Protein AF-A0A3D4IKE8-F1 (afdb_monomer)

Solvent-accessible surface area (backbone atoms only — not comparable to full-atom values): 49361 Å² total; per-residue (Å²): 135,89,82,90,84,88,87,85,89,79,85,81,80,81,77,79,75,78,74,75,77,81,79,71,82,70,52,78,41,43,27,41,56,57,48,60,39,57,42,86,60,53,31,38,35,44,83,30,70,89,59,61,84,60,72,65,50,15,38,37,29,30,14,37,83,56,76,69,5,26,6,28,40,39,35,66,54,96,77,44,57,26,50,59,58,64,59,30,41,31,34,32,38,29,22,65,38,49,48,56,61,26,42,35,38,36,34,62,55,95,55,99,63,75,54,30,42,30,29,87,67,52,47,55,67,97,62,104,71,84,62,58,68,58,77,43,82,40,54,32,39,44,58,89,70,95,78,61,67,49,42,44,35,53,81,38,62,30,26,39,43,93,58,44,67,90,39,94,60,33,36,31,25,28,46,47,33,34,39,68,23,39,65,77,42,57,79,68,72,83,67,71,66,66,71,54,26,30,81,28,34,37,70,36,37,34,46,31,32,54,13,82,87,48,56,16,26,30,32,41,31,76,38,26,48,65,86,42,63,53,28,65,46,63,53,42,42,56,63,66,48,56,78,61,16,35,42,38,37,44,55,43,75,43,74,57,70,64,38,73,44,72,64,29,29,90,53,33,14,35,29,69,46,77,55,26,27,34,43,35,38,23,44,52,92,79,59,59,13,38,26,96,54,29,19,30,44,45,32,69,93,49,73,76,24,19,48,32,32,42,23,34,64,92,48,71,34,41,54,33,38,43,32,0,33,35,40,30,36,25,39,39,94,78,81,82,59,15,69,2,21,44,34,37,34,62,45,18,35,38,28,44,35,36,43,33,14,23,31,31,36,45,22,22,23,18,32,35,36,38,29,36,88,75,69,38,60,30,29,38,36,37,42,29,22,25,29,30,38,45,12,31,30,22,31,34,35,37,27,29,37,19,50,24,38,40,31,40,28,40,30,38,21,18,46,2,80,76,42,73,69,77,8,5,20,23,36,36,44,33,22,64,11,77,44,83,68,45,59,30,76,53,24,40,47,36,38,39,32,49,26,41,31,34,44,37,22,87,37,13,41,13,32,34,33,40,37,8,32,6,59,24,58,72,9,45,8,24,30,36,42,36,38,40,31,46,26,38,29,37,47,12,28,44,17,16,32,33,38,28,18,25,20,16,72,74,10,42,11,22,35,33,62,32,39,38,30,51,25,38,26,26,47,5,35,24,15,35,37,34,28,45,61,88,90,53,90,41,40,60,39,44,81,38,53,40,43,31,47,26,40,25,30,68,19,75,60,23,23,39,38,51,67,48,87,59,72,38,49,33,29,45,24,25,17,71,25,52,65,24,26,12,74,74,38,93,22,82,13,24,22,30,39,64,55,57,41,48,77,61,53,26,58,38,78,52,55,39,83,92,62,68,85,88,62,42,46,59,37,66,62,60,46,72,32,75,67,58,48,68,35,37,62,46,72,96,63,93,73,52,46,38,16,30,34,56,85,59,56,86,51,47,92,83,38,54,71,58,59,83,90,50,74,47,77,38,70,62,65,42,23,42,20,32,29,32,28,54,81,67,86,79,74,66,65,40,66,74,32,73,34,47,36,39,76,49,86,86,86,86,85,85,90,82,85,85,90,87,86,88,88,82,88,82,89,82,86,89,88,86,86,89,82,90,82,87,87,88,85,84,86,83,82,86,83,64,93,70,70,59,52,69,76,71,84,70,75,44,38,80,78,34,62,42,73,67,37,28,50,50,52,52,51,35,39,75,72,68,31,66,40,64,55,52,78,73,72,73,51,80,82,22,63,26,44,74,56,50,33,54,23,42,22,53,47,25,55,77,68,78,43,84,57,72,38,54,35,40,76,71,50,30,58,61,70,26,68,58,47,79,86,79,86,81,81,92,78,84,85,77,90,74,81,80,80,80,64,88,67,74,48,42,76,79,43,71,42,71,68,42,26,53,47,42,46,55,31,33,81,70,75,47,31,95,69,84,71,75,21,55,28,42,71,66,52,25,51,20,43,20,52,51,25,50,76,70,75,41,83,60,74,32,48,41,38,76,69,52,29,54,57,69,40,58,92,60,81,73,84,69,77,83,73,84,87,83,82,90,83,89,85,85,90,83,84,87,90,82,88,82,86,85,87,134

Nearest PDB structures (foldseek):
  4bq3-assembly2_B  TM=5.295E-01  e=2.429E-03  Saccharophagus degradans 2-40
  4bq5-assembly2_B  TM=5.084E-01  e=2.912E-03  Saccharophagus degradans 2-40
  4bq5-assembly1_A  TM=4.650E-01  e=3.336E-03  Saccharophagus degradans 2-40
  4bq2-assembly1_A  TM=4.400E-01  e=2.660E-03  Saccharophagus degradans 2-40
  4bq2-assembly4_D  TM=4.720E-01  e=4.795E-03  Saccharophagus degradans 2-40

Mean predicted aligned error: 19.21 Å

Radius of gyration: 39.45 Å; Cα contacts (8 Å, |Δi|>4): 2431; chains: 1; bounding box: 111×86×123 Å

Structure (mmCIF, N/CA/C/O backbone):
data_AF-A0A3D4IKE8-F1
#
_entry.id   AF-A0A3D4IKE8-F1
#
loop_
_atom_site.group_PDB
_atom_site.id
_atom_site.type_symbol
_atom_site.label_atom_id
_atom_site.label_alt_id
_atom_site.label_comp_id
_atom_site.label_asym_id
_atom_site.label_entity_id
_atom_site.label_seq_id
_atom_site.pdbx_PDB_ins_code
_atom_site.Cartn_x
_atom_site.Cartn_y
_atom_site.Cartn_z
_atom_site.occupancy
_atom_site.B_iso_or_equiv
_atom_site.auth_seq_id
_atom_site.auth_comp_id
_atom_site.auth_asym_id
_atom_site.auth_atom_id
_atom_site.pdbx_PDB_model_num
ATOM 1 N N . MET A 1 1 ? 60.022 -3.994 56.657 1.00 32.72 1 MET A N 1
ATOM 2 C CA . MET A 1 1 ? 61.152 -4.747 56.064 1.00 32.72 1 MET A CA 1
ATOM 3 C C . MET A 1 1 ? 60.816 -5.058 54.611 1.00 32.72 1 MET A C 1
ATOM 5 O O . MET A 1 1 ? 59.645 -5.198 54.296 1.00 32.72 1 MET A O 1
ATOM 9 N N . ASN A 1 2 ? 61.842 -5.049 53.762 1.00 32.88 2 ASN A N 1
ATOM 10 C CA . ASN A 1 2 ? 61.845 -5.015 52.293 1.00 32.88 2 ASN A CA 1
ATOM 11 C C . ASN A 1 2 ? 61.190 -6.191 51.536 1.00 32.88 2 ASN A C 1
ATOM 13 O O . ASN A 1 2 ? 61.174 -7.306 52.043 1.00 32.88 2 ASN A O 1
ATOM 17 N N . SER A 1 3 ? 60.896 -5.911 50.247 1.00 32.88 3 SER A N 1
ATOM 18 C CA . SER A 1 3 ? 61.118 -6.738 49.023 1.00 32.88 3 SER A CA 1
ATOM 19 C C . SER A 1 3 ? 59.834 -7.150 48.277 1.00 32.88 3 SER A C 1
ATOM 21 O O . SER A 1 3 ? 59.106 -8.009 48.746 1.00 32.88 3 SER A O 1
ATOM 23 N N . LYS A 1 4 ? 59.412 -6.466 47.196 1.00 38.62 4 LYS A N 1
ATOM 24 C CA . LYS A 1 4 ? 59.710 -6.713 45.753 1.00 38.62 4 LYS A CA 1
ATOM 25 C C . LYS A 1 4 ? 59.778 -8.198 45.313 1.00 38.62 4 LYS A C 1
ATOM 27 O O . LYS A 1 4 ? 60.737 -8.862 45.690 1.00 38.62 4 LYS A O 1
ATOM 32 N N . TYR A 1 5 ? 58.856 -8.674 44.452 1.00 35.44 5 TYR A N 1
ATOM 33 C CA . TYR A 1 5 ? 59.001 -8.816 42.975 1.00 35.44 5 TYR A CA 1
ATOM 34 C C . TYR A 1 5 ? 57.967 -9.775 42.310 1.00 35.44 5 TYR A C 1
ATOM 36 O O . TYR A 1 5 ? 57.726 -10.861 42.813 1.00 35.44 5 TYR A O 1
ATOM 44 N N . PHE A 1 6 ? 57.492 -9.355 41.120 1.00 30.02 6 PHE A N 1
ATOM 45 C CA . PHE A 1 6 ? 57.034 -10.101 39.919 1.00 30.02 6 PHE A CA 1
ATOM 46 C C . PHE A 1 6 ? 55.819 -11.062 39.922 1.00 30.02 6 PHE A C 1
ATOM 48 O O . PHE A 1 6 ? 55.871 -12.140 40.496 1.00 30.02 6 PHE A O 1
ATOM 55 N N . GLY A 1 7 ? 54.861 -10.775 39.018 1.00 28.22 7 GLY A N 1
ATOM 56 C CA . GLY A 1 7 ? 54.552 -11.713 37.924 1.00 28.22 7 GLY A CA 1
ATOM 57 C C . GLY A 1 7 ? 53.087 -12.109 37.671 1.00 28.22 7 GLY A C 1
ATOM 58 O O . GLY A 1 7 ? 52.539 -12.917 38.401 1.00 28.22 7 GLY A O 1
ATOM 59 N N . PHE A 1 8 ? 52.580 -11.657 36.517 1.00 27.00 8 PHE A N 1
ATOM 60 C CA . PHE A 1 8 ? 51.488 -12.192 35.682 1.00 27.00 8 PHE A CA 1
ATOM 61 C C . PHE A 1 8 ? 50.017 -11.866 35.995 1.00 27.00 8 PHE A C 1
ATOM 63 O O . PHE A 1 8 ? 49.421 -12.279 36.982 1.00 27.00 8 PHE A O 1
ATOM 70 N N . ALA A 1 9 ? 49.439 -11.149 35.026 1.00 34.50 9 ALA A N 1
ATOM 71 C CA . ALA A 1 9 ? 48.026 -10.900 34.824 1.00 34.50 9 ALA A CA 1
ATOM 72 C C . ALA A 1 9 ? 47.308 -12.151 34.297 1.00 34.50 9 ALA A C 1
ATOM 74 O O . ALA A 1 9 ? 47.803 -12.818 33.388 1.00 34.50 9 ALA A O 1
ATOM 75 N N . LEU A 1 10 ? 46.100 -12.392 34.805 1.00 29.42 10 LEU A N 1
ATOM 76 C CA . LEU A 1 10 ? 45.061 -13.141 34.110 1.00 29.42 10 LEU A CA 1
ATOM 77 C C . LEU A 1 10 ? 43.753 -12.368 34.309 1.00 29.42 10 LEU A C 1
ATOM 79 O O . LEU A 1 10 ? 43.221 -12.304 35.415 1.00 29.42 10 LEU A O 1
ATOM 83 N N . GLY A 1 11 ? 43.301 -11.693 33.251 1.00 29.33 11 GLY A N 1
ATOM 84 C CA . GLY A 1 11 ? 42.030 -10.979 33.238 1.00 29.33 11 GLY A CA 1
ATOM 85 C C . GLY A 1 11 ? 40.877 -11.975 33.253 1.00 29.33 11 GLY A C 1
ATOM 86 O O . GLY A 1 11 ? 40.738 -12.776 32.332 1.00 29.33 11 GLY A O 1
ATOM 87 N N . ALA A 1 12 ? 40.059 -11.926 34.301 1.00 30.00 12 ALA A N 1
ATOM 88 C CA . ALA A 1 12 ? 38.762 -12.579 34.315 1.00 30.00 12 ALA A CA 1
ATOM 89 C C . ALA A 1 12 ? 37.787 -11.723 33.495 1.00 30.00 12 ALA A C 1
ATOM 91 O O . ALA A 1 12 ? 37.431 -10.615 33.895 1.00 30.00 12 ALA A O 1
ATOM 92 N N . VAL A 1 13 ? 37.387 -12.233 32.332 1.00 30.52 13 VAL A N 1
ATOM 93 C CA . VAL A 1 13 ? 36.244 -11.726 31.571 1.00 30.52 13 VAL A CA 1
ATOM 94 C C . VAL A 1 13 ? 34.986 -12.077 32.367 1.00 30.52 13 VAL A C 1
ATOM 96 O O . VAL A 1 13 ? 34.623 -13.246 32.483 1.00 30.52 13 VAL A O 1
ATOM 99 N N . LEU A 1 14 ? 34.347 -11.067 32.955 1.00 31.47 14 LEU A N 1
ATOM 100 C CA . LEU A 1 14 ? 32.982 -11.162 33.466 1.00 31.47 14 LEU A CA 1
ATOM 101 C C . LEU A 1 14 ? 32.045 -11.247 32.258 1.00 31.47 14 LEU A C 1
ATOM 103 O O . LEU A 1 14 ? 31.769 -10.245 31.604 1.00 31.47 14 LEU A O 1
ATOM 107 N N . ALA A 1 15 ? 31.590 -12.458 31.944 1.00 28.98 15 ALA A N 1
ATOM 108 C CA . ALA A 1 15 ? 30.467 -12.659 31.045 1.00 28.98 15 ALA A CA 1
ATOM 109 C C . ALA A 1 15 ? 29.196 -12.161 31.750 1.00 28.98 15 ALA A C 1
ATOM 111 O O . ALA A 1 15 ? 28.700 -12.805 32.675 1.00 28.98 15 ALA A O 1
ATOM 112 N N . PHE A 1 16 ? 28.681 -11.006 31.330 1.00 32.62 16 PHE A N 1
ATOM 113 C CA . PHE A 1 16 ? 27.288 -10.657 31.580 1.00 32.62 16 PHE A CA 1
ATOM 114 C C . PHE A 1 16 ? 26.435 -11.631 30.768 1.00 32.62 16 PHE A C 1
ATOM 116 O O . PHE A 1 16 ? 26.393 -11.559 29.541 1.00 32.62 16 PHE A O 1
ATOM 123 N N . GLY A 1 17 ? 25.805 -12.589 31.447 1.00 30.23 17 GLY A N 1
ATOM 124 C CA . GLY A 1 17 ? 24.730 -13.363 30.847 1.00 30.23 17 GLY A CA 1
ATOM 125 C C . GLY A 1 17 ? 23.600 -12.401 30.510 1.00 30.23 17 GLY A C 1
ATOM 126 O O . GLY A 1 17 ? 23.026 -11.799 31.415 1.00 30.23 17 GLY A O 1
ATOM 127 N N . ALA A 1 18 ? 23.317 -12.229 29.220 1.00 33.28 18 ALA A N 1
ATOM 128 C CA . ALA A 1 18 ? 22.082 -11.611 28.777 1.00 33.28 18 ALA A CA 1
ATOM 129 C C . ALA A 1 18 ? 20.933 -12.430 29.377 1.00 33.28 18 ALA A C 1
ATOM 131 O O . ALA A 1 18 ? 20.766 -13.608 29.052 1.00 33.28 18 ALA A O 1
ATOM 132 N N . ALA A 1 19 ? 20.195 -11.835 30.312 1.00 34.66 19 ALA A N 1
ATOM 133 C CA . ALA A 1 19 ? 18.906 -12.368 30.700 1.00 34.66 19 ALA A CA 1
ATOM 134 C C . ALA A 1 19 ? 18.052 -12.381 29.429 1.00 34.66 19 ALA A C 1
ATOM 136 O O . ALA A 1 19 ? 17.872 -11.337 28.802 1.00 34.66 19 ALA A O 1
ATOM 137 N N . ALA A 1 20 ? 17.588 -13.561 29.019 1.00 34.50 20 ALA A N 1
ATOM 138 C CA . ALA A 1 20 ? 16.545 -13.641 28.012 1.00 34.50 20 ALA A CA 1
ATOM 139 C C . ALA A 1 20 ? 15.368 -12.786 28.513 1.00 34.50 20 ALA A C 1
ATOM 141 O O . ALA A 1 20 ? 14.980 -12.957 29.676 1.00 34.50 20 ALA A O 1
ATOM 142 N N . PRO A 1 21 ? 14.838 -11.846 27.711 1.00 37.75 21 PRO A N 1
ATOM 143 C CA . PRO A 1 21 ? 13.643 -11.125 28.109 1.00 37.75 21 PRO A CA 1
ATOM 144 C C . PRO A 1 21 ? 12.546 -12.159 28.364 1.00 37.75 21 PRO A C 1
ATOM 146 O O . PRO A 1 21 ? 12.351 -13.087 27.577 1.00 37.75 21 PRO A O 1
ATOM 149 N N . LEU A 1 22 ? 11.885 -12.039 29.514 1.00 36.88 22 LEU A N 1
ATOM 150 C CA . LEU A 1 22 ? 10.654 -12.764 29.788 1.00 36.88 22 LEU A CA 1
ATOM 151 C C . LEU A 1 22 ? 9.676 -12.373 28.676 1.00 36.88 22 LEU A C 1
ATOM 153 O O . LEU A 1 22 ? 9.248 -11.224 28.623 1.00 36.88 22 LEU A O 1
ATOM 157 N N . ALA A 1 23 ? 9.393 -13.293 27.754 1.00 40.31 23 ALA A N 1
ATOM 158 C CA . ALA A 1 23 ? 8.342 -13.103 26.769 1.00 40.31 23 ALA A CA 1
ATOM 159 C C . ALA A 1 23 ? 7.019 -13.044 27.538 1.00 40.31 23 ALA A C 1
ATOM 161 O O . ALA A 1 23 ? 6.549 -14.061 28.053 1.00 40.31 23 ALA A O 1
ATOM 162 N N . PHE A 1 24 ? 6.475 -11.839 27.693 1.00 47.66 24 PHE A N 1
ATOM 163 C CA . PHE A 1 24 ? 5.092 -11.674 28.111 1.00 47.66 24 PHE A CA 1
ATOM 164 C C . PHE A 1 24 ? 4.199 -12.290 27.028 1.00 47.66 24 PHE A C 1
ATOM 166 O O . PHE A 1 24 ? 4.538 -12.259 25.844 1.00 47.66 24 PHE A O 1
ATOM 173 N N . ALA A 1 25 ? 3.103 -12.925 27.438 1.00 54.50 25 ALA A N 1
ATOM 174 C CA . ALA A 1 25 ? 2.117 -13.416 26.488 1.00 54.50 25 ALA A CA 1
ATOM 175 C C . ALA A 1 25 ? 1.515 -12.204 25.762 1.00 54.50 25 ALA A C 1
ATOM 177 O O . ALA A 1 25 ? 1.027 -11.298 26.432 1.00 54.50 25 ALA A O 1
ATOM 178 N N . GLN A 1 26 ? 1.592 -12.188 24.429 1.00 71.56 26 GLN A N 1
ATOM 179 C CA . GLN A 1 26 ? 0.947 -11.167 23.602 1.00 71.56 26 GLN A CA 1
ATOM 180 C C . GLN A 1 26 ? -0.563 -11.229 23.839 1.00 71.56 26 GLN A C 1
ATOM 182 O O . GLN A 1 26 ? -1.156 -12.312 23.773 1.00 71.56 26 GLN A O 1
ATOM 187 N N . ALA A 1 27 ? -1.165 -10.088 24.151 1.00 76.88 27 ALA A N 1
ATOM 188 C CA . ALA A 1 27 ? -2.595 -9.961 24.357 1.00 76.88 27 ALA A CA 1
ATOM 189 C C . ALA A 1 27 ? -3.312 -9.655 23.036 1.00 76.88 27 ALA A C 1
ATOM 191 O O . ALA A 1 27 ? -2.759 -9.057 22.109 1.00 76.88 27 ALA A O 1
ATOM 192 N N . THR A 1 28 ? -4.575 -10.066 22.973 1.00 86.44 28 THR A N 1
ATOM 193 C CA . THR A 1 28 ? -5.511 -9.661 21.928 1.00 86.44 28 THR A CA 1
ATOM 194 C C . THR A 1 28 ? -6.500 -8.680 22.536 1.00 86.44 28 THR A C 1
ATOM 196 O O . THR A 1 28 ? -7.215 -9.035 23.474 1.00 86.44 28 THR A O 1
ATOM 199 N N . LEU A 1 29 ? -6.521 -7.456 22.018 1.00 92.81 29 LEU A N 1
ATOM 200 C CA . LEU A 1 29 ? -7.478 -6.422 22.397 1.00 92.81 29 LEU A CA 1
ATOM 201 C C . LEU A 1 29 ? -8.608 -6.411 21.367 1.00 92.81 29 LEU A C 1
ATOM 203 O O . LEU A 1 29 ? -8.337 -6.537 20.175 1.00 92.81 29 LEU A O 1
ATOM 207 N N . ASN A 1 30 ? -9.855 -6.289 21.824 1.00 93.12 30 ASN A N 1
ATOM 208 C CA . ASN A 1 30 ? -11.033 -6.407 20.964 1.00 93.12 30 ASN A CA 1
ATOM 209 C C . ASN A 1 30 ? -11.729 -5.055 20.839 1.00 93.12 30 ASN A C 1
ATOM 211 O O . ASN A 1 30 ? -12.187 -4.492 21.835 1.00 93.12 30 ASN A O 1
ATOM 215 N N . VAL A 1 31 ? -11.817 -4.558 19.613 1.00 95.50 31 VAL A N 1
ATOM 216 C CA . VAL A 1 31 ? -12.532 -3.333 19.270 1.00 95.50 31 VAL A CA 1
ATOM 217 C C . VAL A 1 31 ? -13.830 -3.718 18.569 1.00 95.50 31 VAL A C 1
ATOM 219 O O . VAL A 1 31 ? -13.811 -4.502 17.620 1.00 95.50 31 VAL A O 1
ATOM 222 N N . ILE A 1 32 ? -14.952 -3.172 19.029 1.00 94.44 32 ILE A N 1
ATOM 223 C CA . ILE A 1 32 ? -16.288 -3.369 18.446 1.00 94.44 32 ILE A CA 1
ATOM 224 C C . ILE A 1 32 ? -16.989 -2.009 18.363 1.00 94.44 32 ILE A C 1
ATOM 226 O O . ILE A 1 32 ? -16.692 -1.142 19.183 1.00 94.44 32 ILE A O 1
ATOM 230 N N . PRO A 1 33 ? -17.877 -1.774 17.388 1.00 91.31 33 PRO A N 1
ATOM 231 C CA . PRO A 1 33 ? -18.585 -0.505 17.317 1.00 91.31 33 PRO A CA 1
ATOM 232 C C . PRO A 1 33 ? -19.505 -0.343 18.535 1.00 91.31 33 PRO A C 1
ATOM 234 O O . PRO A 1 33 ? -20.235 -1.265 18.902 1.00 91.31 33 PRO A O 1
ATOM 237 N N . PHE A 1 34 ? -19.478 0.839 19.149 1.00 92.38 34 PHE A N 1
ATOM 238 C CA . PHE A 1 34 ? -20.462 1.246 20.151 1.00 92.38 34 PHE A CA 1
ATOM 239 C C . PHE A 1 34 ? -21.454 2.208 19.503 1.00 92.38 34 PHE A C 1
ATOM 241 O O . PHE A 1 34 ? -21.063 3.248 18.969 1.00 92.38 34 PHE A O 1
ATOM 248 N N . GLU A 1 35 ? -22.740 1.873 19.553 1.00 90.81 35 GLU A N 1
ATOM 249 C CA . GLU A 1 35 ? -23.806 2.765 19.113 1.00 90.81 35 GLU A CA 1
ATOM 250 C C . GLU A 1 35 ? -24.119 3.745 20.251 1.00 90.81 35 GLU A C 1
ATOM 252 O O . GLU A 1 35 ? -24.769 3.396 21.237 1.00 90.81 35 GLU A O 1
ATOM 257 N N . LEU A 1 36 ? -23.634 4.982 20.125 1.00 88.88 36 LEU A N 1
ATOM 258 C CA . LEU A 1 36 ? -23.987 6.072 21.034 1.00 88.88 36 LEU A CA 1
ATOM 259 C C . LEU A 1 36 ? -25.313 6.681 20.570 1.00 88.88 36 LEU A C 1
ATOM 261 O O . LEU A 1 36 ? -25.389 7.248 19.478 1.00 88.88 36 LEU A O 1
ATOM 265 N N . SER A 1 37 ? -26.369 6.538 21.369 1.00 82.62 37 SER A N 1
ATOM 266 C CA . SER A 1 37 ? -27.712 7.002 21.005 1.00 82.62 37 SER A CA 1
ATOM 267 C C . SER A 1 37 ? -28.466 7.598 22.195 1.00 82.62 37 SER A C 1
ATOM 269 O O . SER A 1 37 ? -27.965 7.630 23.319 1.00 82.62 37 SER A O 1
ATOM 271 N N . TYR A 1 38 ? -29.662 8.128 21.931 1.00 78.31 38 TYR A N 1
ATOM 272 C CA . TYR A 1 38 ? -30.538 8.720 22.940 1.00 78.31 38 TYR A CA 1
ATOM 273 C C . TYR A 1 38 ? -32.013 8.685 22.500 1.00 78.31 38 TYR A C 1
ATOM 275 O O . TYR A 1 38 ? -32.306 8.553 21.306 1.00 78.31 38 TYR A O 1
ATOM 283 N N . THR A 1 39 ? -32.953 8.789 23.444 1.00 66.88 39 THR A N 1
ATOM 284 C CA . THR A 1 39 ? -34.394 8.988 23.168 1.00 66.88 39 THR A CA 1
ATOM 285 C C . THR A 1 39 ? -34.746 10.480 23.033 1.00 66.88 39 THR A C 1
ATOM 287 O O . THR A 1 39 ? -34.016 11.342 23.518 1.00 66.88 39 THR A O 1
ATOM 290 N N . GLU A 1 40 ? -35.835 10.820 22.318 1.00 57.72 40 GLU A N 1
ATOM 291 C CA . GLU A 1 40 ? -36.258 12.218 22.082 1.00 57.72 40 GLU A CA 1
ATOM 292 C C . GLU A 1 40 ? -36.319 13.038 23.392 1.00 57.72 40 GLU A C 1
ATOM 294 O O . GLU A 1 40 ? -36.952 12.634 24.363 1.00 57.72 40 GLU A O 1
ATOM 299 N N . GLY A 1 41 ? -35.678 14.211 23.409 1.00 60.88 41 GLY A N 1
ATOM 300 C CA . GLY A 1 41 ? -35.474 15.035 24.607 1.00 60.88 41 GLY A CA 1
ATOM 301 C C . GLY A 1 41 ? -34.140 15.787 24.533 1.00 60.88 41 GLY A C 1
ATOM 302 O O . GLY A 1 41 ? -33.530 15.848 23.467 1.00 60.88 41 GLY A O 1
ATOM 303 N N . GLU A 1 42 ? -33.669 16.366 25.640 1.00 71.06 42 GLU A N 1
ATOM 304 C CA . GLU A 1 42 ? -32.318 16.946 25.726 1.00 71.06 42 GLU A CA 1
ATOM 305 C C . GLU A 1 42 ? -31.327 15.909 26.315 1.00 71.06 42 GLU A C 1
ATOM 307 O O . GLU A 1 42 ? -30.725 16.138 27.357 1.00 71.06 42 GLU A O 1
ATOM 312 N N . ALA A 1 43 ? -31.179 14.735 25.692 1.00 81.94 43 ALA A N 1
ATOM 313 C CA . ALA A 1 43 ? -30.188 13.722 26.088 1.00 81.94 43 ALA A CA 1
ATOM 314 C C . ALA A 1 43 ? -29.005 13.663 25.107 1.00 81.94 43 ALA A C 1
ATOM 316 O O . ALA A 1 43 ? -29.154 13.967 23.922 1.00 81.94 43 ALA A O 1
ATOM 317 N N . THR A 1 44 ? -27.823 13.291 25.602 1.00 85.81 44 THR A N 1
ATOM 318 C CA . THR A 1 44 ? -26.598 13.142 24.807 1.00 85.81 44 THR A CA 1
ATOM 319 C C . THR A 1 44 ? -25.834 11.875 25.191 1.00 85.81 44 THR A C 1
ATOM 321 O O . THR A 1 44 ? -25.800 11.467 26.353 1.00 85.81 44 THR A O 1
ATOM 324 N N . ALA A 1 45 ? -25.205 11.265 24.189 1.00 91.00 45 ALA A N 1
ATOM 325 C CA . ALA A 1 45 ? -24.222 10.202 24.338 1.00 91.00 45 ALA A CA 1
ATOM 326 C C . ALA A 1 45 ? -23.073 10.492 23.366 1.00 91.00 45 ALA A C 1
ATOM 328 O O . ALA A 1 45 ? -23.282 10.524 22.152 1.00 91.00 45 ALA A O 1
ATOM 329 N N . GLU A 1 46 ? -21.877 10.767 23.885 1.00 91.88 46 GLU A N 1
ATOM 330 C CA . GLU A 1 46 ? -20.733 11.188 23.069 1.00 91.88 46 GLU A CA 1
ATOM 331 C C . GLU A 1 46 ? -19.391 10.741 23.659 1.00 91.88 46 GLU A C 1
ATOM 333 O O . GLU A 1 46 ? -19.244 10.557 24.866 1.00 91.88 46 GLU A O 1
ATOM 338 N N . TRP A 1 47 ? -18.383 10.583 22.803 1.00 91.12 47 TRP A N 1
ATOM 339 C CA . TRP A 1 47 ? -17.006 10.373 23.247 1.00 91.12 47 TRP A CA 1
ATOM 340 C C . TRP A 1 47 ? -16.465 11.632 23.929 1.00 91.12 47 TRP A C 1
ATOM 342 O O . TRP A 1 47 ? -16.611 12.739 23.411 1.00 91.12 47 TRP A O 1
ATOM 352 N N . SER A 1 48 ? -15.795 11.471 25.070 1.00 89.94 48 SER A N 1
ATOM 353 C CA . SER A 1 48 ? -15.244 12.581 25.844 1.00 89.94 48 SER A CA 1
ATOM 354 C C . SER A 1 48 ? -13.818 12.315 26.305 1.00 89.94 48 SER A C 1
ATOM 356 O O . SER A 1 48 ? -13.481 11.231 26.771 1.00 89.94 48 SER A O 1
ATOM 358 N N . ASN A 1 49 ? -12.985 13.350 26.217 1.00 87.56 49 ASN A N 1
ATOM 359 C CA . ASN A 1 49 ? -11.628 13.379 26.765 1.00 87.56 49 ASN A CA 1
ATOM 360 C C . ASN A 1 49 ? -11.527 14.228 28.048 1.00 87.56 49 ASN A C 1
ATOM 362 O O . ASN A 1 49 ? -10.427 14.450 28.558 1.00 87.56 49 ASN A O 1
ATOM 366 N N . ALA A 1 50 ? -12.657 14.735 28.558 1.00 87.94 50 ALA A N 1
ATOM 367 C CA . ALA A 1 50 ? -12.687 15.602 29.735 1.00 87.94 50 ALA A CA 1
ATOM 368 C C . ALA A 1 50 ? -12.371 14.833 31.027 1.00 87.94 50 ALA A C 1
ATOM 370 O O . ALA A 1 50 ? -11.709 15.362 31.919 1.00 87.94 50 ALA A O 1
ATOM 371 N N . GLU A 1 51 ? -12.834 13.588 31.106 1.00 87.88 51 GLU A N 1
ATOM 372 C CA . GLU A 1 51 ? -12.669 12.682 32.237 1.00 87.88 51 GLU A CA 1
ATOM 373 C C . GLU A 1 51 ? -12.622 11.252 31.683 1.00 87.88 51 GLU A C 1
ATOM 375 O O . GLU A 1 51 ? -13.465 10.884 30.873 1.00 87.88 51 GLU A O 1
ATOM 380 N N . PHE A 1 52 ? -11.642 10.440 32.075 1.00 87.12 52 PHE A N 1
ATOM 381 C CA . PHE A 1 52 ? -11.508 9.052 31.611 1.00 87.12 52 PHE A CA 1
ATOM 382 C C . PHE A 1 52 ? -10.810 8.199 32.673 1.00 87.12 52 PHE A C 1
ATOM 384 O O . PHE A 1 52 ? -10.031 8.711 33.485 1.00 87.12 52 PHE A O 1
ATOM 391 N N . LYS A 1 53 ? -11.106 6.896 32.705 1.00 85.25 53 LYS A N 1
ATOM 392 C CA . LYS A 1 53 ? -10.567 5.978 33.713 1.00 85.25 53 LYS A CA 1
ATOM 393 C C . LYS A 1 53 ? -9.245 5.383 33.252 1.00 85.25 53 LYS A C 1
ATOM 395 O O . LYS A 1 53 ? -8.290 5.345 34.032 1.00 85.25 53 LYS A O 1
ATOM 400 N N . ASN A 1 54 ? -9.209 4.906 32.014 1.00 75.94 54 ASN A N 1
ATOM 401 C CA . ASN A 1 54 ? -8.051 4.327 31.347 1.00 75.94 54 ASN A CA 1
ATOM 402 C C . ASN A 1 54 ? -7.957 4.902 29.919 1.00 75.94 54 ASN A C 1
ATOM 404 O O . ASN A 1 54 ? -8.924 5.433 29.397 1.00 75.94 54 ASN A O 1
ATOM 408 N N . GLY A 1 55 ? -6.798 4.792 29.266 1.00 76.50 55 GLY A N 1
ATOM 409 C CA . GLY A 1 55 ? -6.669 5.228 27.868 1.00 76.50 55 GLY A CA 1
ATOM 410 C C . GLY A 1 55 ? -6.747 6.748 27.696 1.00 76.50 55 GLY A C 1
ATOM 411 O O . GLY A 1 55 ? -6.040 7.472 28.402 1.00 76.50 55 GLY A O 1
ATOM 412 N N . SER A 1 56 ? -7.537 7.208 26.718 1.00 77.44 56 SER A N 1
ATOM 413 C CA . SER A 1 56 ? -7.665 8.628 26.360 1.00 77.44 56 SER A CA 1
ATOM 414 C C . SER A 1 56 ? -9.098 9.163 26.270 1.00 77.44 56 SER A C 1
ATOM 416 O O . SER A 1 56 ? -9.264 10.3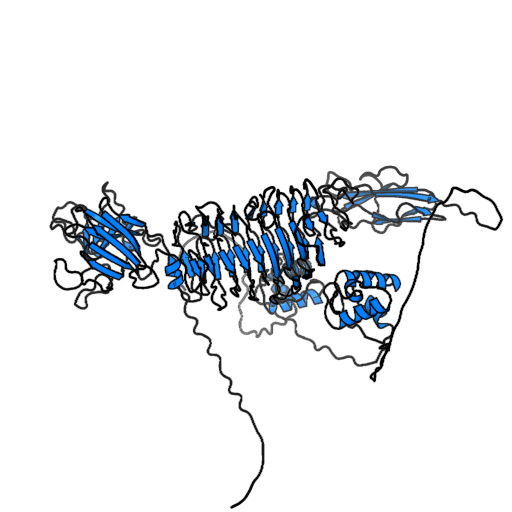83 26.338 1.00 77.44 56 SER A O 1
ATOM 418 N N . HIS A 1 57 ? -10.110 8.294 26.170 1.00 88.50 57 HIS A N 1
ATOM 419 C CA . HIS A 1 57 ? -11.516 8.694 26.157 1.00 88.50 57 HIS A CA 1
ATOM 420 C C . HIS A 1 57 ? -12.365 7.854 27.110 1.00 88.50 57 HIS A C 1
ATOM 422 O O . HIS A 1 57 ? -12.035 6.725 27.461 1.00 88.50 57 HIS A O 1
ATOM 428 N N . SER A 1 58 ? -13.494 8.429 27.502 1.00 91.44 58 SER A N 1
ATOM 429 C CA . SER A 1 58 ? -14.645 7.724 28.052 1.00 91.44 58 SER A CA 1
ATOM 430 C C . SER A 1 58 ? -15.891 8.119 27.260 1.00 91.44 58 SER A C 1
ATOM 432 O O . SER A 1 58 ? -15.829 8.957 26.355 1.00 91.44 58 SER A O 1
ATOM 434 N N . ILE A 1 59 ? -17.030 7.524 27.588 1.00 93.19 59 ILE A N 1
ATOM 435 C CA . ILE A 1 59 ? -18.312 7.902 27.003 1.00 93.19 59 ILE A CA 1
ATOM 436 C C . ILE A 1 59 ? -19.050 8.774 28.006 1.00 93.19 59 ILE A C 1
ATOM 438 O O . ILE A 1 59 ? -19.330 8.345 29.124 1.00 93.19 59 ILE A O 1
ATOM 442 N N . TYR A 1 60 ? -19.350 10.001 27.602 1.00 93.62 60 TYR A N 1
ATOM 443 C CA . TYR A 1 60 ? -20.167 10.928 28.360 1.00 93.62 60 TYR A CA 1
ATOM 444 C C . TYR A 1 60 ? -21.637 10.701 28.034 1.00 93.62 60 TYR A C 1
ATOM 446 O O . TYR A 1 60 ? -22.038 10.763 26.871 1.00 93.62 60 TYR A O 1
ATOM 454 N N . LEU A 1 61 ? -22.427 10.454 29.072 1.00 92.06 61 LEU A N 1
ATOM 455 C CA . LEU A 1 61 ? -23.872 10.336 28.990 1.00 92.06 61 LEU A CA 1
ATOM 456 C C . LEU A 1 61 ? -24.500 11.467 29.802 1.00 92.06 61 LEU A C 1
ATOM 458 O O . LEU A 1 61 ? -24.138 11.683 30.966 1.00 92.06 61 LEU A O 1
ATOM 462 N N . GLN A 1 62 ? -25.469 12.161 29.212 1.00 90.19 62 GLN A N 1
ATOM 463 C CA . GLN A 1 62 ? -26.259 13.180 29.897 1.00 90.19 62 GLN A CA 1
ATOM 464 C C . GLN A 1 62 ? -27.735 13.072 29.527 1.00 90.19 62 GLN A C 1
ATOM 466 O O . GLN A 1 62 ? -28.088 12.822 28.378 1.00 90.19 62 GLN A O 1
ATOM 471 N N . THR A 1 63 ? -28.606 13.337 30.496 1.00 87.44 63 THR A N 1
ATOM 472 C CA . THR A 1 63 ? -30.041 13.495 30.267 1.00 87.44 63 THR A CA 1
ATOM 473 C C . THR A 1 63 ? -30.537 14.799 30.886 1.00 87.44 63 THR A C 1
ATOM 475 O O . THR A 1 63 ? -30.499 14.989 32.101 1.00 87.44 63 THR A O 1
ATOM 478 N N . THR A 1 64 ? -31.003 15.737 30.062 1.00 73.69 64 THR A N 1
ATOM 479 C CA . THR A 1 64 ? -31.674 16.975 30.489 1.00 73.69 64 THR A CA 1
ATOM 480 C C . THR A 1 64 ? -33.104 17.031 29.933 1.00 73.69 64 THR A C 1
ATOM 482 O O . THR A 1 64 ? -33.493 16.257 29.056 1.00 73.69 64 THR A O 1
ATOM 485 N N . GLY A 1 65 ? -33.949 17.910 30.478 1.00 67.12 65 GLY A N 1
ATOM 486 C CA . GLY A 1 65 ? -35.300 18.130 29.945 1.00 67.12 65 GLY A CA 1
ATOM 487 C C . GLY A 1 65 ? -36.399 17.195 30.481 1.00 67.12 65 GLY A C 1
ATOM 488 O O . GLY A 1 65 ? -36.531 17.024 31.695 1.00 67.12 65 GLY A O 1
ATOM 489 N N . GLU A 1 66 ? -37.266 16.705 29.582 1.00 63.66 66 GLU A N 1
ATOM 490 C CA . GLU A 1 66 ? -38.509 15.976 29.902 1.00 63.66 66 GLU A CA 1
ATOM 491 C C . GLU A 1 66 ? -38.266 14.557 30.450 1.00 63.66 66 GLU A C 1
ATOM 493 O O . GLU A 1 66 ? -37.231 13.938 30.210 1.00 63.66 66 GLU A O 1
ATOM 498 N N . GLN A 1 67 ? -39.240 14.057 31.215 1.00 71.12 67 GLN A N 1
ATOM 499 C CA . GLN A 1 67 ? -39.204 12.725 31.816 1.00 71.12 67 GLN A CA 1
ATOM 500 C C . GLN A 1 67 ? -39.176 11.639 30.727 1.00 71.12 67 GLN A C 1
ATOM 502 O O . GLN A 1 67 ? -40.031 11.657 29.842 1.00 71.12 67 GLN A O 1
ATOM 507 N N . GLY A 1 68 ? -38.244 10.686 30.829 1.00 68.25 68 GLY A N 1
ATOM 508 C CA . GLY A 1 68 ? -38.087 9.573 29.878 1.00 68.25 68 GLY A CA 1
ATOM 509 C C . GLY A 1 68 ? -37.014 9.772 28.799 1.00 68.25 68 GLY A C 1
ATOM 510 O O . GLY A 1 68 ? -36.935 8.965 27.880 1.00 68.25 68 GLY A O 1
ATOM 511 N N . ALA A 1 69 ? -36.204 10.833 28.891 1.00 74.50 69 ALA A N 1
ATOM 512 C CA . ALA A 1 69 ? -35.000 10.971 28.074 1.00 74.50 69 ALA A CA 1
ATOM 513 C C . ALA A 1 69 ? -33.869 10.075 28.616 1.00 74.50 69 ALA A C 1
ATOM 515 O O . ALA A 1 69 ? -33.588 10.100 29.819 1.00 74.50 69 ALA A O 1
ATOM 516 N N . GLU A 1 70 ? -33.209 9.343 27.721 1.00 79.62 70 GLU A N 1
ATOM 517 C CA . GLU A 1 70 ? -32.162 8.349 27.996 1.00 79.62 70 GLU A CA 1
ATOM 518 C C . GLU A 1 70 ? -30.923 8.680 27.165 1.00 79.62 70 GLU A C 1
ATOM 520 O O . GLU A 1 70 ? -31.033 8.957 25.968 1.00 79.62 70 GLU A O 1
ATOM 525 N N . GLY A 1 71 ? -29.748 8.653 27.790 1.00 86.19 71 GLY A N 1
ATOM 526 C CA . GLY A 1 71 ? -28.459 8.671 27.097 1.00 86.19 71 GLY A CA 1
ATOM 527 C C . GLY A 1 71 ? -27.827 7.294 27.227 1.00 86.19 71 GLY A C 1
ATOM 528 O O . GLY A 1 71 ? -27.666 6.815 28.351 1.00 86.19 71 GLY A O 1
ATOM 529 N N . ARG A 1 72 ? -27.475 6.655 26.106 1.00 88.62 72 ARG A N 1
ATOM 530 C CA . ARG A 1 72 ? -27.159 5.222 26.102 1.00 88.62 72 ARG A CA 1
ATOM 531 C C . ARG A 1 72 ? -26.036 4.800 25.165 1.00 88.62 72 ARG A C 1
ATOM 533 O O . ARG A 1 72 ? -25.781 5.409 24.123 1.00 88.62 72 ARG A O 1
ATOM 540 N N . ILE A 1 73 ? -25.407 3.694 25.551 1.00 92.50 73 ILE A N 1
ATOM 541 C CA . ILE A 1 73 ? -24.381 2.965 24.811 1.00 92.50 73 ILE A CA 1
ATOM 542 C C . ILE A 1 73 ? -24.962 1.607 24.459 1.00 92.50 73 ILE A C 1
ATOM 544 O O . ILE A 1 73 ? -25.082 0.750 25.332 1.00 92.50 73 ILE A O 1
ATOM 548 N N . ARG A 1 74 ? -25.275 1.385 23.187 1.00 90.75 74 ARG A N 1
ATOM 549 C CA . ARG A 1 74 ? -25.733 0.088 22.699 1.00 90.75 74 ARG A CA 1
ATOM 550 C C . ARG A 1 74 ? -24.570 -0.695 22.091 1.00 90.75 74 ARG A C 1
ATOM 552 O O . ARG A 1 74 ? -23.798 -0.173 21.287 1.00 90.75 74 ARG A O 1
ATOM 559 N N . ILE A 1 75 ? -24.429 -1.951 22.512 1.00 91.12 75 ILE A N 1
ATOM 560 C CA . ILE A 1 75 ? -23.280 -2.804 22.203 1.00 91.12 75 ILE A CA 1
ATOM 561 C C . ILE A 1 75 ? -23.755 -4.193 21.776 1.00 91.12 75 ILE A C 1
ATOM 563 O O . ILE A 1 75 ? -24.433 -4.902 22.523 1.00 91.12 75 ILE A O 1
ATOM 567 N N . GLU A 1 76 ? -23.341 -4.605 20.581 1.00 90.62 76 GLU A N 1
ATOM 568 C CA . GLU A 1 76 ? -23.547 -5.955 20.056 1.00 90.62 76 GLU A CA 1
ATOM 569 C C . GLU A 1 76 ? -22.238 -6.739 20.190 1.00 90.62 76 GLU A C 1
ATOM 571 O O . GLU A 1 76 ? -21.282 -6.538 19.440 1.00 90.62 76 GLU A O 1
ATOM 576 N N . PHE A 1 77 ? -22.156 -7.612 21.196 1.00 84.81 77 PHE A N 1
ATOM 577 C CA . PHE A 1 77 ? -20.943 -8.388 21.442 1.00 84.81 77 PHE A CA 1
ATOM 578 C C . PHE A 1 77 ? -20.886 -9.607 20.512 1.00 84.81 77 PHE A C 1
ATOM 580 O O . PHE A 1 77 ? -21.754 -10.474 20.605 1.00 84.81 77 PHE A O 1
ATOM 587 N N . PRO A 1 78 ? -19.816 -9.788 19.714 1.00 81.31 78 PRO A N 1
ATOM 588 C CA . PRO A 1 78 ? -19.705 -10.921 18.788 1.00 81.31 78 PRO A CA 1
ATOM 589 C C . PRO A 1 78 ? -19.753 -12.298 19.467 1.00 81.31 78 PRO A C 1
ATOM 591 O O . PRO A 1 78 ? -20.043 -13.307 18.830 1.00 81.31 78 PRO A O 1
ATOM 594 N N . THR A 1 79 ? -19.417 -12.351 20.759 1.00 83.38 79 THR A N 1
ATOM 595 C CA . THR A 1 79 ? -19.361 -13.583 21.559 1.00 83.38 79 THR A CA 1
ATOM 596 C C . THR A 1 79 ? -20.619 -13.840 22.384 1.00 83.38 79 THR A C 1
ATOM 598 O O . THR A 1 79 ? -20.726 -14.910 22.978 1.00 83.38 79 THR A O 1
ATOM 601 N N . VAL A 1 80 ? -21.564 -12.896 22.429 1.00 87.50 80 VAL A N 1
ATOM 602 C CA . VAL A 1 80 ? -22.808 -13.019 23.196 1.00 87.50 80 VAL A CA 1
ATOM 603 C C . VAL A 1 80 ? -23.960 -13.170 22.218 1.00 87.50 80 VAL A C 1
ATOM 605 O O . VAL A 1 80 ? -24.448 -12.195 21.660 1.00 87.50 80 VAL A O 1
ATOM 608 N N . THR A 1 81 ? -24.390 -14.409 22.005 1.00 90.25 81 THR A N 1
ATOM 609 C CA . THR A 1 81 ? -25.505 -14.733 21.101 1.00 90.25 81 THR A CA 1
ATOM 610 C C . THR A 1 81 ? -26.778 -15.089 21.859 1.00 90.25 81 THR A C 1
ATOM 612 O O . THR A 1 81 ? -27.884 -14.927 21.348 1.00 90.25 81 THR A O 1
ATOM 615 N N . THR A 1 82 ? -26.633 -15.573 23.090 1.00 93.62 82 THR A N 1
ATOM 616 C CA . THR A 1 82 ? -27.722 -16.012 23.959 1.00 93.62 82 THR A CA 1
ATOM 617 C C . THR A 1 82 ? -27.482 -15.572 25.396 1.00 93.62 82 THR A C 1
ATOM 619 O O . THR A 1 82 ? -26.367 -15.209 25.774 1.00 93.62 82 THR A O 1
ATOM 622 N N . LEU A 1 83 ? -28.524 -15.637 26.227 1.00 91.00 83 LEU A N 1
ATOM 623 C CA . LEU A 1 83 ? -28.427 -15.263 27.637 1.00 91.00 83 LEU A CA 1
ATOM 624 C C . LEU A 1 83 ? -27.406 -16.122 28.406 1.00 91.00 83 LEU A C 1
ATOM 626 O O . LEU A 1 83 ? -26.793 -15.636 29.354 1.00 91.00 83 LEU A O 1
ATOM 630 N N . GLU A 1 84 ? -27.198 -17.381 27.999 1.00 94.75 84 GLU A N 1
ATOM 631 C CA . GLU A 1 84 ? -26.182 -18.271 28.581 1.00 94.75 84 GLU A CA 1
ATOM 632 C C . GLU A 1 84 ? -24.759 -17.729 28.430 1.00 94.75 84 GLU A C 1
ATOM 634 O O . GLU A 1 84 ? -23.939 -17.920 29.330 1.00 94.75 84 GLU A O 1
ATOM 639 N N . ASP A 1 85 ? -24.475 -17.031 27.327 1.00 94.44 85 ASP A N 1
ATOM 640 C CA . ASP A 1 85 ? -23.131 -16.553 27.001 1.00 94.44 85 ASP A CA 1
ATOM 641 C C . ASP A 1 85 ? -22.652 -15.461 27.975 1.00 94.44 85 ASP A C 1
ATOM 643 O O . ASP A 1 85 ? -21.455 -15.194 28.064 1.00 94.44 85 ASP A O 1
ATOM 647 N N . ILE A 1 86 ? -23.555 -14.841 28.743 1.00 92.19 86 ILE A N 1
ATOM 648 C CA . ILE A 1 86 ? -23.237 -13.770 29.694 1.00 92.19 86 ILE A CA 1
ATOM 649 C C . ILE A 1 86 ? -22.897 -14.366 31.064 1.00 92.19 86 ILE A C 1
ATOM 651 O O . ILE A 1 86 ? -23.785 -14.716 31.837 1.00 92.19 86 ILE A O 1
ATOM 655 N N . THR A 1 87 ? -21.615 -14.453 31.410 1.00 91.50 87 THR A N 1
ATOM 656 C CA . THR A 1 87 ? -21.150 -14.878 32.747 1.00 91.50 87 THR A CA 1
ATOM 657 C C . THR A 1 87 ? -20.862 -13.698 33.665 1.00 91.50 87 THR A C 1
ATOM 659 O O . THR A 1 87 ? -21.208 -13.754 34.847 1.00 91.50 87 THR A O 1
ATOM 662 N N . SER A 1 88 ? -20.283 -12.622 33.122 1.00 89.44 88 SER A N 1
ATOM 663 C CA . SER A 1 88 ? -20.184 -11.349 33.824 1.00 89.44 88 SER A CA 1
ATOM 664 C C . SER A 1 88 ? -20.144 -10.139 32.897 1.00 89.44 88 SER A C 1
ATOM 666 O O . SER A 1 88 ? -19.709 -10.249 31.751 1.00 89.44 88 SER A O 1
ATOM 668 N N . ILE A 1 89 ? -20.605 -8.988 33.390 1.00 89.69 89 ILE A N 1
ATOM 669 C CA . ILE A 1 89 ? -20.500 -7.683 32.717 1.00 89.69 89 ILE A CA 1
ATOM 670 C C . ILE A 1 89 ? -20.050 -6.647 33.747 1.00 89.69 89 ILE A C 1
ATOM 672 O O . ILE A 1 89 ? -20.621 -6.571 34.831 1.00 89.69 89 ILE A O 1
ATOM 676 N N . SER A 1 90 ? -19.050 -5.824 33.442 1.00 88.56 90 SER A N 1
ATOM 677 C CA . SER A 1 90 ? -18.680 -4.702 34.316 1.00 88.56 90 SER A CA 1
ATOM 678 C C . SER A 1 90 ? -18.157 -3.509 33.536 1.00 88.56 90 SER A C 1
ATOM 680 O O . SER A 1 90 ? -17.684 -3.659 32.413 1.00 88.56 90 SER A O 1
ATOM 682 N N . TRP A 1 91 ? -18.227 -2.331 34.141 1.00 89.75 91 TRP A N 1
ATOM 683 C CA . TRP A 1 91 ? -17.654 -1.094 33.628 1.00 89.75 91 TRP A CA 1
ATOM 684 C C . TRP A 1 91 ? -17.176 -0.215 34.789 1.00 89.75 91 TRP A C 1
ATOM 686 O O . TRP A 1 91 ? -17.355 -0.512 35.973 1.00 89.75 91 TRP A O 1
ATOM 696 N N . TRP A 1 92 ? -16.532 0.888 34.450 1.00 88.06 92 TRP A N 1
ATOM 697 C CA . TRP A 1 92 ? -16.241 1.976 35.364 1.00 88.06 92 TRP A CA 1
ATOM 698 C C . TRP A 1 92 ? -17.195 3.121 35.081 1.00 88.06 92 TRP A C 1
ATOM 700 O O . TRP A 1 92 ? -17.424 3.468 33.925 1.00 88.06 92 TRP A O 1
ATOM 710 N N . THR A 1 93 ? -17.730 3.720 36.138 1.00 87.94 93 THR A N 1
ATOM 711 C CA . THR A 1 93 ? -18.582 4.905 36.049 1.00 87.94 93 THR A CA 1
ATOM 712 C C . THR A 1 93 ? -18.034 6.024 36.927 1.00 87.94 93 THR A C 1
ATOM 714 O O . THR A 1 93 ? -17.598 5.782 38.056 1.00 87.94 93 THR A O 1
ATOM 717 N N . ASN A 1 94 ? -18.061 7.254 36.423 1.00 88.50 94 ASN A N 1
ATOM 718 C CA . ASN A 1 94 ? -17.883 8.471 37.210 1.00 88.50 94 ASN A CA 1
ATOM 719 C C . ASN A 1 94 ? -19.154 9.310 37.091 1.00 88.50 94 ASN A C 1
ATOM 721 O O . ASN A 1 94 ? -19.347 10.043 36.121 1.00 88.50 94 ASN A O 1
ATOM 725 N N . THR A 1 95 ? -20.043 9.166 38.071 1.00 87.38 95 THR A N 1
ATOM 726 C CA . THR A 1 95 ? -21.298 9.918 38.117 1.00 87.38 95 THR A CA 1
ATOM 727 C C . THR A 1 95 ? -21.014 11.364 38.504 1.00 87.38 95 THR A C 1
ATOM 729 O O . THR A 1 95 ? -20.448 11.637 39.563 1.00 87.38 95 THR A O 1
ATOM 732 N N . VAL A 1 96 ? -21.428 12.309 37.669 1.00 87.94 96 VAL A N 1
ATOM 733 C CA . VAL A 1 96 ? -21.334 13.747 37.947 1.00 87.94 96 VAL A CA 1
ATOM 734 C C . VAL A 1 96 ? -22.548 14.201 38.757 1.00 87.94 96 VAL A C 1
ATOM 736 O O . VAL A 1 96 ? -22.399 14.921 39.747 1.00 87.94 96 VAL A O 1
ATOM 739 N N . GLY A 1 97 ? -23.740 13.727 38.388 1.00 82.94 97 GLY A N 1
ATOM 740 C CA . GLY A 1 97 ? -25.000 14.036 39.060 1.00 82.94 97 GLY A CA 1
ATOM 741 C C . GLY A 1 97 ? -26.128 13.088 38.651 1.00 82.94 97 GLY A C 1
ATOM 742 O O . GLY A 1 97 ? -26.034 12.406 37.639 1.00 82.94 97 GLY A O 1
ATOM 743 N N . GLY A 1 98 ? -27.192 13.034 39.455 1.00 81.12 98 GLY A N 1
ATOM 744 C CA . GLY A 1 98 ? -28.344 12.162 39.201 1.00 81.12 98 GLY A CA 1
ATOM 745 C C . GLY A 1 98 ? -28.052 10.678 39.440 1.00 81.12 98 GLY A C 1
ATOM 746 O O . GLY A 1 98 ? -27.442 10.320 40.454 1.00 81.12 98 GLY A O 1
ATOM 747 N N . TYR A 1 99 ? -28.548 9.824 38.546 1.00 76.44 99 TYR A N 1
ATOM 748 C CA . TYR A 1 99 ? -28.423 8.370 38.640 1.00 76.44 99 TYR A CA 1
ATOM 749 C C . TYR A 1 99 ? -27.115 7.866 38.006 1.00 76.44 99 TYR A C 1
ATOM 751 O O . TYR A 1 99 ? -26.646 8.437 37.020 1.00 76.44 99 TYR A O 1
ATOM 759 N N . PRO A 1 100 ? -26.487 6.817 38.572 1.00 77.69 100 PRO A N 1
ATOM 760 C CA . PRO A 1 100 ? -25.365 6.155 37.921 1.00 77.69 100 PRO A CA 1
ATOM 761 C C . PRO A 1 100 ? -25.839 5.386 36.684 1.00 77.69 100 PRO A C 1
ATOM 763 O O . PRO A 1 100 ? -27.006 5.005 36.601 1.00 77.69 100 PRO A O 1
ATOM 766 N N . ALA A 1 101 ? -24.916 5.121 35.758 1.00 84.19 101 ALA A N 1
ATOM 767 C CA . ALA A 1 101 ? -25.209 4.258 34.622 1.00 84.19 101 ALA A CA 1
ATOM 768 C C . ALA A 1 101 ? -25.640 2.856 35.091 1.00 84.19 101 ALA A C 1
ATOM 770 O O . ALA A 1 101 ? -25.095 2.347 36.080 1.00 84.19 101 ALA A O 1
ATOM 771 N N . HIS A 1 102 ? -26.594 2.249 34.390 1.00 81.81 102 HIS A N 1
ATOM 772 C CA . HIS A 1 102 ? -27.144 0.913 34.644 1.00 81.81 102 HIS A CA 1
ATOM 773 C C . HIS A 1 102 ? -27.172 0.075 33.352 1.00 81.81 102 HIS A C 1
ATOM 775 O O . HIS A 1 102 ? -26.712 0.555 32.318 1.00 81.81 102 HIS A O 1
ATOM 781 N N . LEU A 1 103 ? -27.564 -1.206 33.444 1.00 86.75 103 LEU A N 1
ATOM 782 C CA . LEU A 1 103 ? -27.450 -2.170 32.340 1.00 86.75 103 LEU A CA 1
ATOM 783 C C . LEU A 1 103 ? -28.802 -2.716 31.901 1.00 86.75 103 LEU A C 1
ATOM 785 O O . LEU A 1 103 ? -29.475 -3.359 32.707 1.00 86.75 103 LEU A O 1
ATOM 789 N N . ASP A 1 104 ? -29.034 -2.684 30.598 1.00 86.19 104 ASP A N 1
ATOM 790 C CA . ASP A 1 104 ? -30.177 -3.294 29.941 1.00 86.19 104 ASP A CA 1
ATOM 791 C C . ASP A 1 104 ? -29.734 -4.388 28.962 1.00 86.19 104 ASP A C 1
ATOM 793 O O . ASP A 1 104 ? -28.775 -4.249 28.205 1.00 86.19 104 ASP A O 1
ATOM 797 N N . ILE A 1 105 ? -30.394 -5.547 29.010 1.00 88.19 105 ILE A N 1
ATOM 798 C CA . ILE A 1 105 ? -30.131 -6.686 28.122 1.00 88.19 105 ILE A CA 1
ATOM 799 C C . ILE A 1 105 ? -31.372 -6.911 27.267 1.00 88.19 105 ILE A C 1
ATOM 801 O O . ILE A 1 105 ? -32.396 -7.413 27.744 1.00 88.19 105 ILE A O 1
ATOM 805 N N . THR A 1 106 ? -31.266 -6.588 25.983 1.00 86.38 106 THR A N 1
ATOM 806 C CA . THR A 1 106 ? -32.365 -6.748 25.031 1.00 86.38 106 THR A CA 1
ATOM 807 C C . THR A 1 106 ? -32.384 -8.163 24.473 1.00 86.38 106 THR A C 1
ATOM 809 O O . THR A 1 106 ? -31.381 -8.658 23.954 1.00 86.38 106 THR A O 1
ATOM 812 N N . LEU A 1 107 ? -33.543 -8.817 24.565 1.00 85.81 107 LEU A N 1
ATOM 813 C CA . LEU A 1 107 ? -33.733 -10.209 24.168 1.00 85.81 107 LEU A CA 1
ATOM 814 C C . LEU A 1 107 ? -34.665 -10.345 22.961 1.00 85.81 107 LEU A C 1
ATOM 816 O O . LEU A 1 107 ? -35.685 -9.656 22.863 1.00 85.81 107 LEU A O 1
ATOM 820 N N . GLU A 1 108 ? -34.380 -11.322 22.099 1.00 82.38 108 GLU A N 1
ATOM 821 C CA . GLU A 1 108 ? -35.314 -11.746 21.055 1.00 82.38 108 GLU A CA 1
ATOM 822 C C . GLU A 1 108 ? -36.311 -12.755 21.627 1.00 82.38 108 GLU A C 1
ATOM 824 O O . GLU A 1 108 ? -35.992 -13.923 21.870 1.00 82.38 108 GLU A O 1
ATOM 829 N N . THR A 1 109 ? -37.548 -12.313 21.835 1.00 75.75 109 THR A N 1
ATOM 830 C CA . THR A 1 109 ? -38.648 -13.174 22.281 1.00 75.75 109 THR A CA 1
ATOM 831 C C . THR A 1 109 ? -39.752 -13.240 21.227 1.00 75.75 109 THR A C 1
ATOM 833 O O . THR A 1 109 ? -39.784 -12.475 20.265 1.00 75.75 109 THR A O 1
ATOM 836 N N . ASN A 1 110 ? -40.663 -14.207 21.371 1.00 64.31 110 ASN A N 1
ATOM 837 C CA . ASN A 1 110 ? -41.800 -14.357 20.455 1.00 64.31 110 ASN A CA 1
ATOM 838 C C . ASN A 1 110 ? -42.950 -13.373 20.765 1.00 64.31 110 ASN A C 1
ATOM 840 O O . ASN A 1 110 ? -43.957 -13.388 20.051 1.00 64.31 110 ASN A O 1
ATOM 844 N N . ASP A 1 111 ? -42.835 -12.555 21.818 1.00 61.00 111 ASP A N 1
ATOM 845 C CA . ASP A 1 111 ? -43.779 -11.476 22.118 1.00 61.00 111 ASP A CA 1
ATOM 846 C C . ASP A 1 111 ? -43.477 -10.263 21.219 1.00 61.00 111 ASP A C 1
ATOM 848 O O . ASP A 1 111 ? -42.331 -9.892 20.985 1.00 61.00 111 ASP A O 1
ATOM 852 N N . VAL A 1 112 ? -44.522 -9.625 20.689 1.00 44.41 112 VAL A N 1
ATOM 853 C CA . VAL A 1 112 ? -44.425 -8.512 19.718 1.00 44.41 112 VAL A CA 1
ATOM 854 C C . VAL A 1 112 ? -43.904 -7.203 20.333 1.00 44.41 112 VAL A C 1
ATOM 856 O O . VAL A 1 112 ? -43.829 -6.191 19.639 1.00 44.41 112 VAL A O 1
ATOM 859 N N . ASN A 1 113 ? -43.540 -7.229 21.616 1.00 47.88 113 ASN A N 1
ATOM 860 C CA . ASN A 1 113 ? -42.942 -6.136 22.370 1.00 47.88 113 ASN A CA 1
ATOM 861 C C . ASN A 1 113 ? -41.673 -6.685 23.046 1.00 47.88 113 ASN A C 1
ATOM 863 O O . ASN A 1 113 ? -41.782 -7.480 23.979 1.00 47.88 113 ASN A O 1
ATOM 867 N N . GLN A 1 114 ? -40.496 -6.311 22.537 1.00 53.25 114 GLN A N 1
ATOM 868 C CA . GLN A 1 114 ? -39.178 -6.788 22.984 1.00 53.25 114 GLN A CA 1
ATOM 869 C C . GLN A 1 114 ? -39.083 -6.818 24.521 1.00 53.25 114 GLN A C 1
ATOM 871 O O . GLN A 1 114 ? -39.365 -5.823 25.186 1.00 53.25 114 GLN A O 1
ATOM 876 N N . SER A 1 115 ? -38.747 -7.973 25.102 1.00 62.94 115 SER A N 1
ATOM 877 C CA . SER A 1 115 ? -38.605 -8.111 26.557 1.00 62.94 115 SER A CA 1
ATOM 878 C C . SER A 1 115 ? -37.172 -7.766 26.957 1.00 62.94 115 SER A C 1
ATOM 880 O O . SER A 1 115 ? -36.277 -8.587 26.783 1.00 62.94 115 SER A O 1
ATOM 882 N N . MET A 1 116 ? -36.950 -6.555 27.464 1.00 72.19 116 MET A N 1
ATOM 883 C CA . MET A 1 116 ? -35.658 -6.145 28.025 1.00 72.19 116 MET A CA 1
ATOM 884 C C . MET A 1 116 ? -35.538 -6.648 29.468 1.00 72.19 116 MET A C 1
ATOM 886 O O . MET A 1 116 ? -36.484 -6.519 30.256 1.00 72.19 116 MET A O 1
ATOM 890 N N . LEU A 1 117 ? -34.399 -7.270 29.790 1.00 77.31 117 LEU A N 1
ATOM 891 C CA . LEU A 1 117 ? -33.976 -7.533 31.162 1.00 77.31 117 LEU A CA 1
ATOM 892 C C . LEU A 1 117 ? -33.116 -6.364 31.630 1.00 77.31 117 LEU A C 1
ATOM 894 O O . LEU A 1 117 ? -31.968 -6.233 31.219 1.00 77.31 117 LEU A O 1
ATOM 898 N N . THR A 1 118 ? -33.658 -5.571 32.535 1.00 72.62 118 THR A N 1
ATOM 899 C CA . THR A 1 118 ? -33.048 -4.341 33.037 1.00 72.62 118 THR A CA 1
ATOM 900 C C . THR A 1 118 ? -32.460 -4.605 34.416 1.00 72.62 118 THR A C 1
ATOM 902 O O . THR A 1 118 ? -33.111 -5.198 35.281 1.00 72.62 118 THR A O 1
ATOM 905 N N . ALA A 1 119 ? -31.221 -4.190 34.640 1.00 69.75 119 ALA A N 1
ATOM 906 C CA . ALA A 1 119 ? -30.555 -4.166 35.935 1.00 69.75 119 ALA A CA 1
ATOM 907 C C . ALA A 1 119 ? -30.349 -2.711 36.375 1.00 69.75 119 ALA A C 1
ATOM 909 O O . ALA A 1 119 ? -29.232 -2.202 36.374 1.00 69.75 119 ALA A O 1
ATOM 910 N N . GLU A 1 120 ? -31.432 -2.093 36.848 1.00 62.22 120 GLU A N 1
ATOM 911 C CA . GLU A 1 120 ? -31.555 -0.708 37.351 1.00 62.22 120 GLU A CA 1
ATOM 912 C C . GLU A 1 120 ? -30.542 -0.252 38.422 1.00 62.22 120 GLU A C 1
ATOM 914 O O . GLU A 1 120 ? -30.531 0.909 38.824 1.00 62.22 120 GLU A O 1
ATOM 919 N N . MET A 1 121 ? -29.729 -1.144 39.004 1.00 58.19 121 MET A N 1
ATOM 920 C CA . MET A 1 121 ? -29.077 -0.862 40.291 1.00 58.19 121 MET A CA 1
ATOM 921 C C . MET A 1 121 ? -27.573 -1.137 40.363 1.00 58.19 121 MET A C 1
ATOM 923 O O . MET A 1 121 ? -27.156 -2.042 41.078 1.00 58.19 121 MET A O 1
ATOM 927 N N . ALA A 1 122 ? -26.733 -0.264 39.802 1.00 49.47 122 ALA A N 1
ATOM 928 C CA . ALA A 1 122 ? -25.315 -0.168 40.181 1.00 49.47 122 ALA A CA 1
ATOM 929 C C . ALA A 1 122 ? -25.155 0.509 41.568 1.00 49.47 122 ALA A C 1
ATOM 931 O O . ALA A 1 122 ? -24.832 1.690 41.677 1.00 49.47 122 ALA A O 1
ATOM 932 N N . TYR A 1 123 ? -25.452 -0.196 42.664 1.00 52.97 123 TYR A N 1
ATOM 933 C CA . TYR A 1 123 ? -25.493 0.413 44.003 1.00 52.97 123 TYR A CA 1
ATOM 934 C C . TYR A 1 123 ? -24.101 0.735 44.571 1.00 52.97 123 TYR A C 1
ATOM 936 O O . TYR A 1 123 ? -23.248 -0.145 44.637 1.00 52.97 123 TYR A O 1
ATOM 944 N N . ASN A 1 124 ? -23.917 1.960 45.086 1.00 41.78 124 ASN A N 1
ATOM 945 C CA . ASN A 1 124 ? -22.822 2.307 45.995 1.00 41.78 124 ASN A CA 1
ATOM 946 C C . ASN A 1 124 ? -23.358 3.076 47.223 1.00 41.78 124 ASN A C 1
ATOM 948 O O . ASN A 1 124 ? -23.645 4.270 47.165 1.00 41.78 124 ASN A O 1
ATOM 952 N N . ASN A 1 125 ? -23.433 2.344 48.340 1.00 37.44 125 ASN A N 1
ATOM 953 C CA . ASN A 1 125 ? -23.612 2.788 49.727 1.00 37.44 125 ASN A CA 1
ATOM 954 C C . ASN A 1 125 ? -25.032 3.170 50.228 1.00 37.44 125 ASN A C 1
ATOM 956 O O . ASN A 1 125 ? -25.408 4.330 50.352 1.00 37.44 125 ASN A O 1
ATOM 960 N N . GLY A 1 126 ? -25.747 2.161 50.730 1.00 37.44 126 GLY A N 1
ATOM 961 C CA . GLY A 1 126 ? -26.532 2.265 51.968 1.00 37.44 126 GLY A CA 1
ATOM 962 C C . GLY A 1 126 ? -27.992 2.734 51.924 1.00 37.44 126 GLY A C 1
ATOM 963 O O . GLY A 1 126 ? -28.775 2.136 52.658 1.00 37.44 126 GLY A O 1
ATOM 964 N N . ASP A 1 127 ? -28.400 3.673 51.065 1.00 41.56 127 ASP A N 1
ATOM 965 C CA . ASP A 1 127 ? -29.817 4.071 50.947 1.00 41.56 127 ASP A CA 1
ATOM 966 C C . ASP A 1 127 ? -30.430 3.799 49.560 1.00 41.56 127 ASP A C 1
ATOM 968 O O . ASP A 1 127 ? -29.922 4.247 48.536 1.00 41.56 127 ASP A O 1
ATOM 972 N N . TRP A 1 128 ? -31.590 3.125 49.543 1.00 42.91 128 TRP A N 1
ATOM 973 C CA . TRP A 1 128 ? -32.433 2.784 48.375 1.00 42.91 128 TRP A CA 1
ATOM 974 C C . TRP A 1 128 ? -32.919 4.001 47.551 1.00 42.91 128 TRP A C 1
ATOM 976 O O . TRP A 1 128 ? -33.753 3.864 46.662 1.00 42.91 128 TRP A O 1
ATOM 986 N N . ALA A 1 129 ? -32.439 5.207 47.861 1.00 41.47 129 ALA A N 1
ATOM 987 C CA . ALA A 1 129 ? -32.910 6.466 47.313 1.00 41.47 129 ALA A CA 1
ATOM 988 C C . ALA A 1 129 ? -31.743 7.438 47.051 1.00 41.47 129 ALA A C 1
ATOM 990 O O . ALA A 1 129 ? -31.469 8.336 47.842 1.00 41.47 129 ALA A O 1
ATOM 991 N N . GLY A 1 130 ? -31.104 7.296 45.889 1.00 47.00 130 GLY A N 1
ATOM 992 C CA . GLY A 1 130 ? -30.760 8.462 45.068 1.00 47.00 130 GLY A CA 1
ATOM 993 C C . GLY A 1 130 ? -29.584 9.358 45.475 1.00 47.00 130 GLY A C 1
ATOM 994 O O . GLY A 1 130 ? -29.610 10.534 45.121 1.00 47.00 130 GLY A O 1
ATOM 995 N N . SER A 1 131 ? -28.537 8.867 46.146 1.00 52.34 131 SER A N 1
ATOM 996 C CA . SER A 1 131 ? -27.257 9.599 46.147 1.00 52.34 131 SER A CA 1
ATOM 997 C C . SER A 1 131 ? -26.100 8.707 45.715 1.00 52.34 131 SER A C 1
ATOM 999 O O . SER A 1 131 ? -25.476 8.045 46.544 1.00 52.34 131 SER A O 1
ATOM 1001 N N . ALA A 1 132 ? -25.802 8.702 44.414 1.00 60.50 132 ALA A N 1
ATOM 1002 C CA . ALA A 1 132 ? -24.537 8.169 43.928 1.00 60.50 132 ALA A CA 1
ATOM 1003 C C . ALA A 1 132 ? -23.370 8.952 44.553 1.00 60.50 132 ALA A C 1
ATOM 1005 O O . ALA A 1 132 ? -23.470 10.156 44.810 1.00 60.50 132 ALA A O 1
ATOM 1006 N N . THR A 1 133 ? -22.246 8.278 44.793 1.00 65.38 133 THR A N 1
ATOM 1007 C CA . THR A 1 133 ? -21.003 8.984 45.122 1.00 65.38 133 THR A CA 1
ATOM 1008 C C . THR A 1 133 ? -20.538 9.705 43.861 1.00 65.38 133 THR A C 1
ATOM 1010 O O . THR A 1 133 ? -20.132 9.061 42.899 1.00 65.38 133 THR A O 1
ATOM 1013 N N . THR A 1 134 ? -20.642 11.033 43.849 1.00 77.19 134 THR A N 1
ATOM 1014 C CA . THR A 1 134 ? -20.342 11.842 42.663 1.00 77.19 134 THR A CA 1
ATOM 1015 C C . THR A 1 134 ? -18.863 12.215 42.562 1.00 77.19 134 THR A C 1
ATOM 1017 O O . THR A 1 134 ? -18.226 12.496 43.582 1.00 77.19 134 THR A O 1
ATOM 1020 N N . GLY A 1 135 ? -18.340 12.326 41.339 1.00 79.31 135 GLY A N 1
ATOM 1021 C CA . GLY A 1 135 ? -17.001 12.856 41.054 1.00 79.31 135 GLY A CA 1
ATOM 1022 C C . GLY A 1 135 ? -15.852 11.901 41.388 1.00 79.31 135 GLY A C 1
ATOM 1023 O O . GLY A 1 135 ? -14.736 12.353 41.649 1.00 79.31 135 GLY A O 1
ATOM 1024 N N . GLN A 1 136 ? -16.120 10.594 41.440 1.00 83.00 136 GLN A N 1
ATOM 1025 C CA . GLN A 1 136 ? -15.117 9.547 41.624 1.00 83.00 136 GLN A CA 1
ATOM 1026 C C . GLN A 1 136 ? -15.401 8.374 40.688 1.00 83.00 136 GLN A C 1
ATOM 1028 O O . GLN A 1 136 ? -16.551 7.982 40.512 1.00 83.00 136 GLN A O 1
ATOM 1033 N N . TRP A 1 137 ? -14.339 7.781 40.142 1.00 85.06 137 TRP A N 1
ATOM 1034 C CA . TRP A 1 137 ? -14.430 6.542 39.378 1.00 85.06 137 TRP A CA 1
ATOM 1035 C C . TRP A 1 137 ? -14.693 5.349 40.287 1.00 85.06 137 TRP A C 1
ATOM 1037 O O . TRP A 1 137 ? -13.887 5.045 41.172 1.00 85.06 137 TRP A O 1
ATOM 1047 N N . LEU A 1 138 ? -15.780 4.642 40.008 1.00 79.75 138 LEU A N 1
ATOM 1048 C CA . LEU A 1 138 ? -16.212 3.455 40.729 1.00 79.75 138 LEU A CA 1
ATOM 1049 C C . LEU A 1 138 ? -16.458 2.322 39.740 1.00 79.75 138 LEU A C 1
ATOM 1051 O O . LEU A 1 138 ? -16.973 2.550 38.646 1.00 79.75 138 LEU A O 1
ATOM 1055 N N . GLN A 1 139 ? -16.066 1.111 40.122 1.00 78.06 139 GLN A N 1
ATOM 1056 C CA . GLN A 1 139 ? -16.412 -0.085 39.365 1.00 78.06 139 GLN A CA 1
ATOM 1057 C C . GLN A 1 139 ? -17.866 -0.456 39.678 1.00 78.06 139 GLN A C 1
ATOM 1059 O O . GLN A 1 139 ? -18.333 -0.233 40.800 1.00 78.06 139 GLN A O 1
ATOM 1064 N N . THR A 1 140 ? -18.601 -0.975 38.699 1.00 71.12 140 THR A N 1
ATOM 1065 C CA . THR A 1 140 ? -20.037 -1.241 38.841 1.00 71.12 140 THR A CA 1
ATOM 1066 C C . THR A 1 140 ? -20.372 -2.184 40.015 1.00 71.12 140 THR A C 1
ATOM 1068 O O . THR A 1 140 ? -19.645 -3.136 40.260 1.00 71.12 140 THR A O 1
ATOM 1071 N N . PHE A 1 141 ? -21.500 -1.965 40.710 1.00 62.06 141 PHE A N 1
ATOM 1072 C CA . PHE A 1 141 ? -22.067 -2.851 41.758 1.00 62.06 141 PHE A CA 1
ATOM 1073 C C . PHE A 1 141 ? -21.202 -3.120 43.017 1.00 62.06 141 PHE A C 1
ATOM 1075 O O . PHE A 1 141 ? -21.297 -4.195 43.609 1.00 62.06 141 PHE A O 1
ATOM 1082 N N . GLU A 1 142 ? -20.388 -2.171 43.497 1.00 52.56 142 GLU A N 1
ATOM 1083 C CA . GLU A 1 142 ? -19.652 -2.363 44.761 1.00 52.56 142 GLU A CA 1
ATOM 1084 C C . GLU A 1 142 ? -20.574 -2.223 46.000 1.00 52.56 142 GLU A C 1
ATOM 1086 O O . GLU A 1 142 ? -20.846 -1.132 46.510 1.00 52.56 142 GLU A O 1
ATOM 1091 N N . LEU A 1 143 ? -21.068 -3.357 46.512 1.00 48.53 143 LEU A N 1
ATOM 1092 C CA . LEU A 1 143 ? -21.840 -3.421 47.753 1.00 48.53 143 LEU A CA 1
ATOM 1093 C C . LEU A 1 143 ? -20.919 -3.236 48.965 1.00 48.53 143 LEU A C 1
ATOM 1095 O O . LEU A 1 143 ? -19.887 -3.889 49.130 1.00 48.53 143 LEU A O 1
ATOM 1099 N N . ALA A 1 144 ? -21.327 -2.354 49.874 1.00 43.50 144 ALA A N 1
ATOM 1100 C CA . ALA A 1 144 ? -20.644 -2.106 51.135 1.00 43.50 144 ALA A CA 1
ATOM 1101 C C . ALA A 1 144 ? -20.806 -3.283 52.130 1.00 43.50 144 ALA A C 1
ATOM 1103 O O . ALA A 1 144 ? -21.371 -3.079 53.199 1.00 43.50 144 ALA A O 1
ATOM 1104 N N . ALA A 1 145 ? -20.351 -4.503 51.791 1.00 41.78 145 ALA A N 1
ATOM 1105 C CA . ALA A 1 145 ? -19.828 -5.543 52.699 1.00 41.78 145 ALA A CA 1
ATOM 1106 C C . ALA A 1 145 ? -19.607 -6.918 52.008 1.00 41.78 145 ALA A C 1
ATOM 1108 O O . ALA A 1 145 ? -20.388 -7.841 52.215 1.00 41.78 145 ALA A O 1
ATOM 1109 N N . ASN A 1 146 ? -18.449 -7.128 51.364 1.00 45.66 146 ASN A N 1
ATOM 1110 C CA . ASN A 1 146 ? -17.864 -8.465 51.099 1.00 45.66 146 ASN A CA 1
ATOM 1111 C C . ASN A 1 146 ? -18.767 -9.516 50.390 1.00 45.66 146 ASN A C 1
ATOM 1113 O O . ASN A 1 146 ? -18.556 -10.715 50.590 1.00 45.66 146 ASN A O 1
ATOM 1117 N N . ASP A 1 147 ? -19.733 -9.119 49.562 1.00 46.22 147 ASP A N 1
ATOM 1118 C CA . ASP A 1 147 ? -20.714 -10.021 48.936 1.00 46.22 147 ASP A CA 1
ATOM 1119 C C . ASP A 1 147 ? -20.645 -10.162 47.404 1.00 46.22 147 ASP A C 1
ATOM 1121 O O . ASP A 1 147 ? -21.363 -11.002 46.866 1.00 46.22 147 ASP A O 1
ATOM 1125 N N . GLY A 1 148 ? -19.725 -9.514 46.688 1.00 45.94 148 GLY A N 1
ATOM 1126 C CA . GLY A 1 148 ? -19.464 -9.909 45.297 1.00 45.94 148 GLY A CA 1
ATOM 1127 C C . GLY A 1 148 ? -18.678 -8.890 44.498 1.00 45.94 148 GLY A C 1
ATOM 1128 O O . GLY A 1 148 ? -18.761 -7.703 44.772 1.00 45.94 148 GLY A O 1
ATOM 1129 N N . ALA A 1 149 ? -17.863 -9.385 43.567 1.00 49.53 149 ALA A N 1
ATOM 1130 C CA . ALA A 1 149 ? -16.977 -8.618 42.697 1.00 49.53 149 ALA A CA 1
ATOM 1131 C C . ALA A 1 149 ? -17.728 -7.482 41.988 1.00 49.53 149 ALA A C 1
ATOM 1133 O O . ALA A 1 149 ? -18.905 -7.649 41.701 1.00 49.53 149 ALA A O 1
ATOM 1134 N N . GLY A 1 150 ? -17.063 -6.357 41.712 1.00 67.69 150 GLY A N 1
ATOM 1135 C CA . GLY A 1 150 ? -17.640 -5.213 40.998 1.00 67.69 150 GLY A CA 1
ATOM 1136 C C . GLY A 1 150 ? -18.019 -5.524 39.541 1.00 67.69 150 GLY A C 1
ATOM 1137 O O . GLY A 1 150 ? -17.401 -5.005 38.617 1.00 67.69 150 GLY A O 1
ATOM 1138 N N . GLU A 1 151 ? -18.979 -6.429 39.344 1.00 79.75 151 GLU A N 1
ATOM 1139 C CA . GLU A 1 151 ? -19.484 -6.959 38.081 1.00 79.75 151 GLU A CA 1
ATOM 1140 C C . GLU A 1 151 ? -20.910 -7.519 38.253 1.00 79.75 151 GLU A C 1
ATOM 1142 O O . GLU A 1 151 ? -21.271 -8.093 39.283 1.00 79.75 151 GLU A O 1
ATOM 1147 N N . ILE A 1 152 ? -21.718 -7.397 37.204 1.00 83.19 152 ILE A N 1
ATOM 1148 C CA . ILE A 1 152 ? -22.970 -8.131 37.012 1.00 83.19 152 ILE A CA 1
ATOM 1149 C C . ILE A 1 152 ? -22.636 -9.603 36.805 1.00 83.19 152 ILE A C 1
ATOM 1151 O O . ILE A 1 152 ? -21.751 -9.911 36.014 1.00 83.19 152 ILE A O 1
ATOM 1155 N N . ASN A 1 153 ? -23.345 -10.510 37.476 1.00 85.75 153 ASN A N 1
ATOM 1156 C CA . ASN A 1 153 ? -23.184 -11.958 37.331 1.00 85.75 153 ASN A CA 1
ATOM 1157 C C . ASN A 1 153 ? -24.502 -12.704 37.615 1.00 85.75 153 ASN A C 1
ATOM 1159 O O . ASN A 1 153 ? -25.562 -12.103 37.778 1.00 85.75 153 ASN A O 1
ATOM 1163 N N . ASP A 1 154 ? -24.437 -14.032 37.710 1.00 88.56 154 ASP A N 1
ATOM 1164 C CA . ASP A 1 154 ? -25.577 -14.923 37.968 1.00 88.56 154 ASP A CA 1
ATOM 1165 C C . ASP A 1 154 ? -26.399 -14.596 39.236 1.00 88.56 154 ASP A C 1
ATOM 1167 O O . ASP A 1 154 ? -27.560 -15.007 39.340 1.00 88.56 154 ASP A O 1
ATOM 1171 N N . ASN A 1 155 ? -25.833 -13.845 40.188 1.00 84.06 155 ASN A N 1
ATOM 1172 C CA . ASN A 1 155 ? -26.521 -13.402 41.404 1.00 84.06 155 ASN A CA 1
ATOM 1173 C C . ASN A 1 155 ? -27.174 -12.018 41.269 1.00 84.06 155 ASN A C 1
ATOM 1175 O O . ASN A 1 155 ? -27.953 -11.634 42.143 1.00 84.06 155 ASN A O 1
ATOM 1179 N N . THR A 1 156 ? -26.877 -11.270 40.204 1.00 81.50 156 THR A N 1
ATOM 1180 C CA . THR A 1 156 ? -27.445 -9.941 39.962 1.00 81.50 156 THR A CA 1
ATOM 1181 C C . THR A 1 156 ? -28.929 -10.053 39.645 1.00 81.50 156 THR A C 1
ATOM 1183 O O . THR A 1 156 ? -29.339 -10.927 38.882 1.00 81.50 156 THR A O 1
ATOM 1186 N N . VAL A 1 157 ? -29.734 -9.184 40.258 1.00 80.38 157 VAL A N 1
ATOM 1187 C CA . VAL A 1 157 ? -31.188 -9.120 40.071 1.00 80.38 157 VAL A CA 1
ATOM 1188 C C . VAL A 1 157 ? -31.519 -8.251 38.860 1.00 80.38 157 VAL A C 1
ATOM 1190 O O . VAL A 1 157 ? -30.982 -7.158 38.726 1.00 80.38 157 VAL A O 1
ATOM 1193 N N . PHE A 1 158 ? -32.424 -8.752 38.024 1.00 80.56 158 PHE A N 1
ATOM 1194 C CA . PHE A 1 158 ? -32.964 -8.092 36.841 1.00 80.56 158 PHE A CA 1
ATOM 1195 C C . PHE A 1 158 ? -34.492 -8.021 36.917 1.00 80.56 158 PHE A C 1
ATOM 1197 O O . PHE A 1 158 ? -35.138 -8.949 37.430 1.00 80.56 158 PHE A O 1
ATOM 1204 N N . TRP A 1 159 ? -35.050 -6.958 36.346 1.00 78.19 159 TRP A N 1
ATOM 1205 C CA . TRP A 1 159 ? -36.477 -6.723 36.126 1.00 78.19 159 TRP A CA 1
ATOM 1206 C C . TRP A 1 159 ? -36.814 -6.845 34.642 1.00 78.19 159 TRP A C 1
ATOM 1208 O O . TRP A 1 159 ? -35.954 -6.655 33.789 1.00 78.19 159 TRP A O 1
ATOM 1218 N N . VAL A 1 160 ? -38.075 -7.131 34.323 1.00 74.56 160 VAL A N 1
ATOM 1219 C CA . VAL A 1 160 ? -38.572 -7.014 32.944 1.00 74.56 160 VAL A CA 1
ATOM 1220 C C . VAL A 1 160 ? -39.157 -5.615 32.733 1.00 74.56 160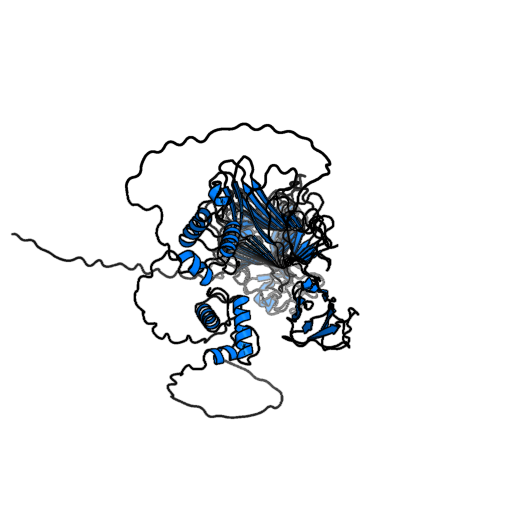 VAL A C 1
ATOM 1222 O O . VAL A 1 160 ? -40.145 -5.261 33.380 1.00 74.56 160 VAL A O 1
ATOM 1225 N N . ALA A 1 161 ? -38.589 -4.845 31.797 1.00 62.59 161 ALA A N 1
ATOM 1226 C CA . ALA A 1 161 ? -38.907 -3.424 31.570 1.00 62.59 161 ALA A CA 1
ATOM 1227 C C . ALA A 1 161 ? -40.366 -3.133 31.164 1.00 62.59 161 ALA A C 1
ATOM 1229 O O . ALA A 1 161 ? -40.848 -2.014 31.330 1.00 62.59 161 ALA A O 1
ATOM 1230 N N . LYS A 1 162 ? -41.113 -4.145 30.685 1.00 56.88 162 LYS A N 1
ATOM 1231 C CA . LYS A 1 162 ? -42.516 -4.055 30.212 1.00 56.88 162 LYS A CA 1
ATOM 1232 C C . LYS A 1 162 ? -43.480 -3.356 31.193 1.00 56.88 162 LYS A C 1
ATOM 1234 O O . LYS A 1 162 ? -44.557 -2.939 30.771 1.00 56.88 162 LYS A O 1
ATOM 1239 N N . LEU A 1 163 ? -43.122 -3.236 32.475 1.00 45.41 163 LEU A N 1
ATOM 1240 C CA . LEU A 1 163 ? -43.947 -2.636 33.531 1.00 45.41 163 LEU A CA 1
ATOM 1241 C C . LEU A 1 163 ? -43.324 -1.404 34.213 1.00 45.41 163 LEU A C 1
ATOM 1243 O O . LEU A 1 163 ? -43.860 -0.950 35.216 1.00 45.41 163 LEU A O 1
ATOM 1247 N N . GLY A 1 164 ? -42.246 -0.838 33.666 1.00 51.38 164 GLY A N 1
ATOM 1248 C CA . GLY A 1 164 ? -41.455 0.181 34.354 1.00 51.38 164 GLY A CA 1
ATOM 1249 C C . GLY A 1 164 ? -40.529 -0.499 35.353 1.00 51.38 164 GLY A C 1
ATOM 1250 O O . GLY A 1 164 ? -40.962 -1.069 36.358 1.00 51.38 164 GLY A O 1
ATOM 1251 N N . ALA A 1 165 ? -39.243 -0.517 35.043 1.00 51.41 165 ALA A N 1
ATOM 1252 C CA . ALA A 1 165 ? -38.282 -1.145 35.919 1.00 51.41 165 ALA A CA 1
ATOM 1253 C C . ALA A 1 165 ? -38.213 -0.383 37.263 1.00 51.41 165 ALA A C 1
ATOM 1255 O O . ALA A 1 165 ? -38.382 0.834 37.347 1.00 51.41 165 ALA A O 1
ATOM 1256 N N . GLY A 1 166 ? -38.165 -1.145 38.361 1.00 51.22 166 GLY A N 1
ATOM 1257 C CA . GLY A 1 166 ? -38.379 -0.619 39.714 1.00 51.22 166 GLY A CA 1
ATOM 1258 C C . GLY A 1 166 ? -39.845 -0.437 40.161 1.00 51.22 166 GLY A C 1
ATOM 1259 O O . GLY A 1 166 ? -40.057 -0.103 41.331 1.00 51.22 166 GLY A O 1
ATOM 1260 N N . ASP A 1 167 ? -40.859 -0.696 39.319 1.00 58.84 167 ASP A N 1
ATOM 1261 C CA . ASP A 1 167 ? -42.262 -0.768 39.766 1.00 58.84 167 ASP A CA 1
ATOM 1262 C C . ASP A 1 167 ? -42.481 -2.016 40.650 1.00 58.84 167 ASP A C 1
ATOM 1264 O O . ASP A 1 167 ? -41.953 -3.102 40.399 1.00 58.84 167 ASP A O 1
ATOM 1268 N N . GLN A 1 168 ? -43.281 -1.877 41.709 1.00 62.12 168 GLN A N 1
ATOM 1269 C CA . GLN A 1 168 ? -43.593 -2.944 42.670 1.00 62.12 168 GLN A CA 1
ATOM 1270 C C . GLN A 1 168 ? -44.290 -4.155 42.023 1.00 62.12 168 GLN A C 1
ATOM 1272 O O . GLN A 1 168 ? -44.279 -5.247 42.599 1.00 62.12 168 GLN A O 1
ATOM 1277 N N . ASP A 1 169 ? -44.888 -3.949 40.848 1.00 64.50 169 ASP A N 1
ATOM 1278 C CA . ASP A 1 169 ? -45.627 -4.955 40.091 1.00 64.50 169 ASP A CA 1
ATOM 1279 C C . ASP A 1 169 ? -44.788 -5.600 38.961 1.00 64.50 169 ASP A C 1
ATOM 1281 O O . ASP A 1 169 ? -45.259 -6.540 38.317 1.00 64.50 169 ASP A O 1
ATOM 1285 N N . ALA A 1 170 ? -43.535 -5.167 38.745 1.00 69.75 170 ALA A N 1
ATOM 1286 C CA . ALA A 1 170 ? -42.651 -5.714 37.713 1.00 69.75 170 ALA A CA 1
ATOM 1287 C C . ALA A 1 170 ? -42.051 -7.086 38.113 1.00 69.75 170 ALA A C 1
ATOM 1289 O O . ALA A 1 170 ? -41.464 -7.211 39.196 1.00 69.75 170 ALA A O 1
ATOM 1290 N N . PRO A 1 171 ? -42.141 -8.127 37.255 1.00 76.06 171 PRO A N 1
ATOM 1291 C CA . PRO A 1 171 ? -41.462 -9.395 37.470 1.00 76.06 171 PRO A CA 1
ATOM 1292 C C . PRO A 1 171 ? -39.951 -9.231 37.605 1.00 76.06 171 PRO A C 1
ATOM 1294 O O . PRO A 1 171 ? -39.322 -8.523 36.817 1.00 76.06 171 PRO A O 1
ATOM 1297 N N . TRP A 1 172 ? -39.367 -9.936 38.572 1.00 78.75 172 TRP A N 1
ATOM 1298 C CA . TRP A 1 172 ? -37.927 -9.900 38.818 1.00 78.75 172 TRP A CA 1
ATOM 1299 C C . TRP A 1 172 ? -37.348 -11.270 39.177 1.00 78.75 172 TRP A C 1
ATOM 1301 O O . TRP A 1 172 ? -38.032 -12.178 39.667 1.00 78.75 172 TRP A O 1
ATOM 1311 N N . GLY A 1 173 ? -36.048 -11.419 38.937 1.00 79.50 173 GLY A N 1
ATOM 1312 C CA . GLY A 1 173 ? -35.274 -12.630 39.201 1.00 79.50 173 GLY A CA 1
ATOM 1313 C C . GLY A 1 173 ? -33.777 -12.372 39.062 1.00 79.50 173 GLY A C 1
ATOM 1314 O O . GLY A 1 173 ? -33.378 -11.369 38.481 1.00 79.50 173 GLY A O 1
ATOM 1315 N N . THR A 1 174 ? -32.933 -13.251 39.609 1.00 85.56 174 THR A N 1
ATOM 1316 C CA . THR A 1 174 ? -31.495 -13.172 39.322 1.00 85.56 174 THR A CA 1
ATOM 1317 C C . THR A 1 174 ? -31.208 -13.624 37.892 1.00 85.56 174 THR A C 1
ATOM 1319 O O . THR A 1 174 ? -32.009 -14.363 37.316 1.00 85.56 174 THR A O 1
ATOM 1322 N N . LEU A 1 175 ? -30.056 -13.258 37.327 1.00 86.81 175 LEU A N 1
ATOM 1323 C CA . LEU A 1 175 ? -29.637 -13.752 36.010 1.00 86.81 175 LEU A CA 1
ATOM 1324 C C . LEU A 1 175 ? -29.651 -15.292 35.943 1.00 86.81 175 LEU A C 1
ATOM 1326 O O . LEU A 1 175 ? -30.139 -15.855 34.965 1.00 86.81 175 LEU A O 1
ATOM 1330 N N . ALA A 1 176 ? -29.242 -15.985 37.015 1.00 89.38 176 ALA A N 1
ATOM 1331 C CA . ALA A 1 176 ? -29.368 -17.442 37.108 1.00 89.38 176 ALA A CA 1
ATOM 1332 C C . ALA A 1 176 ? -30.823 -17.936 37.026 1.00 89.38 176 ALA A C 1
ATOM 1334 O O . ALA A 1 176 ? -31.089 -18.957 36.390 1.00 89.38 176 ALA A O 1
ATOM 1335 N N . ASN A 1 177 ? -31.773 -17.228 37.648 1.00 87.31 177 ASN A N 1
ATOM 1336 C CA . ASN A 1 177 ? -33.190 -17.580 37.556 1.00 87.31 177 ASN A CA 1
ATOM 1337 C C . ASN A 1 177 ? -33.690 -17.404 36.119 1.00 87.31 177 ASN A C 1
ATOM 1339 O O . ASN A 1 177 ? -34.313 -18.320 35.585 1.00 87.31 177 ASN A O 1
ATOM 1343 N N . TRP A 1 178 ? -33.350 -16.287 35.469 1.00 87.50 178 TRP A N 1
ATOM 1344 C CA . TRP A 1 178 ? -33.729 -16.027 34.080 1.00 87.50 178 TRP A CA 1
ATOM 1345 C C . TRP A 1 178 ? -33.156 -17.074 33.126 1.00 87.50 178 TRP A C 1
ATOM 1347 O O . TRP A 1 178 ? -33.916 -17.665 32.366 1.00 87.50 178 TRP A O 1
ATOM 1357 N N . LYS A 1 179 ? -31.866 -17.419 33.233 1.00 90.19 179 LYS A N 1
ATOM 1358 C CA . LYS A 1 179 ? -31.252 -18.519 32.462 1.00 90.19 179 LYS A CA 1
ATOM 1359 C C . LYS A 1 179 ? -31.941 -19.865 32.701 1.00 90.19 179 LYS A C 1
ATOM 1361 O O . LYS A 1 179 ? -32.118 -20.652 31.773 1.00 90.19 179 LYS A O 1
ATOM 1366 N N . ALA A 1 180 ? -32.384 -20.128 33.929 1.00 90.38 180 ALA A N 1
ATOM 1367 C CA . ALA A 1 180 ? -33.105 -21.350 34.277 1.00 90.38 180 ALA A CA 1
ATOM 1368 C C . ALA A 1 180 ? -34.575 -21.371 33.811 1.00 90.38 180 ALA A C 1
ATOM 1370 O O . ALA A 1 180 ? -35.259 -22.373 34.043 1.00 90.38 180 ALA A O 1
ATOM 1371 N N . GLY A 1 181 ? -35.079 -20.297 33.191 1.00 85.69 181 GLY A N 1
ATOM 1372 C CA . GLY A 1 181 ? -36.497 -20.153 32.875 1.00 85.69 181 GLY A CA 1
ATOM 1373 C C . GLY A 1 181 ? -37.355 -20.040 34.128 1.00 85.69 181 GLY A C 1
ATOM 1374 O O . GLY A 1 181 ? -38.371 -20.711 34.258 1.00 85.69 181 GLY A O 1
ATOM 1375 N N . GLN A 1 182 ? -36.911 -19.266 35.112 1.00 82.94 182 GLN A N 1
ATOM 1376 C CA . GLN A 1 182 ? -37.593 -19.087 36.389 1.00 82.94 182 GLN A CA 1
ATOM 1377 C C . GLN A 1 182 ? -37.769 -17.600 36.684 1.00 82.94 182 GLN A C 1
ATOM 1379 O O . GLN A 1 182 ? -36.877 -16.796 36.440 1.00 82.94 182 GLN A O 1
ATOM 1384 N N . VAL A 1 183 ? -38.907 -17.249 37.282 1.00 72.06 183 VAL A N 1
ATOM 1385 C CA . VAL A 1 183 ? -39.169 -15.903 37.802 1.00 72.06 183 VAL A CA 1
ATOM 1386 C C . VAL A 1 183 ? -39.213 -15.999 39.326 1.00 72.06 183 VAL A C 1
ATOM 1388 O O . VAL A 1 183 ? -39.934 -16.841 39.866 1.00 72.06 183 VAL A O 1
ATOM 1391 N N . ALA A 1 184 ? -38.418 -15.187 40.033 1.00 68.25 184 ALA A N 1
ATOM 1392 C CA . ALA A 1 184 ? -38.381 -15.223 41.499 1.00 68.25 184 ALA A CA 1
ATOM 1393 C C . ALA A 1 184 ? -39.655 -14.623 42.109 1.00 68.25 184 ALA A C 1
ATOM 1395 O O . ALA A 1 184 ? -40.125 -15.091 43.148 1.00 68.25 184 ALA A O 1
ATOM 1396 N N . ASN A 1 185 ? -40.212 -13.606 41.449 1.00 70.25 185 ASN A N 1
ATOM 1397 C CA . ASN A 1 185 ? -41.474 -12.978 41.805 1.00 70.25 185 ASN A CA 1
ATOM 1398 C C . ASN A 1 185 ? -42.194 -12.477 40.542 1.00 70.25 185 ASN A C 1
ATOM 1400 O O . ASN A 1 185 ? -41.605 -11.730 39.768 1.00 70.25 185 ASN A O 1
ATOM 1404 N N . ASP A 1 186 ? -43.453 -12.879 40.359 1.00 70.50 186 ASP A N 1
ATOM 1405 C CA . ASP A 1 186 ? -44.346 -12.433 39.279 1.00 70.50 186 ASP A CA 1
ATOM 1406 C C . ASP A 1 186 ? -45.669 -11.945 39.903 1.00 70.50 186 ASP A C 1
ATOM 1408 O O . ASP A 1 186 ? -46.630 -12.715 40.007 1.00 70.50 186 ASP A O 1
ATOM 1412 N N . PRO A 1 187 ? -45.715 -10.699 40.412 1.00 62.59 187 PRO A N 1
ATOM 1413 C CA . PRO A 1 187 ? -46.886 -10.173 41.116 1.00 62.59 187 PRO A CA 1
ATOM 1414 C C . PRO A 1 187 ? -48.137 -10.084 40.225 1.00 62.59 187 PRO A C 1
ATOM 1416 O O . PRO A 1 187 ? -49.257 -10.152 40.739 1.00 62.59 187 PRO A O 1
ATOM 1419 N N . GLY A 1 188 ? -47.948 -9.961 38.904 1.00 61.50 188 GLY A N 1
ATOM 1420 C CA . GLY A 1 188 ? -49.007 -9.814 37.902 1.00 61.50 188 GLY A CA 1
ATOM 1421 C C . GLY A 1 188 ? -49.473 -11.120 37.247 1.00 61.50 188 GLY A C 1
ATOM 1422 O O . GLY A 1 188 ? -50.589 -11.168 36.732 1.00 61.50 188 GLY A O 1
ATOM 1423 N N . GLY A 1 189 ? -48.673 -12.192 37.283 1.00 63.00 189 GLY A N 1
ATOM 1424 C CA . GLY A 1 189 ? -48.960 -13.432 36.545 1.00 63.00 189 GLY A CA 1
ATOM 1425 C C . GLY A 1 189 ? -48.859 -13.260 35.023 1.00 63.00 189 GLY A C 1
ATOM 1426 O O . GLY A 1 189 ? -49.501 -14.002 34.276 1.00 63.00 189 GLY A O 1
ATOM 1427 N N . GLU A 1 190 ? -48.135 -12.231 34.581 1.00 58.22 190 GLU A N 1
ATOM 1428 C CA . GLU A 1 190 ? -48.118 -11.722 33.203 1.00 58.22 190 GLU A CA 1
ATOM 1429 C C . GLU A 1 190 ? -47.075 -12.440 32.328 1.00 58.22 190 GLU A C 1
ATOM 1431 O O . GLU A 1 190 ? -47.166 -12.378 31.102 1.00 58.22 190 GLU A O 1
ATOM 1436 N N . LEU A 1 191 ? -46.112 -13.160 32.927 1.00 61.50 191 LEU A N 1
ATOM 1437 C CA . LEU A 1 191 ? -45.081 -13.905 32.198 1.00 61.50 191 LEU A CA 1
ATOM 1438 C C . LEU A 1 191 ? -45.313 -15.414 32.295 1.00 61.50 191 LEU A C 1
ATOM 1440 O O . LEU A 1 191 ? -45.401 -15.996 33.378 1.00 61.50 191 LEU A O 1
ATOM 1444 N N . SER A 1 192 ? -45.342 -16.099 31.146 1.00 57.50 192 SER A N 1
ATOM 1445 C CA . SER A 1 192 ? -45.192 -17.555 31.167 1.00 57.50 192 SER A CA 1
ATOM 1446 C C . SER A 1 192 ? -43.759 -17.862 31.606 1.00 57.50 192 SER A C 1
ATOM 1448 O O . SER A 1 192 ? -42.807 -17.365 31.007 1.00 57.50 192 SER A O 1
ATOM 1450 N N . SER A 1 193 ? -43.583 -18.666 32.654 1.00 56.09 193 SER A N 1
ATOM 1451 C CA . SER A 1 193 ? -42.286 -18.991 33.268 1.00 56.09 193 SER A CA 1
ATOM 1452 C C . SER A 1 193 ? -41.356 -19.833 32.368 1.00 56.09 193 SER A C 1
ATOM 1454 O O . SER A 1 193 ? -40.682 -20.728 32.852 1.00 56.09 193 SER A O 1
ATOM 1456 N N . THR A 1 194 ? -41.394 -19.665 31.049 1.00 62.72 194 THR A N 1
ATOM 1457 C CA . THR A 1 194 ? -40.612 -20.429 30.064 1.00 62.72 194 THR A CA 1
ATOM 1458 C C . THR A 1 194 ? -40.139 -19.585 28.880 1.00 62.72 194 THR A C 1
ATOM 1460 O O . THR A 1 194 ? -39.441 -20.107 28.015 1.00 62.72 194 THR A O 1
ATOM 1463 N N . GLU A 1 195 ? -40.535 -18.314 28.803 1.00 74.88 195 GLU A N 1
ATOM 1464 C CA . GLU A 1 195 ? -40.280 -17.472 27.631 1.00 74.88 195 GLU A CA 1
ATOM 1465 C C . GLU A 1 195 ? -38.829 -16.983 27.539 1.00 74.88 195 GLU A C 1
ATOM 1467 O O . GLU A 1 195 ? -38.232 -17.031 26.465 1.00 74.88 195 GLU A O 1
ATOM 1472 N N . ILE A 1 196 ? -38.246 -16.600 28.675 1.00 82.44 196 ILE A N 1
ATOM 1473 C CA . ILE A 1 196 ? -36.831 -16.243 28.800 1.00 82.44 196 ILE A CA 1
ATOM 1474 C C . ILE A 1 196 ? -36.104 -17.414 29.459 1.00 82.44 196 ILE A C 1
ATOM 1476 O O . ILE A 1 196 ? -36.553 -17.906 30.490 1.00 82.44 196 ILE A O 1
ATOM 1480 N N . ASN A 1 197 ? -35.024 -17.894 28.849 1.00 87.56 197 ASN A N 1
ATOM 1481 C CA . ASN A 1 197 ? -34.161 -18.960 29.352 1.00 87.56 197 ASN A CA 1
ATOM 1482 C C . ASN A 1 197 ? -32.741 -18.814 28.775 1.00 87.56 197 ASN A C 1
ATOM 1484 O O . ASN A 1 197 ? -32.461 -17.900 28.006 1.00 87.56 197 ASN A O 1
ATOM 1488 N N . SER A 1 198 ? -31.835 -19.722 29.131 1.00 92.25 198 SER A N 1
ATOM 1489 C CA . SER A 1 198 ? -30.434 -19.704 28.695 1.00 92.25 198 SER A CA 1
ATOM 1490 C C . SER A 1 198 ? -30.257 -19.664 27.173 1.00 92.25 198 SER A C 1
ATOM 1492 O O . SER A 1 198 ? -29.311 -19.061 26.683 1.00 92.25 198 SER A O 1
ATOM 1494 N N . SER A 1 199 ? -31.184 -20.257 26.414 1.00 91.81 199 SER A N 1
ATOM 1495 C CA . SER A 1 199 ? -31.152 -20.263 24.946 1.00 91.81 199 SER A CA 1
ATOM 1496 C C . SER A 1 199 ? -31.839 -19.065 24.289 1.00 91.81 199 SER A C 1
ATOM 1498 O O . SER A 1 199 ? -31.867 -18.992 23.062 1.00 91.81 199 SER A O 1
ATOM 1500 N N . THR A 1 200 ? -32.413 -18.146 25.070 1.00 89.00 200 THR A N 1
ATOM 1501 C CA . THR A 1 200 ? -33.032 -16.933 24.530 1.00 89.00 200 THR A CA 1
ATOM 1502 C C . THR A 1 200 ? -31.955 -16.066 23.871 1.00 89.00 200 THR A C 1
ATOM 1504 O O . THR A 1 200 ? -30.963 -15.754 24.541 1.00 89.00 200 THR A O 1
ATOM 1507 N N . PRO A 1 201 ? -32.111 -15.693 22.586 1.00 90.75 201 PRO A N 1
ATOM 1508 C CA . PRO A 1 201 ? -31.133 -14.860 21.903 1.00 90.75 201 PRO A CA 1
ATOM 1509 C C . PRO A 1 201 ? -31.034 -13.470 22.531 1.00 90.75 201 PRO A C 1
ATOM 1511 O O . PRO A 1 201 ? -32.045 -12.887 22.931 1.00 90.75 201 PRO A O 1
ATOM 1514 N N . VAL A 1 202 ? -29.812 -12.952 22.603 1.00 90.25 202 VAL A N 1
ATOM 1515 C CA . VAL A 1 202 ? -29.521 -11.579 23.031 1.00 90.25 202 VAL A CA 1
ATOM 1516 C C . VAL A 1 202 ? -29.312 -10.747 21.774 1.00 90.25 202 VAL A C 1
ATOM 1518 O O . VAL A 1 202 ? -28.466 -11.091 20.954 1.00 90.25 202 VAL A O 1
ATOM 1521 N N . SER A 1 203 ? -30.080 -9.669 21.620 1.00 86.81 203 SER A N 1
ATOM 1522 C CA . SER A 1 203 ? -29.905 -8.740 20.501 1.00 86.81 203 SER A CA 1
ATOM 1523 C C . SER A 1 203 ? -28.740 -7.794 20.759 1.00 86.81 203 SER A C 1
ATOM 1525 O O . SER A 1 203 ? -27.871 -7.640 19.913 1.00 86.81 203 SER A O 1
ATOM 1527 N N . PHE A 1 204 ? -28.727 -7.151 21.926 1.00 88.19 204 PHE A N 1
ATOM 1528 C CA . PHE A 1 204 ? -27.691 -6.207 22.330 1.00 88.19 204 PHE A CA 1
ATOM 1529 C C . PHE A 1 204 ? -27.733 -5.977 23.839 1.00 88.19 204 PHE A C 1
ATOM 1531 O O . PHE A 1 204 ? -28.699 -6.331 24.521 1.00 88.19 204 PHE A O 1
ATOM 1538 N N . VAL A 1 205 ? -26.673 -5.356 24.337 1.00 89.62 205 VAL A N 1
ATOM 1539 C CA . VAL A 1 205 ? -26.559 -4.857 25.702 1.00 89.62 205 VAL A CA 1
ATOM 1540 C C . VAL A 1 205 ? -26.493 -3.338 25.659 1.00 89.62 205 VAL A C 1
ATOM 1542 O O . VAL A 1 205 ? -25.857 -2.766 24.776 1.00 89.62 205 VAL A O 1
ATOM 1545 N N . GLU A 1 206 ? -27.134 -2.697 26.617 1.00 89.19 206 GLU A N 1
ATOM 1546 C CA . GLU A 1 206 ? -27.245 -1.256 26.738 1.00 89.19 206 GLU A CA 1
ATOM 1547 C C . GLU A 1 206 ? -26.692 -0.813 28.092 1.00 89.19 206 GLU A C 1
ATOM 1549 O O . GLU A 1 206 ? -27.011 -1.398 29.123 1.00 89.19 206 GLU A O 1
ATOM 1554 N N . ILE A 1 207 ? -25.800 0.177 28.086 1.00 89.75 207 ILE A N 1
ATOM 1555 C CA . ILE A 1 207 ? -25.382 0.884 29.298 1.00 89.75 207 ILE A CA 1
ATOM 1556 C C . ILE A 1 207 ? -25.940 2.293 29.201 1.00 89.75 207 ILE A C 1
ATOM 1558 O O . ILE A 1 207 ? -25.547 3.045 28.305 1.00 89.75 207 ILE A O 1
ATOM 1562 N N . GLU A 1 208 ? -26.829 2.655 30.114 1.00 86.94 208 GLU A N 1
ATOM 1563 C CA . GLU A 1 208 ? -27.599 3.889 29.996 1.00 86.94 208 GLU A CA 1
ATOM 1564 C C . GLU A 1 208 ? -27.762 4.642 31.310 1.00 86.94 208 GLU A C 1
ATOM 1566 O O . GLU A 1 208 ? -27.468 4.141 32.399 1.00 86.94 208 GLU A O 1
ATOM 1571 N N . ILE A 1 209 ? -28.198 5.893 31.183 1.00 84.00 209 ILE A N 1
ATOM 1572 C CA . ILE A 1 209 ? -28.687 6.709 32.287 1.00 84.00 209 ILE A CA 1
ATOM 1573 C C . ILE A 1 209 ? -30.067 7.264 31.948 1.00 84.00 209 ILE A C 1
ATOM 1575 O O . ILE A 1 209 ? -30.313 7.725 30.833 1.00 84.00 209 ILE A O 1
ATOM 1579 N N . ASP A 1 210 ? -30.903 7.356 32.976 1.00 77.25 210 ASP A N 1
ATOM 1580 C CA . ASP A 1 210 ? -32.283 7.794 32.821 1.00 77.25 210 ASP A CA 1
ATOM 1581 C C . ASP A 1 210 ? -32.544 9.181 33.405 1.00 77.25 210 ASP A C 1
ATOM 1583 O O . ASP A 1 210 ? -31.914 9.618 34.380 1.00 77.25 210 ASP A O 1
ATOM 1587 N N . ASN A 1 211 ? -33.574 9.840 32.866 1.00 72.94 211 ASN A N 1
ATOM 1588 C CA . ASN A 1 211 ? -34.221 11.014 33.452 1.00 72.94 211 ASN A CA 1
ATOM 1589 C C . ASN A 1 211 ? -35.672 10.712 33.871 1.00 72.94 211 ASN A C 1
ATOM 1591 O O . ASN A 1 211 ? -36.629 11.182 33.254 1.00 72.94 211 ASN A O 1
ATOM 1595 N N . TRP A 1 212 ? -35.856 9.935 34.945 1.00 64.62 212 TRP A N 1
ATOM 1596 C CA . TRP A 1 212 ? -37.190 9.663 35.512 1.00 64.62 212 TRP A CA 1
ATOM 1597 C C . TRP A 1 212 ? -37.642 10.679 36.568 1.00 64.62 212 TRP A C 1
ATOM 1599 O O . TRP A 1 212 ? -38.841 10.919 36.720 1.00 64.62 212 TRP A O 1
ATOM 1609 N N . ILE A 1 213 ? -36.706 11.256 37.329 1.00 60.94 213 ILE A N 1
ATOM 1610 C CA . ILE A 1 213 ? -37.009 12.150 38.467 1.00 60.94 213 ILE A CA 1
ATOM 1611 C C . ILE A 1 213 ? -36.096 13.385 38.488 1.00 60.94 213 ILE A C 1
ATOM 1613 O O . ILE A 1 213 ? -36.544 14.458 38.891 1.00 60.94 213 ILE A O 1
ATOM 1617 N N . ASN A 1 214 ? -34.837 13.248 38.060 1.00 68.75 214 ASN A N 1
ATOM 1618 C CA . ASN A 1 214 ? -33.836 14.312 38.000 1.00 68.75 214 ASN A CA 1
ATOM 1619 C C . ASN A 1 214 ? -32.913 14.097 36.791 1.00 68.75 214 ASN A C 1
ATOM 1621 O O . ASN A 1 214 ? -32.686 12.955 36.402 1.00 68.75 214 ASN A O 1
ATOM 1625 N N . GLN A 1 215 ? -32.319 15.189 36.300 1.00 81.81 215 GLN A N 1
ATOM 1626 C CA . GLN A 1 215 ? -31.212 15.171 35.338 1.00 81.81 215 GLN A CA 1
ATOM 1627 C C . GLN A 1 215 ? -30.065 14.277 35.835 1.00 81.81 215 GLN A C 1
ATOM 1629 O O . GLN A 1 215 ? -29.629 14.421 36.986 1.00 81.81 215 GLN A O 1
ATOM 1634 N N . SER A 1 216 ? -29.566 13.411 34.950 1.00 85.06 216 SER A N 1
ATOM 1635 C CA . SER A 1 216 ? -28.444 12.505 35.209 1.00 85.06 216 SER A CA 1
ATOM 1636 C C . SER A 1 216 ? -27.269 12.806 34.287 1.00 85.06 216 SER A C 1
ATOM 1638 O O . SER A 1 216 ? -27.435 13.274 33.161 1.00 85.06 216 SER A O 1
ATOM 1640 N N . GLU A 1 217 ? -26.063 12.572 34.792 1.00 89.50 217 GLU A N 1
ATOM 1641 C CA . GLU A 1 217 ? -24.817 12.837 34.083 1.00 89.50 217 GLU A CA 1
ATOM 1642 C C . GLU A 1 217 ? -23.716 11.901 34.595 1.00 89.50 217 GLU A C 1
ATOM 1644 O O . GLU A 1 217 ? -23.437 11.861 35.801 1.00 89.50 217 GLU A O 1
ATOM 1649 N N . ALA A 1 218 ? -23.075 11.157 33.693 1.00 90.06 218 ALA A N 1
ATOM 1650 C CA . ALA A 1 218 ? -22.021 10.209 34.039 1.00 90.06 218 ALA A CA 1
ATOM 1651 C C . ALA A 1 218 ? -21.031 9.977 32.889 1.00 90.06 218 ALA A C 1
ATOM 1653 O O . ALA A 1 218 ? -21.368 10.119 31.717 1.00 90.06 218 ALA A O 1
ATOM 1654 N N . TYR A 1 219 ? -19.817 9.563 33.248 1.00 92.56 219 TYR A N 1
ATOM 1655 C CA . TYR A 1 219 ? -18.825 9.029 32.316 1.00 92.56 219 TYR A CA 1
ATOM 1656 C C . TYR A 1 219 ? -18.714 7.513 32.478 1.00 92.56 219 TYR A C 1
ATOM 1658 O O . TYR A 1 219 ? -18.635 7.038 33.611 1.00 92.56 219 TYR A O 1
ATOM 1666 N N . VAL A 1 220 ? -18.660 6.772 31.372 1.00 92.06 220 VAL A N 1
ATOM 1667 C CA . VAL A 1 220 ? -18.538 5.306 31.325 1.00 92.06 220 VAL A CA 1
ATOM 1668 C C . VAL A 1 220 ? -17.250 4.908 30.602 1.00 92.06 220 VAL A C 1
ATOM 1670 O O . VAL A 1 220 ? -16.951 5.429 29.532 1.00 92.06 220 VAL A O 1
ATOM 1673 N N . ASP A 1 221 ? -16.480 3.981 31.174 1.00 91.81 221 ASP A N 1
ATOM 1674 C CA . ASP A 1 221 ? -15.214 3.492 30.604 1.00 91.81 221 ASP A CA 1
ATOM 1675 C C . ASP A 1 221 ? -14.933 2.037 31.040 1.00 91.81 221 ASP A C 1
ATOM 1677 O O . ASP A 1 221 ? -15.549 1.523 31.972 1.00 91.81 221 ASP A O 1
ATOM 1681 N N . GLY A 1 222 ? -13.991 1.349 30.394 1.00 90.19 222 GLY A N 1
ATOM 1682 C CA . GLY A 1 222 ? -13.485 0.042 30.813 1.00 90.19 222 GLY A CA 1
ATOM 1683 C C . GLY A 1 222 ? -14.546 -1.056 30.813 1.00 90.19 222 GLY A C 1
ATOM 1684 O O . GLY A 1 222 ? -14.612 -1.831 31.767 1.00 90.19 222 GLY A O 1
ATOM 1685 N N . ILE A 1 223 ? -15.374 -1.099 29.767 1.00 91.94 223 ILE A N 1
ATOM 1686 C CA . ILE A 1 223 ? -16.445 -2.085 29.604 1.00 91.94 223 ILE A CA 1
ATOM 1687 C C . ILE A 1 223 ? -15.833 -3.471 29.389 1.00 91.94 223 ILE A C 1
ATOM 1689 O O . ILE A 1 223 ? -14.973 -3.681 28.530 1.00 91.94 223 ILE A O 1
ATOM 1693 N N . THR A 1 224 ? -16.296 -4.432 30.177 1.00 90.88 224 THR A N 1
ATOM 1694 C CA . THR A 1 224 ? -15.850 -5.820 30.149 1.00 90.88 224 THR A CA 1
ATOM 1695 C C . THR A 1 224 ? -17.041 -6.763 30.092 1.00 90.88 224 THR A C 1
ATOM 1697 O O . THR A 1 224 ? -18.039 -6.551 30.779 1.00 90.88 224 THR A O 1
ATOM 1700 N N . VAL A 1 225 ? -16.910 -7.833 29.310 1.00 90.88 225 VAL A N 1
ATOM 1701 C CA . VAL A 1 225 ? -17.858 -8.953 29.281 1.00 90.88 225 VAL A CA 1
ATOM 1702 C C . VAL A 1 225 ? -17.070 -10.246 29.384 1.00 90.88 225 VAL A C 1
ATOM 1704 O O . VAL A 1 225 ? -16.097 -10.442 28.656 1.00 90.88 225 VAL A O 1
ATOM 1707 N N . ASN A 1 226 ? -17.457 -11.125 30.307 1.00 91.31 226 ASN A N 1
ATOM 1708 C CA . ASN A 1 226 ? -16.776 -12.391 30.590 1.00 91.31 226 ASN A CA 1
ATOM 1709 C C . ASN A 1 226 ? -15.275 -12.210 30.888 1.00 91.31 226 ASN A C 1
ATOM 1711 O O . ASN A 1 226 ? -14.441 -13.026 30.491 1.00 91.31 226 ASN A O 1
ATOM 1715 N N . GLY A 1 227 ? -14.920 -11.102 31.548 1.00 88.31 227 GLY A N 1
ATOM 1716 C CA . GLY A 1 227 ? -13.535 -10.725 31.848 1.00 88.31 227 GLY A CA 1
ATOM 1717 C C . GLY A 1 227 ? -12.714 -10.218 30.653 1.00 88.31 227 GLY A C 1
ATOM 1718 O O . GLY A 1 227 ? -11.518 -9.980 30.811 1.00 88.31 227 GLY A O 1
ATOM 1719 N N . VAL A 1 228 ? -13.322 -10.042 29.474 1.00 89.38 228 VAL A N 1
ATOM 1720 C CA . VAL A 1 228 ? -12.684 -9.467 28.281 1.00 89.38 228 VAL A CA 1
ATOM 1721 C C . VAL A 1 228 ? -13.056 -7.994 28.166 1.00 89.38 228 VAL A C 1
ATOM 1723 O O . VAL A 1 228 ? -14.239 -7.668 28.141 1.00 89.38 228 VAL A O 1
ATOM 1726 N N . THR A 1 229 ? -12.059 -7.115 28.069 1.00 90.94 229 THR A N 1
ATOM 1727 C CA . THR A 1 229 ? -12.267 -5.685 27.800 1.00 90.94 229 THR A CA 1
ATOM 1728 C C . THR A 1 229 ? -12.580 -5.451 26.328 1.00 90.94 229 THR A C 1
ATOM 1730 O O . THR A 1 229 ? -11.863 -5.952 25.456 1.00 90.94 229 THR A O 1
ATOM 1733 N N . TYR A 1 230 ? -13.616 -4.655 26.072 1.00 92.88 230 TYR A N 1
ATOM 1734 C CA . TYR A 1 230 ? -14.004 -4.203 24.740 1.00 92.88 230 TYR A CA 1
ATOM 1735 C C . TYR A 1 230 ? -13.811 -2.695 24.622 1.00 92.88 230 TYR A C 1
ATOM 1737 O O . TYR A 1 230 ? -14.141 -1.941 25.537 1.00 92.88 230 TYR A O 1
ATOM 1745 N N . TYR A 1 231 ? -13.281 -2.268 23.482 1.00 93.56 231 TYR A N 1
ATOM 1746 C CA . TYR A 1 2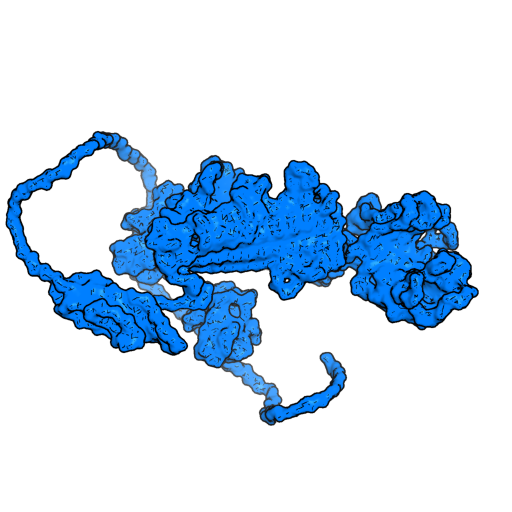31 ? -13.029 -0.866 23.167 1.00 93.56 231 TYR A CA 1
ATOM 1747 C C . TYR A 1 231 ? -13.981 -0.415 22.059 1.00 93.56 231 TYR A C 1
ATOM 1749 O O . TYR A 1 231 ? -14.167 -1.147 21.088 1.00 93.56 231 TYR A O 1
ATOM 1757 N N . GLY A 1 232 ? -14.559 0.781 22.192 1.00 91.69 232 GLY A N 1
ATOM 1758 C CA . GLY A 1 232 ? -15.361 1.394 21.126 1.00 91.69 232 GLY A CA 1
ATOM 1759 C C . GLY A 1 232 ? -14.541 2.241 20.153 1.00 91.69 232 GLY A C 1
ATOM 1760 O O . GLY A 1 232 ? -14.956 2.424 19.013 1.00 91.69 232 GLY A O 1
ATOM 1761 N N . LEU A 1 233 ? -13.364 2.705 20.591 1.00 92.44 233 LEU A N 1
ATOM 1762 C CA . LEU A 1 233 ? -12.368 3.384 19.763 1.00 92.44 233 LEU A CA 1
ATOM 1763 C C . LEU A 1 233 ? -11.127 2.498 19.588 1.00 92.44 233 LEU A C 1
ATOM 1765 O O . LEU A 1 233 ? -10.568 1.962 20.552 1.00 92.44 233 LEU A O 1
ATOM 1769 N N . ILE A 1 234 ? -10.658 2.388 18.351 1.00 95.25 234 ILE A N 1
ATOM 1770 C CA . ILE A 1 234 ? -9.419 1.729 17.945 1.00 95.25 234 ILE A CA 1
ATOM 1771 C C . ILE A 1 234 ? -8.220 2.408 18.618 1.00 95.25 234 ILE A C 1
ATOM 1773 O O . ILE A 1 234 ? -7.335 1.709 19.119 1.00 95.25 234 ILE A O 1
ATOM 1777 N N . GLN A 1 235 ? -8.182 3.746 18.690 1.00 92.88 235 GLN A N 1
ATOM 1778 C CA . GLN A 1 235 ? -7.044 4.446 19.296 1.00 92.88 235 GLN A CA 1
ATOM 1779 C C . GLN A 1 235 ? -6.890 4.126 20.790 1.00 92.88 235 GLN A C 1
ATOM 1781 O O . GLN A 1 235 ? -5.765 3.991 21.272 1.00 92.88 235 GLN A O 1
ATOM 1786 N N . ASP A 1 236 ? -7.985 3.941 21.531 1.00 90.44 236 ASP A N 1
ATOM 1787 C CA . ASP A 1 236 ? -7.904 3.554 22.944 1.00 90.44 236 ASP A CA 1
ATOM 1788 C C . ASP A 1 236 ? -7.375 2.129 23.125 1.00 90.44 236 ASP A C 1
ATOM 1790 O O . ASP A 1 236 ? -6.579 1.882 24.037 1.00 90.44 236 ASP A O 1
ATOM 1794 N N . ALA A 1 237 ? -7.723 1.209 22.219 1.00 93.88 237 ALA A N 1
ATOM 1795 C CA . ALA A 1 237 ? -7.108 -0.113 22.193 1.00 93.88 237 ALA A CA 1
ATOM 1796 C C . ALA A 1 237 ? -5.609 -0.031 21.858 1.00 93.88 237 ALA A C 1
ATOM 1798 O O . ALA A 1 237 ? -4.801 -0.669 22.529 1.00 93.88 237 ALA A O 1
ATOM 1799 N N . ILE A 1 238 ? -5.197 0.803 20.895 1.00 93.00 238 ILE A N 1
ATOM 1800 C CA . ILE A 1 238 ? -3.772 1.041 20.595 1.00 93.00 238 ILE A CA 1
ATOM 1801 C C . ILE A 1 238 ? -3.041 1.619 21.817 1.00 93.00 238 ILE A C 1
ATOM 1803 O O . ILE A 1 238 ? -1.930 1.189 22.139 1.00 93.00 238 ILE A O 1
ATOM 1807 N N . ASN A 1 239 ? -3.657 2.560 22.535 1.00 90.56 239 ASN A N 1
ATOM 1808 C CA . ASN A 1 239 ? -3.091 3.163 23.743 1.00 90.56 239 ASN A CA 1
ATOM 1809 C C . ASN A 1 239 ? -2.910 2.125 24.861 1.00 90.56 239 ASN A C 1
ATOM 1811 O O . ASN A 1 239 ? -1.868 2.113 25.521 1.00 90.56 239 ASN A O 1
ATOM 1815 N N . ALA A 1 240 ? -3.897 1.243 25.047 1.00 90.94 240 ALA A N 1
ATOM 1816 C CA . ALA A 1 240 ? -3.866 0.171 26.039 1.00 90.94 240 ALA A CA 1
ATOM 1817 C C . ALA A 1 240 ? -2.929 -0.989 25.660 1.00 90.94 240 ALA A C 1
ATOM 1819 O O . ALA A 1 240 ? -2.428 -1.682 26.550 1.00 90.94 240 ALA A O 1
ATOM 1820 N N . ALA A 1 241 ? -2.679 -1.195 24.365 1.00 92.06 241 ALA A N 1
ATOM 1821 C CA . ALA A 1 241 ? -1.814 -2.250 23.864 1.00 92.06 241 ALA A CA 1
ATOM 1822 C C . ALA A 1 241 ? -0.362 -2.077 24.332 1.00 92.06 241 ALA A C 1
ATOM 1824 O O . ALA A 1 241 ? 0.216 -0.979 24.339 1.00 92.06 241 ALA A O 1
ATOM 1825 N N . THR A 1 242 ? 0.256 -3.204 24.670 1.00 93.25 242 THR A N 1
ATOM 1826 C CA . THR A 1 242 ? 1.696 -3.315 24.879 1.00 93.25 242 THR A CA 1
ATOM 1827 C C . THR A 1 242 ? 2.401 -3.676 23.571 1.00 93.25 242 THR A C 1
ATOM 1829 O O . THR A 1 242 ? 1.796 -4.168 22.621 1.00 93.25 242 THR A O 1
ATOM 1832 N N . SER A 1 243 ? 3.702 -3.386 23.490 1.00 92.81 243 SER A N 1
ATOM 1833 C CA . SER A 1 243 ? 4.477 -3.655 22.276 1.00 92.81 243 SER A CA 1
ATOM 1834 C C . SER A 1 243 ? 4.469 -5.153 21.938 1.00 92.81 243 SER A C 1
ATOM 1836 O O . SER A 1 243 ? 4.904 -5.979 22.742 1.00 92.81 243 SER A O 1
ATOM 1838 N N . GLY A 1 244 ? 4.000 -5.488 20.739 1.00 92.19 244 GLY A N 1
ATOM 1839 C CA . GLY A 1 244 ? 3.835 -6.841 20.221 1.00 92.19 244 GLY A CA 1
ATOM 1840 C C . GLY A 1 244 ? 2.403 -7.375 20.287 1.00 92.19 244 GLY A C 1
ATOM 1841 O O . GLY A 1 244 ? 2.175 -8.465 19.765 1.00 92.19 244 GLY A O 1
ATOM 1842 N N . ASP A 1 245 ? 1.459 -6.657 20.897 1.00 96.44 245 ASP A N 1
ATOM 1843 C CA . ASP A 1 245 ? 0.059 -7.082 20.975 1.00 96.44 245 ASP A CA 1
ATOM 1844 C C . ASP A 1 245 ? -0.660 -7.000 19.620 1.00 96.44 245 ASP A C 1
ATOM 1846 O O . ASP A 1 245 ? -0.192 -6.381 18.658 1.00 96.44 245 ASP A O 1
ATOM 1850 N N . THR A 1 246 ? -1.821 -7.652 19.550 1.00 97.50 246 THR A N 1
ATOM 1851 C CA . THR A 1 246 ? -2.748 -7.541 18.419 1.00 97.50 246 THR A CA 1
ATOM 1852 C C . THR A 1 246 ? -4.006 -6.792 18.848 1.00 97.50 246 THR A C 1
ATOM 1854 O O . THR A 1 246 ? -4.672 -7.195 19.802 1.00 97.50 246 THR A O 1
ATOM 1857 N N . VAL A 1 247 ? -4.350 -5.734 18.122 1.00 97.88 247 VAL A N 1
ATOM 1858 C CA . VAL A 1 247 ? -5.637 -5.040 18.209 1.00 97.88 247 VAL A CA 1
ATOM 1859 C C . VAL A 1 247 ? -6.531 -5.601 17.105 1.00 97.88 247 VAL A C 1
ATOM 1861 O O . VAL A 1 247 ? -6.320 -5.306 15.929 1.00 97.88 247 VAL A O 1
ATOM 1864 N N . ASN A 1 248 ? -7.490 -6.445 17.483 1.00 96.81 248 ASN A N 1
ATOM 1865 C CA . ASN A 1 248 ? -8.499 -6.994 16.583 1.00 96.81 248 ASN A CA 1
ATOM 1866 C C . ASN A 1 248 ? -9.696 -6.047 16.527 1.00 96.81 248 ASN A C 1
ATOM 1868 O O . ASN A 1 248 ? -10.288 -5.737 17.563 1.00 96.81 248 ASN A O 1
ATOM 1872 N N . VAL A 1 249 ? -10.073 -5.637 15.325 1.00 97.38 249 VAL A N 1
ATOM 1873 C CA . VAL A 1 249 ? -11.183 -4.723 15.073 1.00 97.38 249 VAL A CA 1
ATOM 1874 C C . VAL A 1 249 ? -12.275 -5.482 14.331 1.00 97.38 249 VAL A C 1
ATOM 1876 O O . VAL A 1 249 ? -12.041 -6.021 13.251 1.00 97.38 249 VAL A O 1
ATOM 1879 N N . ALA A 1 250 ? -13.449 -5.585 14.949 1.00 95.12 250 ALA A N 1
ATOM 1880 C CA . ALA A 1 250 ? -14.595 -6.273 14.370 1.00 95.12 250 ALA A CA 1
ATOM 1881 C C . ALA A 1 250 ? -15.223 -5.470 13.222 1.00 95.12 250 ALA A C 1
ATOM 1883 O O . ALA A 1 250 ? -14.984 -4.274 13.081 1.00 95.12 250 ALA A O 1
ATOM 1884 N N . ALA A 1 251 ? -16.073 -6.128 12.432 1.00 94.44 251 ALA A N 1
ATOM 1885 C CA . ALA A 1 251 ? -16.868 -5.466 11.406 1.00 94.44 251 ALA A CA 1
ATOM 1886 C C . ALA A 1 251 ? -17.665 -4.289 11.995 1.00 94.44 251 ALA A C 1
ATOM 1888 O O . ALA A 1 251 ? -18.300 -4.404 13.045 1.00 94.44 251 ALA A O 1
ATOM 1889 N N . GLY A 1 252 ? -17.646 -3.158 11.297 1.00 93.19 252 GLY A N 1
ATOM 1890 C CA . GLY A 1 252 ? -18.295 -1.930 11.738 1.00 93.19 252 GLY A CA 1
ATOM 1891 C C . GLY A 1 252 ? -17.705 -0.707 11.051 1.00 93.19 252 GLY A C 1
ATOM 1892 O O . GLY A 1 252 ? -16.666 -0.795 10.398 1.00 93.19 252 GLY A O 1
ATOM 1893 N N . THR A 1 253 ? -18.371 0.435 11.204 1.00 93.94 253 THR A N 1
ATOM 1894 C CA . THR A 1 253 ? -17.844 1.731 10.763 1.00 93.94 253 THR A CA 1
ATOM 1895 C C . THR A 1 253 ? -17.329 2.493 11.972 1.00 93.94 253 THR A C 1
ATOM 1897 O O . THR A 1 253 ? -18.069 2.707 12.930 1.00 93.94 253 THR A O 1
ATOM 1900 N N . TYR A 1 254 ? -16.076 2.924 11.902 1.00 93.75 254 TYR A N 1
ATOM 1901 C CA . TYR A 1 254 ? -15.371 3.633 12.955 1.00 93.75 254 TYR A CA 1
ATOM 1902 C C . TYR A 1 254 ? -15.041 5.043 12.483 1.00 93.75 254 TYR A C 1
ATOM 1904 O O . TYR A 1 254 ? -14.293 5.236 11.522 1.00 93.75 254 TYR A O 1
ATOM 1912 N N . THR A 1 255 ? -15.600 6.028 13.180 1.00 90.06 255 THR A N 1
ATOM 1913 C CA . THR A 1 255 ? -15.267 7.442 13.005 1.00 90.06 255 THR A CA 1
ATOM 1914 C C . THR A 1 255 ? -14.390 7.867 14.172 1.00 90.06 255 THR A C 1
ATOM 1916 O O . THR A 1 255 ? -14.871 8.165 15.263 1.00 90.06 255 THR A O 1
ATOM 1919 N N . GLU A 1 256 ? -13.085 7.848 13.934 1.00 90.31 256 GLU A N 1
ATOM 1920 C CA . GLU A 1 256 ? -12.053 8.166 14.921 1.00 90.31 256 GLU A CA 1
ATOM 1921 C C . GLU A 1 256 ? -11.681 9.648 14.825 1.00 90.31 256 GLU A C 1
ATOM 1923 O O . GLU A 1 256 ? -11.182 10.067 13.772 1.00 90.31 256 GLU A O 1
ATOM 1928 N N . PRO A 1 257 ? -11.892 10.456 15.881 1.00 85.75 257 PRO A N 1
ATOM 1929 C CA . PRO A 1 257 ? -11.568 11.876 15.854 1.00 85.75 257 PRO A CA 1
ATOM 1930 C C . PRO A 1 257 ? -10.115 12.121 15.448 1.00 85.75 257 PRO A C 1
ATOM 1932 O O . PRO A 1 257 ? -9.193 11.499 15.973 1.00 85.75 257 PRO A O 1
ATOM 1935 N N . ILE A 1 258 ? -9.895 13.080 14.549 1.00 82.12 258 ILE A N 1
ATOM 1936 C CA . ILE A 1 258 ? -8.536 13.480 14.189 1.00 82.12 258 ILE A CA 1
ATOM 1937 C C . ILE A 1 258 ? -7.933 14.256 15.352 1.00 82.12 258 ILE A C 1
ATOM 1939 O O . ILE A 1 258 ? -8.384 15.345 15.715 1.00 82.12 258 ILE A O 1
ATOM 1943 N N . ALA A 1 259 ? -6.875 13.696 15.924 1.00 74.50 259 ALA A N 1
ATOM 1944 C CA . ALA A 1 259 ? -6.164 14.294 17.034 1.00 74.50 259 ALA A CA 1
ATOM 1945 C C . ALA A 1 259 ? -4.731 14.644 16.633 1.00 74.50 259 ALA A C 1
ATOM 1947 O O . ALA A 1 259 ? -4.050 13.940 15.886 1.00 74.50 259 ALA A O 1
ATOM 1948 N N . ARG A 1 260 ? -4.227 15.743 17.201 1.00 66.25 260 ARG A N 1
ATOM 1949 C CA . ARG A 1 260 ? -2.785 16.003 17.258 1.00 66.25 260 ARG A CA 1
ATOM 1950 C C . ARG A 1 260 ? -2.227 15.252 18.458 1.00 66.25 260 ARG A C 1
ATOM 1952 O O . ARG A 1 260 ? -2.113 15.811 19.550 1.00 66.25 260 ARG A O 1
ATOM 1959 N N . VAL A 1 261 ? -1.933 13.971 18.270 1.00 62.28 261 VAL A N 1
ATOM 1960 C CA . VAL A 1 261 ? -1.317 13.152 19.316 1.00 62.28 261 VAL A CA 1
ATOM 1961 C C . VAL A 1 261 ? 0.166 13.495 19.379 1.00 62.28 261 VAL A C 1
ATOM 1963 O O . VAL 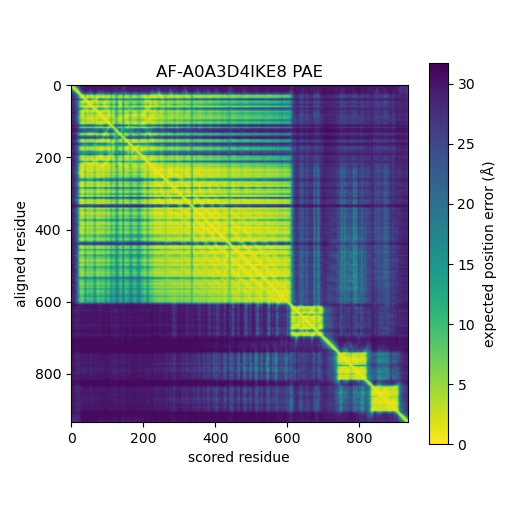A 1 261 ? 0.888 13.280 18.412 1.00 62.28 261 VAL A O 1
ATOM 1966 N N . ALA A 1 262 ? 0.638 13.998 20.524 1.00 59.47 262 ALA A N 1
ATOM 1967 C CA . ALA A 1 262 ? 2.038 14.399 20.696 1.00 59.47 262 ALA A CA 1
ATOM 1968 C C . ALA A 1 262 ? 3.039 13.290 20.303 1.00 59.47 262 ALA A C 1
ATOM 1970 O O . ALA A 1 262 ? 4.086 13.599 19.743 1.00 59.47 262 ALA A O 1
ATOM 1971 N N . ALA A 1 263 ? 2.691 12.015 20.532 1.00 59.12 263 ALA A N 1
ATOM 1972 C CA . ALA A 1 263 ? 3.498 10.860 20.133 1.00 59.12 263 ALA A CA 1
ATOM 1973 C C . ALA A 1 263 ? 3.694 10.758 18.603 1.00 59.12 263 ALA A C 1
ATOM 1975 O O . ALA A 1 263 ? 4.805 10.520 18.140 1.00 59.12 263 ALA A O 1
ATOM 1976 N N . CYS A 1 264 ? 2.672 11.038 17.789 1.00 63.75 264 CYS A N 1
ATOM 1977 C CA . CYS A 1 264 ? 2.786 11.061 16.321 1.00 63.75 264 CYS A CA 1
ATOM 1978 C C . CYS A 1 264 ? 3.183 12.438 15.759 1.00 63.75 264 CYS A C 1
ATOM 1980 O O . CYS A 1 264 ? 3.045 12.724 14.567 1.00 63.75 264 CYS A O 1
ATOM 1982 N N . GLY A 1 265 ? 3.748 13.299 16.610 1.00 64.50 265 GLY A N 1
ATOM 1983 C CA . GLY A 1 265 ? 4.219 14.624 16.237 1.00 64.50 265 GLY A CA 1
ATOM 1984 C C . GLY A 1 265 ? 3.093 15.541 15.752 1.00 64.50 265 GLY A C 1
ATOM 1985 O O . GLY A 1 265 ? 1.952 15.473 16.197 1.00 64.50 265 GLY A O 1
ATOM 1986 N N . ASN A 1 266 ? 3.423 16.453 14.836 1.00 66.69 266 ASN A N 1
ATOM 1987 C CA . ASN A 1 266 ? 2.464 17.427 14.309 1.00 66.69 266 ASN A CA 1
ATOM 1988 C C . ASN A 1 266 ? 1.591 16.886 13.158 1.00 66.69 266 ASN A C 1
ATOM 1990 O O . ASN A 1 266 ? 0.875 17.696 12.566 1.00 66.69 266 ASN A O 1
ATOM 1994 N N . GLU A 1 267 ? 1.647 15.587 12.818 1.00 76.94 267 GLU A N 1
ATOM 1995 C CA . GLU A 1 267 ? 0.762 15.023 11.785 1.00 76.94 267 GLU A CA 1
ATOM 1996 C C . GLU A 1 267 ? -0.608 14.720 12.407 1.00 76.94 267 GLU A C 1
ATOM 1998 O O . GLU A 1 267 ? -0.695 13.859 13.286 1.00 76.94 267 GLU A O 1
ATOM 2003 N N . PRO A 1 268 ? -1.682 15.428 12.012 1.00 85.38 268 PRO A N 1
ATOM 2004 C CA . PRO A 1 268 ? -3.023 15.095 12.467 1.00 85.38 268 PRO A CA 1
ATOM 2005 C C . PRO A 1 268 ? -3.413 13.737 11.889 1.00 85.38 268 PRO A C 1
ATOM 2007 O O . PRO A 1 268 ? -3.282 13.511 10.683 1.00 85.38 268 PRO A O 1
ATOM 2010 N N . SER A 1 269 ? -3.893 12.838 12.740 1.00 89.50 269 SER A N 1
ATOM 2011 C CA . SER A 1 269 ? -4.388 11.538 12.296 1.00 89.50 269 SER A CA 1
ATOM 2012 C C . SER A 1 269 ? -5.513 11.020 13.180 1.00 89.50 269 SER A C 1
ATOM 2014 O O . SER A 1 269 ? -5.634 11.438 14.333 1.00 89.50 269 SER A O 1
ATOM 2016 N N . SER A 1 270 ? -6.334 10.129 12.623 1.00 91.00 270 SER A N 1
ATOM 2017 C CA . SER A 1 270 ? -7.301 9.353 13.403 1.00 91.00 270 SER A CA 1
ATOM 2018 C C . SER A 1 270 ? -6.579 8.368 14.320 1.00 91.00 270 SER A C 1
ATOM 2020 O O . SER A 1 270 ? -6.849 8.331 15.516 1.00 91.00 270 SER A O 1
ATOM 2022 N N . LEU A 1 271 ? -5.624 7.607 13.774 1.00 93.50 271 LEU A N 1
ATOM 2023 C CA . LEU A 1 271 ? -4.857 6.612 14.515 1.00 93.50 271 LEU A CA 1
ATOM 2024 C C . LEU A 1 271 ? -3.369 6.960 14.555 1.00 93.50 271 LEU A C 1
ATOM 2026 O O . LEU A 1 271 ? -2.738 7.205 13.528 1.00 93.50 271 LEU A O 1
ATOM 2030 N N . CYS A 1 272 ? -2.796 6.897 15.749 1.00 91.81 272 CYS A N 1
ATOM 2031 C CA . CYS A 1 272 ? -1.378 7.040 16.028 1.00 91.81 272 CYS A CA 1
ATOM 2032 C C . CYS A 1 272 ? -0.826 5.720 16.574 1.00 91.81 272 CYS A C 1
ATOM 2034 O O . CYS A 1 272 ? -1.159 5.317 17.692 1.00 91.81 272 CYS A O 1
ATOM 2036 N N . ILE A 1 273 ? 0.041 5.063 15.799 1.00 92.94 273 ILE A N 1
ATOM 2037 C CA . ILE A 1 273 ? 0.746 3.846 16.216 1.00 92.94 273 ILE A CA 1
ATOM 2038 C C . ILE A 1 273 ? 2.183 4.213 16.587 1.00 92.94 273 ILE A C 1
ATOM 2040 O O . ILE A 1 273 ? 2.985 4.608 15.739 1.00 92.94 273 ILE A O 1
ATOM 2044 N N . ASP A 1 274 ? 2.517 4.051 17.865 1.00 90.25 274 ASP A N 1
ATOM 2045 C CA . ASP A 1 274 ? 3.802 4.441 18.455 1.00 90.25 274 ASP A CA 1
ATOM 2046 C C . ASP A 1 274 ? 4.650 3.266 18.976 1.00 90.25 274 ASP A C 1
ATOM 2048 O O . ASP A 1 274 ? 5.695 3.457 19.601 1.00 90.25 274 ASP A O 1
ATOM 2052 N N . LYS A 1 275 ? 4.218 2.029 18.714 1.00 91.00 275 LYS A N 1
ATOM 2053 C CA . LYS A 1 275 ? 4.856 0.791 19.187 1.00 91.00 275 LYS A CA 1
ATOM 2054 C C . LYS A 1 275 ? 4.703 -0.334 18.163 1.00 91.00 275 LYS A C 1
ATOM 2056 O O . LYS A 1 275 ? 3.871 -0.248 17.265 1.00 91.00 275 LYS A O 1
ATOM 2061 N N . SER A 1 276 ? 5.483 -1.405 18.311 1.00 94.56 276 SER A N 1
ATOM 2062 C CA . SER A 1 276 ? 5.255 -2.634 17.540 1.00 94.56 276 SER A CA 1
ATOM 2063 C C . SER A 1 276 ? 3.878 -3.189 17.884 1.00 94.56 276 SER A C 1
ATOM 2065 O O . SER A 1 276 ? 3.588 -3.370 19.063 1.00 94.56 276 SER A O 1
ATOM 2067 N N . LEU A 1 277 ? 3.035 -3.459 16.893 1.00 95.88 277 LEU A N 1
ATOM 2068 C CA . LEU A 1 277 ? 1.729 -4.089 17.091 1.00 95.88 277 LEU A CA 1
ATOM 2069 C C . LEU A 1 277 ? 1.186 -4.636 15.772 1.00 95.88 277 LEU A C 1
ATOM 2071 O O . LEU A 1 277 ? 1.647 -4.270 14.691 1.00 95.88 277 LEU A O 1
ATOM 2075 N N . THR A 1 278 ? 0.181 -5.499 15.860 1.00 98.25 278 THR A N 1
ATOM 2076 C CA . THR A 1 278 ? -0.666 -5.859 14.717 1.00 98.25 278 THR A CA 1
ATOM 2077 C C . THR A 1 278 ? -2.025 -5.192 14.882 1.00 98.25 278 THR A C 1
ATOM 2079 O O . THR A 1 278 ? -2.705 -5.439 15.874 1.00 98.25 278 THR A O 1
ATOM 2082 N N . LEU A 1 279 ? -2.419 -4.356 13.929 1.00 98.56 279 LEU A N 1
ATOM 2083 C CA . LEU A 1 279 ? -3.767 -3.817 13.802 1.00 98.56 279 LEU A CA 1
ATOM 2084 C C . LEU A 1 279 ? -4.486 -4.653 12.739 1.00 98.56 279 LEU A C 1
ATOM 2086 O O . LEU A 1 279 ? -4.089 -4.640 11.573 1.00 98.56 279 LEU A O 1
ATOM 2090 N N . ARG A 1 280 ? -5.490 -5.429 13.155 1.00 98.19 280 ARG A N 1
ATOM 2091 C CA . ARG A 1 280 ? -6.112 -6.477 12.335 1.00 98.19 280 ARG A CA 1
ATOM 2092 C C . ARG A 1 280 ? -7.623 -6.293 12.242 1.00 98.19 280 ARG A C 1
ATOM 2094 O O . ARG A 1 280 ? -8.301 -6.327 13.264 1.00 98.19 280 ARG A O 1
ATOM 2101 N N . GLY A 1 281 ? -8.121 -6.170 11.019 1.00 97.56 281 GLY A N 1
ATOM 2102 C CA . GLY A 1 281 ? -9.521 -6.332 10.641 1.00 97.56 281 GLY A CA 1
ATOM 2103 C C . GLY A 1 281 ? -9.772 -7.720 10.043 1.00 97.56 281 GLY A C 1
ATOM 2104 O O . GLY A 1 281 ? -9.369 -8.731 10.624 1.00 97.56 281 GLY A O 1
ATOM 2105 N N . ASP A 1 282 ? -10.389 -7.767 8.862 1.00 96.19 282 ASP A N 1
ATOM 2106 C CA . ASP A 1 282 ? -10.621 -8.995 8.091 1.00 96.19 282 ASP A CA 1
ATOM 2107 C C . ASP A 1 282 ? -9.727 -9.017 6.834 1.00 96.19 282 ASP A C 1
ATOM 2109 O O . ASP A 1 282 ? -10.042 -8.344 5.854 1.00 96.19 282 ASP A O 1
ATOM 2113 N N . PRO A 1 283 ? -8.598 -9.750 6.828 1.00 90.56 283 PRO A N 1
ATOM 2114 C CA . PRO A 1 283 ? -7.692 -9.806 5.677 1.00 90.56 283 PRO A CA 1
ATOM 2115 C C . PRO A 1 283 ? -8.217 -10.659 4.502 1.00 90.56 283 PRO A C 1
ATOM 2117 O O . PRO A 1 283 ? -7.592 -10.683 3.446 1.00 90.56 283 PRO A O 1
ATOM 2120 N N . GLY A 1 284 ? -9.341 -11.371 4.648 1.00 88.44 284 GLY A N 1
ATOM 2121 C CA . GLY A 1 284 ? -9.941 -12.150 3.559 1.00 88.44 284 GLY A CA 1
ATOM 2122 C C . GLY A 1 284 ? -9.133 -13.367 3.062 1.00 88.44 284 GLY A C 1
ATOM 2123 O O . GLY A 1 284 ? -8.176 -13.833 3.681 1.00 88.44 284 GLY A O 1
ATOM 2124 N N . ASP A 1 285 ? -9.560 -13.912 1.912 1.00 69.19 285 ASP A N 1
ATOM 2125 C CA . ASP A 1 285 ? -9.169 -15.242 1.399 1.00 69.19 285 ASP A CA 1
ATOM 2126 C C . ASP A 1 285 ? -8.129 -15.210 0.242 1.00 69.19 285 ASP A C 1
ATOM 2128 O O . ASP A 1 285 ? -8.156 -16.055 -0.659 1.00 69.19 285 ASP A O 1
ATOM 2132 N N . ALA A 1 286 ? -7.168 -14.276 0.290 1.00 65.19 286 ALA A N 1
ATOM 2133 C CA . ALA A 1 286 ? -5.977 -14.153 -0.582 1.00 65.19 286 ALA A CA 1
ATOM 2134 C C . ALA A 1 286 ? -6.107 -13.424 -1.941 1.00 65.19 286 ALA A C 1
ATOM 2136 O O . ALA A 1 286 ? -5.124 -13.370 -2.685 1.00 65.19 286 ALA A O 1
ATOM 2137 N N . ALA A 1 287 ? -7.268 -12.860 -2.290 1.00 76.88 287 ALA A N 1
ATOM 2138 C CA . ALA A 1 287 ? -7.340 -11.847 -3.353 1.00 76.88 287 ALA A CA 1
ATOM 2139 C C . ALA A 1 287 ? -6.872 -10.481 -2.816 1.00 76.88 287 ALA A C 1
ATOM 2141 O O . ALA A 1 287 ? -6.849 -10.290 -1.608 1.00 76.88 287 ALA A O 1
ATOM 2142 N N . ALA A 1 288 ? -6.507 -9.539 -3.693 1.00 82.19 288 ALA A N 1
ATOM 2143 C CA . ALA A 1 288 ? -6.185 -8.187 -3.241 1.00 82.19 288 ALA A CA 1
ATOM 2144 C C . ALA A 1 288 ? -7.416 -7.517 -2.605 1.00 82.19 288 ALA A C 1
ATOM 2146 O O . ALA A 1 288 ? -8.506 -7.563 -3.181 1.00 82.19 288 ALA A O 1
ATOM 2147 N N . GLY A 1 289 ? -7.206 -6.859 -1.468 1.00 92.38 289 GLY A N 1
ATOM 2148 C CA . GLY A 1 289 ? -8.221 -6.187 -0.667 1.00 92.38 289 GLY A CA 1
ATOM 2149 C C . GLY A 1 289 ? -8.606 -6.975 0.587 1.00 92.38 289 GLY A C 1
ATOM 2150 O O . GLY A 1 289 ? -8.130 -8.092 0.789 1.00 92.38 289 GLY A O 1
ATOM 2151 N N . PRO A 1 290 ? -9.457 -6.386 1.435 1.00 95.88 290 PRO A N 1
ATOM 2152 C CA . PRO A 1 290 ? -9.883 -7.007 2.673 1.00 95.88 290 PRO A CA 1
ATOM 2153 C C . PRO A 1 290 ? -11.033 -8.001 2.424 1.00 95.88 290 PRO A C 1
ATOM 2155 O O . PRO A 1 290 ? -11.610 -8.067 1.332 1.00 95.88 290 PRO A O 1
ATOM 2158 N N . GLY A 1 291 ? -11.375 -8.788 3.441 1.00 94.56 291 GLY A N 1
ATOM 2159 C CA . GLY A 1 291 ? -12.524 -9.688 3.429 1.00 94.56 291 GLY A CA 1
ATOM 2160 C C . GLY A 1 291 ? -13.867 -8.959 3.570 1.00 94.56 291 GLY A C 1
ATOM 2161 O O . GLY A 1 291 ? -13.945 -7.731 3.612 1.00 94.56 291 GLY A O 1
ATOM 2162 N N . SER A 1 292 ? -14.964 -9.719 3.584 1.00 94.19 292 SER A N 1
ATOM 2163 C CA . SER A 1 292 ? -16.317 -9.144 3.601 1.00 94.19 292 SER A CA 1
ATOM 2164 C C . SER A 1 292 ? -16.700 -8.499 4.929 1.00 94.19 292 SER A C 1
ATOM 2166 O O . SER A 1 292 ? -17.598 -7.659 4.942 1.00 94.19 292 SER A O 1
ATOM 2168 N N . ASP A 1 293 ? -16.028 -8.880 6.015 1.00 93.81 293 ASP A N 1
ATOM 2169 C CA . ASP A 1 293 ? -16.305 -8.406 7.372 1.00 93.81 293 ASP A CA 1
ATOM 2170 C C . ASP A 1 293 ? -15.283 -7.338 7.806 1.00 93.81 293 ASP A C 1
ATOM 2172 O O . ASP A 1 293 ? -15.056 -7.109 8.995 1.00 93.81 293 ASP A O 1
ATOM 2176 N N . ALA A 1 294 ? -14.650 -6.677 6.832 1.00 96.25 294 ALA A N 1
ATOM 2177 C CA . ALA A 1 294 ? -13.638 -5.664 7.071 1.00 96.25 294 ALA A CA 1
ATOM 2178 C C . ALA A 1 294 ? -14.202 -4.459 7.845 1.00 96.25 294 ALA A C 1
ATOM 2180 O O . ALA A 1 294 ? -15.202 -3.870 7.416 1.00 96.25 294 ALA A O 1
ATOM 2181 N N . PRO A 1 295 ? -13.563 -4.031 8.948 1.00 97.69 295 PRO A N 1
ATOM 2182 C CA . PRO A 1 295 ? -13.855 -2.742 9.558 1.00 97.69 295 PRO A CA 1
ATOM 2183 C C . PRO A 1 295 ? -13.596 -1.593 8.580 1.00 97.69 295 PRO A C 1
ATOM 2185 O O . PRO A 1 295 ? -12.596 -1.571 7.856 1.00 97.69 295 PRO A O 1
ATOM 2188 N N . VAL A 1 296 ? -14.488 -0.605 8.609 1.00 97.75 296 VAL A N 1
ATOM 2189 C CA . VAL A 1 296 ? -14.377 0.637 7.849 1.00 97.75 296 VAL A CA 1
ATOM 2190 C C . VAL A 1 296 ? -13.866 1.735 8.774 1.00 97.75 296 VAL A C 1
ATOM 2192 O O . VAL A 1 296 ? -14.555 2.116 9.716 1.00 97.75 296 VAL A O 1
ATOM 2195 N N . LEU A 1 297 ? -12.686 2.274 8.488 1.00 96.56 297 LEU A N 1
ATOM 2196 C CA . LEU A 1 297 ? -12.180 3.504 9.088 1.00 96.56 297 LEU A CA 1
ATOM 2197 C C . LEU A 1 297 ? -12.589 4.683 8.192 1.00 96.56 297 LEU A C 1
ATOM 2199 O O . LEU A 1 297 ? -12.094 4.816 7.068 1.00 96.56 297 LEU A O 1
ATOM 2203 N N . ASP A 1 298 ? -13.537 5.494 8.667 1.00 93.12 298 ASP A N 1
ATOM 2204 C CA . ASP A 1 298 ? -14.232 6.501 7.857 1.00 93.12 298 ASP A CA 1
ATOM 2205 C C . ASP A 1 298 ? -13.883 7.930 8.295 1.00 93.12 298 ASP A C 1
ATOM 2207 O O . ASP A 1 298 ? -14.252 8.374 9.386 1.00 93.12 298 ASP A O 1
ATOM 2211 N N . GLY A 1 299 ? -13.188 8.653 7.413 1.00 90.50 299 GLY A N 1
ATOM 2212 C CA . GLY A 1 299 ? -12.781 10.043 7.606 1.00 90.50 299 GLY A CA 1
ATOM 2213 C C . GLY A 1 299 ? -13.846 11.088 7.252 1.00 90.50 299 GLY A C 1
ATOM 2214 O O . GLY A 1 299 ? -13.579 12.287 7.346 1.00 90.50 299 GLY A O 1
ATOM 2215 N N . ALA A 1 300 ? -15.046 10.678 6.826 1.00 87.62 300 ALA A N 1
ATOM 2216 C CA . ALA A 1 300 ? -16.070 11.610 6.365 1.00 87.62 300 ALA A CA 1
ATOM 2217 C C . ALA A 1 300 ? -16.481 12.618 7.453 1.00 87.62 300 ALA A C 1
ATOM 2219 O O . ALA A 1 300 ? -16.917 12.254 8.543 1.00 87.62 300 ALA A O 1
ATOM 2220 N N . GLY A 1 301 ? -16.400 13.909 7.121 1.00 81.00 301 GLY A N 1
ATOM 2221 C CA . GLY A 1 301 ? -16.785 14.994 8.027 1.00 81.00 301 GLY A CA 1
ATOM 2222 C C . GLY A 1 301 ? -15.767 15.302 9.127 1.00 81.00 301 GLY A C 1
ATOM 2223 O O . GLY A 1 301 ? -16.062 16.139 9.980 1.00 81.00 301 GLY A O 1
ATOM 2224 N N . LEU A 1 302 ? -14.592 14.665 9.106 1.00 79.19 302 LEU A N 1
ATOM 2225 C CA . LEU A 1 302 ? -13.484 14.999 9.995 1.00 79.19 302 LEU A CA 1
ATOM 2226 C C . LEU A 1 302 ? -12.669 16.194 9.466 1.00 79.19 302 LEU A C 1
ATOM 2228 O O . LEU A 1 302 ? -12.806 16.609 8.313 1.00 79.19 302 LEU A O 1
ATOM 2232 N N . ASP A 1 303 ? -11.832 16.757 10.341 1.00 76.75 303 ASP A N 1
ATOM 2233 C CA . ASP A 1 303 ? -10.861 17.800 9.993 1.00 76.75 303 ASP A CA 1
ATOM 2234 C C . ASP A 1 303 ? -9.753 17.269 9.052 1.00 76.75 303 ASP A C 1
ATOM 2236 O O . ASP A 1 303 ? -9.682 16.095 8.709 1.00 76.75 303 ASP A O 1
ATOM 2240 N N . ASP A 1 304 ? -8.837 18.137 8.628 1.00 79.75 304 ASP A N 1
ATOM 2241 C CA . ASP A 1 304 ? -7.692 17.746 7.801 1.00 79.75 304 ASP A CA 1
ATOM 2242 C C . ASP A 1 304 ? -6.714 16.823 8.571 1.00 79.75 304 ASP A C 1
ATOM 2244 O O . ASP A 1 304 ? -6.083 17.253 9.545 1.00 79.75 304 ASP A O 1
ATOM 2248 N N . GLY A 1 305 ? -6.532 15.576 8.112 1.00 84.62 305 GLY A N 1
ATOM 2249 C CA . GLY A 1 305 ? -5.587 14.610 8.690 1.00 84.62 305 GLY A CA 1
ATOM 2250 C C . GLY A 1 305 ? -5.560 13.249 7.984 1.00 84.62 305 GLY A C 1
ATOM 2251 O O . GLY A 1 305 ? -6.402 12.965 7.140 1.00 84.62 305 GLY A O 1
ATOM 2252 N N . SER A 1 306 ? -4.567 12.417 8.315 1.00 90.75 306 SER A N 1
ATOM 2253 C CA . SER A 1 306 ? -4.395 11.054 7.772 1.00 90.75 306 SER A CA 1
ATOM 2254 C C . SER A 1 306 ? -5.167 10.005 8.577 1.00 90.75 306 SER A C 1
ATOM 2256 O O . SER A 1 306 ? -5.474 10.220 9.747 1.00 90.75 306 SER A O 1
ATOM 2258 N N . ALA A 1 307 ? -5.438 8.837 7.996 1.00 94.56 307 ALA A N 1
ATOM 2259 C CA . ALA A 1 307 ? -6.116 7.775 8.736 1.00 94.56 307 ALA A CA 1
ATOM 2260 C C . ALA A 1 307 ? -5.196 7.166 9.800 1.00 94.56 307 ALA A C 1
ATOM 2262 O O . ALA A 1 307 ? -5.557 7.111 10.974 1.00 94.56 307 ALA A O 1
ATOM 2263 N N . ILE A 1 308 ? -3.983 6.768 9.408 1.00 95.25 308 ILE A N 1
ATOM 2264 C CA . ILE A 1 308 ? -3.019 6.114 10.296 1.00 95.25 308 ILE A CA 1
ATOM 2265 C C . ILE A 1 308 ? -1.642 6.758 10.144 1.00 95.25 308 ILE A C 1
ATOM 2267 O O . ILE A 1 308 ? -1.053 6.733 9.063 1.00 95.25 308 ILE A O 1
ATOM 2271 N N . ALA A 1 309 ? -1.098 7.285 11.238 1.00 93.00 309 ALA A N 1
ATOM 2272 C CA . ALA A 1 309 ? 0.273 7.768 11.325 1.00 93.00 309 ALA A CA 1
ATOM 2273 C C . ALA A 1 309 ? 1.136 6.829 12.176 1.00 93.00 309 ALA A C 1
ATOM 2275 O O . ALA A 1 309 ? 0.735 6.386 13.257 1.00 93.00 309 ALA A O 1
ATOM 2276 N N . LEU A 1 310 ? 2.351 6.557 11.700 1.00 91.75 310 LEU A N 1
ATOM 2277 C CA . LEU A 1 310 ? 3.395 5.903 12.486 1.00 91.75 310 LEU A CA 1
ATOM 2278 C C . LEU A 1 310 ? 4.283 6.960 13.167 1.00 91.75 310 LEU A C 1
ATOM 2280 O O . LEU A 1 310 ? 4.528 8.023 12.595 1.00 91.75 310 LEU A O 1
ATOM 2284 N N . LEU A 1 311 ? 4.737 6.661 14.391 1.00 81.56 311 LEU A N 1
ATOM 2285 C CA . LEU A 1 311 ? 5.523 7.527 15.290 1.00 81.56 3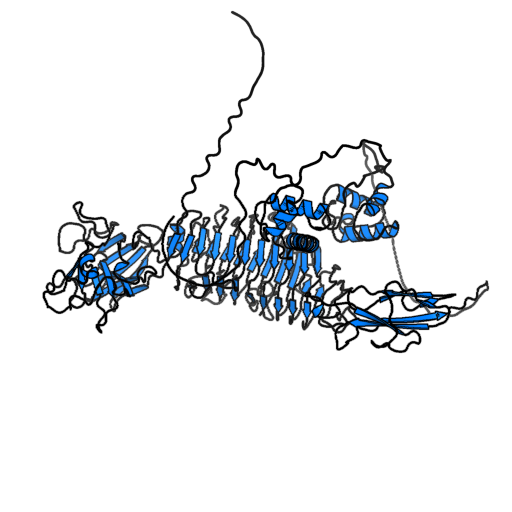11 LEU A CA 1
ATOM 2286 C C . LEU A 1 311 ? 6.486 8.499 14.591 1.00 81.56 311 LEU A C 1
ATOM 2288 O O . LEU A 1 311 ? 7.325 8.077 13.804 1.00 81.56 311 LEU A O 1
ATOM 2292 N N . ARG A 1 312 ? 6.443 9.782 14.976 1.00 68.75 312 ARG A N 1
ATOM 2293 C CA . ARG A 1 312 ? 7.233 10.873 14.367 1.00 68.75 312 ARG A CA 1
ATOM 2294 C C . ARG A 1 312 ? 8.266 11.519 15.307 1.00 68.75 312 ARG A C 1
ATOM 2296 O O . ARG A 1 312 ? 9.060 12.341 14.862 1.00 68.75 312 ARG A O 1
ATOM 2303 N N . ASP A 1 313 ? 8.285 11.185 16.600 1.00 57.94 313 ASP A N 1
ATOM 2304 C CA . ASP A 1 313 ? 9.154 11.863 17.582 1.00 57.94 313 ASP A CA 1
ATOM 2305 C C . ASP A 1 313 ? 10.440 11.080 17.909 1.00 57.94 313 ASP A C 1
ATOM 2307 O O . ASP A 1 313 ? 10.582 10.474 18.974 1.00 57.94 313 ASP A O 1
ATOM 2311 N N . GLY A 1 314 ? 11.380 11.067 16.956 1.00 57.41 314 GLY A N 1
ATOM 2312 C CA . GLY A 1 314 ? 12.801 10.740 17.169 1.00 57.41 314 GLY A CA 1
ATOM 2313 C C . GLY A 1 314 ? 13.137 9.333 17.682 1.00 57.41 314 GLY A C 1
ATOM 2314 O O . GLY A 1 314 ? 14.302 9.051 17.967 1.00 57.41 314 GLY A O 1
ATOM 2315 N N . SER A 1 315 ? 12.144 8.456 17.825 1.00 72.31 315 SER A N 1
ATOM 2316 C CA . SER A 1 315 ? 12.317 7.060 18.213 1.00 72.31 315 SER A CA 1
ATOM 2317 C C . SER A 1 315 ? 11.942 6.171 17.028 1.00 72.31 315 SER A C 1
ATOM 2319 O O . SER A 1 315 ? 10.837 6.312 16.512 1.00 72.31 315 SER A O 1
ATOM 2321 N N . PRO A 1 316 ? 12.816 5.246 16.604 1.00 83.56 316 PRO A N 1
ATOM 2322 C CA . PRO A 1 316 ? 12.497 4.324 15.523 1.00 83.56 316 PRO A CA 1
ATOM 2323 C C . PRO A 1 316 ? 11.291 3.453 15.868 1.00 83.56 316 PRO A C 1
ATOM 2325 O O . PRO A 1 316 ? 11.235 2.858 16.951 1.00 83.56 316 PRO A O 1
ATOM 2328 N N . ILE A 1 317 ? 10.358 3.323 14.929 1.00 89.44 317 ILE A N 1
ATOM 2329 C CA . ILE A 1 317 ? 9.250 2.371 15.022 1.00 89.44 317 ILE A CA 1
ATOM 2330 C C . ILE A 1 317 ? 9.545 1.130 14.185 1.00 89.44 317 ILE A C 1
ATOM 2332 O O . ILE A 1 317 ? 10.170 1.193 13.128 1.00 89.44 317 ILE A O 1
ATOM 2336 N N . SER A 1 318 ? 9.125 -0.039 14.660 1.00 93.69 318 SER A N 1
ATOM 2337 C CA . SER A 1 318 ? 9.290 -1.259 13.877 1.00 93.69 318 SER A CA 1
ATOM 2338 C C . SER A 1 318 ? 8.251 -2.321 14.175 1.00 93.69 318 SER A C 1
ATOM 2340 O O . SER A 1 318 ? 7.593 -2.259 15.213 1.00 93.69 318 SER A O 1
ATOM 2342 N N . ASN A 1 319 ? 8.160 -3.327 13.302 1.00 94.19 319 ASN A N 1
ATOM 2343 C CA . ASN A 1 319 ? 7.304 -4.505 13.473 1.00 94.19 319 ASN A CA 1
ATOM 2344 C C . ASN A 1 319 ? 5.826 -4.128 13.651 1.00 94.19 319 ASN A C 1
ATOM 2346 O O . ASN A 1 319 ? 5.188 -4.523 14.628 1.00 94.19 319 ASN A O 1
ATOM 2350 N N . VAL A 1 320 ? 5.313 -3.329 12.716 1.00 97.62 320 VAL A N 1
ATOM 2351 C CA . VAL A 1 320 ? 3.893 -2.970 12.643 1.00 97.62 320 VAL A CA 1
ATOM 2352 C C . VAL A 1 320 ? 3.259 -3.712 11.474 1.00 97.62 320 VAL A C 1
ATOM 2354 O O . VAL A 1 320 ? 3.821 -3.732 10.378 1.00 97.62 320 VAL A O 1
ATOM 2357 N N . ILE A 1 321 ? 2.098 -4.316 11.710 1.00 98.44 321 ILE A N 1
ATOM 2358 C CA . ILE A 1 321 ? 1.263 -4.931 10.672 1.00 98.44 321 ILE A CA 1
ATOM 2359 C C . ILE A 1 321 ? -0.091 -4.224 10.685 1.00 98.44 321 ILE A C 1
ATOM 2361 O O . ILE A 1 321 ? -0.688 -4.094 11.751 1.00 98.44 321 ILE A O 1
ATOM 2365 N N . ILE A 1 322 ? -0.559 -3.773 9.522 1.00 98.81 322 ILE A N 1
ATOM 2366 C CA . ILE A 1 322 ? -1.900 -3.215 9.312 1.00 98.81 322 ILE A CA 1
ATOM 2367 C C . ILE A 1 322 ? -2.570 -4.049 8.222 1.00 98.81 322 ILE A C 1
ATOM 2369 O O . ILE A 1 322 ? -2.096 -4.064 7.079 1.00 98.81 322 ILE A O 1
ATOM 2373 N N . GLU A 1 323 ? -3.639 -4.760 8.580 1.00 98.00 323 GLU A N 1
ATOM 2374 C CA . GLU A 1 323 ? -4.298 -5.688 7.661 1.00 98.00 323 GLU A CA 1
ATOM 2375 C C . GLU A 1 323 ? -5.818 -5.744 7.781 1.00 98.00 323 GLU A C 1
ATOM 2377 O O . GLU A 1 323 ? -6.353 -5.717 8.889 1.00 98.00 323 GLU A O 1
ATOM 2382 N N . GLY A 1 324 ? -6.505 -5.892 6.646 1.00 97.31 324 GLY A N 1
ATOM 2383 C CA . GLY A 1 324 ? -7.932 -6.195 6.609 1.00 97.31 324 GLY A CA 1
ATOM 2384 C C . GLY A 1 324 ? -8.878 -5.019 6.850 1.00 97.31 324 GLY A C 1
ATOM 2385 O O . GLY A 1 324 ? -9.958 -5.231 7.396 1.00 97.31 324 GLY A O 1
ATOM 2386 N N . PHE A 1 325 ? -8.489 -3.791 6.497 1.00 98.62 325 PHE A N 1
ATOM 2387 C CA . PHE A 1 325 ? -9.319 -2.591 6.671 1.00 98.62 325 PHE A CA 1
ATOM 2388 C C . PHE A 1 325 ? -9.846 -2.046 5.347 1.00 98.62 325 PHE A C 1
ATOM 2390 O O . PHE A 1 325 ? -9.173 -2.115 4.321 1.00 98.62 325 PHE A O 1
ATOM 2397 N N . ILE A 1 326 ? -11.013 -1.405 5.399 1.00 98.31 326 ILE A N 1
ATOM 2398 C CA . ILE A 1 326 ? -11.421 -0.397 4.415 1.00 98.31 326 ILE A CA 1
ATOM 2399 C C . ILE A 1 326 ? -11.111 0.974 5.024 1.00 98.31 326 ILE A C 1
ATOM 2401 O O . ILE A 1 326 ? -11.623 1.305 6.088 1.00 98.31 326 ILE A O 1
ATOM 2405 N N . ILE A 1 327 ? -10.277 1.778 4.369 1.00 97.75 327 ILE A N 1
ATOM 2406 C CA . ILE A 1 327 ? -9.868 3.114 4.822 1.00 97.75 327 ILE A CA 1
ATOM 2407 C C . ILE A 1 327 ? -10.341 4.126 3.788 1.00 97.75 327 ILE A C 1
ATOM 2409 O O . ILE A 1 327 ? -9.883 4.089 2.643 1.00 97.75 327 ILE A O 1
ATOM 2413 N N . ARG A 1 328 ? -11.245 5.032 4.176 1.00 94.00 328 ARG A N 1
ATOM 2414 C CA . ARG A 1 328 ? -11.885 5.923 3.203 1.00 94.00 328 ARG A CA 1
ATOM 2415 C C . ARG A 1 328 ? -12.205 7.325 3.694 1.00 94.00 328 ARG A C 1
ATOM 2417 O O . ARG A 1 328 ? -12.271 7.572 4.894 1.00 94.00 328 ARG A O 1
ATOM 2424 N N . ASN A 1 329 ? -12.475 8.220 2.745 1.00 90.75 329 ASN A N 1
ATOM 2425 C CA . ASN A 1 329 ? -12.996 9.573 2.974 1.00 90.75 329 ASN A CA 1
ATOM 2426 C C . ASN A 1 329 ? -12.070 10.513 3.762 1.00 90.75 329 ASN A C 1
ATOM 2428 O O . ASN A 1 329 ? -12.539 11.504 4.320 1.00 90.75 329 ASN A O 1
ATOM 2432 N N . TYR A 1 330 ? -10.758 10.279 3.761 1.00 88.44 330 TYR A N 1
ATOM 2433 C CA . TYR A 1 330 ? -9.775 11.214 4.325 1.00 88.44 330 TYR A CA 1
ATOM 2434 C C . TYR A 1 330 ? -9.481 12.349 3.328 1.00 88.44 330 TYR A C 1
ATOM 2436 O O . TYR A 1 330 ? -8.366 12.537 2.831 1.00 88.44 330 TYR A O 1
ATOM 2444 N N . THR A 1 331 ? -10.549 13.082 2.996 1.00 75.56 331 THR A N 1
ATOM 2445 C CA . THR A 1 331 ? -10.616 14.166 2.005 1.00 75.56 331 THR A CA 1
ATOM 2446 C C . THR A 1 331 ? -10.876 15.517 2.683 1.00 75.56 331 THR A C 1
ATOM 2448 O O . THR A 1 331 ? -11.389 15.565 3.792 1.00 75.56 331 THR A O 1
ATOM 2451 N N . ASN A 1 332 ? -10.537 16.635 2.033 1.00 64.00 332 ASN A N 1
ATOM 2452 C CA . ASN A 1 332 ? -10.737 17.981 2.591 1.00 64.00 332 ASN A CA 1
ATOM 2453 C C . ASN A 1 332 ? -12.080 18.568 2.120 1.00 64.00 332 ASN A C 1
ATOM 2455 O O . ASN A 1 332 ? -12.297 18.658 0.905 1.00 64.00 332 ASN A O 1
ATOM 2459 N N . PRO A 1 333 ? -12.946 19.051 3.028 1.00 49.78 333 PRO A N 1
ATOM 2460 C CA . PRO A 1 333 ? -14.219 19.683 2.681 1.00 49.78 333 PRO A CA 1
ATOM 2461 C C . PRO A 1 333 ? -14.125 21.122 2.112 1.00 49.78 333 PRO A C 1
ATOM 2463 O O . PRO A 1 333 ? -15.148 21.660 1.692 1.00 49.78 333 PRO A O 1
ATOM 2466 N N . ASN A 1 334 ? -12.948 21.766 2.063 1.00 51.47 334 ASN A N 1
ATOM 2467 C CA . ASN A 1 334 ? -12.779 23.202 1.754 1.00 51.47 334 ASN A CA 1
ATOM 2468 C C . ASN A 1 334 ? -12.076 23.547 0.418 1.00 51.47 334 ASN A C 1
ATOM 2470 O O . ASN A 1 334 ? -11.541 24.645 0.280 1.00 51.47 334 ASN A O 1
ATOM 2474 N N . GLU A 1 335 ? -12.097 22.668 -0.588 1.00 49.69 335 GLU A N 1
ATOM 2475 C CA . GLU A 1 335 ? -11.587 22.955 -1.949 1.00 49.69 335 GLU A CA 1
ATOM 2476 C C . GLU A 1 335 ? -10.165 23.564 -2.006 1.00 49.69 335 GLU A C 1
ATOM 2478 O O . GLU A 1 335 ? -9.919 24.631 -2.562 1.00 49.69 335 GLU A O 1
ATOM 2483 N N . GLN A 1 336 ? -9.193 22.821 -1.490 1.00 38.47 336 GLN A N 1
ATOM 2484 C CA . GLN A 1 336 ? -7.956 22.488 -2.205 1.00 38.47 336 GLN A CA 1
ATOM 2485 C C . GLN A 1 336 ? -7.443 21.192 -1.572 1.00 38.47 336 GLN A C 1
ATOM 2487 O O . GLN A 1 336 ? -6.492 21.207 -0.809 1.00 38.47 336 GLN A O 1
ATOM 2492 N N . GLY A 1 337 ? -8.201 20.125 -1.883 1.00 38.69 337 GLY A N 1
ATOM 2493 C CA . GLY A 1 337 ? -8.037 18.677 -1.656 1.00 38.69 337 GLY A CA 1
ATOM 2494 C C . GLY A 1 337 ? -7.549 18.159 -0.312 1.00 38.69 337 GLY A C 1
ATOM 2495 O O . GLY A 1 337 ? -7.115 18.888 0.574 1.00 38.69 337 GLY A O 1
ATOM 2496 N N . GLY A 1 338 ? -7.804 16.868 -0.116 1.00 43.72 338 GLY A N 1
ATOM 2497 C CA . GLY A 1 338 ? -7.514 16.216 1.151 1.00 43.72 338 GLY A CA 1
ATOM 2498 C C . GLY A 1 338 ? -6.035 16.301 1.503 1.00 43.72 338 GLY A C 1
ATOM 2499 O O . GLY A 1 338 ? -5.177 16.325 0.633 1.00 43.72 338 GLY A O 1
ATOM 2500 N N . THR A 1 339 ? -5.730 16.355 2.790 1.00 60.03 339 THR A N 1
ATOM 2501 C CA . THR A 1 339 ? -4.344 16.296 3.282 1.00 60.03 339 THR A CA 1
ATOM 2502 C C . THR A 1 339 ? -3.981 14.906 3.804 1.00 60.03 339 THR A C 1
ATOM 2504 O O . THR A 1 339 ? -2.816 14.637 4.082 1.00 60.03 339 THR A O 1
ATOM 2507 N N . GLY A 1 340 ? -4.970 14.020 3.941 1.00 81.44 340 GLY A N 1
ATOM 2508 C CA . GLY A 1 340 ? -4.816 12.723 4.575 1.00 81.44 340 GLY A CA 1
ATOM 2509 C C . GLY A 1 340 ? -4.298 11.644 3.644 1.00 81.44 340 GLY A C 1
ATOM 2510 O O . GLY A 1 340 ? -4.870 11.403 2.580 1.00 81.44 340 GLY A O 1
ATOM 2511 N N . SER A 1 341 ? -3.247 10.955 4.077 1.00 91.94 341 SER A N 1
ATOM 2512 C CA . SER A 1 341 ? -2.915 9.639 3.536 1.00 91.94 341 SER A CA 1
ATOM 2513 C C . SER A 1 341 ? -3.699 8.552 4.275 1.00 91.94 341 SER A C 1
ATOM 2515 O O . SER A 1 341 ? -4.134 8.758 5.410 1.00 91.94 341 SER A O 1
ATOM 2517 N N . GLY A 1 342 ? -3.843 7.377 3.666 1.00 95.88 342 GLY A N 1
ATOM 2518 C CA . GLY A 1 342 ? -4.342 6.196 4.369 1.00 95.88 342 GLY A CA 1
ATOM 2519 C C . GLY A 1 342 ? -3.365 5.787 5.471 1.00 95.88 342 GLY A C 1
ATOM 2520 O O . GLY A 1 342 ? -3.692 5.822 6.654 1.00 95.88 342 GLY A O 1
ATOM 2521 N N . VAL A 1 343 ? -2.123 5.489 5.091 1.00 97.00 343 VAL A N 1
ATOM 2522 C CA . VAL A 1 343 ? -1.018 5.245 6.028 1.00 97.00 343 VAL A CA 1
ATOM 2523 C C . VAL A 1 343 ? 0.135 6.195 5.726 1.00 97.00 343 VAL A C 1
ATOM 2525 O O . VAL A 1 343 ? 0.566 6.290 4.576 1.00 97.00 343 VAL A O 1
ATOM 2528 N N . ILE A 1 344 ? 0.659 6.869 6.752 1.00 93.44 344 ILE A N 1
ATOM 2529 C CA . ILE A 1 344 ? 1.809 7.773 6.640 1.00 93.44 344 ILE A CA 1
ATOM 2530 C C . ILE A 1 344 ? 2.931 7.426 7.627 1.00 93.44 344 ILE A C 1
ATOM 2532 O O . ILE A 1 344 ? 2.708 7.227 8.823 1.00 93.44 344 ILE A O 1
ATOM 2536 N N . ALA A 1 345 ? 4.162 7.418 7.117 1.00 92.06 345 ALA A N 1
ATOM 2537 C CA . ALA A 1 345 ? 5.395 7.398 7.895 1.00 92.06 345 ALA A CA 1
ATOM 2538 C C . ALA A 1 345 ? 6.443 8.308 7.232 1.00 92.06 345 ALA A C 1
ATOM 2540 O O . ALA A 1 345 ? 7.132 7.912 6.291 1.00 92.06 345 ALA A O 1
ATOM 2541 N N . TRP A 1 346 ? 6.554 9.546 7.717 1.00 88.69 346 TRP A N 1
ATOM 2542 C CA . TRP A 1 346 ? 7.524 10.531 7.230 1.00 88.69 346 TRP A CA 1
ATOM 2543 C C . TRP A 1 346 ? 8.494 10.932 8.340 1.00 88.69 346 TRP A C 1
ATOM 2545 O O . TRP A 1 346 ? 8.052 11.387 9.395 1.00 88.69 346 TRP A O 1
ATOM 2555 N N . ASN A 1 347 ? 9.799 10.793 8.100 1.00 86.31 347 ASN A N 1
ATOM 2556 C CA . ASN A 1 347 ? 10.856 11.092 9.075 1.00 86.31 347 ASN A CA 1
ATOM 2557 C C . ASN A 1 347 ? 10.775 10.267 10.378 1.00 86.31 347 ASN A C 1
ATOM 2559 O O . ASN A 1 347 ? 10.823 10.815 11.478 1.00 86.31 347 ASN A O 1
ATOM 2563 N N . THR A 1 348 ? 10.578 8.951 10.268 1.00 85.62 348 THR A N 1
ATOM 2564 C CA . THR A 1 348 ? 10.198 8.099 11.417 1.00 85.62 348 THR A CA 1
ATOM 2565 C C . THR A 1 348 ? 11.198 6.995 11.761 1.00 85.62 348 THR A C 1
ATOM 2567 O O . THR A 1 348 ? 10.989 6.285 12.743 1.00 85.62 348 THR A O 1
ATOM 2570 N N . ASP A 1 349 ? 12.235 6.772 10.941 1.00 87.75 349 ASP A N 1
ATOM 2571 C CA . ASP A 1 349 ? 13.095 5.575 11.025 1.00 87.75 349 ASP A CA 1
ATOM 2572 C C . ASP A 1 349 ? 12.272 4.265 11.104 1.00 87.75 349 ASP A C 1
ATOM 2574 O O . ASP A 1 349 ? 12.595 3.335 11.852 1.00 87.75 349 ASP A O 1
ATOM 2578 N N . ALA A 1 350 ? 11.152 4.196 10.371 1.00 91.06 350 ALA A N 1
ATOM 2579 C CA . ALA A 1 350 ? 10.255 3.053 10.426 1.00 91.06 350 ALA A CA 1
ATOM 2580 C C . ALA A 1 350 ? 10.845 1.859 9.674 1.00 91.06 350 ALA A C 1
ATOM 2582 O O . ALA A 1 350 ? 11.284 1.960 8.521 1.00 91.06 350 ALA A O 1
ATOM 2583 N N . SER A 1 351 ? 10.823 0.698 10.330 1.00 92.56 351 SER A N 1
ATOM 2584 C CA . SER A 1 351 ? 11.366 -0.531 9.762 1.00 92.56 351 SER A CA 1
ATOM 2585 C C . SER A 1 351 ? 10.498 -1.767 9.968 1.00 92.56 351 SER A C 1
ATOM 2587 O O . SER A 1 351 ? 9.833 -1.912 10.985 1.00 92.56 351 SER A O 1
ATOM 2589 N N . SER A 1 352 ? 10.543 -2.724 9.040 1.00 93.12 352 SER A N 1
ATOM 2590 C CA . SER A 1 352 ? 9.760 -3.974 9.150 1.00 93.12 352 SER A CA 1
ATOM 2591 C C . SER A 1 352 ? 8.258 -3.698 9.306 1.00 93.12 352 SER A C 1
ATOM 2593 O O . SER A 1 352 ? 7.630 -4.125 10.278 1.00 93.12 352 SER A O 1
ATOM 2595 N N . ILE A 1 353 ? 7.705 -2.926 8.373 1.00 97.69 353 ILE A N 1
ATOM 2596 C CA . ILE A 1 353 ? 6.295 -2.528 8.364 1.00 97.69 353 ILE A CA 1
ATOM 2597 C C . ILE A 1 353 ? 5.571 -3.307 7.270 1.00 97.69 353 ILE A C 1
ATOM 2599 O O . ILE A 1 353 ? 6.065 -3.397 6.147 1.00 97.69 353 ILE A O 1
ATOM 2603 N N . THR A 1 354 ? 4.412 -3.876 7.588 1.00 98.38 354 THR A N 1
ATOM 2604 C CA . THR A 1 354 ? 3.579 -4.617 6.633 1.00 98.38 354 THR A CA 1
ATOM 2605 C C . THR A 1 354 ? 2.210 -3.966 6.517 1.00 98.38 354 THR A C 1
ATOM 2607 O O . THR A 1 354 ? 1.504 -3.842 7.514 1.00 98.38 354 THR A O 1
ATOM 2610 N N . ILE A 1 355 ? 1.840 -3.572 5.301 1.00 98.69 355 ILE A N 1
ATOM 2611 C CA . ILE A 1 355 ? 0.527 -3.037 4.941 1.00 98.69 355 ILE A CA 1
ATOM 2612 C C . ILE A 1 355 ? -0.077 -4.002 3.927 1.00 98.69 355 ILE A C 1
ATOM 2614 O O . ILE A 1 355 ? 0.391 -4.062 2.783 1.00 98.69 355 ILE A O 1
ATOM 2618 N N . GLN A 1 356 ? -1.062 -4.794 4.342 1.00 97.44 356 GLN A N 1
ATOM 2619 C CA . GLN A 1 356 ? -1.579 -5.863 3.493 1.00 97.44 356 GLN A CA 1
ATOM 2620 C C . GLN A 1 356 ? -3.089 -6.020 3.515 1.00 97.44 356 GLN A C 1
ATOM 2622 O O . GLN A 1 356 ? -3.715 -5.786 4.539 1.00 97.44 356 GLN A O 1
ATOM 2627 N N . ASP A 1 357 ? -3.655 -6.471 2.399 1.00 97.12 357 ASP A N 1
ATOM 2628 C CA . ASP A 1 357 ? -5.057 -6.890 2.333 1.00 97.12 357 ASP A CA 1
ATOM 2629 C C . ASP A 1 357 ? -6.023 -5.774 2.802 1.00 97.12 357 ASP A C 1
ATOM 2631 O O . ASP A 1 357 ? -6.991 -6.026 3.511 1.00 97.12 357 ASP A O 1
ATOM 2635 N N . ASN A 1 358 ? -5.732 -4.510 2.463 1.00 98.50 358 ASN A N 1
ATOM 2636 C CA . ASN A 1 358 ? -6.584 -3.353 2.774 1.00 98.50 358 ASN A CA 1
ATOM 2637 C C . ASN A 1 358 ? -7.217 -2.760 1.505 1.00 98.50 358 ASN A C 1
ATOM 2639 O O . ASN A 1 358 ? -6.691 -2.935 0.403 1.00 98.50 358 ASN A O 1
ATOM 2643 N N . SER A 1 359 ? -8.314 -2.018 1.668 1.00 98.12 359 SER A N 1
ATOM 2644 C CA . SER A 1 359 ? -8.890 -1.126 0.657 1.00 98.12 359 SER A CA 1
ATOM 2645 C C . SER A 1 359 ? -8.650 0.325 1.065 1.00 98.12 359 SER A C 1
ATOM 2647 O O . SER A 1 359 ? -8.870 0.686 2.219 1.00 98.12 359 SER A O 1
ATOM 2649 N N . PHE A 1 360 ? -8.207 1.152 0.127 1.00 97.44 360 PHE A N 1
ATOM 2650 C CA . PHE A 1 360 ? -7.982 2.583 0.296 1.00 97.44 360 PHE A CA 1
ATOM 2651 C C . PHE A 1 360 ? -8.824 3.331 -0.733 1.00 97.44 360 PHE A C 1
ATOM 2653 O O . PHE A 1 360 ? -8.628 3.128 -1.930 1.00 97.44 360 PHE A O 1
ATOM 2660 N N . GLU A 1 361 ? -9.739 4.183 -0.281 1.00 93.19 361 GLU A N 1
ATOM 2661 C CA . GLU A 1 361 ? -10.744 4.820 -1.139 1.00 93.19 361 GLU A CA 1
ATOM 2662 C C . GLU A 1 361 ? -10.832 6.318 -0.840 1.00 93.19 361 GLU A C 1
ATOM 2664 O O . GLU A 1 361 ? -10.902 6.723 0.318 1.00 93.19 361 GLU A O 1
ATOM 2669 N N . ASP A 1 362 ? -10.862 7.154 -1.876 1.00 88.38 362 ASP A N 1
ATOM 2670 C CA . ASP A 1 362 ? -11.103 8.596 -1.741 1.00 88.38 362 ASP A CA 1
ATOM 2671 C C . ASP A 1 362 ? -10.160 9.259 -0.724 1.00 88.38 362 ASP A C 1
ATOM 2673 O O . ASP A 1 362 ? -10.558 9.722 0.351 1.00 88.38 362 ASP A O 1
ATOM 2677 N N . LEU A 1 363 ? -8.871 9.286 -1.065 1.00 90.12 363 LEU A N 1
ATOM 2678 C CA . LEU A 1 363 ? -7.830 9.841 -0.204 1.00 90.12 363 LEU A CA 1
ATOM 2679 C C . LEU A 1 363 ? -7.293 11.155 -0.755 1.00 90.12 363 LEU A C 1
ATOM 2681 O O . LEU A 1 363 ? -7.031 11.313 -1.949 1.00 90.12 363 LEU A O 1
ATOM 2685 N N . GLY A 1 364 ? -7.080 12.092 0.163 1.00 86.75 364 GLY A N 1
ATOM 2686 C CA . GLY A 1 364 ? -6.544 13.411 -0.117 1.00 86.75 364 GLY A CA 1
ATOM 2687 C C . GLY A 1 364 ? -5.129 13.453 -0.662 1.00 86.75 364 GLY A C 1
ATOM 2688 O O . GLY A 1 364 ? -4.797 14.339 -1.444 1.00 86.75 364 GLY A O 1
ATOM 2689 N N . TRP A 1 365 ? -4.305 12.504 -0.229 1.00 89.25 365 TRP A N 1
ATOM 2690 C CA . TRP A 1 365 ? -2.889 12.450 -0.558 1.00 89.25 365 TRP A CA 1
ATOM 2691 C C . TRP A 1 365 ? -2.531 11.069 -1.116 1.00 89.25 365 TRP A C 1
ATOM 2693 O O . TRP A 1 365 ? -2.854 10.796 -2.275 1.00 89.25 365 TRP A O 1
ATOM 2703 N N . ASN A 1 366 ? -1.930 10.179 -0.318 1.00 94.56 366 ASN A N 1
ATOM 2704 C CA . ASN A 1 366 ? -1.534 8.846 -0.773 1.00 94.56 366 ASN A CA 1
ATOM 2705 C C . ASN A 1 366 ? -2.352 7.730 -0.123 1.00 94.56 366 ASN A C 1
ATOM 2707 O O . ASN A 1 366 ? -2.817 7.876 1.003 1.00 94.56 366 ASN A O 1
ATOM 2711 N N . GLY A 1 367 ? -2.423 6.566 -0.772 1.00 97.19 367 GLY A N 1
ATOM 2712 C CA . GLY A 1 367 ? -2.801 5.324 -0.084 1.00 97.19 367 GLY A CA 1
ATOM 2713 C C . GLY A 1 367 ? -1.798 5.001 1.021 1.00 97.19 367 GLY A C 1
ATOM 2714 O O . GLY A 1 367 ? -2.123 5.035 2.208 1.00 97.19 367 GLY A O 1
ATOM 2715 N N . VAL A 1 368 ? -0.545 4.784 0.618 1.00 98.31 368 VAL A N 1
ATOM 2716 C CA . VAL A 1 368 ? 0.593 4.575 1.522 1.00 98.31 368 VAL A CA 1
ATOM 2717 C C . VAL A 1 368 ? 1.698 5.578 1.192 1.00 98.31 368 VAL A C 1
ATOM 2719 O O . VAL A 1 368 ? 2.206 5.598 0.070 1.00 98.31 368 VAL A O 1
ATOM 2722 N N . LEU A 1 369 ? 2.080 6.402 2.169 1.00 95.50 369 LEU A N 1
ATOM 2723 C CA . LEU A 1 369 ? 3.169 7.375 2.071 1.00 95.50 369 LEU A CA 1
ATOM 2724 C C . LEU A 1 369 ? 4.287 7.025 3.049 1.00 95.50 369 LEU A C 1
ATOM 2726 O O . LEU A 1 369 ? 4.110 7.091 4.266 1.00 95.50 369 LEU A O 1
ATOM 2730 N N . VAL A 1 370 ? 5.463 6.725 2.508 1.00 93.56 370 VAL A N 1
ATOM 2731 C CA . VAL A 1 370 ? 6.679 6.505 3.286 1.00 93.56 370 VAL A CA 1
ATOM 2732 C C . VAL A 1 370 ? 7.792 7.376 2.751 1.00 93.56 370 VAL A C 1
ATOM 2734 O O . VAL A 1 370 ? 8.092 7.350 1.556 1.00 93.56 370 VAL A O 1
ATOM 2737 N N . GLY A 1 371 ? 8.475 8.069 3.655 1.00 89.50 371 GLY A N 1
ATOM 2738 C CA . GLY A 1 371 ? 9.779 8.591 3.308 1.00 89.50 371 GLY A CA 1
ATOM 2739 C C . GLY A 1 371 ? 10.486 9.405 4.365 1.00 89.50 371 GLY A C 1
ATOM 2740 O O . GLY A 1 371 ? 10.163 9.341 5.557 1.00 89.50 371 GLY A O 1
ATOM 2741 N N . SER A 1 372 ? 11.510 10.118 3.913 1.00 85.00 372 SER A N 1
ATOM 2742 C CA . SER A 1 372 ? 12.305 10.989 4.762 1.00 85.00 372 SER A CA 1
ATOM 2743 C C . SER A 1 372 ? 12.929 12.172 4.022 1.00 85.00 372 SER A C 1
ATOM 2745 O O . SER A 1 372 ? 13.302 12.065 2.855 1.00 85.00 372 SER A O 1
ATOM 2747 N N . ASP A 1 373 ? 13.093 13.279 4.748 1.00 80.12 373 ASP A N 1
ATOM 2748 C CA . ASP A 1 373 ? 13.843 14.485 4.372 1.00 80.12 373 ASP A CA 1
ATOM 2749 C C . ASP A 1 373 ? 15.010 14.784 5.343 1.00 80.12 373 ASP A C 1
ATOM 2751 O O . ASP A 1 373 ? 15.781 15.720 5.110 1.00 80.12 373 ASP A O 1
ATOM 2755 N N . ASP A 1 374 ? 15.130 14.045 6.455 1.00 76.62 374 ASP A N 1
ATOM 2756 C CA . ASP A 1 374 ? 16.010 14.360 7.594 1.00 76.62 374 ASP A CA 1
ATOM 2757 C C . ASP A 1 374 ? 17.073 13.290 7.911 1.00 76.62 374 ASP A C 1
ATOM 2759 O O . ASP A 1 374 ? 17.463 13.118 9.063 1.00 76.62 374 ASP A O 1
ATOM 2763 N N . ASP A 1 375 ? 17.565 12.600 6.879 1.00 73.38 375 ASP A N 1
ATOM 2764 C CA . ASP A 1 375 ? 18.528 11.482 6.948 1.00 73.38 375 ASP A CA 1
ATOM 2765 C C . ASP A 1 375 ? 18.003 10.214 7.654 1.00 73.38 375 ASP A C 1
ATOM 2767 O O . ASP A 1 375 ? 18.731 9.220 7.737 1.00 73.38 375 ASP A O 1
ATOM 2771 N N . SER A 1 376 ? 16.755 10.202 8.137 1.00 78.38 376 SER A N 1
ATOM 2772 C CA . SER A 1 376 ? 16.132 8.986 8.669 1.00 78.38 376 SER A CA 1
ATOM 2773 C C . SER A 1 376 ? 16.001 7.904 7.590 1.00 78.38 376 SER A C 1
ATOM 2775 O O . SER A 1 376 ? 15.708 8.184 6.421 1.00 78.38 376 SER A O 1
ATOM 2777 N N . VAL A 1 377 ? 16.231 6.645 7.971 1.00 77.31 377 VAL A N 1
ATOM 2778 C CA . VAL A 1 377 ? 16.281 5.508 7.038 1.00 77.31 377 VAL A CA 1
ATOM 2779 C C . VAL A 1 377 ? 15.057 4.624 7.227 1.00 77.31 377 VAL A C 1
ATOM 2781 O O . VAL A 1 377 ? 14.974 3.810 8.148 1.00 77.31 377 VAL A O 1
ATOM 2784 N N . GLN A 1 378 ? 14.125 4.736 6.288 1.00 87.69 378 GLN A N 1
ATOM 2785 C CA . GLN A 1 378 ? 12.962 3.861 6.195 1.00 87.69 378 GLN A CA 1
ATOM 2786 C C . GLN A 1 378 ? 13.383 2.520 5.563 1.00 87.69 378 GLN A C 1
ATOM 2788 O O . GLN A 1 378 ? 14.121 2.500 4.572 1.00 87.69 378 GLN A O 1
ATOM 2793 N N . SER A 1 379 ? 12.960 1.371 6.104 1.00 89.88 379 SER A N 1
ATOM 2794 C CA . SER A 1 379 ? 13.407 0.072 5.559 1.00 89.88 379 SER A CA 1
ATOM 2795 C C . SER A 1 379 ? 12.454 -1.105 5.770 1.00 89.88 379 SER A C 1
ATOM 2797 O O . SER A 1 379 ? 11.651 -1.117 6.690 1.00 89.88 379 SER A O 1
ATOM 2799 N N . GLY A 1 380 ? 12.544 -2.157 4.954 1.00 89.06 380 GLY A N 1
ATOM 2800 C CA . GLY A 1 380 ? 11.793 -3.391 5.227 1.00 89.06 380 GLY A CA 1
ATOM 2801 C C . GLY A 1 380 ? 10.274 -3.234 5.124 1.00 89.06 380 GLY A C 1
ATOM 2802 O O . GLY A 1 380 ? 9.550 -3.901 5.861 1.00 89.06 380 GLY A O 1
ATOM 2803 N N . TRP A 1 381 ? 9.792 -2.335 4.266 1.00 96.75 381 TRP A N 1
ATOM 2804 C CA . TRP A 1 381 ? 8.366 -2.152 4.025 1.00 96.75 381 TRP A CA 1
ATOM 2805 C C . TRP A 1 381 ? 7.835 -3.238 3.091 1.00 96.75 381 TRP A C 1
ATOM 2807 O O . TRP A 1 381 ? 8.446 -3.549 2.069 1.00 96.75 381 TRP A O 1
ATOM 2817 N N . THR A 1 382 ? 6.689 -3.809 3.435 1.00 97.06 382 THR A N 1
ATOM 2818 C CA . THR A 1 382 ? 5.943 -4.760 2.606 1.00 97.06 382 THR A CA 1
ATOM 2819 C C . THR A 1 382 ? 4.551 -4.192 2.384 1.00 97.06 382 THR A C 1
ATOM 2821 O O . THR A 1 382 ? 3.756 -4.142 3.316 1.00 97.06 382 THR A O 1
ATOM 2824 N N . VAL A 1 383 ? 4.266 -3.734 1.167 1.00 98.69 383 VAL A N 1
ATOM 2825 C CA . VAL A 1 383 ? 2.949 -3.217 0.774 1.00 98.69 383 VAL A CA 1
ATOM 2826 C C . VAL A 1 383 ? 2.356 -4.195 -0.226 1.00 98.69 383 VAL A C 1
ATOM 2828 O O . VAL A 1 383 ? 2.761 -4.203 -1.392 1.00 98.69 383 VAL A O 1
ATOM 2831 N N . GLN A 1 384 ? 1.456 -5.069 0.219 1.00 96.19 384 GLN A N 1
ATOM 2832 C CA . GLN A 1 384 ? 1.006 -6.185 -0.610 1.00 96.19 384 GLN A CA 1
ATOM 2833 C C . GLN A 1 384 ? -0.501 -6.394 -0.635 1.00 96.19 384 GLN A C 1
ATOM 2835 O O . GLN A 1 384 ? -1.170 -6.178 0.362 1.00 96.19 384 GLN A O 1
ATOM 2840 N N . ASN A 1 385 ? -1.025 -6.875 -1.761 1.00 95.44 385 ASN A N 1
ATOM 2841 C CA . ASN A 1 385 ? -2.432 -7.267 -1.894 1.00 95.44 385 ASN A CA 1
ATOM 2842 C C . ASN A 1 385 ? -3.433 -6.178 -1.466 1.00 95.44 385 ASN A C 1
ATOM 2844 O O . ASN A 1 385 ? -4.522 -6.498 -1.011 1.00 95.44 385 ASN A O 1
ATOM 2848 N N . ASN A 1 386 ? -3.095 -4.894 -1.574 1.00 98.38 386 ASN A N 1
ATOM 2849 C CA . ASN A 1 386 ? -4.043 -3.824 -1.275 1.00 98.38 386 ASN A CA 1
ATOM 2850 C C . ASN A 1 386 ? -4.832 -3.447 -2.535 1.00 98.38 386 ASN A C 1
ATOM 2852 O O . ASN A 1 386 ? -4.330 -3.571 -3.658 1.00 98.38 386 ASN A O 1
ATOM 2856 N N . VAL A 1 387 ? -6.048 -2.946 -2.345 1.00 98.00 387 VAL A N 1
ATOM 2857 C CA . VAL A 1 387 ? -6.826 -2.240 -3.367 1.00 98.00 387 VAL A CA 1
ATOM 2858 C C . VAL A 1 387 ? -6.731 -0.751 -3.063 1.00 98.00 387 VAL A C 1
ATOM 2860 O O . VAL A 1 387 ? -7.002 -0.334 -1.943 1.00 98.00 387 VAL A O 1
ATOM 2863 N N . ILE A 1 388 ? -6.295 0.052 -4.030 1.00 97.88 388 ILE A N 1
ATOM 2864 C CA . ILE A 1 388 ? -6.163 1.502 -3.866 1.00 97.88 388 ILE A CA 1
ATOM 2865 C C . ILE A 1 388 ? -6.903 2.181 -5.006 1.00 97.88 388 ILE A C 1
ATOM 2867 O O . ILE A 1 388 ? -6.495 2.077 -6.165 1.00 97.88 388 ILE A O 1
ATOM 2871 N N . ASP A 1 389 ? -7.972 2.887 -4.670 1.00 92.81 389 ASP A N 1
ATOM 2872 C CA . ASP A 1 389 ? -8.787 3.637 -5.611 1.00 92.81 389 ASP A CA 1
ATOM 2873 C C . ASP A 1 389 ? -8.826 5.115 -5.218 1.00 92.81 389 ASP A C 1
ATOM 2875 O O . ASP A 1 389 ? -9.070 5.479 -4.069 1.00 92.81 389 ASP A O 1
ATOM 2879 N N . ASN A 1 390 ? -8.570 5.980 -6.197 1.00 83.69 390 ASN A N 1
ATOM 2880 C CA . ASN A 1 390 ? -8.690 7.429 -6.051 1.00 83.69 390 ASN A CA 1
ATOM 2881 C C . ASN A 1 390 ? -7.849 8.059 -4.911 1.00 83.69 390 ASN A C 1
ATOM 2883 O O . ASN A 1 390 ? -8.329 8.898 -4.147 1.00 83.69 390 ASN A O 1
ATOM 2887 N N . ALA A 1 391 ? -6.563 7.706 -4.819 1.00 90.00 391 ALA A N 1
ATOM 2888 C CA . ALA A 1 391 ? -5.587 8.498 -4.064 1.00 90.00 391 ALA A CA 1
ATOM 2889 C C . ALA A 1 391 ? -5.115 9.695 -4.911 1.00 90.00 391 ALA A C 1
ATOM 2891 O O . ALA A 1 391 ? -4.609 9.512 -6.024 1.00 90.00 391 ALA A O 1
ATOM 2892 N N . ALA A 1 392 ? -5.289 10.926 -4.421 1.00 89.69 392 ALA A N 1
ATOM 2893 C CA . ALA A 1 392 ? -5.086 12.120 -5.245 1.00 89.69 392 ALA A CA 1
ATOM 2894 C C . ALA A 1 392 ? -3.632 12.315 -5.720 1.00 89.69 392 ALA A C 1
ATOM 2896 O O . ALA A 1 392 ? -3.429 12.746 -6.859 1.00 89.69 392 ALA A O 1
ATOM 2897 N N . TYR A 1 393 ? -2.634 11.979 -4.895 1.00 92.06 393 TYR A N 1
ATOM 2898 C CA . TYR A 1 393 ? -1.215 12.120 -5.232 1.00 92.06 393 TYR A CA 1
ATOM 2899 C C . TYR A 1 393 ? -0.618 10.820 -5.781 1.00 92.06 393 TYR A C 1
ATOM 2901 O O . TYR A 1 393 ? -0.362 10.738 -6.987 1.00 92.06 393 TYR A O 1
ATOM 2909 N N . ALA A 1 394 ? -0.431 9.807 -4.928 1.00 95.75 394 ALA A N 1
ATOM 2910 C CA . ALA A 1 394 ? 0.075 8.499 -5.331 1.00 95.75 394 ALA A CA 1
ATOM 2911 C C . ALA A 1 394 ? -0.646 7.343 -4.626 1.00 95.75 394 ALA A C 1
ATOM 2913 O O . ALA A 1 394 ? -0.991 7.444 -3.453 1.00 95.75 394 ALA A O 1
ATOM 2914 N N . GLY A 1 395 ? -0.823 6.204 -5.295 1.00 97.81 395 GLY A N 1
ATOM 2915 C CA . GLY A 1 395 ? -1.315 5.000 -4.621 1.00 97.81 395 GLY A CA 1
ATOM 2916 C C . GLY A 1 395 ? -0.347 4.552 -3.520 1.00 97.81 395 GLY A C 1
ATOM 2917 O O . GLY A 1 395 ? -0.697 4.521 -2.341 1.00 97.81 395 GLY A O 1
ATOM 2918 N N . VAL A 1 396 ? 0.902 4.284 -3.903 1.00 98.62 396 VAL A N 1
ATOM 2919 C CA . VAL A 1 396 ? 2.009 3.965 -2.987 1.00 98.62 396 VAL A CA 1
ATOM 2920 C C . VAL A 1 396 ? 3.203 4.857 -3.309 1.00 98.62 396 VAL A C 1
ATOM 2922 O O . VAL A 1 396 ? 3.613 4.929 -4.463 1.00 98.62 396 VAL A O 1
ATOM 2925 N N . GLU A 1 397 ? 3.802 5.489 -2.303 1.00 96.88 397 GLU A N 1
ATOM 2926 C CA . GLU A 1 397 ? 5.053 6.243 -2.437 1.00 96.88 397 GLU A CA 1
ATOM 2927 C C . GLU A 1 397 ? 6.086 5.744 -1.435 1.00 96.88 397 GLU A C 1
ATOM 2929 O O . GLU A 1 397 ? 5.861 5.770 -0.223 1.00 96.88 397 GLU A O 1
ATOM 2934 N N . LEU A 1 398 ? 7.231 5.318 -1.966 1.00 95.06 398 LEU A N 1
ATOM 2935 C CA . LEU A 1 398 ? 8.427 4.973 -1.215 1.00 95.06 398 LEU A CA 1
ATOM 2936 C C . LEU A 1 398 ? 9.542 5.951 -1.598 1.00 95.06 398 LEU A C 1
ATOM 2938 O O . LEU A 1 398 ? 10.234 5.748 -2.597 1.00 95.06 398 LEU A O 1
ATOM 2942 N N . THR A 1 3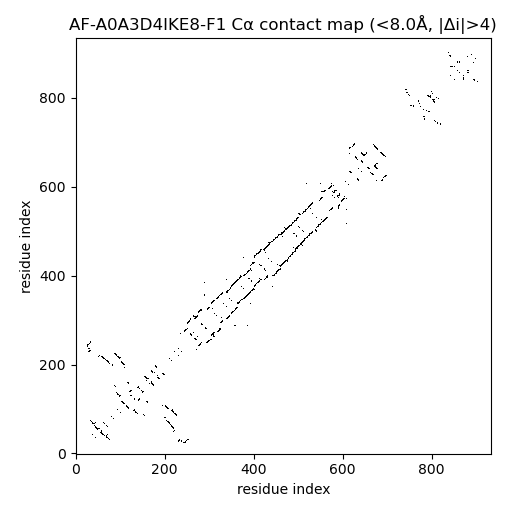99 ? 9.727 6.999 -0.798 1.00 91.62 399 THR A N 1
ATOM 2943 C CA . THR A 1 399 ? 10.787 8.000 -0.981 1.00 91.62 399 THR A CA 1
ATOM 2944 C C . THR A 1 399 ? 11.902 7.789 0.045 1.00 91.62 399 THR A C 1
ATOM 2946 O O . THR A 1 399 ? 11.635 7.815 1.236 1.00 91.62 399 THR A O 1
ATOM 2949 N N . ASN A 1 400 ? 13.157 7.607 -0.376 1.00 88.38 400 ASN A N 1
ATOM 2950 C CA . ASN A 1 400 ? 14.301 7.357 0.521 1.00 88.38 400 ASN A CA 1
ATOM 2951 C C . ASN A 1 400 ? 14.111 6.097 1.405 1.00 88.38 400 ASN A C 1
ATOM 2953 O O . ASN A 1 400 ? 14.311 6.121 2.620 1.00 88.38 400 ASN A O 1
ATOM 2957 N N . VAL A 1 401 ? 13.708 4.975 0.791 1.00 88.12 401 VAL A N 1
ATOM 2958 C CA . VAL A 1 401 ? 13.370 3.713 1.483 1.00 88.12 401 VAL A CA 1
ATOM 2959 C C . VAL A 1 401 ? 14.252 2.561 1.002 1.00 88.12 401 VAL A C 1
ATOM 2961 O O . VAL A 1 401 ? 14.432 2.383 -0.194 1.00 88.12 401 VAL A O 1
ATOM 2964 N N . THR A 1 402 ? 14.746 1.694 1.889 1.00 85.31 402 THR A N 1
ATOM 2965 C CA . THR A 1 402 ? 15.535 0.499 1.507 1.00 85.31 402 THR A CA 1
ATOM 2966 C C . THR A 1 402 ? 14.792 -0.822 1.699 1.00 85.31 402 THR A C 1
ATOM 2968 O O . THR A 1 402 ? 13.851 -0.920 2.483 1.00 85.31 402 THR A O 1
ATOM 2971 N N . ASN A 1 403 ? 15.266 -1.885 1.039 1.00 83.56 403 ASN A N 1
ATOM 2972 C CA . ASN A 1 403 ? 14.906 -3.282 1.312 1.00 83.56 403 ASN A CA 1
ATOM 2973 C C . ASN A 1 403 ? 13.392 -3.523 1.392 1.00 83.56 403 ASN A C 1
ATOM 2975 O O . ASN A 1 403 ? 12.916 -4.148 2.336 1.00 83.56 403 ASN A O 1
ATOM 2979 N N . SER A 1 404 ? 12.640 -2.967 0.448 1.00 92.75 404 SER A N 1
ATOM 2980 C CA . SER A 1 404 ? 11.180 -2.902 0.521 1.00 92.75 404 SER A CA 1
ATOM 2981 C C . SER A 1 404 ? 10.520 -3.525 -0.701 1.00 92.75 404 SER A C 1
ATOM 2983 O O . SER A 1 404 ? 11.127 -3.658 -1.765 1.00 92.75 404 SER A O 1
ATOM 2985 N N . THR A 1 405 ? 9.271 -3.940 -0.545 1.00 93.31 405 THR A N 1
ATOM 2986 C CA . THR A 1 405 ? 8.505 -4.644 -1.570 1.00 93.31 405 THR A CA 1
ATOM 2987 C C . THR A 1 405 ? 7.115 -4.043 -1.710 1.00 93.31 405 THR A C 1
ATOM 2989 O O . THR A 1 405 ? 6.459 -3.746 -0.712 1.00 93.31 405 THR A O 1
ATOM 2992 N N . VAL A 1 406 ? 6.678 -3.865 -2.955 1.00 98.38 406 VAL A N 1
ATOM 2993 C CA . VAL A 1 406 ? 5.311 -3.467 -3.307 1.00 98.38 406 VAL A CA 1
ATOM 2994 C C . VAL A 1 406 ? 4.770 -4.520 -4.265 1.00 98.38 406 VAL A C 1
ATOM 2996 O O . VAL A 1 406 ? 5.226 -4.581 -5.409 1.00 98.38 406 VAL A O 1
ATOM 2999 N N . SER A 1 407 ? 3.858 -5.387 -3.818 1.00 94.50 407 SER A N 1
ATOM 3000 C CA . SER A 1 407 ? 3.466 -6.546 -4.629 1.00 94.50 407 SER A CA 1
ATOM 3001 C C . SER A 1 407 ? 1.998 -6.943 -4.605 1.00 94.50 407 SER A C 1
ATOM 3003 O O . SER A 1 407 ? 1.373 -6.960 -3.557 1.00 94.50 407 SER A O 1
ATOM 3005 N N . GLY A 1 408 ? 1.455 -7.365 -5.747 1.00 89.12 408 GLY A N 1
ATOM 3006 C CA . GLY A 1 408 ? 0.088 -7.899 -5.813 1.00 89.12 408 GLY A CA 1
ATOM 3007 C C . GLY A 1 408 ? -1.015 -6.869 -5.547 1.00 89.12 408 GLY A C 1
ATOM 3008 O O . GLY A 1 408 ? -2.162 -7.252 -5.341 1.00 89.12 408 GLY A O 1
ATOM 3009 N N . ASN A 1 409 ? -0.695 -5.572 -5.527 1.00 97.94 409 ASN A N 1
ATOM 3010 C CA . ASN A 1 409 ? -1.685 -4.521 -5.306 1.00 97.94 409 ASN A CA 1
ATOM 3011 C C . ASN A 1 409 ? -2.487 -4.255 -6.588 1.00 97.94 409 ASN A C 1
ATOM 3013 O O . ASN A 1 409 ? -1.963 -4.375 -7.700 1.00 97.94 409 ASN A O 1
ATOM 3017 N N . THR A 1 410 ? -3.743 -3.846 -6.427 1.00 97.81 410 THR A N 1
ATOM 3018 C CA . THR A 1 410 ? -4.594 -3.330 -7.507 1.00 97.81 410 THR A CA 1
ATOM 3019 C C . THR A 1 410 ? -4.786 -1.835 -7.297 1.00 97.81 410 THR A C 1
ATOM 3021 O O . THR A 1 410 ? -5.311 -1.431 -6.264 1.00 97.81 410 THR A O 1
ATOM 3024 N N . ILE A 1 411 ? -4.332 -1.011 -8.242 1.00 98.62 411 ILE A N 1
ATOM 3025 C CA . ILE A 1 411 ? -4.285 0.448 -8.093 1.00 98.62 411 ILE A CA 1
ATOM 3026 C C . ILE A 1 411 ? -4.966 1.129 -9.282 1.00 98.62 411 ILE A C 1
ATOM 3028 O O . ILE A 1 411 ? -4.603 0.894 -10.440 1.00 98.62 411 ILE A O 1
ATOM 3032 N N . THR A 1 412 ? -5.901 2.028 -8.989 1.00 96.88 412 THR A N 1
ATOM 3033 C CA . THR A 1 412 ? -6.484 2.959 -9.961 1.00 96.88 412 THR A CA 1
ATOM 3034 C C . THR A 1 412 ? -5.868 4.340 -9.759 1.00 96.88 412 THR A C 1
ATOM 3036 O O . THR A 1 412 ? -6.039 4.976 -8.720 1.00 96.88 412 THR A O 1
ATOM 3039 N N . VAL A 1 413 ? -5.124 4.812 -10.757 1.00 95.44 413 VAL A N 1
ATOM 3040 C CA . VAL A 1 413 ? -4.405 6.089 -10.712 1.00 95.44 413 VAL A CA 1
ATOM 3041 C C . VAL A 1 413 ? -5.374 7.257 -10.892 1.00 95.44 413 VAL A C 1
ATOM 3043 O O . VAL A 1 413 ? -6.240 7.227 -11.769 1.00 95.44 413 VAL A O 1
ATOM 3046 N N . SER A 1 414 ? -5.200 8.310 -10.091 1.00 91.75 414 SER A N 1
ATOM 3047 C CA . SER A 1 414 ? -5.971 9.550 -10.218 1.00 91.75 414 SER A CA 1
ATOM 3048 C C . SER A 1 414 ? -5.580 10.356 -11.466 1.00 91.75 414 SER A C 1
ATOM 3050 O O . SER A 1 414 ? -4.559 10.117 -12.111 1.00 91.75 414 SER A O 1
ATOM 3052 N N . ASN A 1 415 ? -6.369 11.379 -11.799 1.00 87.62 415 ASN A N 1
ATOM 3053 C CA . ASN A 1 415 ? -6.093 12.247 -12.948 1.00 87.62 415 ASN A CA 1
ATOM 3054 C C . ASN A 1 415 ? -4.856 13.152 -12.787 1.00 87.62 415 ASN A C 1
ATOM 3056 O O . ASN A 1 415 ? -4.530 13.846 -13.743 1.00 87.62 415 ASN A O 1
ATOM 3060 N N . GLY A 1 416 ? -4.203 13.196 -11.618 1.00 81.19 416 GLY A N 1
ATOM 3061 C CA . GLY A 1 416 ? -3.024 14.044 -11.377 1.00 81.19 416 GLY A CA 1
ATOM 3062 C C . GLY A 1 416 ? -3.291 15.551 -11.335 1.00 81.19 416 GLY A C 1
ATOM 3063 O O . GLY A 1 416 ? -2.389 16.362 -11.527 1.00 81.19 416 GLY A O 1
ATOM 3064 N N . THR A 1 417 ? -4.533 15.959 -11.072 1.00 86.50 417 THR A N 1
ATOM 3065 C CA . THR A 1 417 ? -4.909 17.382 -10.986 1.00 86.50 417 THR A CA 1
ATOM 3066 C C . THR A 1 417 ? -4.452 18.058 -9.691 1.00 86.50 417 THR A C 1
ATOM 3068 O O . THR A 1 417 ? -4.637 19.264 -9.540 1.00 86.50 417 THR A O 1
ATOM 3071 N N . TRP A 1 418 ? -3.911 17.292 -8.742 1.00 80.69 418 TRP A N 1
ATOM 3072 C CA . TRP A 1 418 ? -3.514 17.770 -7.419 1.00 80.69 418 TRP A CA 1
ATOM 3073 C C . TRP A 1 418 ? -2.240 18.619 -7.465 1.00 80.69 418 TRP A C 1
ATOM 3075 O O . TRP A 1 418 ? -2.232 19.778 -7.059 1.00 80.69 418 TRP A O 1
ATOM 3085 N N . ASP A 1 419 ? -1.186 18.045 -8.030 1.00 83.75 419 ASP A N 1
ATOM 3086 C CA . ASP A 1 419 ? 0.098 18.678 -8.309 1.00 83.75 419 ASP A CA 1
ATOM 3087 C C . ASP A 1 419 ? 0.495 18.301 -9.737 1.00 83.75 419 ASP A C 1
ATOM 3089 O O . ASP A 1 419 ? 1.030 17.218 -9.994 1.00 83.75 419 ASP A O 1
ATOM 3093 N N . VAL A 1 420 ? 0.099 19.136 -10.699 1.00 83.75 420 VAL A N 1
ATOM 3094 C CA . VAL A 1 420 ? 0.219 18.815 -12.127 1.00 83.75 420 VAL A CA 1
ATOM 3095 C C . VAL A 1 420 ? 1.685 18.566 -12.484 1.00 83.75 420 VAL A C 1
ATOM 3097 O O . VAL A 1 420 ? 2.529 19.458 -12.384 1.00 83.75 420 VAL A O 1
ATOM 3100 N N . GLY A 1 421 ? 1.971 17.350 -12.955 1.00 83.69 421 GLY A N 1
ATOM 3101 C CA . GLY A 1 421 ? 3.310 16.894 -13.330 1.00 83.69 421 GLY A CA 1
ATOM 3102 C C . GLY A 1 421 ? 4.052 16.090 -12.257 1.00 83.69 421 GLY A C 1
ATOM 3103 O O . GLY A 1 421 ? 4.992 15.376 -12.615 1.00 83.69 421 GLY A O 1
ATOM 3104 N N . ASP A 1 422 ? 3.625 16.152 -10.993 1.00 86.56 422 ASP A N 1
ATOM 3105 C CA . ASP A 1 422 ? 4.200 15.381 -9.880 1.00 86.56 422 ASP A CA 1
ATOM 3106 C C . ASP A 1 422 ? 3.204 14.357 -9.279 1.00 86.56 422 ASP A C 1
ATOM 3108 O O . ASP A 1 422 ? 3.637 13.284 -8.862 1.00 86.56 422 ASP A O 1
ATOM 3112 N N . SER A 1 423 ? 1.894 14.633 -9.329 1.00 91.19 423 SER A N 1
ATOM 3113 C CA . SER A 1 423 ? 0.793 13.771 -8.852 1.00 91.19 423 SER A CA 1
ATOM 3114 C C . SER A 1 423 ? 0.164 12.887 -9.942 1.00 91.19 423 SER A C 1
ATOM 3116 O O . SER A 1 423 ? 0.500 12.984 -11.124 1.00 91.19 423 SER A O 1
ATOM 3118 N N . GLY A 1 424 ? -0.772 12.015 -9.554 1.00 93.50 424 GLY A N 1
ATOM 3119 C CA . GLY A 1 424 ? -1.370 11.028 -10.453 1.00 93.50 424 GLY A CA 1
ATOM 3120 C C . GLY A 1 424 ? -0.380 9.907 -10.723 1.00 93.50 424 GLY A C 1
ATOM 3121 O O . GLY A 1 424 ? 0.018 9.676 -11.869 1.00 93.50 424 GLY A O 1
ATOM 3122 N N . VAL A 1 425 ? 0.074 9.271 -9.643 1.00 97.06 425 VAL A N 1
ATOM 3123 C CA . VAL A 1 425 ? 1.010 8.149 -9.686 1.00 97.06 425 VAL A CA 1
ATOM 3124 C C . VAL A 1 425 ? 0.361 6.889 -9.115 1.00 97.06 425 VAL A C 1
ATOM 3126 O O . VAL A 1 425 ? -0.290 6.936 -8.078 1.00 97.06 425 VAL A O 1
ATOM 3129 N N . GLY A 1 426 ? 0.535 5.736 -9.756 1.00 98.12 426 GLY A N 1
ATOM 3130 C CA . GLY A 1 426 ? 0.153 4.463 -9.136 1.00 98.12 426 GLY A CA 1
ATOM 3131 C C . GLY A 1 426 ? 1.139 4.074 -8.038 1.00 98.12 426 GLY A C 1
ATOM 3132 O O . GLY A 1 426 ? 0.783 4.022 -6.862 1.00 98.12 426 GLY A O 1
ATOM 3133 N N . ILE A 1 427 ? 2.395 3.847 -8.426 1.00 98.69 427 ILE A N 1
ATOM 3134 C CA . ILE A 1 427 ? 3.500 3.519 -7.513 1.00 98.69 427 ILE A CA 1
ATOM 3135 C C . ILE A 1 427 ? 4.684 4.448 -7.783 1.00 98.69 427 ILE A C 1
ATOM 3137 O O . ILE A 1 427 ? 5.196 4.477 -8.900 1.00 98.69 427 ILE A O 1
ATOM 3141 N N . GLU A 1 428 ? 5.155 5.164 -6.766 1.00 98.06 428 GLU A N 1
ATOM 3142 C CA . GLU A 1 428 ? 6.401 5.928 -6.797 1.00 98.06 428 GLU A CA 1
ATOM 3143 C C . GLU A 1 428 ? 7.496 5.226 -5.982 1.00 98.06 428 GLU A C 1
ATOM 3145 O O . GLU A 1 428 ? 7.317 4.914 -4.805 1.00 98.06 428 GLU A O 1
ATOM 3150 N N . VAL A 1 429 ? 8.655 5.016 -6.610 1.00 96.44 429 VAL A N 1
ATOM 3151 C CA . VAL A 1 429 ? 9.907 4.647 -5.938 1.00 96.44 429 VAL A CA 1
ATOM 3152 C C . VAL A 1 429 ? 10.902 5.767 -6.187 1.00 96.44 429 VAL A C 1
ATOM 3154 O O . VAL A 1 429 ? 11.334 5.977 -7.326 1.00 96.44 429 VAL A O 1
ATOM 3157 N N . ALA A 1 430 ? 11.259 6.493 -5.131 1.00 93.38 430 ALA A N 1
ATOM 3158 C CA . ALA A 1 430 ? 12.025 7.717 -5.252 1.00 93.38 430 ALA A CA 1
ATOM 3159 C C . ALA A 1 430 ? 13.220 7.809 -4.300 1.00 93.38 430 ALA A C 1
ATOM 3161 O O . ALA A 1 430 ? 13.203 7.302 -3.184 1.00 93.38 430 ALA A O 1
ATOM 3162 N N . VAL A 1 431 ? 14.240 8.547 -4.738 1.00 89.50 431 VAL A N 1
ATOM 3163 C CA . VAL A 1 431 ? 15.237 9.181 -3.871 1.00 89.50 431 VAL A CA 1
ATOM 3164 C C . VAL A 1 431 ? 15.173 10.686 -4.076 1.00 89.50 431 VAL A C 1
ATOM 3166 O O . VAL A 1 431 ? 15.163 11.168 -5.215 1.00 89.50 431 VAL A O 1
ATOM 3169 N N . ARG A 1 432 ? 15.140 11.434 -2.973 1.00 88.25 432 ARG A N 1
ATOM 3170 C CA . ARG A 1 432 ? 15.107 12.898 -2.954 1.00 88.25 432 ARG A CA 1
ATOM 3171 C C . ARG A 1 432 ? 16.196 13.416 -2.022 1.00 88.25 432 ARG A C 1
ATOM 3173 O O . ARG A 1 432 ? 16.202 13.080 -0.844 1.00 88.25 432 ARG A O 1
ATOM 3180 N N . ASP A 1 433 ? 17.082 14.262 -2.546 1.00 86.06 433 ASP A N 1
ATOM 3181 C CA . ASP A 1 433 ? 18.122 14.923 -1.748 1.00 86.06 433 ASP A CA 1
ATOM 3182 C C . ASP A 1 433 ? 18.016 16.451 -1.857 1.00 86.06 433 ASP A C 1
ATOM 3184 O O . ASP A 1 433 ? 18.119 17.037 -2.944 1.00 86.06 433 ASP A O 1
ATOM 3188 N N . ASN A 1 434 ? 17.843 17.110 -0.709 1.00 83.25 434 ASN A N 1
ATOM 3189 C CA . ASN A 1 434 ? 17.736 18.562 -0.575 1.00 83.25 434 ASN A CA 1
ATOM 3190 C C . ASN A 1 434 ? 19.040 19.248 -0.122 1.00 83.25 434 ASN A C 1
ATOM 3192 O O . ASN A 1 434 ? 19.017 20.383 0.351 1.00 83.25 434 ASN A O 1
ATOM 3196 N N . GLY A 1 435 ? 20.188 18.587 -0.271 1.00 74.00 435 GLY A N 1
ATOM 3197 C CA . GLY A 1 435 ? 21.497 19.151 0.054 1.00 74.00 435 GLY A CA 1
ATOM 3198 C C . GLY A 1 435 ? 21.825 19.100 1.547 1.00 74.00 435 GLY A C 1
ATOM 3199 O O . GLY A 1 435 ? 22.753 19.783 1.985 1.00 74.00 435 GLY A O 1
ATOM 3200 N N . THR A 1 436 ? 21.063 18.315 2.311 1.00 66.88 436 THR A N 1
ATOM 3201 C CA . THR A 1 436 ? 21.252 18.033 3.742 1.00 66.88 436 THR A CA 1
ATOM 3202 C C . THR A 1 436 ? 22.311 16.962 3.992 1.00 66.88 436 THR A C 1
ATOM 3204 O O . THR A 1 436 ? 22.827 16.885 5.102 1.00 66.88 436 THR A O 1
ATOM 3207 N N . GLY A 1 437 ? 22.723 16.230 2.953 1.00 56.44 437 GLY A N 1
ATOM 3208 C CA . GLY A 1 437 ? 23.683 15.138 3.075 1.00 56.44 437 GLY A CA 1
ATOM 3209 C C . GLY A 1 437 ? 23.034 13.763 3.173 1.00 56.44 437 GLY A C 1
ATOM 3210 O O . GLY A 1 437 ? 23.777 12.814 3.422 1.00 56.44 437 GLY A O 1
ATOM 3211 N N . VAL A 1 438 ? 21.719 13.657 2.914 1.00 55.75 438 VAL A N 1
ATOM 3212 C CA . VAL A 1 438 ? 21.036 12.385 2.639 1.00 55.75 438 VAL A CA 1
ATOM 3213 C C . VAL A 1 438 ? 21.813 11.737 1.507 1.00 55.75 438 VAL A C 1
ATOM 3215 O O . VAL A 1 438 ? 21.721 12.155 0.351 1.00 55.75 438 VAL A O 1
ATOM 3218 N N . THR A 1 439 ? 22.660 10.764 1.827 1.00 50.62 439 THR A N 1
ATOM 3219 C CA . THR A 1 439 ? 23.422 10.087 0.795 1.00 50.62 439 THR A CA 1
ATOM 3220 C C . THR A 1 439 ? 22.442 9.319 -0.074 1.00 50.62 439 THR A C 1
ATOM 3222 O O . THR A 1 439 ? 21.871 8.314 0.324 1.00 50.62 439 THR A O 1
ATOM 3225 N N . ALA A 1 440 ? 22.331 9.759 -1.318 1.00 41.78 440 ALA A N 1
ATOM 3226 C CA . ALA A 1 440 ? 22.347 8.981 -2.553 1.00 41.78 440 ALA A CA 1
ATOM 3227 C C . ALA A 1 440 ? 22.644 7.454 -2.510 1.00 41.78 440 ALA A C 1
ATOM 3229 O O . ALA A 1 440 ? 22.442 6.762 -3.496 1.00 41.78 440 ALA A O 1
ATOM 3230 N N . GLY A 1 441 ? 23.211 6.877 -1.453 1.00 42.25 441 GLY A N 1
ATOM 3231 C CA . GLY A 1 441 ? 23.470 5.442 -1.355 1.00 42.25 441 GLY A CA 1
ATOM 3232 C C . GLY A 1 441 ? 22.279 4.612 -0.868 1.00 42.25 441 GLY A C 1
ATOM 3233 O O . GLY A 1 441 ? 22.343 3.388 -0.957 1.00 42.25 441 GLY A O 1
ATOM 3234 N N . ASP A 1 442 ? 21.213 5.243 -0.365 1.00 47.84 442 ASP A N 1
ATOM 3235 C CA . ASP A 1 442 ? 20.351 4.654 0.669 1.00 47.84 442 ASP A CA 1
ATOM 3236 C C . ASP A 1 442 ? 18.919 4.310 0.201 1.00 47.84 442 ASP A C 1
ATOM 3238 O O . ASP A 1 442 ? 18.003 4.199 1.002 1.00 47.84 442 ASP A O 1
ATOM 3242 N N . THR A 1 443 ? 18.691 4.080 -1.096 1.00 54.25 443 THR A N 1
ATOM 3243 C CA . THR A 1 443 ? 17.571 3.241 -1.577 1.00 54.25 443 THR A CA 1
ATOM 3244 C C . THR A 1 443 ? 18.166 2.089 -2.360 1.00 54.25 443 THR A C 1
ATOM 3246 O O . THR A 1 443 ? 18.563 2.237 -3.513 1.00 54.25 443 THR A O 1
ATOM 3249 N N . ILE A 1 444 ? 18.287 0.949 -1.681 1.00 61.91 444 ILE A N 1
ATOM 3250 C CA . ILE A 1 444 ? 18.838 -0.298 -2.203 1.00 61.91 444 ILE A CA 1
ATOM 3251 C C . ILE A 1 444 ? 17.782 -1.379 -2.025 1.00 61.91 444 ILE A C 1
ATOM 3253 O O . ILE A 1 444 ? 17.284 -1.580 -0.917 1.00 61.91 444 ILE A O 1
ATOM 3257 N N . GLY A 1 445 ? 17.495 -2.116 -3.096 1.00 69.00 445 GLY A N 1
ATOM 3258 C CA . GLY A 1 445 ? 16.732 -3.358 -3.009 1.00 69.00 445 GLY A CA 1
ATOM 3259 C C . GLY A 1 445 ? 15.232 -3.141 -2.858 1.00 69.00 445 GLY A C 1
ATOM 3260 O O . GLY A 1 445 ? 14.611 -3.801 -2.027 1.00 69.00 445 GLY A O 1
ATOM 3261 N N . VAL A 1 446 ? 14.658 -2.224 -3.642 1.00 86.38 446 VAL A N 1
ATOM 3262 C CA . VAL A 1 446 ? 13.199 -2.102 -3.772 1.00 86.38 446 VAL A CA 1
ATOM 3263 C C . VAL A 1 446 ? 12.718 -2.994 -4.914 1.00 86.38 446 VAL A C 1
ATOM 3265 O O . VAL A 1 446 ? 13.265 -2.946 -6.016 1.00 86.38 446 VAL A O 1
ATOM 3268 N N . THR A 1 447 ? 11.703 -3.815 -4.654 1.00 87.69 447 THR A N 1
ATOM 3269 C CA . THR A 1 447 ? 11.055 -4.658 -5.672 1.00 87.69 447 THR A CA 1
ATOM 3270 C C . THR A 1 447 ? 9.587 -4.279 -5.811 1.00 87.69 447 THR A C 1
ATOM 3272 O O . THR A 1 447 ? 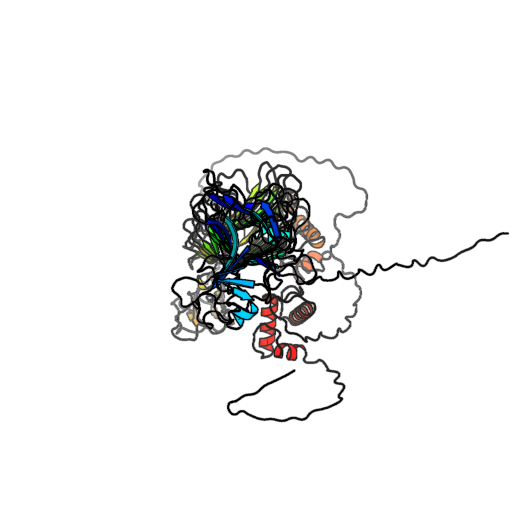8.856 -4.274 -4.824 1.00 87.69 447 THR A O 1
ATOM 3275 N N . VAL A 1 448 ? 9.150 -3.990 -7.032 1.00 97.31 448 VAL A N 1
ATOM 3276 C CA . VAL A 1 448 ? 7.745 -3.746 -7.375 1.00 97.31 448 VAL A CA 1
ATOM 3277 C C . VAL A 1 448 ? 7.292 -4.881 -8.279 1.00 97.31 448 VAL A C 1
ATOM 3279 O O . VAL A 1 448 ? 7.789 -4.981 -9.405 1.00 97.31 448 VAL A O 1
ATOM 3282 N N . SER A 1 449 ? 6.396 -5.752 -7.805 1.00 91.50 449 SER A N 1
ATOM 3283 C CA . SER A 1 449 ? 6.047 -6.955 -8.563 1.00 91.50 449 SER A CA 1
ATOM 3284 C C . SER A 1 449 ? 4.595 -7.413 -8.544 1.00 91.50 449 SER A C 1
ATOM 3286 O O . SER A 1 449 ? 3.909 -7.357 -7.531 1.00 91.50 449 SER A O 1
ATOM 3288 N N . GLY A 1 450 ? 4.103 -7.918 -9.676 1.00 84.69 450 GLY A N 1
ATOM 3289 C CA . GLY A 1 450 ? 2.762 -8.511 -9.745 1.00 84.69 450 GLY A CA 1
ATOM 3290 C C . GLY A 1 450 ? 1.611 -7.534 -9.482 1.00 84.69 450 GLY A C 1
ATOM 3291 O O . GLY A 1 450 ? 0.514 -7.977 -9.153 1.00 84.69 450 GLY A O 1
ATOM 3292 N N . ASN A 1 451 ? 1.840 -6.220 -9.564 1.00 97.00 451 ASN A N 1
ATOM 3293 C CA . ASN A 1 451 ? 0.796 -5.219 -9.345 1.00 97.00 451 ASN A CA 1
ATOM 3294 C C . ASN A 1 451 ? -0.033 -5.018 -10.619 1.00 97.00 451 ASN A C 1
ATOM 3296 O O . ASN A 1 451 ? 0.487 -5.129 -11.731 1.00 97.00 451 ASN A O 1
ATOM 3300 N N . THR A 1 452 ? -1.308 -4.676 -10.456 1.00 96.50 452 THR A N 1
ATOM 3301 C CA . THR A 1 452 ? -2.196 -4.254 -11.548 1.00 96.50 452 THR A CA 1
ATOM 3302 C C . THR A 1 452 ? -2.500 -2.772 -11.390 1.00 96.50 452 THR A C 1
ATOM 3304 O O . THR A 1 452 ? -3.040 -2.362 -10.367 1.00 96.50 452 THR A O 1
ATOM 3307 N N . ILE A 1 453 ? -2.137 -1.965 -12.384 1.00 98.50 453 ILE A N 1
ATOM 3308 C CA . ILE A 1 453 ? -2.205 -0.503 -12.336 1.00 98.50 453 ILE A CA 1
ATOM 3309 C C . ILE A 1 453 ? -2.954 -0.009 -13.570 1.00 98.50 453 ILE A C 1
ATOM 3311 O O . ILE A 1 453 ? -2.561 -0.302 -14.701 1.00 98.50 453 ILE A O 1
ATOM 3315 N N . THR A 1 454 ? -4.036 0.733 -13.345 1.00 96.88 454 THR A N 1
ATOM 3316 C CA . THR A 1 454 ? -4.925 1.245 -14.401 1.00 96.88 454 THR A CA 1
ATOM 3317 C C . THR A 1 454 ? -5.366 2.681 -14.115 1.00 96.88 454 THR A C 1
ATOM 3319 O O . THR A 1 454 ? -5.014 3.242 -13.080 1.00 96.88 454 THR A O 1
ATOM 3322 N N . GLY A 1 455 ? -6.135 3.295 -15.016 1.00 92.38 455 GLY A N 1
ATOM 3323 C CA . GLY A 1 455 ? -6.689 4.638 -14.820 1.00 92.38 455 GLY A CA 1
ATOM 3324 C C . GLY A 1 455 ? -5.756 5.745 -15.311 1.00 92.38 455 GLY A C 1
ATOM 3325 O O . GLY A 1 455 ? -5.176 5.645 -16.388 1.00 92.38 455 GLY A O 1
ATOM 3326 N N . GLY A 1 456 ? -5.626 6.819 -14.537 1.00 85.31 456 GLY A N 1
ATOM 3327 C CA . GLY A 1 456 ? -4.868 8.004 -14.930 1.00 85.31 456 GLY A CA 1
ATOM 3328 C C . GLY A 1 456 ? -5.647 8.946 -15.852 1.00 85.31 456 GLY A C 1
ATOM 3329 O O . GLY A 1 456 ? -6.730 8.641 -16.352 1.00 85.31 456 GLY A O 1
ATOM 3330 N N . GLY A 1 457 ? -5.078 10.124 -16.081 1.00 88.69 457 GLY A N 1
ATOM 3331 C CA . GLY A 1 457 ? -5.672 11.185 -16.889 1.00 88.69 457 GLY A CA 1
ATOM 3332 C C . GLY A 1 457 ? -4.600 12.070 -17.509 1.00 88.69 457 GLY A C 1
ATOM 3333 O O . GLY A 1 457 ? -3.419 11.893 -17.251 1.00 88.69 457 GLY A O 1
ATOM 3334 N N . ALA A 1 458 ? -4.988 13.045 -18.329 1.00 88.75 458 ALA A N 1
ATOM 3335 C CA . ALA A 1 458 ? -4.027 13.864 -19.079 1.00 88.75 458 ALA A CA 1
ATOM 3336 C C . ALA A 1 458 ? -2.970 14.576 -18.204 1.00 88.75 458 ALA A C 1
ATOM 3338 O O . ALA A 1 458 ? -1.866 14.830 -18.684 1.00 88.75 458 ALA A O 1
ATOM 3339 N N . ASP A 1 459 ? -3.306 14.868 -16.944 1.00 90.62 459 ASP A N 1
ATOM 3340 C CA . ASP A 1 459 ? -2.427 15.542 -15.982 1.00 90.62 459 ASP A CA 1
ATOM 3341 C C . ASP A 1 459 ? -1.698 14.570 -15.036 1.00 90.62 459 ASP A C 1
ATOM 3343 O O . ASP A 1 459 ? -0.865 15.000 -14.235 1.00 90.62 459 ASP A O 1
ATOM 3347 N N . ALA A 1 460 ? -1.968 13.263 -15.140 1.00 92.69 460 ALA A N 1
ATOM 3348 C CA . ALA A 1 460 ? -1.283 12.248 -14.357 1.00 92.69 460 ALA A CA 1
ATOM 3349 C C . ALA A 1 460 ? 0.191 12.160 -14.759 1.00 92.69 460 ALA A C 1
ATOM 3351 O O . ALA A 1 460 ? 0.615 12.564 -15.848 1.00 92.69 460 ALA A O 1
ATOM 3352 N N . ARG A 1 461 ? 1.010 11.624 -13.861 1.00 94.19 461 ARG A N 1
ATOM 3353 C CA . ARG A 1 461 ? 2.449 11.539 -14.082 1.00 94.19 461 ARG A CA 1
ATOM 3354 C C . ARG A 1 461 ? 2.853 10.214 -14.706 1.00 94.19 461 ARG A C 1
ATOM 3356 O O . ARG A 1 461 ? 3.512 10.237 -15.755 1.00 94.19 461 ARG A O 1
ATOM 3363 N N . ALA A 1 462 ? 2.493 9.098 -14.063 1.00 97.31 462 ALA A N 1
ATOM 3364 C CA . ALA A 1 462 ? 2.763 7.744 -14.546 1.00 97.31 462 ALA A CA 1
ATOM 3365 C C . ALA A 1 462 ? 1.996 6.657 -13.768 1.00 97.31 462 ALA A C 1
ATOM 3367 O O . ALA A 1 462 ? 1.656 6.841 -12.607 1.00 97.31 462 ALA A O 1
ATOM 3368 N N . GLY A 1 463 ? 1.829 5.470 -14.351 1.00 98.38 463 GLY A N 1
ATOM 3369 C CA . GLY A 1 463 ? 1.409 4.281 -13.602 1.00 98.38 463 GLY A CA 1
ATOM 3370 C C . GLY A 1 463 ? 2.454 3.880 -12.557 1.00 98.38 463 GLY A C 1
ATOM 3371 O O . GLY A 1 463 ? 2.153 3.789 -11.370 1.00 98.38 463 GLY A O 1
ATOM 3372 N N . ILE A 1 464 ? 3.706 3.715 -12.986 1.00 98.75 464 ILE A N 1
ATOM 3373 C CA . ILE A 1 464 ? 4.866 3.519 -12.104 1.00 98.75 464 ILE A CA 1
ATOM 3374 C C . ILE A 1 464 ? 5.870 4.640 -12.360 1.00 98.75 464 ILE A C 1
ATOM 3376 O O . ILE A 1 464 ? 6.291 4.846 -13.498 1.00 98.75 464 ILE A O 1
ATOM 3380 N N . ASN A 1 465 ? 6.291 5.339 -11.312 1.00 98.31 465 ASN A N 1
ATOM 3381 C CA . ASN A 1 465 ? 7.291 6.393 -11.382 1.00 98.31 465 ASN A CA 1
ATOM 3382 C C . ASN A 1 465 ? 8.559 6.015 -10.601 1.00 98.31 465 ASN A C 1
ATOM 3384 O O . ASN A 1 465 ? 8.517 5.775 -9.398 1.00 98.31 465 ASN A O 1
ATOM 3388 N N . ILE A 1 466 ? 9.697 5.997 -11.291 1.00 97.62 466 ILE A N 1
ATOM 3389 C CA . ILE A 1 466 ? 11.026 5.740 -10.737 1.00 97.62 466 ILE A CA 1
ATOM 3390 C C . ILE A 1 466 ? 11.817 7.041 -10.792 1.00 97.62 466 ILE A C 1
ATOM 3392 O O . ILE A 1 466 ? 12.155 7.527 -11.876 1.00 97.62 466 ILE A O 1
ATOM 3396 N N . LEU A 1 467 ? 12.112 7.610 -9.628 1.00 94.88 467 LEU A N 1
ATOM 3397 C CA . LEU A 1 467 ? 12.577 8.988 -9.523 1.00 94.88 467 LEU A CA 1
ATOM 3398 C C . LEU A 1 467 ? 13.859 9.108 -8.701 1.00 94.88 467 LEU A C 1
ATOM 3400 O O . LEU A 1 467 ? 13.902 8.770 -7.530 1.00 94.88 467 LEU A O 1
ATOM 3404 N N . SER A 1 468 ? 14.897 9.696 -9.278 1.00 92.81 468 SER A N 1
ATOM 3405 C CA . SER A 1 468 ? 16.037 10.215 -8.518 1.00 92.81 468 SER A CA 1
ATOM 3406 C C . SER A 1 468 ? 16.068 11.725 -8.691 1.00 92.81 468 SER A C 1
ATOM 3408 O O . SER A 1 468 ? 16.156 12.200 -9.822 1.00 92.81 468 SER A O 1
ATOM 3410 N N . ARG A 1 469 ? 15.938 12.499 -7.610 1.00 91.69 469 ARG A N 1
ATOM 3411 C CA . ARG A 1 469 ? 15.773 13.958 -7.684 1.00 91.69 469 ARG A CA 1
ATOM 3412 C C . ARG A 1 469 ? 16.710 14.689 -6.730 1.00 91.69 469 ARG A C 1
ATOM 3414 O O . ARG A 1 469 ? 16.627 14.543 -5.515 1.00 91.69 469 ARG A O 1
ATOM 3421 N N . ALA A 1 470 ? 17.538 15.556 -7.303 1.00 90.69 470 ALA A N 1
ATOM 3422 C CA . ALA A 1 470 ? 18.449 16.431 -6.577 1.00 90.69 470 ALA A CA 1
ATOM 3423 C C . ALA A 1 470 ? 17.949 17.877 -6.627 1.00 90.69 470 ALA A C 1
ATOM 3425 O O . ALA A 1 470 ? 17.720 18.403 -7.717 1.00 90.69 470 ALA A O 1
ATOM 3426 N N . TYR A 1 471 ? 17.776 18.529 -5.473 1.00 89.69 471 TYR A N 1
ATOM 3427 C CA . TYR A 1 471 ? 17.185 19.873 -5.402 1.00 89.69 471 TYR A CA 1
ATOM 3428 C C . TYR A 1 471 ? 18.203 21.019 -5.398 1.00 89.69 471 TYR A C 1
ATOM 3430 O O . TYR A 1 471 ? 17.852 22.130 -5.806 1.00 89.69 471 TYR A O 1
ATOM 3438 N N . GLN A 1 472 ? 19.436 20.796 -4.936 1.00 89.62 472 GLN A N 1
ATOM 3439 C CA . GLN A 1 472 ? 20.431 21.851 -4.716 1.00 89.62 472 GLN A CA 1
ATOM 3440 C C . GLN A 1 472 ? 21.810 21.460 -5.255 1.00 89.62 472 GLN A C 1
ATOM 3442 O O . GLN A 1 472 ? 22.089 20.295 -5.485 1.00 89.62 472 GLN A O 1
ATOM 3447 N N . ALA A 1 473 ? 22.714 22.430 -5.418 1.00 88.31 473 ALA A N 1
ATOM 3448 C CA . ALA A 1 473 ? 24.070 22.181 -5.925 1.00 88.31 473 ALA A CA 1
ATOM 3449 C C . ALA A 1 473 ? 24.913 21.240 -5.042 1.00 88.31 473 ALA A C 1
ATOM 3451 O O . ALA A 1 473 ? 25.898 20.678 -5.511 1.00 88.31 473 ALA A O 1
ATOM 3452 N N . THR A 1 474 ? 24.564 21.116 -3.759 1.00 86.38 474 THR A N 1
ATOM 3453 C CA . THR A 1 474 ? 25.190 20.179 -2.817 1.00 86.38 474 THR A CA 1
ATOM 3454 C C . THR A 1 474 ? 24.533 18.805 -2.818 1.00 86.38 474 THR A C 1
ATOM 3456 O O . THR A 1 474 ? 25.060 17.915 -2.160 1.00 86.38 474 THR A O 1
ATOM 3459 N N . SER A 1 475 ? 23.411 18.643 -3.523 1.00 86.69 475 SER A N 1
ATOM 3460 C CA . SER A 1 475 ? 22.681 17.388 -3.577 1.00 86.69 475 SER A CA 1
ATOM 3461 C C . SER A 1 475 ? 23.394 16.362 -4.455 1.00 86.69 475 SER A C 1
ATOM 3463 O O . SER A 1 475 ? 23.856 16.684 -5.556 1.00 86.69 475 SER A O 1
ATOM 3465 N N . ASP A 1 476 ? 23.395 15.122 -3.993 1.00 83.69 476 ASP A N 1
ATOM 3466 C CA . ASP A 1 476 ? 23.750 13.916 -4.725 1.00 83.69 476 ASP A CA 1
ATOM 3467 C C . ASP A 1 476 ? 22.627 12.901 -4.469 1.00 83.69 476 ASP A C 1
ATOM 3469 O O . ASP A 1 476 ? 22.548 12.299 -3.405 1.00 83.69 476 ASP A O 1
ATOM 3473 N N . ALA A 1 477 ? 21.693 12.773 -5.411 1.00 85.19 477 ALA A N 1
ATOM 3474 C CA . ALA A 1 477 ? 20.576 11.838 -5.348 1.00 85.19 477 ALA A CA 1
ATOM 3475 C C . ALA A 1 477 ? 20.903 10.608 -6.195 1.00 85.19 477 ALA A C 1
ATOM 3477 O O . ALA A 1 477 ? 21.181 10.709 -7.393 1.00 85.19 477 ALA A O 1
ATOM 3478 N N . TRP A 1 478 ? 20.854 9.419 -5.610 1.00 81.00 478 TRP A N 1
ATOM 3479 C CA . TRP A 1 478 ? 21.186 8.199 -6.330 1.00 81.00 478 TRP A CA 1
ATOM 3480 C C . TRP A 1 478 ? 20.265 7.061 -5.897 1.00 81.00 478 TRP A C 1
ATOM 3482 O O . TRP A 1 478 ? 20.027 6.807 -4.723 1.00 81.00 478 TRP A O 1
ATOM 3492 N N . LEU A 1 479 ? 19.633 6.449 -6.894 1.00 83.31 479 LEU A N 1
ATOM 3493 C CA . LEU A 1 479 ? 18.651 5.387 -6.726 1.00 83.31 479 LEU A CA 1
ATOM 3494 C C . LEU A 1 479 ? 19.225 4.118 -7.347 1.00 83.31 479 LEU A C 1
ATOM 3496 O O . LEU A 1 479 ? 19.611 4.142 -8.521 1.00 83.31 479 LEU A O 1
ATOM 3500 N N . MET A 1 480 ? 19.314 3.025 -6.585 1.00 77.38 480 MET A N 1
ATOM 3501 C CA . MET A 1 480 ? 20.018 1.829 -7.046 1.00 77.38 480 MET A CA 1
ATOM 3502 C C . MET A 1 480 ? 19.315 0.516 -6.688 1.00 77.38 480 MET A C 1
ATOM 3504 O O . MET A 1 480 ? 18.650 0.397 -5.665 1.00 77.38 480 MET A O 1
ATOM 3508 N N . ASN A 1 481 ? 19.522 -0.520 -7.508 1.00 71.00 481 ASN A N 1
ATOM 3509 C CA . ASN A 1 481 ? 19.027 -1.880 -7.256 1.00 71.00 481 ASN A CA 1
ATOM 3510 C C . ASN A 1 481 ? 17.499 -1.932 -7.110 1.00 71.00 481 ASN A C 1
ATOM 3512 O O . ASN A 1 481 ? 16.973 -2.512 -6.157 1.00 71.00 481 ASN A O 1
ATOM 3516 N N . VAL A 1 482 ? 16.802 -1.303 -8.052 1.00 82.62 482 VAL A N 1
ATOM 3517 C CA . VAL A 1 482 ? 15.343 -1.348 -8.144 1.00 82.62 482 VAL A CA 1
ATOM 3518 C C . VAL A 1 482 ? 14.954 -2.399 -9.180 1.00 82.62 482 VAL A C 1
ATOM 3520 O O . VAL A 1 482 ? 15.491 -2.416 -10.287 1.00 82.62 482 VAL A O 1
ATOM 3523 N N . THR A 1 483 ? 14.025 -3.282 -8.826 1.00 83.25 483 THR A N 1
ATOM 3524 C CA . THR A 1 483 ? 13.461 -4.286 -9.741 1.00 83.25 483 THR A CA 1
ATOM 3525 C C . THR A 1 483 ? 11.974 -4.028 -9.921 1.00 83.25 483 THR A C 1
ATOM 3527 O O . THR A 1 483 ? 11.243 -3.948 -8.938 1.00 83.25 483 THR A O 1
ATOM 3530 N N . ILE A 1 484 ? 11.534 -3.905 -11.169 1.00 93.88 484 ILE A N 1
ATOM 3531 C CA . ILE A 1 484 ? 10.135 -3.743 -11.561 1.00 93.88 484 ILE A CA 1
ATOM 3532 C C . ILE A 1 484 ? 9.775 -4.953 -12.420 1.00 93.88 484 ILE A C 1
ATOM 3534 O O . ILE A 1 484 ? 10.216 -5.045 -13.570 1.00 93.88 484 ILE A O 1
ATOM 3538 N N . GLU A 1 485 ? 9.023 -5.902 -11.868 1.00 86.56 485 GLU A N 1
ATOM 3539 C CA . GLU A 1 485 ? 8.771 -7.176 -12.543 1.00 86.56 485 GLU A CA 1
ATOM 3540 C C . GLU A 1 485 ? 7.319 -7.646 -12.535 1.00 86.56 485 GLU A C 1
ATOM 3542 O O . GLU A 1 485 ? 6.596 -7.454 -11.570 1.00 86.56 485 GLU A O 1
ATOM 3547 N N . ASP A 1 486 ? 6.881 -8.289 -13.615 1.00 85.81 486 ASP A N 1
ATOM 3548 C CA . ASP A 1 486 ? 5.567 -8.944 -13.695 1.00 85.81 486 ASP A CA 1
ATOM 3549 C C . ASP A 1 486 ? 4.362 -8.033 -13.365 1.00 85.81 486 ASP A C 1
ATOM 3551 O O . ASP A 1 486 ? 3.304 -8.510 -12.958 1.00 85.81 486 ASP A O 1
ATOM 3555 N N . ASN A 1 487 ? 4.492 -6.713 -13.528 1.00 93.25 487 ASN A N 1
ATOM 3556 C CA . ASN A 1 487 ? 3.388 -5.775 -13.313 1.00 93.25 487 ASN A CA 1
ATOM 3557 C C . ASN A 1 487 ? 2.544 -5.632 -14.581 1.00 93.25 487 ASN A C 1
ATOM 3559 O O . ASN A 1 487 ? 3.069 -5.672 -15.694 1.00 93.25 487 ASN A O 1
ATOM 3563 N N . THR A 1 488 ? 1.246 -5.395 -14.418 1.00 94.75 488 THR A N 1
ATOM 3564 C CA . THR A 1 488 ? 0.350 -4.964 -15.496 1.00 94.75 488 THR A CA 1
ATOM 3565 C C . THR A 1 488 ? 0.088 -3.471 -15.348 1.00 94.75 488 THR A C 1
ATOM 3567 O O . THR A 1 488 ? -0.455 -3.043 -14.335 1.00 94.75 488 THR A O 1
ATOM 3570 N N . VAL A 1 489 ? 0.480 -2.683 -16.347 1.00 98.12 489 VAL A N 1
ATOM 3571 C CA . VAL A 1 489 ? 0.289 -1.231 -16.416 1.00 98.12 489 VAL A CA 1
ATOM 3572 C C . VAL A 1 489 ? -0.477 -0.917 -17.693 1.00 98.12 489 VAL A C 1
ATOM 3574 O O . VAL A 1 489 ? 0.093 -0.933 -18.789 1.00 98.12 489 VAL A O 1
ATOM 3577 N N . ASP A 1 490 ? -1.777 -0.683 -17.548 1.00 95.81 490 ASP A N 1
ATOM 3578 C CA . ASP A 1 490 ? -2.705 -0.616 -18.673 1.00 95.81 490 ASP A CA 1
ATOM 3579 C C . ASP A 1 490 ? -3.496 0.694 -18.707 1.00 95.81 490 ASP A C 1
ATOM 3581 O O . ASP A 1 490 ? -4.064 1.125 -17.703 1.00 95.81 490 ASP A O 1
ATOM 3585 N N . GLY A 1 491 ? -3.570 1.310 -19.886 1.00 95.00 491 GLY A N 1
ATOM 3586 C CA . GLY A 1 491 ? -4.468 2.437 -20.138 1.00 95.00 491 GLY A CA 1
ATOM 3587 C C . GLY A 1 491 ? -4.046 3.771 -19.516 1.00 95.00 491 GLY A C 1
ATOM 3588 O O . GLY A 1 491 ? -4.854 4.698 -19.501 1.00 95.00 491 GLY A O 1
ATOM 3589 N N . ILE A 1 492 ? -2.811 3.904 -19.021 1.00 95.75 492 ILE A N 1
ATOM 3590 C CA . ILE A 1 492 ? -2.357 5.130 -18.362 1.00 95.75 492 ILE A CA 1
ATOM 3591 C C . ILE A 1 492 ? -2.052 6.221 -19.386 1.00 95.75 492 ILE A C 1
ATOM 3593 O O . ILE A 1 492 ? -1.254 6.063 -20.313 1.00 95.75 492 ILE A O 1
ATOM 3597 N N . THR A 1 493 ? -2.630 7.394 -19.164 1.00 92.81 493 THR A N 1
ATOM 3598 C CA . THR A 1 493 ? -2.238 8.628 -19.849 1.00 92.81 493 THR A CA 1
ATOM 3599 C C . THR A 1 493 ? -1.528 9.524 -18.838 1.00 92.81 493 THR A C 1
ATOM 3601 O O . THR A 1 493 ? -2.008 9.602 -17.714 1.00 92.81 493 THR A O 1
ATOM 3604 N N . PRO A 1 494 ? -0.387 10.156 -19.167 1.00 92.56 494 PRO A N 1
ATOM 3605 C CA . PRO A 1 494 ? 0.371 10.038 -20.409 1.00 92.56 494 PRO A CA 1
ATOM 3606 C C . PRO A 1 494 ? 1.399 8.888 -20.414 1.00 92.56 494 PRO A C 1
ATOM 3608 O O . PRO A 1 494 ? 1.955 8.587 -21.467 1.00 92.56 494 PRO A O 1
ATOM 3611 N N . ARG A 1 495 ? 1.745 8.271 -19.273 1.00 96.19 495 ARG A N 1
ATOM 3612 C CA . ARG A 1 495 ? 2.875 7.320 -19.199 1.00 96.19 495 ARG A CA 1
ATOM 3613 C C . ARG A 1 495 ? 2.542 6.076 -18.387 1.00 96.19 495 ARG A C 1
ATOM 3615 O O . ARG A 1 495 ? 2.119 6.197 -17.246 1.00 96.19 495 ARG A O 1
ATOM 3622 N N . GLY A 1 496 ? 2.832 4.895 -18.921 1.00 98.25 496 GLY A N 1
ATOM 3623 C CA . GLY A 1 496 ? 2.780 3.652 -18.156 1.00 98.25 496 GLY A CA 1
ATOM 3624 C C . GLY A 1 496 ? 3.861 3.643 -17.073 1.00 98.25 496 GLY A C 1
ATOM 3625 O O . GLY A 1 496 ? 3.564 3.745 -15.886 1.00 98.25 496 GLY A O 1
ATOM 3626 N N . ILE A 1 497 ? 5.129 3.586 -17.479 1.00 98.62 497 ILE A N 1
ATOM 3627 C CA . ILE A 1 497 ? 6.286 3.614 -16.576 1.00 98.62 497 ILE A CA 1
ATOM 3628 C C . ILE A 1 497 ? 7.165 4.824 -16.908 1.00 98.62 497 ILE A C 1
ATOM 3630 O O . ILE A 1 497 ? 7.559 5.002 -18.059 1.00 98.62 497 ILE A O 1
ATOM 3634 N N . LEU A 1 498 ? 7.505 5.645 -15.915 1.00 98.38 498 LEU A N 1
ATOM 3635 C CA . LEU A 1 498 ? 8.430 6.774 -16.042 1.00 98.38 498 LEU A CA 1
ATOM 3636 C C . LEU A 1 498 ? 9.700 6.516 -15.226 1.00 98.38 498 LEU A C 1
ATOM 3638 O O . LEU A 1 498 ? 9.629 6.176 -14.052 1.00 98.38 498 LEU A O 1
ATOM 3642 N N . VAL A 1 499 ? 10.863 6.718 -15.842 1.00 98.12 499 VAL A N 1
ATOM 3643 C CA . VAL A 1 499 ? 12.181 6.650 -15.203 1.00 98.12 499 VAL A CA 1
ATOM 3644 C C . VAL A 1 499 ? 12.885 7.991 -15.383 1.00 98.12 499 VAL A C 1
ATOM 3646 O O . VAL A 1 499 ? 13.277 8.343 -16.498 1.00 98.12 499 VAL A O 1
ATOM 3649 N N . ALA A 1 500 ? 13.078 8.739 -14.297 1.00 96.81 500 ALA A N 1
ATOM 3650 C CA . A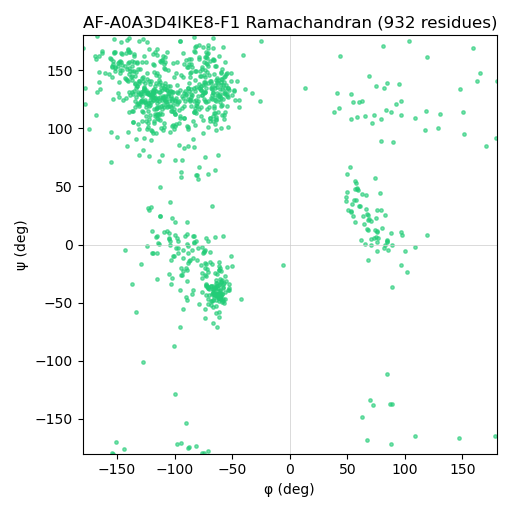LA A 1 500 ? 13.623 10.092 -14.342 1.00 96.81 500 ALA A CA 1
ATOM 3651 C C . ALA A 1 500 ? 14.715 10.320 -13.285 1.00 96.81 500 ALA A C 1
ATOM 3653 O O . ALA A 1 500 ? 14.466 10.276 -12.083 1.00 96.81 500 ALA A O 1
ATOM 3654 N N . ALA A 1 501 ? 15.928 10.629 -13.748 1.00 94.56 501 ALA A N 1
ATOM 3655 C CA . ALA A 1 501 ? 16.997 11.203 -12.938 1.00 94.56 501 ALA A CA 1
ATOM 3656 C C . ALA A 1 501 ? 17.028 12.722 -13.175 1.00 94.56 501 ALA A C 1
ATOM 3658 O O . ALA A 1 501 ? 17.486 13.189 -14.221 1.00 94.56 501 ALA A O 1
ATOM 3659 N N . GLU A 1 502 ? 16.509 13.487 -12.219 1.00 94.38 502 GLU A N 1
ATOM 3660 C CA . GLU A 1 502 ? 16.298 14.930 -12.287 1.00 94.38 502 GLU A CA 1
ATOM 3661 C C . GLU A 1 502 ? 17.390 15.705 -11.537 1.00 94.38 502 GLU A C 1
ATOM 3663 O O . GLU A 1 502 ? 17.362 15.847 -10.312 1.00 94.38 502 GLU A O 1
ATOM 3668 N N . GLN A 1 503 ? 18.324 16.282 -12.291 1.00 92.62 503 GLN A N 1
ATOM 3669 C CA . GLN A 1 503 ? 19.297 17.240 -11.773 1.00 92.62 503 GLN A CA 1
ATOM 3670 C C . GLN A 1 503 ? 18.679 18.638 -11.733 1.00 92.62 503 GLN A C 1
ATOM 3672 O O . GLN A 1 503 ? 18.393 19.218 -12.786 1.00 92.62 503 GLN A O 1
ATOM 3677 N N . ARG A 1 504 ? 18.486 19.210 -10.538 1.00 92.12 504 ARG A N 1
ATOM 3678 C CA . ARG A 1 504 ? 18.037 20.602 -10.366 1.00 92.12 504 ARG A CA 1
ATOM 3679 C C . ARG A 1 504 ? 19.126 21.429 -9.692 1.00 92.12 504 ARG A C 1
ATOM 3681 O O . ARG A 1 504 ? 19.900 20.934 -8.880 1.00 92.12 504 ARG A O 1
ATOM 3688 N N . ASN A 1 505 ? 19.200 22.710 -10.051 1.00 92.38 505 ASN A N 1
ATOM 3689 C CA . ASN A 1 505 ? 20.092 23.700 -9.428 1.00 92.38 505 ASN A CA 1
ATOM 3690 C C . ASN A 1 505 ? 21.575 23.278 -9.309 1.00 92.38 505 ASN A C 1
ATOM 3692 O O . ASN A 1 505 ? 22.273 23.730 -8.405 1.00 92.38 505 ASN A O 1
ATOM 3696 N N . GLY A 1 506 ? 22.068 22.440 -10.228 1.00 86.12 506 GLY A N 1
ATOM 3697 C CA . GLY A 1 506 ? 23.450 21.948 -10.238 1.00 86.12 506 GLY A CA 1
ATOM 3698 C C . GLY A 1 506 ? 23.721 20.722 -9.360 1.00 86.12 506 GLY A C 1
ATOM 3699 O O . GLY A 1 506 ? 24.880 20.327 -9.270 1.00 86.12 506 GLY A O 1
ATOM 3700 N N . GLY A 1 507 ? 22.697 20.141 -8.729 1.00 89.19 507 GLY A N 1
ATOM 3701 C CA . GLY A 1 507 ? 22.798 18.880 -7.991 1.00 89.19 507 GLY A CA 1
ATOM 3702 C C . GLY A 1 507 ? 22.908 17.668 -8.910 1.00 89.19 507 GLY A C 1
ATOM 3703 O O . GLY A 1 507 ? 22.388 17.678 -10.029 1.00 89.19 507 GLY A O 1
ATOM 3704 N N . ALA A 1 508 ? 23.580 16.622 -8.437 1.00 87.81 508 ALA A N 1
ATOM 3705 C CA . ALA A 1 508 ? 23.744 15.372 -9.165 1.00 87.81 508 ALA A CA 1
ATOM 3706 C C . ALA A 1 508 ? 22.579 14.423 -8.871 1.00 87.81 508 ALA A C 1
ATOM 3708 O O . ALA A 1 508 ? 22.192 14.250 -7.727 1.00 87.81 508 ALA A O 1
ATOM 3709 N N . ALA A 1 509 ? 22.029 13.804 -9.911 1.00 89.12 509 ALA A N 1
ATOM 3710 C CA . ALA A 1 509 ? 20.989 12.788 -9.813 1.00 89.12 509 ALA A CA 1
ATOM 3711 C C . ALA A 1 509 ? 21.368 11.604 -10.702 1.00 89.12 509 ALA A C 1
ATOM 3713 O O . ALA A 1 509 ? 21.820 11.815 -11.834 1.00 89.12 509 ALA A O 1
ATOM 3714 N N . SER A 1 510 ? 21.201 10.379 -10.209 1.00 86.75 510 SER A N 1
ATOM 3715 C CA . SER A 1 510 ? 21.496 9.150 -10.952 1.00 86.75 510 SER A CA 1
ATOM 3716 C C . SER A 1 510 ? 20.543 8.006 -10.604 1.00 86.75 510 SER A C 1
ATOM 3718 O O . SER A 1 510 ? 20.075 7.892 -9.472 1.00 86.75 510 SER A O 1
ATOM 3720 N N . ILE A 1 511 ? 20.307 7.124 -11.573 1.00 85.56 511 ILE A N 1
ATOM 3721 C CA . ILE A 1 511 ? 19.634 5.831 -11.407 1.00 85.56 511 ILE A CA 1
ATOM 3722 C C . ILE A 1 511 ? 20.585 4.740 -11.903 1.00 85.56 511 ILE A C 1
ATOM 3724 O O . ILE A 1 511 ? 21.123 4.862 -13.006 1.00 85.56 511 ILE A O 1
ATOM 3728 N N . ALA A 1 512 ? 20.794 3.688 -11.111 1.00 77.56 512 ALA A N 1
ATOM 3729 C CA . ALA A 1 512 ? 21.670 2.574 -11.467 1.00 77.56 512 ALA A CA 1
ATOM 3730 C C . ALA A 1 512 ? 21.083 1.203 -11.117 1.00 77.56 512 ALA A C 1
ATOM 3732 O O . ALA A 1 512 ? 20.296 1.069 -10.184 1.00 77.56 512 ALA A O 1
ATOM 3733 N N . ALA A 1 513 ? 21.493 0.167 -11.851 1.00 69.56 513 ALA A N 1
ATOM 3734 C CA . ALA A 1 513 ? 21.020 -1.206 -11.651 1.00 69.56 513 ALA A CA 1
ATOM 3735 C C . ALA A 1 513 ? 19.479 -1.319 -11.559 1.00 69.56 513 ALA A C 1
ATOM 3737 O O . ALA A 1 513 ? 18.949 -2.042 -10.715 1.00 69.56 513 ALA A O 1
ATOM 3738 N N . LEU A 1 514 ? 18.764 -0.566 -12.402 1.00 81.12 514 LEU A N 1
ATOM 3739 C CA . LEU A 1 514 ? 17.310 -0.654 -12.533 1.00 81.12 514 LEU A CA 1
ATOM 3740 C C . LEU A 1 514 ? 16.952 -1.743 -13.550 1.00 81.12 514 LEU A C 1
ATOM 3742 O O . LEU A 1 514 ? 17.373 -1.664 -14.704 1.00 81.12 514 LEU A O 1
ATOM 3746 N N . HIS A 1 515 ? 16.157 -2.733 -13.154 1.00 80.69 515 HIS A N 1
ATOM 3747 C CA . HIS A 1 515 ? 15.702 -3.804 -14.045 1.00 80.69 515 HIS A CA 1
ATOM 3748 C C . HIS A 1 515 ? 14.181 -3.767 -14.218 1.00 80.69 515 HIS A C 1
ATOM 3750 O O . HIS A 1 515 ? 13.448 -3.797 -13.233 1.00 80.69 515 HIS A O 1
ATOM 3756 N N . LEU A 1 516 ? 13.718 -3.720 -15.468 1.00 89.56 516 LEU A N 1
ATOM 3757 C CA . LEU A 1 516 ? 12.314 -3.826 -15.867 1.00 89.56 516 LEU A CA 1
ATOM 3758 C C . LEU A 1 516 ? 12.146 -5.106 -16.692 1.00 89.56 516 LEU A C 1
ATOM 3760 O O . LEU A 1 516 ? 12.659 -5.170 -17.814 1.00 89.56 516 LEU A O 1
ATOM 3764 N N . SER A 1 517 ? 11.428 -6.101 -16.166 1.00 81.75 517 SER A N 1
ATOM 3765 C CA . SER A 1 517 ? 11.227 -7.383 -16.859 1.00 81.75 517 SER A CA 1
ATOM 3766 C C . SER A 1 517 ? 9.888 -8.057 -16.596 1.00 81.75 517 SER A C 1
ATOM 3768 O O . SER A 1 517 ? 9.356 -7.958 -15.505 1.00 81.75 517 SER A O 1
ATOM 3770 N N . GLY A 1 518 ? 9.335 -8.781 -17.570 1.00 77.75 518 GLY A N 1
ATOM 3771 C CA . GLY A 1 518 ? 8.065 -9.504 -17.397 1.00 77.75 518 GLY A CA 1
ATOM 3772 C C . GLY A 1 518 ? 6.826 -8.606 -17.301 1.00 77.75 518 GLY A C 1
ATOM 3773 O O . GLY A 1 518 ? 5.710 -9.106 -17.199 1.00 77.75 518 GLY A O 1
ATOM 3774 N N . ASN A 1 519 ? 6.989 -7.282 -17.370 1.00 90.56 519 ASN A N 1
ATOM 3775 C CA . ASN A 1 519 ? 5.870 -6.356 -17.251 1.00 90.56 519 ASN A CA 1
ATOM 3776 C C . ASN A 1 519 ? 5.009 -6.373 -18.517 1.00 90.56 519 ASN A C 1
ATOM 3778 O O . ASN A 1 519 ? 5.524 -6.455 -19.636 1.00 90.56 519 ASN A O 1
ATOM 3782 N N . THR A 1 520 ? 3.701 -6.224 -18.336 1.00 91.56 520 THR A N 1
ATOM 3783 C CA . THR A 1 520 ? 2.741 -5.927 -19.397 1.00 91.56 520 THR A CA 1
ATOM 3784 C C . THR A 1 520 ? 2.422 -4.443 -19.366 1.00 91.56 520 THR A C 1
ATOM 3786 O O . THR A 1 520 ? 1.824 -3.962 -18.413 1.00 91.56 520 THR A O 1
ATOM 3789 N N . VAL A 1 521 ? 2.847 -3.714 -20.394 1.00 97.19 521 VAL A N 1
ATOM 3790 C CA . VAL A 1 521 ? 2.703 -2.262 -20.516 1.00 97.19 521 VAL A CA 1
ATOM 3791 C C . VAL A 1 521 ? 1.879 -1.970 -21.762 1.00 97.19 521 VAL A C 1
ATOM 3793 O O . VAL A 1 521 ? 2.398 -1.978 -22.885 1.00 97.19 521 VAL A O 1
ATOM 3796 N N . SER A 1 522 ? 0.581 -1.750 -21.570 1.00 94.31 522 SER A N 1
ATOM 3797 C CA . SER A 1 522 ? -0.373 -1.711 -22.672 1.00 94.31 522 SER A CA 1
ATOM 3798 C C . SER A 1 522 ? -1.287 -0.498 -22.691 1.00 94.31 522 SER A C 1
ATOM 3800 O O . SER A 1 522 ? -1.606 0.080 -21.662 1.00 94.31 522 SER A O 1
ATOM 3802 N N . ASN A 1 523 ? -1.715 -0.107 -23.892 1.00 94.25 523 ASN A N 1
ATOM 3803 C CA . ASN A 1 523 ? -2.745 0.917 -24.100 1.00 94.25 523 ASN A CA 1
ATOM 3804 C C . ASN A 1 523 ? -2.452 2.287 -23.453 1.00 94.25 523 ASN A C 1
ATOM 3806 O O . ASN A 1 523 ? -3.368 3.085 -23.269 1.00 94.25 523 ASN A O 1
ATOM 3810 N N . ASN A 1 524 ? -1.193 2.583 -23.120 1.00 96.75 524 ASN A N 1
ATOM 3811 C CA . ASN A 1 524 ? -0.790 3.877 -22.574 1.00 96.75 524 ASN A CA 1
ATOM 3812 C C . ASN A 1 524 ? -0.568 4.885 -23.716 1.00 96.75 524 ASN A C 1
ATOM 3814 O O . ASN A 1 524 ? -0.450 4.508 -24.886 1.00 96.75 524 ASN A O 1
ATOM 3818 N N . GLU A 1 525 ? -0.455 6.181 -23.418 1.00 95.81 525 GLU A N 1
ATOM 3819 C CA . GLU A 1 525 ? 0.055 7.130 -24.425 1.00 95.81 525 GLU A CA 1
ATOM 3820 C C . GLU A 1 525 ? 1.544 6.861 -24.700 1.00 95.81 525 GLU A C 1
ATOM 3822 O O . GLU A 1 525 ? 1.947 6.617 -25.837 1.00 95.81 525 GLU A O 1
ATOM 3827 N N . VAL A 1 526 ? 2.366 6.808 -23.657 1.00 97.38 526 VAL A N 1
ATOM 3828 C CA . VAL A 1 526 ? 3.741 6.306 -23.725 1.00 97.38 526 VAL A CA 1
ATOM 3829 C C . VAL A 1 526 ? 3.860 5.099 -22.806 1.00 97.38 526 VAL A C 1
ATOM 3831 O O . VAL A 1 526 ? 3.572 5.211 -21.620 1.00 97.38 526 VAL A O 1
ATOM 3834 N N . GLY A 1 527 ? 4.305 3.955 -23.323 1.00 98.12 527 GLY A N 1
ATOM 3835 C CA . GLY A 1 527 ? 4.482 2.741 -22.528 1.00 98.12 527 GLY A CA 1
ATOM 3836 C C . GLY A 1 527 ? 5.538 2.935 -21.440 1.00 98.12 527 GLY A C 1
ATOM 3837 O O . GLY A 1 527 ? 5.212 3.034 -20.260 1.00 98.12 527 GLY A O 1
ATOM 3838 N N . ILE A 1 528 ? 6.808 3.036 -21.834 1.00 98.44 528 ILE A N 1
ATOM 3839 C CA . ILE A 1 528 ? 7.936 3.285 -20.927 1.00 98.44 528 ILE A CA 1
ATOM 3840 C C . ILE A 1 528 ? 8.672 4.545 -21.384 1.00 98.44 528 ILE A C 1
ATOM 3842 O O . ILE A 1 528 ? 9.174 4.617 -22.505 1.00 98.44 528 ILE A O 1
ATOM 3846 N N . ALA A 1 529 ? 8.766 5.537 -20.507 1.00 98.00 529 ALA A N 1
ATOM 3847 C CA . ALA A 1 529 ? 9.484 6.781 -20.729 1.00 98.00 529 ALA A CA 1
ATOM 3848 C C . ALA A 1 529 ? 10.744 6.828 -19.857 1.00 98.00 529 ALA A C 1
ATOM 3850 O O . ALA A 1 529 ? 10.674 6.660 -18.642 1.00 98.00 529 ALA A O 1
ATOM 3851 N N . VAL A 1 530 ? 11.894 7.101 -20.467 1.00 97.69 530 VAL A N 1
ATOM 3852 C CA . VAL A 1 530 ? 13.184 7.251 -19.786 1.00 97.69 530 VAL A CA 1
ATOM 3853 C C . VAL A 1 530 ? 13.731 8.636 -20.079 1.00 97.69 530 VAL A C 1
ATOM 3855 O O . VAL A 1 530 ? 13.911 9.002 -21.238 1.00 97.69 530 VAL A O 1
ATOM 3858 N N . GLY A 1 531 ? 14.029 9.403 -19.040 1.00 95.38 531 GLY A N 1
ATOM 3859 C CA . GLY A 1 531 ? 14.469 10.785 -19.164 1.00 95.38 531 GLY A CA 1
ATOM 3860 C C . GLY A 1 531 ? 13.523 11.762 -18.479 1.00 95.38 531 GLY A C 1
ATOM 3861 O O . GLY A 1 531 ? 12.355 11.475 -18.222 1.00 95.38 531 GLY A O 1
ATOM 3862 N N . VAL A 1 532 ? 14.038 12.956 -18.210 1.00 90.69 532 VAL A N 1
ATOM 3863 C CA . VAL A 1 532 ? 13.262 14.043 -17.620 1.00 90.69 532 VAL A CA 1
ATOM 3864 C C . VAL A 1 532 ? 12.217 14.543 -18.633 1.00 90.69 532 VAL A C 1
ATOM 3866 O O . VAL A 1 532 ? 12.593 14.898 -19.756 1.00 90.69 532 VAL A O 1
ATOM 3869 N N . PRO A 1 533 ? 10.919 14.602 -18.269 1.00 86.06 533 PRO A N 1
ATOM 3870 C CA . PRO A 1 533 ? 9.875 15.092 -19.161 1.00 86.06 533 PRO A CA 1
ATOM 3871 C C . PRO A 1 533 ? 10.151 16.507 -19.677 1.00 86.06 533 PRO A C 1
ATOM 3873 O O . PRO A 1 533 ? 10.668 17.372 -18.965 1.00 86.06 533 PRO A O 1
ATOM 3876 N N . THR A 1 534 ? 9.763 16.762 -20.927 1.00 81.06 534 THR A N 1
ATOM 3877 C CA . THR A 1 534 ? 9.927 18.086 -21.542 1.00 81.06 534 THR A CA 1
ATOM 3878 C C . THR A 1 534 ? 9.186 19.147 -20.728 1.00 81.06 534 THR A C 1
ATOM 3880 O O . THR A 1 534 ? 8.031 18.953 -20.363 1.00 81.06 534 THR A O 1
ATOM 3883 N N . GLY A 1 535 ? 9.842 20.280 -20.465 1.00 78.56 535 GLY A N 1
ATOM 3884 C CA . GLY A 1 535 ? 9.269 21.376 -19.677 1.00 78.56 535 GLY A CA 1
ATOM 3885 C C . GLY A 1 535 ? 9.442 21.235 -18.161 1.00 78.56 535 GLY A C 1
ATOM 3886 O O . GLY A 1 535 ? 9.125 22.182 -17.445 1.00 78.56 535 GLY A O 1
ATOM 3887 N N . SER A 1 536 ? 9.990 20.116 -17.672 1.00 82.88 536 SER A N 1
ATOM 3888 C CA . SER A 1 536 ? 10.400 19.994 -16.270 1.00 82.88 536 SER A CA 1
ATOM 3889 C C . SER A 1 536 ? 11.537 20.968 -15.933 1.00 82.88 536 SER A C 1
ATOM 3891 O O . SER A 1 536 ? 12.322 21.376 -16.790 1.00 82.88 536 SER A O 1
ATOM 3893 N N . SER A 1 537 ? 11.624 21.341 -14.656 1.00 81.56 537 SER A N 1
ATOM 3894 C CA . SER A 1 537 ? 12.664 22.232 -14.127 1.00 81.56 537 SER A CA 1
ATOM 3895 C C . SER A 1 537 ? 14.046 21.571 -14.017 1.00 81.56 537 SER A C 1
ATOM 3897 O O . SER A 1 537 ? 15.045 22.276 -13.858 1.00 81.56 537 SER A O 1
ATOM 3899 N N . GLY A 1 538 ? 14.110 20.237 -14.091 1.00 84.69 538 GLY A N 1
ATOM 3900 C CA . GLY A 1 538 ? 15.351 19.465 -14.049 1.00 84.69 538 GLY A CA 1
ATOM 3901 C C . GLY A 1 538 ? 15.944 19.173 -15.427 1.00 84.69 538 GLY A C 1
ATOM 3902 O O . GLY A 1 538 ? 15.278 19.275 -16.456 1.00 84.69 538 GLY A O 1
ATOM 3903 N N . VAL A 1 539 ? 17.209 18.759 -15.438 1.00 90.50 539 VAL A N 1
ATOM 3904 C CA . VAL A 1 539 ? 17.871 18.163 -16.608 1.00 90.50 539 VAL A CA 1
ATOM 3905 C C . VAL A 1 539 ? 18.245 16.713 -16.326 1.00 90.50 539 VAL A C 1
ATOM 3907 O O . VAL A 1 539 ? 18.265 16.279 -15.175 1.00 90.50 539 VAL A O 1
ATOM 3910 N N . ASN A 1 540 ? 18.533 15.959 -17.385 1.00 91.12 540 ASN A N 1
ATOM 3911 C CA . ASN A 1 540 ? 18.892 14.551 -17.272 1.00 91.12 540 ASN A CA 1
ATOM 3912 C C . ASN A 1 540 ? 20.158 14.326 -16.444 1.00 91.12 540 ASN A C 1
ATOM 3914 O O . ASN A 1 540 ? 21.205 14.914 -16.716 1.00 91.12 540 ASN A O 1
ATOM 3918 N N . GLY A 1 541 ? 20.038 13.412 -15.485 1.00 87.25 541 GLY A N 1
ATOM 3919 C CA . GLY A 1 541 ? 21.138 12.832 -14.736 1.00 87.25 541 GLY A CA 1
ATOM 3920 C C . GLY A 1 541 ? 21.725 11.561 -15.354 1.00 87.25 541 GLY A C 1
ATOM 3921 O O . GLY A 1 541 ? 21.681 11.357 -16.568 1.00 87.25 541 GLY A O 1
ATOM 3922 N N . GLY A 1 542 ? 22.317 10.716 -14.507 1.00 81.81 542 GLY A N 1
ATOM 3923 C CA . GLY A 1 542 ? 22.877 9.420 -14.897 1.00 81.81 542 GLY A CA 1
ATOM 3924 C C . GLY A 1 542 ? 21.817 8.319 -14.978 1.00 81.81 542 GLY A C 1
ATOM 3925 O O . GLY A 1 542 ? 20.935 8.248 -14.127 1.00 81.81 542 GLY A O 1
ATOM 3926 N N . TYR A 1 543 ? 21.935 7.437 -15.973 1.00 81.44 543 TYR A N 1
ATOM 3927 C CA . TYR A 1 543 ? 21.030 6.303 -16.172 1.00 81.44 543 TYR A CA 1
ATOM 3928 C C . TYR A 1 543 ? 21.821 5.015 -16.438 1.00 81.44 543 TYR A C 1
ATOM 3930 O O . TYR A 1 543 ? 22.644 4.959 -17.354 1.00 81.44 543 TYR A O 1
ATOM 3938 N N . GLU A 1 544 ? 21.539 3.972 -15.662 1.00 72.94 544 GLU A N 1
ATOM 3939 C CA . GLU A 1 544 ? 21.939 2.586 -15.907 1.00 72.94 544 GLU A CA 1
ATOM 3940 C C . GLU A 1 544 ? 20.738 1.673 -15.613 1.00 72.94 544 GLU A C 1
ATOM 3942 O O . GLU A 1 544 ? 20.358 1.464 -14.458 1.00 72.94 544 GLU A O 1
ATOM 3947 N N . LEU A 1 545 ? 20.120 1.160 -16.680 1.00 84.69 545 LEU A N 1
ATOM 3948 C CA . LEU A 1 545 ? 18.911 0.343 -16.622 1.00 84.69 545 LEU A CA 1
ATOM 3949 C C . LEU A 1 545 ? 18.871 -0.732 -17.717 1.00 84.69 545 LEU A C 1
ATOM 3951 O O . LEU A 1 545 ? 19.498 -0.588 -18.771 1.00 84.69 545 LEU A O 1
ATOM 3955 N N . LEU A 1 546 ? 18.096 -1.783 -17.457 1.00 76.00 546 LEU A N 1
ATOM 3956 C CA . LEU A 1 546 ? 17.811 -2.901 -18.352 1.00 76.00 546 LEU A CA 1
ATOM 3957 C C . LEU A 1 546 ? 16.295 -3.055 -18.490 1.00 76.00 546 LEU A C 1
ATOM 3959 O O . LEU A 1 546 ? 15.605 -3.217 -17.487 1.00 76.00 546 LEU A O 1
ATOM 3963 N N . VAL A 1 547 ? 15.786 -3.021 -19.718 1.00 84.25 547 VAL A N 1
ATOM 3964 C CA . VAL A 1 547 ? 14.350 -3.097 -20.019 1.00 84.25 547 VAL A CA 1
ATOM 3965 C C . VAL A 1 547 ? 14.110 -4.284 -20.945 1.00 84.25 547 VAL A C 1
ATOM 3967 O O . VAL A 1 547 ? 13.956 -4.098 -22.140 1.00 84.25 547 VAL A O 1
ATOM 3970 N N . ASN A 1 548 ? 14.116 -5.519 -20.451 1.00 78.69 548 ASN A N 1
ATOM 3971 C CA . ASN A 1 548 ? 14.011 -6.710 -21.306 1.00 78.69 548 ASN A CA 1
ATOM 3972 C C . ASN A 1 548 ? 12.914 -7.676 -20.852 1.00 78.69 548 ASN A C 1
ATOM 3974 O O . ASN A 1 548 ? 12.521 -7.698 -19.696 1.00 78.69 548 ASN A O 1
ATOM 3978 N N . GLY A 1 549 ? 12.411 -8.511 -21.757 1.00 71.25 549 GLY A N 1
ATOM 3979 C CA . GLY A 1 549 ? 11.397 -9.507 -21.414 1.00 71.25 549 GLY A CA 1
ATOM 3980 C C . GLY A 1 549 ? 10.014 -8.927 -21.109 1.00 71.25 549 GLY A C 1
ATOM 3981 O O . GLY A 1 549 ? 9.234 -9.596 -20.442 1.00 71.25 549 GLY A O 1
ATOM 3982 N N . ASN A 1 550 ? 9.712 -7.706 -21.551 1.00 84.69 550 ASN A N 1
ATOM 3983 C CA . ASN A 1 550 ? 8.429 -7.037 -21.329 1.00 84.69 550 ASN A CA 1
ATOM 3984 C C . ASN A 1 550 ? 7.504 -7.173 -22.547 1.00 84.69 550 ASN A C 1
ATOM 3986 O O . ASN A 1 550 ? 7.958 -7.342 -23.686 1.00 84.69 550 ASN A O 1
ATOM 3990 N N . SER A 1 551 ? 6.202 -7.046 -22.298 1.00 85.94 551 SER A N 1
ATOM 3991 C CA . SER A 1 551 ? 5.172 -6.835 -23.312 1.00 85.94 551 SER A CA 1
ATOM 3992 C C . SER A 1 551 ? 4.858 -5.366 -23.439 1.00 85.94 551 SER A C 1
ATOM 3994 O O . SER A 1 551 ? 4.320 -4.777 -22.508 1.00 85.94 551 SER A O 1
ATOM 3996 N N . VAL A 1 552 ? 5.147 -4.791 -24.597 1.00 94.38 552 VAL A N 1
ATOM 3997 C CA . VAL A 1 552 ? 4.815 -3.407 -24.918 1.00 94.38 552 VAL A CA 1
ATOM 3998 C C . VAL A 1 552 ? 3.836 -3.444 -26.084 1.00 94.38 552 VAL A C 1
ATOM 4000 O O . VAL A 1 552 ? 4.204 -3.893 -27.171 1.00 94.38 552 VAL A O 1
ATOM 4003 N N . SER A 1 553 ? 2.574 -3.089 -25.837 1.00 88.25 553 SER A N 1
ATOM 4004 C CA . SER A 1 553 ? 1.513 -3.277 -26.836 1.00 88.25 553 SER A CA 1
ATOM 4005 C C . SER A 1 553 ? 0.399 -2.240 -26.807 1.00 88.25 553 SER A C 1
ATOM 4007 O O . SER A 1 553 ? -0.112 -1.906 -25.740 1.00 88.25 553 SER A O 1
ATOM 4009 N N . GLY A 1 554 ? -0.067 -1.804 -27.976 1.00 87.44 554 GLY A N 1
ATOM 4010 C CA . GLY A 1 554 ? -1.199 -0.890 -28.102 1.00 87.44 554 GLY A CA 1
ATOM 4011 C C . GLY A 1 554 ? -0.937 0.516 -27.560 1.00 87.44 554 GLY A C 1
ATOM 4012 O O . GLY A 1 554 ? -1.891 1.271 -27.367 1.00 87.44 554 GLY A O 1
ATOM 4013 N N . ASN A 1 555 ? 0.319 0.890 -27.287 1.00 96.06 555 ASN A N 1
ATOM 4014 C CA . ASN A 1 555 ? 0.626 2.224 -26.781 1.00 96.06 555 ASN A CA 1
ATOM 4015 C C . ASN A 1 555 ? 0.498 3.250 -27.920 1.00 96.06 555 ASN A C 1
ATOM 4017 O O . ASN A 1 555 ? 1.102 3.114 -28.983 1.00 96.06 555 ASN A O 1
ATOM 4021 N N . THR A 1 556 ? -0.316 4.287 -27.717 1.00 94.06 556 THR A N 1
ATOM 4022 C CA . THR A 1 556 ? -0.789 5.157 -28.814 1.00 94.06 556 THR A CA 1
ATOM 4023 C C . THR A 1 556 ? 0.255 6.154 -29.320 1.00 94.06 556 THR A C 1
ATOM 4025 O O . THR A 1 556 ? 0.174 6.602 -30.465 1.00 94.06 556 THR A O 1
ATOM 4028 N N . GLY A 1 557 ? 1.234 6.502 -28.485 1.00 92.19 557 GLY A N 1
ATOM 4029 C CA . GLY A 1 557 ? 2.385 7.335 -28.811 1.00 92.19 557 GLY A CA 1
ATOM 4030 C C . GLY A 1 557 ? 3.636 6.493 -29.051 1.00 92.19 557 GLY A C 1
ATOM 4031 O O . GLY A 1 557 ? 3.967 6.175 -30.189 1.00 92.19 557 GLY A O 1
ATOM 4032 N N . SER A 1 558 ? 4.384 6.185 -27.988 1.00 95.12 558 SER A N 1
ATOM 4033 C CA . SER A 1 558 ? 5.599 5.351 -28.064 1.00 95.12 558 SER A CA 1
ATOM 4034 C C . SER A 1 558 ? 5.481 4.139 -27.156 1.00 95.12 558 SER A C 1
ATOM 4036 O O . SER A 1 558 ? 5.042 4.279 -26.020 1.00 95.12 558 SER A O 1
ATOM 4038 N N . GLY A 1 559 ? 5.961 2.981 -27.602 1.00 96.38 559 GLY A N 1
ATOM 4039 C CA . GLY A 1 559 ? 6.180 1.846 -26.711 1.00 96.38 559 GLY A CA 1
ATOM 4040 C C . GLY A 1 559 ? 7.287 2.144 -25.707 1.00 96.38 559 GLY A C 1
ATOM 4041 O O . GLY A 1 559 ? 7.074 2.074 -24.500 1.00 96.38 559 GLY A O 1
ATOM 4042 N N . VAL A 1 560 ? 8.460 2.544 -26.209 1.00 97.12 560 VAL A N 1
ATOM 4043 C CA . VAL A 1 560 ? 9.582 3.004 -25.379 1.00 97.12 560 VAL A CA 1
ATOM 4044 C C . VAL A 1 560 ? 10.122 4.326 -25.916 1.00 97.12 560 VAL A C 1
ATOM 4046 O O . VAL A 1 560 ? 10.592 4.416 -27.052 1.00 97.12 560 VAL A O 1
ATOM 4049 N N . GLN A 1 561 ? 10.089 5.354 -25.074 1.00 96.50 561 GLN A N 1
ATOM 4050 C CA . GLN A 1 561 ? 10.627 6.677 -25.355 1.00 96.50 561 GLN A CA 1
ATOM 4051 C C . GLN A 1 561 ? 11.853 6.944 -24.481 1.00 96.50 561 GLN A C 1
ATOM 4053 O O . GLN A 1 561 ? 11.776 6.919 -23.257 1.00 96.50 561 GLN A O 1
ATOM 4058 N N . ASN A 1 562 ? 12.973 7.274 -25.112 1.00 94.38 562 ASN A N 1
ATOM 4059 C CA . ASN A 1 562 ? 14.211 7.678 -24.468 1.00 94.38 562 ASN A CA 1
ATOM 4060 C C . ASN A 1 562 ? 14.522 9.150 -24.766 1.00 94.38 562 ASN A C 1
ATOM 4062 O O . ASN A 1 562 ? 14.942 9.518 -25.861 1.00 94.38 562 ASN A O 1
ATOM 4066 N N . ALA A 1 563 ? 14.345 9.986 -23.751 1.00 94.06 563 ALA A N 1
ATOM 4067 C CA . ALA A 1 563 ? 14.744 11.385 -23.717 1.00 94.06 563 ALA A CA 1
ATOM 4068 C C . ALA A 1 563 ? 16.012 11.617 -22.873 1.00 94.06 563 ALA A C 1
ATOM 4070 O O . ALA A 1 563 ? 16.425 12.764 -22.714 1.00 94.06 563 ALA A O 1
ATOM 4071 N N . SER A 1 564 ? 16.639 10.568 -22.323 1.00 88.25 564 SER A N 1
ATOM 4072 C CA . SER A 1 564 ? 17.829 10.689 -21.464 1.00 88.25 564 SER A CA 1
ATOM 4073 C C . SER A 1 564 ? 19.107 11.065 -22.225 1.00 88.25 564 SER A C 1
ATOM 4075 O O . SER A 1 564 ? 20.010 11.673 -21.650 1.00 88.25 564 SER A O 1
ATOM 4077 N N . GLY A 1 565 ? 19.188 10.710 -23.513 1.00 79.50 565 GLY A N 1
ATOM 4078 C CA . GLY A 1 565 ? 20.406 10.820 -24.327 1.00 79.50 565 GLY A CA 1
ATOM 4079 C C . GLY A 1 565 ? 21.456 9.737 -24.038 1.00 79.50 565 GLY A C 1
ATOM 4080 O O . GLY A 1 565 ? 22.597 9.853 -24.488 1.00 79.50 565 GLY A O 1
ATOM 4081 N N . VAL A 1 566 ? 21.097 8.700 -23.272 1.00 78.25 566 VAL A N 1
ATOM 4082 C CA . VAL A 1 566 ? 21.950 7.550 -22.948 1.00 78.25 566 VAL A CA 1
ATOM 4083 C C . VAL A 1 566 ? 21.356 6.290 -23.571 1.00 78.25 566 VAL A C 1
ATOM 4085 O O . VAL A 1 566 ? 20.198 5.970 -23.320 1.00 78.25 566 VAL A O 1
ATOM 4088 N N . LEU A 1 567 ? 22.153 5.554 -24.352 1.00 74.94 567 LEU A N 1
ATOM 4089 C CA . LEU A 1 567 ? 21.755 4.253 -24.899 1.00 74.94 567 LEU A CA 1
ATOM 4090 C C . LEU A 1 567 ? 21.560 3.228 -23.773 1.00 74.94 567 LEU A C 1
ATOM 4092 O O . LEU A 1 567 ? 22.495 2.991 -23.006 1.00 74.94 567 LEU A O 1
ATOM 4096 N N . PHE A 1 568 ? 20.400 2.571 -23.728 1.00 74.19 568 PHE A N 1
ATOM 4097 C CA . PHE A 1 568 ? 20.132 1.456 -22.812 1.00 74.19 568 PHE A CA 1
ATOM 4098 C C . PHE A 1 568 ? 19.634 0.199 -23.539 1.00 74.19 568 PHE A C 1
ATOM 4100 O O . PHE A 1 568 ? 19.215 0.243 -24.701 1.00 74.19 568 PHE A O 1
ATOM 4107 N N . ASP A 1 569 ? 19.727 -0.939 -22.850 1.00 71.94 569 ASP A N 1
ATOM 4108 C CA . ASP A 1 569 ? 19.319 -2.248 -23.358 1.00 71.94 569 ASP A CA 1
ATOM 4109 C C . ASP A 1 569 ? 17.805 -2.433 -23.200 1.00 71.94 569 ASP A C 1
ATOM 4111 O O . ASP A 1 569 ? 17.291 -2.475 -22.082 1.00 71.94 569 ASP A O 1
ATOM 4115 N N . ALA A 1 570 ? 17.115 -2.533 -24.335 1.00 79.81 570 ALA A N 1
ATOM 4116 C CA . ALA A 1 570 ? 15.703 -2.864 -24.451 1.00 79.81 570 ALA A CA 1
ATOM 4117 C C . ALA A 1 570 ? 15.465 -4.112 -25.327 1.00 79.81 570 ALA A C 1
ATOM 4119 O O . ALA A 1 570 ? 14.473 -4.211 -26.060 1.00 79.81 570 ALA A O 1
ATOM 4120 N N . THR A 1 571 ? 16.429 -5.031 -25.343 1.00 74.62 571 THR A N 1
ATOM 4121 C CA . THR A 1 571 ? 16.366 -6.245 -26.156 1.00 74.62 571 THR A CA 1
ATOM 4122 C C . THR A 1 571 ? 15.366 -7.235 -25.571 1.00 74.62 571 THR A C 1
ATOM 4124 O O . THR A 1 571 ? 15.001 -7.172 -24.403 1.00 74.62 571 THR A O 1
ATOM 4127 N N . ASN A 1 572 ? 14.924 -8.193 -26.380 1.00 75.00 572 ASN A N 1
ATOM 4128 C CA . ASN A 1 572 ? 14.021 -9.267 -25.977 1.00 75.00 572 ASN A CA 1
ATOM 4129 C C . ASN A 1 572 ? 12.695 -8.757 -25.386 1.00 75.00 572 ASN A C 1
ATOM 4131 O O . ASN A 1 572 ? 12.196 -9.332 -24.429 1.00 75.00 572 ASN A O 1
ATOM 4135 N N . ASN A 1 573 ? 12.130 -7.680 -25.932 1.00 79.69 573 ASN A N 1
ATOM 4136 C CA . ASN A 1 573 ? 10.750 -7.274 -25.652 1.00 79.69 573 ASN A CA 1
ATOM 4137 C C . ASN A 1 573 ? 9.823 -7.680 -26.803 1.00 79.69 573 ASN A C 1
ATOM 4139 O O . ASN A 1 573 ? 10.265 -7.832 -27.948 1.00 79.69 573 ASN A O 1
ATOM 4143 N N . TRP A 1 574 ? 8.538 -7.834 -26.493 1.00 83.12 574 TRP A N 1
ATOM 4144 C CA . TRP A 1 574 ? 7.460 -7.844 -27.479 1.00 83.12 574 TRP A CA 1
ATOM 4145 C C . TRP A 1 574 ? 6.986 -6.412 -27.731 1.00 83.12 574 TRP A C 1
ATOM 4147 O O . TRP A 1 574 ? 6.850 -5.645 -26.782 1.00 83.12 574 TRP A O 1
ATOM 4157 N N . TRP A 1 575 ? 6.725 -6.083 -28.995 1.00 87.12 575 TRP A N 1
ATOM 4158 C CA . TRP A 1 575 ? 6.411 -4.725 -29.449 1.00 87.12 575 TRP A CA 1
ATOM 4159 C C . TRP A 1 575 ? 5.063 -4.646 -30.164 1.00 87.12 575 TRP A C 1
ATOM 4161 O O . TRP A 1 575 ? 4.930 -3.900 -31.117 1.00 87.12 575 TRP A O 1
ATOM 4171 N N . ASP A 1 576 ? 4.087 -5.472 -29.802 1.00 83.56 576 ASP A N 1
ATOM 4172 C CA . ASP A 1 576 ? 2.777 -5.584 -30.477 1.00 83.56 576 ASP A CA 1
ATOM 4173 C C . ASP A 1 576 ? 2.771 -6.159 -31.901 1.00 83.56 576 ASP A C 1
ATOM 4175 O O . ASP A 1 576 ? 1.727 -6.566 -32.410 1.00 83.56 576 ASP A O 1
ATOM 4179 N N . ASP A 1 577 ? 3.932 -6.269 -32.546 1.00 82.69 577 ASP A N 1
ATOM 4180 C CA . ASP A 1 577 ? 4.046 -6.806 -33.896 1.00 82.69 577 ASP A CA 1
ATOM 4181 C C . ASP A 1 577 ? 5.285 -7.694 -34.062 1.00 82.69 577 ASP A C 1
ATOM 4183 O O . ASP A 1 577 ? 6.379 -7.412 -33.568 1.00 82.69 577 ASP A O 1
ATOM 4187 N N . ALA A 1 578 ? 5.117 -8.785 -34.812 1.00 72.75 578 ALA A N 1
ATOM 4188 C CA . ALA A 1 578 ? 6.169 -9.749 -35.123 1.00 72.75 578 ALA A CA 1
ATOM 4189 C C . ALA A 1 578 ? 7.369 -9.125 -35.844 1.00 72.75 578 ALA A C 1
ATOM 4191 O O . ALA A 1 578 ? 8.509 -9.579 -35.703 1.00 72.75 578 ALA A O 1
ATOM 4192 N N . THR A 1 579 ? 7.113 -8.077 -36.623 1.00 74.88 579 THR A N 1
ATOM 4193 C CA . THR A 1 579 ? 8.126 -7.319 -37.356 1.00 74.88 579 THR A CA 1
ATOM 4194 C C . THR A 1 579 ? 8.974 -6.423 -36.452 1.00 74.88 579 THR A C 1
ATOM 4196 O O . THR A 1 579 ? 9.960 -5.863 -36.929 1.00 74.88 579 THR A O 1
ATOM 4199 N N . GLY A 1 580 ? 8.653 -6.346 -35.157 1.00 75.19 580 GLY A N 1
ATOM 4200 C CA . GLY A 1 580 ? 9.367 -5.541 -34.174 1.00 75.19 580 GLY A CA 1
ATOM 4201 C C . GLY A 1 580 ? 8.838 -4.115 -34.085 1.00 75.19 580 GLY A C 1
ATOM 4202 O O . GLY A 1 580 ? 7.811 -3.795 -34.688 1.00 75.19 580 GLY A O 1
ATOM 4203 N N . PRO A 1 581 ? 9.531 -3.248 -33.336 1.00 91.50 581 PRO A N 1
ATOM 4204 C CA . PRO A 1 581 ? 9.057 -1.898 -33.105 1.00 91.50 581 PRO A CA 1
ATOM 4205 C C . PRO A 1 581 ? 9.169 -1.044 -34.372 1.00 91.50 581 PRO A C 1
ATOM 4207 O O . PRO A 1 581 ? 10.029 -1.279 -35.231 1.00 91.50 581 PRO A O 1
ATOM 4210 N N . SER A 1 582 ? 8.315 -0.030 -34.469 1.00 90.31 582 SER A N 1
ATOM 4211 C CA . SER A 1 582 ? 8.432 1.061 -35.444 1.00 90.31 582 SER A CA 1
ATOM 4212 C C . SER A 1 582 ? 9.311 2.208 -34.903 1.00 90.31 582 SER A C 1
ATOM 4214 O O . SER A 1 582 ? 9.911 2.092 -33.833 1.00 90.31 582 SER A O 1
ATOM 4216 N N . GLY A 1 583 ? 9.428 3.327 -35.627 1.00 92.38 583 GLY A N 1
ATOM 4217 C CA . GLY A 1 583 ? 10.294 4.455 -35.245 1.00 92.38 583 GLY A CA 1
ATOM 4218 C C . GLY A 1 583 ? 11.733 4.245 -35.707 1.00 92.38 583 GLY A C 1
ATOM 4219 O O . GLY A 1 583 ? 11.994 4.257 -36.909 1.00 92.38 583 GLY A O 1
ATOM 4220 N N . GLU A 1 584 ? 12.660 4.044 -34.768 1.00 87.88 584 GLU A N 1
ATOM 4221 C CA . GLU A 1 584 ? 14.034 3.614 -35.094 1.00 87.88 584 GLU A CA 1
ATOM 4222 C C . GLU A 1 584 ? 14.107 2.138 -35.509 1.00 87.88 584 GLU A C 1
ATOM 4224 O O . GLU A 1 584 ? 15.061 1.703 -36.160 1.00 87.88 584 GLU A O 1
ATOM 4229 N N . GLY A 1 585 ? 13.091 1.356 -35.139 1.00 72.94 585 GLY A N 1
ATOM 4230 C CA . GLY A 1 585 ? 12.880 0.020 -35.670 1.00 72.94 585 GLY A CA 1
ATOM 4231 C C . GLY A 1 585 ? 12.243 0.047 -37.062 1.00 72.94 585 GLY A C 1
ATOM 4232 O O . GLY A 1 585 ? 11.642 1.028 -37.493 1.00 72.94 585 GLY A O 1
ATOM 4233 N N . THR A 1 586 ? 12.392 -1.057 -37.794 1.00 78.50 586 THR A N 1
ATOM 4234 C CA . THR A 1 586 ? 11.856 -1.193 -39.165 1.00 78.50 586 THR A CA 1
ATOM 4235 C C . THR A 1 586 ? 10.509 -1.922 -39.223 1.00 78.50 586 THR A C 1
ATOM 4237 O O . THR A 1 586 ? 9.998 -2.155 -40.320 1.00 78.50 586 THR A O 1
ATOM 4240 N N . GLY A 1 587 ? 9.954 -2.294 -38.065 1.00 82.56 587 GLY A N 1
ATOM 4241 C CA . GLY A 1 587 ? 8.686 -3.006 -37.938 1.00 82.56 587 GLY A CA 1
ATOM 4242 C C . GLY A 1 587 ? 7.468 -2.084 -37.855 1.00 82.56 587 GLY A C 1
ATOM 4243 O O . GLY A 1 587 ? 7.573 -0.865 -37.999 1.00 82.56 587 GLY A O 1
ATOM 4244 N N . SER A 1 588 ? 6.296 -2.681 -37.643 1.00 89.00 588 SER A N 1
ATOM 4245 C CA . SER A 1 588 ? 5.000 -2.003 -37.472 1.00 89.00 588 SER A CA 1
ATOM 4246 C C . SER A 1 588 ? 4.504 -1.952 -36.030 1.00 89.00 588 SER A C 1
ATOM 4248 O O . SER A 1 588 ? 3.435 -1.398 -35.788 1.00 89.00 588 SER A O 1
ATOM 4250 N N . GLY A 1 589 ? 5.264 -2.513 -35.096 1.00 88.62 589 GLY A N 1
ATOM 4251 C CA . GLY A 1 589 ? 4.928 -2.543 -33.685 1.00 88.62 589 GLY A CA 1
ATOM 4252 C C . GLY A 1 589 ? 5.025 -1.186 -32.996 1.00 88.62 589 GLY A C 1
ATOM 4253 O O . GLY A 1 589 ? 5.383 -0.173 -33.609 1.00 88.62 589 GLY A O 1
ATOM 4254 N N . ASP A 1 590 ? 4.763 -1.189 -31.695 1.00 93.06 590 ASP A N 1
ATOM 4255 C CA . ASP A 1 590 ? 4.882 -0.030 -30.820 1.00 93.06 590 ASP A CA 1
ATOM 4256 C C . ASP A 1 590 ? 6.229 0.680 -31.020 1.00 93.06 590 ASP A C 1
ATOM 4258 O O . ASP A 1 590 ? 7.295 0.064 -31.101 1.00 93.06 590 ASP A O 1
ATOM 4262 N N . MET A 1 591 ? 6.169 2.005 -31.148 1.00 96.12 591 MET A N 1
ATOM 4263 C CA . MET A 1 591 ? 7.310 2.809 -31.575 1.00 96.12 591 MET A CA 1
ATOM 4264 C C . MET A 1 591 ? 8.424 2.841 -30.518 1.00 96.12 591 MET A C 1
ATOM 4266 O O . MET A 1 591 ? 8.157 3.041 -29.330 1.00 96.12 591 MET A O 1
ATOM 4270 N N . VAL A 1 592 ? 9.680 2.743 -30.965 1.00 93.94 592 VAL A N 1
ATOM 4271 C CA . VAL A 1 592 ? 10.876 3.033 -30.155 1.00 93.94 592 VAL A CA 1
ATOM 4272 C C . VAL A 1 592 ? 11.599 4.273 -30.669 1.00 93.94 592 VAL A C 1
ATOM 4274 O O . VAL A 1 592 ? 11.721 4.480 -31.880 1.00 93.94 592 VAL A O 1
ATOM 4277 N N . SER A 1 593 ? 12.087 5.106 -29.751 1.00 92.50 593 SER A N 1
ATOM 4278 C CA . SER A 1 593 ? 12.903 6.279 -30.086 1.00 92.50 593 SER A CA 1
ATOM 4279 C C . SER A 1 593 ? 14.388 5.940 -30.287 1.00 92.50 593 SER A C 1
ATOM 4281 O O . SER A 1 593 ? 14.823 4.807 -30.082 1.00 92.50 593 SER A O 1
ATOM 4283 N N . THR A 1 594 ? 15.190 6.959 -30.618 1.00 81.44 594 THR A N 1
ATOM 4284 C CA . THR A 1 594 ? 16.662 6.890 -30.627 1.00 81.44 594 THR A CA 1
ATOM 4285 C C . THR A 1 594 ? 17.227 6.461 -29.281 1.00 81.44 594 THR A C 1
ATOM 4287 O O . THR A 1 594 ? 16.588 6.635 -28.245 1.00 81.44 594 THR A O 1
ATOM 4290 N N . ASP A 1 595 ? 18.449 5.925 -29.311 1.00 77.62 595 ASP A N 1
ATOM 4291 C CA . ASP A 1 595 ? 19.191 5.482 -28.127 1.00 77.62 595 ASP A CA 1
ATOM 4292 C C . ASP A 1 595 ? 18.478 4.373 -27.328 1.00 77.62 595 ASP A C 1
ATOM 4294 O O . ASP A 1 595 ? 18.610 4.267 -26.111 1.00 77.62 595 ASP A O 1
ATOM 4298 N N . VAL A 1 596 ? 17.745 3.500 -28.021 1.00 83.50 596 VAL A N 1
ATOM 4299 C CA . VAL A 1 596 ? 17.129 2.291 -27.458 1.00 83.50 596 VAL A CA 1
ATOM 4300 C C . VAL A 1 596 ? 17.661 1.074 -28.214 1.00 83.50 596 VAL A C 1
ATOM 4302 O O . VAL A 1 596 ? 17.493 0.968 -29.428 1.00 83.50 596 VAL A O 1
ATOM 4305 N N . SER A 1 597 ? 18.319 0.139 -27.523 1.00 75.94 597 SER A N 1
ATOM 4306 C CA . SER A 1 597 ? 18.787 -1.108 -28.142 1.00 75.94 597 SER A CA 1
ATOM 4307 C C . SER A 1 597 ? 17.699 -2.172 -28.075 1.00 75.94 597 SER A C 1
ATOM 4309 O O . SER A 1 597 ? 17.554 -2.825 -27.055 1.00 75.94 597 SER A O 1
ATOM 4311 N N . PHE A 1 598 ? 16.963 -2.387 -29.160 1.00 73.25 598 PHE A N 1
ATOM 4312 C CA . PHE A 1 598 ? 15.805 -3.295 -29.199 1.00 73.25 598 PHE A CA 1
ATOM 4313 C C . PHE A 1 598 ? 16.069 -4.634 -29.916 1.00 73.25 598 PHE A C 1
ATOM 4315 O O . PHE A 1 598 ? 15.141 -5.406 -30.138 1.00 73.25 598 PHE A O 1
ATOM 4322 N N . LEU A 1 599 ? 17.314 -4.909 -30.321 1.00 51.62 599 LEU A N 1
ATOM 4323 C CA . LEU A 1 599 ? 17.702 -6.087 -31.107 1.00 51.62 599 LEU A CA 1
ATOM 4324 C C . LEU A 1 599 ? 18.515 -7.107 -30.287 1.00 51.62 599 LEU A C 1
ATOM 4326 O O . LEU A 1 599 ? 19.577 -6.743 -29.782 1.00 51.62 599 LEU A O 1
ATOM 4330 N N . PRO A 1 600 ? 18.122 -8.394 -30.242 1.00 50.97 600 PRO A N 1
ATOM 4331 C CA . PRO A 1 600 ? 16.925 -8.981 -30.860 1.00 50.97 600 PRO A CA 1
ATOM 4332 C C . PRO A 1 600 ? 15.630 -8.557 -30.145 1.00 50.97 600 PRO A C 1
ATOM 4334 O O . PRO A 1 600 ? 15.689 -8.109 -29.007 1.00 50.97 600 PRO A O 1
ATOM 4337 N N . TRP A 1 601 ? 14.473 -8.745 -30.787 1.00 67.69 601 TRP A N 1
ATOM 4338 C CA . TRP A 1 601 ? 13.142 -8.613 -30.174 1.00 67.69 601 TRP A CA 1
ATOM 4339 C C . TRP A 1 601 ? 12.343 -9.917 -30.303 1.00 67.69 601 TRP A C 1
ATOM 4341 O O . TRP A 1 601 ? 12.721 -10.820 -31.056 1.00 67.69 601 TRP A O 1
ATOM 4351 N N . TYR A 1 602 ? 11.225 -10.021 -29.584 1.00 63.62 602 TYR A N 1
ATOM 4352 C CA . TYR A 1 602 ? 10.316 -11.161 -29.687 1.00 63.62 602 TYR A CA 1
ATOM 4353 C C . TYR A 1 602 ? 9.406 -11.053 -30.910 1.00 63.62 602 TYR A C 1
ATOM 4355 O O . TYR A 1 602 ? 8.728 -10.056 -31.104 1.00 63.62 602 TYR A O 1
ATOM 4363 N N . GLY A 1 603 ? 9.362 -12.099 -31.737 1.00 49.09 603 GLY A N 1
ATOM 4364 C CA . GLY A 1 603 ? 8.566 -12.117 -32.970 1.00 49.09 603 GLY A CA 1
ATOM 4365 C C . GLY A 1 603 ? 7.086 -12.482 -32.791 1.00 49.09 603 GLY A C 1
ATOM 4366 O O . GLY A 1 603 ? 6.379 -12.610 -33.783 1.00 49.09 603 GLY A O 1
ATOM 4367 N N . ASN A 1 604 ? 6.604 -12.714 -31.571 1.00 50.38 604 ASN A N 1
ATOM 4368 C CA . ASN A 1 604 ? 5.177 -12.859 -31.270 1.00 50.38 604 ASN A CA 1
ATOM 4369 C C . ASN A 1 604 ? 4.921 -12.514 -29.784 1.00 50.38 604 ASN A C 1
ATOM 4371 O O . ASN A 1 604 ? 5.834 -12.583 -28.956 1.00 50.38 604 ASN A O 1
ATOM 4375 N N . SER A 1 605 ? 3.668 -12.213 -29.444 1.00 50.81 605 SER A N 1
ATOM 4376 C CA . SER A 1 605 ? 3.234 -11.954 -28.064 1.00 50.81 605 SER A CA 1
ATOM 4377 C C . SER A 1 605 ? 3.245 -13.193 -27.159 1.00 50.81 605 SER A C 1
ATOM 4379 O O . SER A 1 605 ? 3.192 -13.067 -25.950 1.00 50.81 605 SER A O 1
ATOM 4381 N N . SER A 1 606 ? 3.340 -14.406 -27.705 1.00 44.50 606 SER A N 1
ATOM 4382 C CA . SER A 1 606 ? 3.479 -15.670 -26.952 1.00 44.50 606 SER A CA 1
ATOM 4383 C C . SER A 1 606 ? 4.942 -16.065 -26.670 1.00 44.50 606 SER A C 1
ATOM 4385 O O . SER A 1 606 ? 5.198 -17.114 -26.074 1.00 44.50 606 SER A O 1
ATOM 4387 N N . PHE A 1 607 ? 5.908 -15.255 -27.115 1.00 45.22 607 PHE A N 1
ATOM 4388 C CA . PHE A 1 607 ? 7.318 -15.268 -26.720 1.00 45.22 607 PHE A CA 1
ATOM 4389 C C . PHE A 1 607 ? 7.567 -14.306 -25.562 1.00 45.22 607 PHE A C 1
ATOM 4391 O O . PHE A 1 607 ? 8.648 -14.339 -24.978 1.00 45.22 607 PHE A O 1
ATOM 4398 N N . LEU A 1 608 ? 6.549 -13.542 -25.153 1.00 51.38 608 LEU A N 1
ATOM 4399 C CA . LEU A 1 608 ? 6.382 -13.330 -23.727 1.00 51.38 608 LEU A CA 1
ATOM 4400 C C . LEU A 1 608 ? 6.262 -14.718 -23.102 1.00 51.38 608 LEU A C 1
ATOM 4402 O O . LEU A 1 608 ? 5.486 -15.545 -23.592 1.00 51.38 608 LEU A O 1
ATOM 4406 N N . PRO A 1 609 ? 7.030 -15.042 -22.062 1.00 33.97 609 PRO A N 1
ATOM 4407 C CA . PRO A 1 609 ? 6.725 -16.215 -21.263 1.00 33.97 609 PRO A CA 1
ATOM 4408 C C . PRO A 1 609 ? 5.218 -16.184 -20.923 1.00 33.97 609 PRO A C 1
ATOM 4410 O O . PRO A 1 609 ? 4.737 -15.160 -20.445 1.00 33.97 609 PRO A O 1
ATOM 4413 N N . PRO A 1 610 ? 4.460 -17.249 -21.258 1.00 44.28 610 PRO A N 1
ATOM 4414 C CA . PRO A 1 610 ? 4.865 -18.622 -21.000 1.00 44.28 610 PRO A CA 1
ATOM 4415 C C . PRO A 1 610 ? 5.176 -19.469 -22.256 1.00 44.28 610 PRO A C 1
ATOM 4417 O O . PRO A 1 610 ? 4.759 -20.617 -22.354 1.00 44.28 610 PRO A O 1
ATOM 4420 N N . GLY A 1 611 ? 5.992 -18.955 -23.183 1.00 41.41 611 GLY A N 1
ATOM 4421 C CA . GLY A 1 611 ? 6.840 -19.755 -24.086 1.00 41.41 611 GLY A CA 1
ATOM 4422 C C . GLY A 1 611 ? 6.299 -20.048 -25.501 1.00 41.41 611 GLY A C 1
ATOM 4423 O O . GLY A 1 611 ? 5.281 -20.712 -25.651 1.00 41.41 611 GLY A O 1
ATOM 4424 N N . THR A 1 612 ? 7.059 -19.670 -26.550 1.00 41.53 612 THR A N 1
ATOM 4425 C CA . THR A 1 612 ? 7.016 -20.225 -27.936 1.00 41.53 612 THR A CA 1
ATOM 4426 C C . THR A 1 612 ? 8.419 -20.283 -28.594 1.00 41.53 612 THR A C 1
ATOM 4428 O O . THR A 1 612 ? 9.417 -20.059 -27.911 1.00 41.53 612 THR A O 1
ATOM 4431 N N . VAL A 1 613 ? 8.528 -20.681 -29.885 1.00 46.34 613 VAL A N 1
ATOM 4432 C CA . VAL A 1 613 ? 9.649 -21.439 -30.500 1.00 46.34 613 VAL A CA 1
ATOM 4433 C C . VAL A 1 613 ? 10.197 -20.856 -31.854 1.00 46.34 613 VAL A C 1
ATOM 4435 O O . VAL A 1 613 ? 9.397 -20.603 -32.749 1.00 46.34 613 VAL A O 1
ATOM 4438 N N . PRO A 1 614 ? 11.526 -20.665 -32.072 1.00 48.91 614 PRO A N 1
ATOM 4439 C CA . PRO A 1 614 ? 12.133 -19.885 -33.198 1.00 48.91 614 PRO A CA 1
ATOM 4440 C C . PRO A 1 614 ? 12.160 -20.521 -34.625 1.00 48.91 614 PRO A C 1
ATOM 4442 O O . PRO A 1 614 ? 11.892 -21.706 -34.781 1.00 48.91 614 PRO A O 1
ATOM 4445 N N . ALA A 1 615 ? 12.517 -19.761 -35.684 1.00 47.84 615 ALA A N 1
ATOM 4446 C CA . ALA A 1 615 ? 12.738 -20.259 -37.066 1.00 47.84 615 ALA A CA 1
ATOM 4447 C C . ALA A 1 615 ? 14.179 -20.796 -37.285 1.00 47.84 615 ALA A C 1
ATOM 4449 O O . ALA A 1 615 ? 15.098 -20.335 -36.603 1.00 47.84 615 ALA A O 1
ATOM 4450 N N . PRO A 1 616 ? 14.417 -21.751 -38.209 1.00 62.75 616 PRO A N 1
ATOM 4451 C CA . PRO A 1 616 ? 15.740 -22.346 -38.409 1.00 62.75 616 PRO A CA 1
ATOM 4452 C C . PRO A 1 616 ? 16.676 -21.408 -39.184 1.00 62.75 616 PRO A C 1
ATOM 4454 O O . PRO A 1 616 ? 16.242 -20.693 -40.082 1.00 62.75 616 PRO A O 1
ATOM 4457 N N . VAL A 1 617 ? 17.970 -21.399 -38.869 1.00 62.16 617 VAL A N 1
ATOM 4458 C CA . VAL A 1 617 ? 18.920 -20.375 -39.356 1.00 62.16 617 VAL A CA 1
ATOM 4459 C C . VAL A 1 617 ? 19.830 -20.942 -40.449 1.00 62.16 617 VAL A C 1
ATOM 4461 O O . VAL A 1 617 ? 20.591 -21.865 -40.179 1.00 62.16 617 VAL A O 1
ATOM 4464 N N . ILE A 1 618 ? 19.800 -20.394 -41.672 1.00 62.97 618 ILE A N 1
ATOM 4465 C CA . ILE A 1 618 ? 20.686 -20.835 -42.771 1.00 62.97 618 ILE A CA 1
ATOM 4466 C C . ILE A 1 618 ? 22.024 -20.089 -42.695 1.00 62.97 618 ILE A C 1
ATOM 4468 O O . ILE A 1 618 ? 22.053 -18.860 -42.695 1.00 62.97 618 ILE A O 1
ATOM 4472 N N . SER A 1 619 ? 23.132 -20.828 -42.653 1.00 63.16 619 SER A N 1
ATOM 4473 C CA . SER A 1 619 ? 24.484 -20.288 -42.520 1.00 63.16 619 SER A CA 1
ATOM 4474 C C . SER A 1 619 ? 25.460 -20.948 -43.501 1.00 63.16 619 SER A C 1
ATOM 4476 O O . SER A 1 619 ? 25.427 -22.167 -43.641 1.00 63.16 619 SER A O 1
ATOM 4478 N N . PRO A 1 620 ? 26.360 -20.195 -44.157 1.00 55.94 620 PRO A N 1
ATOM 4479 C CA . PRO A 1 620 ? 26.446 -18.735 -44.148 1.00 55.94 620 PRO A CA 1
ATOM 4480 C C . PRO A 1 620 ? 25.235 -18.099 -44.839 1.00 55.94 620 PRO A C 1
ATOM 4482 O O . PRO A 1 620 ? 24.573 -18.750 -45.637 1.00 55.94 620 PRO A O 1
ATOM 4485 N N . GLU A 1 621 ? 24.949 -16.827 -44.573 1.00 59.66 621 GLU A N 1
ATOM 4486 C CA . GLU A 1 621 ? 23.889 -16.102 -45.289 1.00 59.66 621 GLU A CA 1
ATOM 4487 C C . GLU A 1 621 ? 24.237 -15.894 -46.781 1.00 59.66 621 GLU A C 1
ATOM 4489 O O . GLU A 1 621 ? 25.373 -16.139 -47.214 1.00 59.66 621 GLU A O 1
ATOM 4494 N N . SER A 1 622 ? 23.252 -15.455 -47.581 1.00 74.00 622 SER A N 1
ATOM 4495 C CA . SER A 1 622 ? 23.375 -15.269 -49.040 1.00 74.00 622 SER A CA 1
ATOM 4496 C C . SER A 1 622 ? 24.687 -14.589 -49.427 1.00 74.00 622 SER A C 1
ATOM 4498 O O . SER A 1 622 ? 24.953 -13.450 -49.046 1.00 74.00 622 SER A O 1
ATOM 4500 N N . SER A 1 623 ? 25.521 -15.275 -50.202 1.00 55.94 623 SER A N 1
ATOM 4501 C CA . SER A 1 623 ? 26.866 -14.788 -50.513 1.00 55.94 623 SER A CA 1
ATOM 4502 C C . SER A 1 623 ? 27.402 -15.347 -51.828 1.00 55.94 623 SER A C 1
ATOM 4504 O O . SER A 1 623 ? 27.024 -16.424 -52.283 1.00 55.94 623 SER A O 1
ATOM 4506 N N . SER A 1 624 ? 28.306 -14.610 -52.478 1.00 63.19 624 SER A N 1
ATOM 4507 C CA . SER A 1 624 ? 28.996 -15.103 -53.673 1.00 63.19 624 SER A CA 1
ATOM 4508 C C . SER A 1 624 ? 30.295 -15.819 -53.303 1.00 63.19 624 SER A C 1
ATOM 4510 O O . SER A 1 624 ? 31.117 -15.255 -52.578 1.00 63.19 624 SER A O 1
ATOM 4512 N N . PHE A 1 625 ? 30.533 -17.007 -53.853 1.00 69.62 625 PHE A N 1
ATOM 4513 C CA . PHE A 1 625 ? 31.714 -17.825 -53.575 1.00 69.62 625 PHE A CA 1
ATOM 4514 C C . PHE A 1 625 ? 32.563 -18.038 -54.832 1.00 69.62 625 PHE A C 1
ATOM 4516 O O . PHE A 1 625 ? 32.084 -17.947 -55.957 1.00 69.62 625 PHE A O 1
ATOM 4523 N N . ARG A 1 626 ? 33.864 -18.293 -54.671 1.00 60.84 626 ARG A N 1
ATOM 4524 C CA . ARG A 1 626 ? 34.788 -18.420 -55.818 1.00 60.84 626 ARG A CA 1
ATOM 4525 C C . ARG A 1 626 ? 34.989 -19.853 -56.304 1.00 60.84 626 ARG A C 1
ATOM 4527 O O . ARG A 1 626 ? 35.341 -20.041 -57.461 1.00 60.84 626 ARG A O 1
ATOM 4534 N N . VAL A 1 627 ? 34.811 -20.837 -55.421 1.00 63.53 627 VAL A N 1
ATOM 4535 C CA . VAL A 1 627 ? 35.053 -22.260 -55.721 1.00 63.53 627 VAL A CA 1
ATOM 4536 C C . VAL A 1 627 ? 33.893 -23.127 -55.225 1.00 63.53 627 VAL A C 1
ATOM 4538 O O . VAL A 1 627 ? 33.239 -23.774 -56.035 1.00 63.53 627 VAL A O 1
ATOM 4541 N N . SER A 1 628 ? 33.583 -23.091 -53.928 1.00 70.56 628 SER A N 1
ATOM 4542 C CA . SER A 1 628 ? 32.390 -23.717 -53.340 1.00 70.56 628 SER A CA 1
ATOM 4543 C C . SER A 1 628 ? 31.946 -22.980 -52.073 1.00 70.56 628 SER A C 1
ATOM 4545 O O . SER A 1 628 ? 32.712 -22.180 -51.528 1.00 70.56 628 SER A O 1
ATOM 4547 N N . VAL A 1 629 ? 30.720 -23.246 -51.625 1.00 74.69 629 VAL A N 1
ATOM 4548 C CA . VAL A 1 629 ? 30.166 -22.804 -50.341 1.00 74.69 629 VAL A CA 1
ATOM 4549 C C . VAL A 1 629 ? 29.535 -23.991 -49.622 1.00 74.69 629 VAL A C 1
ATOM 4551 O O . VAL A 1 629 ? 28.872 -24.825 -50.241 1.00 74.69 629 VAL A O 1
ATOM 4554 N N . ASP A 1 630 ? 29.755 -24.042 -48.316 1.00 75.88 630 ASP A N 1
ATOM 4555 C CA . ASP A 1 630 ? 29.219 -25.065 -47.430 1.00 75.88 630 ASP A CA 1
ATOM 4556 C C . ASP A 1 630 ? 28.126 -24.421 -46.589 1.00 75.88 630 ASP A C 1
ATOM 4558 O O . ASP A 1 630 ? 28.384 -23.413 -45.933 1.00 75.88 630 ASP A O 1
ATOM 4562 N N . VAL A 1 631 ? 26.917 -24.976 -46.649 1.00 74.19 631 VAL A N 1
ATOM 4563 C CA . VAL A 1 631 ? 25.706 -24.392 -46.070 1.00 74.19 631 VAL A CA 1
ATOM 4564 C C . VAL A 1 631 ? 25.099 -25.353 -45.056 1.00 74.19 631 VAL A C 1
ATOM 4566 O O . VAL A 1 631 ? 24.859 -26.519 -45.355 1.00 74.19 631 VAL A O 1
ATOM 4569 N N . THR A 1 632 ? 24.818 -24.863 -43.859 1.00 67.56 632 THR A N 1
ATOM 4570 C CA . THR A 1 632 ? 24.093 -25.564 -42.800 1.00 67.56 632 THR A CA 1
ATOM 4571 C C . THR A 1 632 ? 22.819 -24.803 -42.450 1.00 67.56 632 THR A C 1
ATOM 4573 O O . THR A 1 632 ? 22.707 -23.600 -42.672 1.00 67.56 632 THR A O 1
ATOM 4576 N N . ILE A 1 633 ? 21.830 -25.513 -41.922 1.00 67.62 633 ILE A N 1
ATOM 4577 C CA . ILE A 1 633 ? 20.530 -24.982 -41.513 1.00 67.62 633 ILE A CA 1
ATOM 4578 C C . ILE A 1 633 ? 20.330 -25.339 -40.035 1.00 67.62 633 ILE A C 1
ATOM 4580 O O . ILE A 1 633 ? 20.033 -26.472 -39.690 1.00 67.62 633 ILE A O 1
ATOM 4584 N N . GLY A 1 634 ? 20.587 -24.403 -39.127 1.00 60.31 634 GLY A N 1
ATOM 4585 C CA . GLY A 1 634 ? 20.572 -24.650 -37.685 1.00 60.31 634 GLY A CA 1
ATOM 4586 C C . GLY A 1 634 ? 19.159 -24.781 -37.118 1.00 60.31 634 GLY A C 1
ATOM 4587 O O . GLY A 1 634 ? 18.327 -23.900 -37.340 1.00 60.31 634 GLY A O 1
ATOM 4588 N N . ASP A 1 635 ? 18.923 -25.844 -36.342 1.00 51.78 635 ASP A N 1
ATOM 4589 C CA . ASP A 1 635 ? 17.653 -26.137 -35.675 1.00 51.78 635 ASP A CA 1
ATOM 4590 C C . ASP A 1 635 ? 17.851 -26.275 -34.154 1.00 51.78 635 ASP A C 1
ATOM 4592 O O . ASP A 1 635 ? 18.383 -27.261 -33.669 1.00 51.78 635 ASP A O 1
ATOM 4596 N N . SER A 1 636 ? 17.452 -25.277 -33.367 1.00 52.84 636 SER A N 1
ATOM 4597 C CA . SER A 1 636 ? 17.648 -25.253 -31.905 1.00 52.84 636 SER A CA 1
ATOM 4598 C C . SER A 1 636 ? 16.530 -25.872 -31.044 1.00 52.84 636 SER A C 1
ATOM 4600 O O . SER A 1 636 ? 16.537 -25.679 -29.828 1.00 52.84 636 SER A O 1
ATOM 4602 N N . VAL A 1 637 ? 15.539 -26.564 -31.621 1.00 49.62 637 VAL A N 1
ATOM 4603 C CA . VAL A 1 637 ? 14.313 -26.951 -30.892 1.00 49.62 637 VAL A CA 1
ATOM 4604 C C . VAL A 1 637 ? 14.001 -28.432 -31.033 1.00 49.62 637 VAL A C 1
ATOM 4606 O O . VAL A 1 637 ? 13.926 -28.987 -32.120 1.00 49.62 637 VAL A O 1
ATOM 4609 N N . SER A 1 638 ? 13.775 -29.073 -29.886 1.00 48.53 638 SER A N 1
ATOM 4610 C CA . SER A 1 638 ? 13.486 -30.502 -29.780 1.00 48.53 638 SER A CA 1
ATOM 4611 C C . SER A 1 638 ? 12.023 -30.832 -30.111 1.00 48.53 638 SER A C 1
ATOM 4613 O O . SER A 1 638 ? 11.123 -30.379 -29.409 1.00 48.53 638 SER A O 1
ATOM 4615 N N . GLY A 1 639 ? 11.800 -31.718 -31.093 1.00 53.56 639 GLY A N 1
ATOM 4616 C CA . GLY A 1 639 ? 10.478 -32.264 -31.464 1.00 53.56 639 GLY A CA 1
ATOM 4617 C C . GLY A 1 639 ? 9.907 -31.773 -32.805 1.00 53.56 639 GLY A C 1
ATOM 4618 O O . GLY A 1 639 ? 8.850 -32.247 -33.231 1.00 53.56 639 GLY A O 1
ATOM 4619 N N . SER A 1 640 ? 10.613 -30.871 -33.489 1.00 52.72 640 SER A N 1
ATOM 4620 C CA . SER A 1 640 ? 10.269 -30.324 -34.806 1.00 52.72 640 SER A CA 1
ATOM 4621 C C . SER A 1 640 ? 11.173 -30.882 -35.912 1.00 52.72 640 SER A C 1
ATOM 4623 O O . SER A 1 640 ? 12.199 -31.498 -35.633 1.00 52.72 640 SER A O 1
ATOM 4625 N N . THR A 1 641 ? 10.800 -30.711 -37.180 1.00 71.19 641 THR A N 1
ATOM 4626 C CA . THR A 1 641 ? 11.625 -31.125 -38.329 1.00 71.19 641 THR A CA 1
ATOM 4627 C C . THR A 1 641 ? 11.829 -29.958 -39.288 1.00 71.19 641 THR A C 1
ATOM 4629 O O . THR A 1 641 ? 10.877 -29.257 -39.634 1.00 71.19 641 THR A O 1
ATOM 4632 N N . VAL A 1 642 ? 13.074 -29.745 -39.723 1.00 74.81 642 VAL A N 1
ATOM 4633 C CA . VAL A 1 642 ? 13.415 -28.718 -40.717 1.00 74.81 642 VAL A CA 1
ATOM 4634 C C . VAL A 1 642 ? 13.265 -29.286 -42.119 1.00 74.81 642 VAL A C 1
ATOM 4636 O O . VAL A 1 642 ? 13.778 -30.363 -42.409 1.00 74.81 642 VAL A O 1
ATOM 4639 N N . HIS A 1 643 ? 12.598 -28.551 -43.004 1.00 84.69 643 HIS A N 1
ATOM 4640 C CA . HIS A 1 643 ? 12.413 -28.891 -44.414 1.00 84.69 643 HIS A CA 1
ATOM 4641 C C . HIS A 1 643 ? 13.007 -27.801 -45.304 1.00 84.69 643 HIS A C 1
ATOM 4643 O O . HIS A 1 643 ? 12.854 -26.622 -44.993 1.00 84.69 643 HIS A O 1
ATOM 4649 N N . TYR A 1 644 ? 13.658 -28.175 -46.406 1.00 85.94 644 TYR A N 1
ATOM 4650 C CA . TYR A 1 644 ? 14.356 -27.255 -47.301 1.00 85.94 644 TYR A CA 1
ATOM 4651 C C . TYR A 1 644 ? 14.231 -27.625 -48.793 1.00 85.94 644 TYR A C 1
ATOM 4653 O O . TYR A 1 644 ? 13.838 -28.732 -49.152 1.00 85.94 644 TYR A O 1
ATOM 4661 N N . THR A 1 645 ? 14.561 -26.682 -49.678 1.00 87.31 645 THR A N 1
ATOM 4662 C CA . THR A 1 645 ? 14.708 -26.854 -51.143 1.00 87.31 645 THR A CA 1
ATOM 4663 C C . THR A 1 645 ? 15.956 -26.104 -51.618 1.00 87.31 645 THR A C 1
ATOM 4665 O O . THR A 1 645 ? 16.425 -25.210 -50.916 1.00 87.31 645 THR A O 1
ATOM 4668 N N . THR A 1 646 ? 16.529 -26.467 -52.773 1.00 83.56 646 THR A N 1
ATOM 4669 C CA . THR A 1 646 ? 17.805 -25.899 -53.276 1.00 83.56 646 THR A CA 1
ATOM 4670 C C . THR A 1 646 ? 17.721 -25.287 -54.681 1.00 83.56 646 THR A C 1
ATOM 4672 O O . THR A 1 646 ? 18.701 -24.749 -55.190 1.00 83.56 646 THR A O 1
ATOM 4675 N N . ASP A 1 647 ? 16.557 -25.327 -55.325 1.00 73.75 647 ASP A N 1
ATOM 4676 C CA . ASP A 1 647 ? 16.321 -24.730 -56.647 1.00 73.75 647 ASP A CA 1
ATOM 4677 C C . ASP A 1 647 ? 15.654 -23.343 -56.575 1.00 73.75 647 ASP A C 1
ATOM 4679 O O . ASP A 1 647 ? 15.323 -22.755 -57.606 1.00 73.75 647 ASP A O 1
ATOM 4683 N N . GLY A 1 648 ? 15.481 -22.811 -55.360 1.00 64.75 648 GLY A N 1
ATOM 4684 C CA . GLY A 1 648 ? 14.851 -21.522 -55.085 1.00 64.75 648 GLY A CA 1
ATOM 4685 C C . GLY A 1 648 ? 13.324 -21.539 -54.990 1.00 64.75 648 GLY A C 1
ATOM 4686 O O . GLY A 1 648 ? 12.735 -20.480 -54.764 1.00 64.75 648 GLY A O 1
ATOM 4687 N N . THR A 1 649 ? 12.666 -22.696 -55.121 1.00 74.69 649 THR A N 1
ATOM 4688 C CA . THR A 1 649 ? 11.221 -22.820 -54.846 1.00 74.69 649 THR A CA 1
ATOM 4689 C C . THR A 1 649 ? 10.919 -22.750 -53.337 1.00 74.69 649 THR A C 1
ATOM 4691 O O . THR A 1 649 ? 11.818 -22.848 -52.508 1.00 74.69 649 THR A O 1
ATOM 4694 N N . THR A 1 650 ? 9.675 -22.477 -52.925 1.00 69.00 650 THR A N 1
ATOM 4695 C CA . THR A 1 650 ? 9.325 -22.377 -51.491 1.00 69.00 650 THR A CA 1
ATOM 4696 C C . THR A 1 650 ? 9.062 -23.771 -50.902 1.00 69.00 650 THR A C 1
ATOM 4698 O O . THR A 1 650 ? 8.178 -24.466 -51.408 1.00 69.00 650 THR A O 1
ATOM 4701 N N . PRO A 1 651 ? 9.773 -24.192 -49.836 1.00 62.84 651 PRO A N 1
ATOM 4702 C CA . PRO A 1 651 ? 9.580 -25.500 -49.217 1.00 62.84 651 PRO A CA 1
ATOM 4703 C C . PRO A 1 651 ? 8.254 -25.565 -48.446 1.00 62.84 651 PRO A C 1
ATOM 4705 O O . PRO A 1 651 ? 7.794 -24.584 -47.866 1.00 62.84 651 PRO A O 1
ATOM 4708 N N . THR A 1 652 ? 7.656 -26.750 -48.410 1.00 77.00 652 THR A N 1
ATOM 4709 C CA . THR A 1 652 ? 6.491 -27.109 -47.584 1.00 77.00 652 THR A CA 1
ATOM 4710 C C . THR A 1 652 ? 6.894 -28.183 -46.568 1.00 77.00 652 THR A C 1
ATOM 4712 O O . THR A 1 652 ? 7.942 -28.806 -46.727 1.00 77.00 652 THR A O 1
ATOM 4715 N N . CYS A 1 653 ? 6.062 -28.495 -45.565 1.00 71.50 653 CYS A N 1
ATOM 4716 C CA . CYS A 1 653 ? 6.330 -29.602 -44.622 1.00 71.50 653 CYS A CA 1
ATOM 4717 C C . CYS A 1 653 ? 6.334 -31.005 -45.281 1.00 71.50 653 CYS A C 1
ATOM 4719 O O . CYS A 1 653 ? 6.364 -32.026 -44.601 1.00 71.50 653 CYS A O 1
ATOM 4721 N N . SER A 1 654 ? 6.239 -31.072 -46.612 1.00 73.19 654 SER A N 1
ATOM 4722 C CA . SER A 1 654 ? 6.390 -32.282 -47.430 1.00 73.19 654 SER A CA 1
ATOM 4723 C C . SER A 1 654 ? 7.636 -32.240 -48.327 1.00 73.19 654 SER A C 1
ATOM 4725 O O . SER A 1 654 ? 7.851 -33.167 -49.101 1.00 73.19 654 SER A O 1
ATOM 4727 N N . SER A 1 655 ? 8.417 -31.156 -48.266 1.00 79.31 655 SER A N 1
ATOM 4728 C CA . SER A 1 655 ? 9.701 -30.999 -48.964 1.00 79.31 655 SER A CA 1
ATOM 4729 C C . SER A 1 655 ? 10.824 -31.737 -48.231 1.00 79.31 655 SER A C 1
ATOM 4731 O O . SER A 1 655 ? 10.621 -32.239 -47.123 1.00 79.31 655 SER A O 1
ATOM 4733 N N . ASP A 1 656 ? 12.003 -31.811 -48.843 1.00 79.81 656 ASP A N 1
ATOM 4734 C CA . ASP A 1 656 ? 13.126 -32.591 -48.319 1.00 79.81 656 ASP A CA 1
ATOM 4735 C C . ASP A 1 656 ? 13.556 -32.121 -46.917 1.00 79.81 656 ASP A C 1
ATOM 4737 O O . ASP A 1 656 ? 13.618 -30.927 -46.638 1.00 79.81 656 ASP A O 1
ATOM 4741 N N . THR A 1 657 ? 13.837 -33.057 -46.007 1.00 81.31 657 THR A N 1
ATOM 4742 C CA . THR A 1 657 ? 14.167 -32.768 -44.599 1.00 81.31 657 THR A CA 1
ATOM 4743 C C . THR A 1 657 ? 15.658 -32.528 -44.388 1.00 81.31 657 THR A C 1
ATOM 4745 O O . THR A 1 657 ? 16.484 -33.324 -44.837 1.00 81.31 657 THR A O 1
ATOM 4748 N N . TYR A 1 658 ? 16.002 -31.485 -43.639 1.00 75.62 658 TYR A N 1
ATOM 4749 C CA . TYR A 1 658 ? 17.356 -31.198 -43.184 1.00 75.62 658 TYR A CA 1
ATOM 4750 C C . TYR A 1 658 ? 17.611 -31.873 -41.828 1.00 75.62 658 TYR A C 1
ATOM 4752 O O . TYR A 1 658 ? 16.829 -31.717 -40.891 1.00 75.62 658 TYR A O 1
ATOM 4760 N N . THR A 1 659 ? 18.708 -32.624 -41.718 1.00 76.38 659 THR A N 1
ATOM 4761 C CA . THR A 1 659 ? 19.103 -33.295 -40.467 1.00 76.38 659 THR A CA 1
ATOM 4762 C C . THR A 1 659 ? 20.109 -32.436 -39.707 1.00 76.38 659 THR A C 1
ATOM 4764 O O . THR A 1 659 ? 21.073 -31.965 -40.306 1.00 76.38 659 THR A O 1
ATOM 4767 N N . ASP A 1 660 ? 19.922 -32.246 -38.399 1.00 60.34 660 ASP A N 1
ATOM 4768 C CA . ASP A 1 660 ? 20.823 -31.406 -37.600 1.00 60.34 660 ASP A CA 1
ATOM 4769 C C . ASP A 1 660 ? 22.296 -31.856 -37.726 1.00 60.34 660 ASP A C 1
ATOM 4771 O O . ASP A 1 660 ? 22.622 -33.043 -37.630 1.00 60.34 660 ASP A O 1
ATOM 4775 N N . GLY A 1 661 ? 23.177 -30.896 -38.024 1.00 56.78 661 GLY A N 1
ATOM 4776 C CA . GLY A 1 661 ? 24.590 -31.119 -38.359 1.00 56.78 661 GLY A CA 1
ATOM 4777 C C . GLY A 1 661 ? 24.912 -31.510 -39.815 1.00 56.78 661 GLY A C 1
ATOM 4778 O O . GLY A 1 661 ? 26.088 -31.683 -40.142 1.00 56.78 661 GLY A O 1
ATOM 4779 N N . GLN A 1 662 ? 23.925 -31.641 -40.709 1.00 73.19 662 GLN A N 1
ATOM 4780 C CA . GLN A 1 662 ? 24.146 -31.935 -42.132 1.00 73.19 662 GLN A CA 1
ATOM 4781 C C . GLN A 1 662 ? 24.747 -30.733 -42.880 1.00 73.19 662 GLN A C 1
ATOM 4783 O O . GLN A 1 662 ? 24.145 -29.673 -42.951 1.00 73.19 662 GLN A O 1
ATOM 4788 N N . VAL A 1 663 ? 25.898 -30.899 -43.531 1.00 77.25 663 VAL A N 1
ATOM 4789 C CA . VAL A 1 663 ? 26.492 -29.827 -44.351 1.00 77.25 663 VAL A CA 1
ATOM 4790 C C . VAL A 1 663 ? 26.112 -30.005 -45.825 1.00 77.25 663 VAL A C 1
ATOM 4792 O O . VAL A 1 663 ? 26.356 -31.054 -46.424 1.00 77.25 663 VAL A O 1
ATOM 4795 N N . LEU A 1 664 ? 25.497 -28.981 -46.417 1.00 81.06 664 LEU A N 1
ATOM 4796 C CA . LEU A 1 664 ? 25.105 -28.919 -47.824 1.00 81.06 664 LEU A CA 1
ATOM 4797 C C . LEU A 1 664 ? 26.193 -28.205 -48.633 1.00 81.06 664 LEU A C 1
ATOM 4799 O O . LEU A 1 664 ? 26.382 -26.997 -48.525 1.00 81.06 664 LEU A O 1
ATOM 4803 N N . HIS A 1 665 ? 26.918 -28.961 -49.449 1.00 82.12 665 HIS A N 1
ATOM 4804 C CA . HIS A 1 665 ? 28.068 -28.462 -50.201 1.00 82.12 665 HIS A CA 1
ATOM 4805 C C . HIS A 1 665 ? 27.683 -28.094 -51.637 1.00 82.12 665 HIS A C 1
ATOM 4807 O O . HIS A 1 665 ? 27.242 -28.956 -52.402 1.00 82.12 665 HIS A O 1
ATOM 4813 N N . PHE A 1 666 ? 27.920 -26.846 -52.048 1.00 85.00 666 PHE A N 1
ATOM 4814 C CA . PHE A 1 666 ? 27.569 -26.363 -53.385 1.00 85.00 666 PHE A CA 1
ATOM 4815 C C . PHE A 1 666 ? 28.771 -25.753 -54.110 1.00 85.00 666 PHE A C 1
ATOM 4817 O O . PHE A 1 666 ? 29.481 -24.906 -53.582 1.00 85.00 666 PHE A O 1
ATOM 4824 N N . SER A 1 667 ? 28.997 -26.176 -55.356 1.00 77.19 667 SER A N 1
ATOM 4825 C CA . SER A 1 667 ? 30.064 -25.662 -56.239 1.00 77.19 667 SER A CA 1
ATOM 4826 C C . SER A 1 667 ? 29.523 -24.970 -57.495 1.00 77.19 667 SER A C 1
ATOM 4828 O O . SER A 1 667 ? 30.281 -24.597 -58.385 1.00 77.19 667 SER A O 1
ATOM 4830 N N . GLN A 1 668 ? 28.202 -24.797 -57.560 1.00 75.25 668 GLN A N 1
ATOM 4831 C CA . GLN A 1 668 ? 27.468 -24.075 -58.597 1.00 75.25 668 GLN A CA 1
ATOM 4832 C C . GLN A 1 668 ? 26.465 -23.124 -57.930 1.00 75.25 668 GLN A C 1
ATOM 4834 O O . GLN A 1 668 ? 26.103 -23.374 -56.777 1.00 75.25 668 GLN A O 1
ATOM 4839 N N . PRO A 1 669 ? 26.024 -22.042 -58.602 1.00 81.44 669 PRO A N 1
ATOM 4840 C CA . PRO A 1 669 ? 25.032 -21.133 -58.036 1.00 81.44 669 PRO A CA 1
ATOM 4841 C C . PRO A 1 669 ? 23.754 -21.872 -57.618 1.00 81.44 669 PRO A C 1
ATOM 4843 O O . PRO A 1 669 ? 23.281 -22.733 -58.359 1.00 81.44 669 PRO A O 1
ATOM 4846 N N . VAL A 1 670 ? 23.206 -21.545 -56.448 1.00 80.25 670 VAL A N 1
ATOM 4847 C CA . VAL A 1 670 ? 22.097 -22.277 -55.816 1.00 80.25 670 VAL A CA 1
ATOM 4848 C C . VAL A 1 670 ? 21.305 -21.354 -54.885 1.00 80.25 670 VAL A C 1
ATOM 4850 O O . VAL A 1 670 ? 21.878 -20.419 -54.325 1.00 80.25 670 VAL A O 1
ATOM 4853 N N . THR A 1 671 ? 20.018 -21.628 -54.673 1.00 80.06 671 THR A N 1
ATOM 4854 C CA . THR A 1 671 ? 19.200 -20.922 -53.673 1.00 80.06 671 THR A CA 1
ATOM 4855 C C . THR A 1 671 ? 18.569 -21.925 -52.725 1.00 80.06 671 THR A C 1
ATOM 4857 O O . THR A 1 671 ? 17.781 -22.763 -53.151 1.00 80.06 671 THR A O 1
ATOM 4860 N N . VAL A 1 672 ? 18.914 -21.826 -51.443 1.00 73.75 672 VAL A N 1
ATOM 4861 C CA . VAL A 1 672 ? 18.456 -22.716 -50.379 1.00 73.75 672 VAL A CA 1
ATOM 4862 C C . VAL A 1 672 ? 17.388 -22.024 -49.540 1.00 73.75 672 VAL A C 1
ATOM 4864 O O . VAL A 1 672 ? 17.670 -21.015 -48.902 1.00 73.75 672 VAL A O 1
ATOM 4867 N N . ASN A 1 673 ? 16.185 -22.593 -49.503 1.00 81.25 673 ASN A N 1
ATOM 4868 C CA . ASN A 1 673 ? 15.064 -22.107 -48.693 1.00 81.25 673 ASN A CA 1
ATOM 4869 C C . ASN A 1 673 ? 14.689 -23.165 -47.650 1.00 81.25 673 ASN A C 1
ATOM 4871 O O . ASN A 1 673 ? 14.651 -24.335 -48.024 1.00 81.25 673 ASN A O 1
ATOM 4875 N N . ALA A 1 674 ? 14.376 -22.797 -46.399 1.00 71.50 674 ALA A N 1
ATOM 4876 C CA . ALA A 1 674 ? 14.048 -23.730 -45.315 1.00 71.50 674 ALA A CA 1
ATOM 4877 C C . ALA A 1 674 ? 13.027 -23.221 -44.278 1.00 71.50 674 ALA A C 1
ATOM 4879 O O . ALA A 1 674 ? 12.953 -22.031 -43.993 1.00 71.50 674 ALA A O 1
ATOM 4880 N N . ILE A 1 675 ? 12.265 -24.148 -43.690 1.00 69.94 675 ILE A N 1
ATOM 4881 C CA . ILE A 1 675 ? 11.222 -23.933 -42.666 1.00 69.94 675 ILE A CA 1
ATOM 4882 C C . ILE A 1 675 ? 11.281 -25.023 -41.587 1.00 69.94 675 ILE A C 1
ATOM 4884 O O . ILE A 1 675 ? 11.745 -26.126 -41.863 1.00 69.94 675 ILE A O 1
ATOM 4888 N N . ARG A 1 676 ? 10.768 -24.749 -40.383 1.00 68.62 676 ARG A N 1
ATOM 4889 C CA . ARG A 1 676 ? 10.573 -25.721 -39.290 1.00 68.62 676 ARG A CA 1
ATOM 4890 C C . ARG A 1 676 ? 9.088 -26.089 -39.173 1.00 68.62 676 ARG A C 1
ATOM 4892 O O . ARG A 1 676 ? 8.251 -25.193 -39.136 1.00 68.62 676 ARG A O 1
ATOM 4899 N N . CYS A 1 677 ? 8.762 -27.383 -39.117 1.00 60.12 677 CYS A N 1
ATOM 4900 C CA . CYS A 1 677 ? 7.395 -27.898 -38.953 1.00 60.12 677 CYS A CA 1
ATOM 4901 C C . CYS A 1 677 ? 7.290 -28.828 -37.730 1.00 60.12 677 CYS A C 1
ATOM 4903 O O . CYS A 1 677 ? 8.098 -29.749 -37.582 1.00 60.12 677 CYS A O 1
ATOM 4905 N N . ASP A 1 678 ? 6.287 -28.618 -36.874 1.00 56.97 678 ASP A N 1
ATOM 4906 C CA . ASP A 1 678 ? 6.078 -29.409 -35.652 1.00 56.97 678 ASP A CA 1
ATOM 4907 C C . ASP A 1 678 ? 5.370 -30.746 -35.924 1.00 56.97 678 ASP A C 1
ATOM 4909 O O . ASP A 1 678 ? 4.541 -30.876 -36.830 1.00 56.97 678 ASP A O 1
ATOM 4913 N N . SER A 1 679 ? 5.666 -31.762 -35.109 1.00 53.22 679 SER A N 1
ATOM 4914 C CA . SER A 1 679 ? 5.105 -33.110 -35.254 1.00 53.22 679 SER A CA 1
ATOM 4915 C C . SER A 1 679 ? 3.845 -33.326 -34.393 1.00 53.22 679 SER A C 1
ATOM 4917 O O . SER A 1 679 ? 3.846 -34.049 -33.403 1.00 53.22 679 SER A O 1
ATOM 4919 N N . GLY A 1 680 ? 2.726 -32.712 -34.793 1.00 49.88 680 GLY A N 1
ATOM 4920 C CA . GLY A 1 680 ? 1.400 -32.947 -34.196 1.00 49.88 680 GLY A CA 1
ATOM 4921 C C . GLY A 1 680 ? 0.301 -32.200 -34.955 1.00 49.88 680 GLY A C 1
ATOM 4922 O O . GLY A 1 680 ? 0.171 -30.995 -34.804 1.00 49.88 680 GLY A O 1
ATOM 4923 N N . GLY A 1 681 ? -0.433 -32.898 -35.834 1.00 39.38 681 GLY A N 1
ATOM 4924 C CA . GLY A 1 681 ? -1.232 -32.298 -36.921 1.00 39.38 681 GLY A CA 1
ATOM 4925 C C . GLY A 1 681 ? -2.283 -31.266 -36.478 1.00 39.38 681 GLY A C 1
ATOM 4926 O O . GLY A 1 681 ? -2.970 -31.475 -35.488 1.00 39.38 681 GLY A O 1
ATOM 4927 N N . ALA A 1 682 ? -2.505 -30.150 -37.178 1.00 41.97 682 ALA A N 1
ATOM 4928 C CA . ALA A 1 682 ? -2.154 -29.783 -38.551 1.00 41.97 682 ALA A CA 1
ATOM 4929 C C . ALA A 1 682 ? -0.915 -28.866 -38.641 1.00 41.97 682 ALA A C 1
ATOM 4931 O O . ALA A 1 682 ? -0.824 -27.867 -37.940 1.00 41.97 682 ALA A O 1
ATOM 4932 N N . ALA A 1 683 ? 0.024 -29.216 -39.524 1.00 49.75 683 ALA A N 1
ATOM 4933 C CA . ALA A 1 683 ? 1.335 -28.581 -39.647 1.00 49.75 683 ALA A CA 1
ATOM 4934 C C . ALA A 1 683 ? 1.248 -27.105 -40.080 1.00 49.75 683 ALA A C 1
ATOM 4936 O O . ALA A 1 683 ? 0.956 -26.812 -41.241 1.00 49.75 683 ALA A O 1
ATOM 4937 N N . VAL A 1 684 ? 1.538 -26.188 -39.154 1.00 46.41 684 VAL A N 1
ATOM 4938 C CA . VAL A 1 684 ? 1.770 -24.768 -39.447 1.00 46.41 684 VAL A CA 1
ATOM 4939 C C . VAL A 1 684 ? 3.290 -24.547 -39.455 1.00 46.41 684 VAL A C 1
ATOM 4941 O O . VAL A 1 684 ? 3.924 -24.762 -38.426 1.00 46.41 684 VAL A O 1
ATOM 4944 N N . PRO A 1 685 ? 3.908 -24.205 -40.599 1.00 52.69 685 PRO A N 1
ATOM 4945 C CA . PRO A 1 685 ? 5.357 -24.037 -40.691 1.00 52.69 685 PRO A CA 1
ATOM 4946 C C . PRO A 1 685 ? 5.830 -22.713 -40.068 1.00 52.69 685 PRO A C 1
ATOM 4948 O O . PRO A 1 685 ? 5.105 -21.718 -40.101 1.00 52.69 685 PRO A O 1
ATOM 4951 N N . SER A 1 686 ? 7.066 -22.678 -39.557 1.00 57.50 686 SER A N 1
ATOM 4952 C CA . SER A 1 686 ? 7.763 -21.438 -39.186 1.00 57.50 686 SER A CA 1
ATOM 4953 C C . SER A 1 686 ? 7.890 -20.483 -40.381 1.00 57.50 686 SER A C 1
ATOM 4955 O O . SER A 1 686 ? 7.701 -20.875 -41.534 1.00 57.50 686 SER A O 1
ATOM 4957 N N . ALA A 1 687 ? 8.325 -19.244 -40.133 1.00 52.62 687 ALA A N 1
ATOM 4958 C CA . ALA A 1 687 ? 8.772 -18.360 -41.211 1.00 52.62 687 ALA A CA 1
ATOM 4959 C C . ALA A 1 687 ? 9.898 -19.017 -42.049 1.00 52.62 687 ALA A C 1
ATOM 4961 O O . ALA A 1 687 ? 10.692 -19.800 -41.516 1.00 52.62 687 ALA A O 1
ATOM 4962 N N . VAL A 1 688 ? 9.940 -18.722 -43.358 1.00 62.53 688 VAL A N 1
ATOM 4963 C CA . VAL A 1 688 ? 10.912 -19.289 -44.313 1.00 62.53 688 VAL A CA 1
ATOM 4964 C C . VAL A 1 688 ? 12.240 -18.542 -44.213 1.00 62.53 688 VAL A C 1
ATOM 4966 O O . VAL A 1 688 ? 12.311 -17.355 -44.525 1.00 62.53 688 VAL A O 1
ATOM 4969 N N . SER A 1 689 ? 13.306 -19.255 -43.867 1.00 60.25 689 SER A N 1
ATOM 4970 C CA . SER A 1 689 ? 14.685 -18.791 -44.029 1.00 60.25 689 SER A CA 1
ATOM 4971 C C . SER A 1 689 ? 15.149 -19.054 -45.462 1.00 60.25 689 SER A C 1
ATOM 4973 O O . SER A 1 689 ? 14.904 -20.131 -45.996 1.00 60.25 689 SER A O 1
ATOM 4975 N N . SER A 1 690 ? 15.798 -18.093 -46.121 1.00 77.44 690 SER A N 1
ATOM 4976 C CA . SER A 1 690 ? 16.196 -18.196 -47.537 1.00 77.44 690 SER A CA 1
ATOM 4977 C C . SER A 1 690 ? 17.592 -17.622 -47.761 1.00 77.44 690 SER A C 1
ATOM 4979 O O . SER A 1 690 ? 17.864 -16.490 -47.360 1.00 77.44 690 SER A O 1
ATOM 4981 N N . ALA A 1 691 ? 18.458 -18.361 -48.458 1.00 63.44 691 ALA A N 1
ATOM 4982 C CA . ALA A 1 691 ? 19.803 -17.922 -48.808 1.00 63.44 691 ALA A CA 1
ATOM 4983 C C . ALA A 1 691 ? 20.202 -18.297 -50.248 1.00 63.44 691 ALA A C 1
ATOM 4985 O O . ALA A 1 691 ? 20.094 -19.447 -50.663 1.00 63.44 691 ALA A O 1
ATOM 4986 N N . THR A 1 692 ? 20.688 -17.325 -51.026 1.00 76.50 692 THR A N 1
ATOM 4987 C CA . THR A 1 692 ? 21.133 -17.503 -52.421 1.00 76.50 692 THR A CA 1
ATOM 4988 C C . THR A 1 692 ? 22.639 -17.331 -52.557 1.00 76.50 692 THR A C 1
ATOM 4990 O O . THR A 1 692 ? 23.208 -16.349 -52.079 1.00 76.50 692 THR A O 1
ATOM 4993 N N . TYR A 1 693 ? 23.273 -18.242 -53.292 1.00 82.31 693 TYR A N 1
ATOM 4994 C CA . TYR A 1 693 ? 24.715 -18.274 -53.490 1.00 82.31 693 TYR A CA 1
ATOM 4995 C C . TYR A 1 693 ? 25.086 -18.317 -54.972 1.00 82.31 693 TYR A C 1
ATOM 4997 O O . TYR A 1 693 ? 24.499 -19.061 -55.752 1.00 82.31 693 TYR A O 1
ATOM 5005 N N . THR A 1 694 ? 26.073 -17.516 -55.385 1.00 76.50 694 THR A N 1
ATOM 5006 C CA . THR A 1 694 ? 26.473 -17.341 -56.802 1.00 76.50 694 THR A CA 1
ATOM 5007 C C . THR A 1 694 ? 27.997 -17.383 -56.988 1.00 76.50 694 THR A C 1
ATOM 5009 O O . THR A 1 694 ? 28.734 -17.135 -56.038 1.00 76.50 694 THR A O 1
ATOM 5012 N N . ILE A 1 695 ? 28.510 -17.698 -58.191 1.00 77.00 695 ILE A N 1
ATOM 5013 C CA . ILE A 1 695 ? 29.968 -17.802 -58.429 1.00 77.00 695 ILE A CA 1
ATOM 5014 C C . ILE A 1 695 ? 30.601 -16.440 -58.763 1.00 77.00 695 ILE A C 1
ATOM 5016 O O . ILE A 1 695 ? 30.179 -15.757 -59.697 1.00 77.00 695 ILE A O 1
ATOM 5020 N N . ALA A 1 696 ? 31.684 -16.087 -58.063 1.00 67.12 696 ALA A N 1
ATOM 5021 C CA . ALA A 1 696 ? 32.464 -14.863 -58.260 1.00 67.12 696 ALA A CA 1
ATOM 5022 C C . ALA A 1 696 ? 33.746 -15.094 -59.099 1.00 67.12 696 ALA A C 1
ATOM 5024 O O . ALA A 1 696 ? 34.778 -15.529 -58.579 1.00 67.12 696 ALA A O 1
ATOM 5025 N N . ASN A 1 697 ? 33.733 -14.729 -60.387 1.00 56.50 697 ASN A N 1
ATOM 5026 C CA . ASN A 1 697 ? 34.905 -14.842 -61.276 1.00 56.50 697 ASN A CA 1
ATOM 5027 C C . ASN A 1 697 ? 36.009 -13.812 -60.936 1.00 56.50 697 ASN A C 1
ATOM 5029 O O . ASN A 1 697 ? 35.720 -12.653 -60.638 1.00 56.50 697 ASN A O 1
ATOM 5033 N N . SER A 1 698 ? 37.290 -14.211 -60.976 1.00 48.06 698 SER A N 1
ATOM 5034 C CA . SER A 1 698 ? 38.451 -13.338 -60.697 1.00 48.06 698 SER A CA 1
ATOM 5035 C C . SER A 1 698 ? 39.324 -13.101 -61.933 1.00 48.06 698 SER A C 1
ATOM 5037 O O . SER A 1 698 ? 39.875 -14.053 -62.481 1.00 48.06 698 SER A O 1
ATOM 5039 N N . GLY A 1 699 ? 39.531 -11.834 -62.307 1.00 39.38 699 GLY A N 1
ATOM 5040 C CA . GLY A 1 699 ? 40.602 -11.388 -63.207 1.00 39.38 699 GLY A CA 1
ATOM 5041 C C . GLY A 1 699 ? 41.528 -10.406 -62.480 1.00 39.38 699 GLY A C 1
ATOM 5042 O O . GLY A 1 699 ? 41.042 -9.495 -61.815 1.00 39.38 699 GLY A O 1
ATOM 5043 N N . GLY A 1 700 ? 42.845 -10.616 -62.561 1.00 38.97 700 GLY A N 1
ATOM 5044 C CA . GLY A 1 700 ? 43.866 -9.767 -61.935 1.00 38.97 700 GLY A CA 1
ATOM 5045 C C . GLY A 1 700 ? 44.695 -8.951 -62.935 1.00 38.97 700 GLY A C 1
ATOM 5046 O O . GLY A 1 700 ? 44.792 -9.321 -64.101 1.00 38.97 700 GLY A O 1
ATOM 5047 N N . GLY A 1 701 ? 45.362 -7.904 -62.426 1.00 36.06 701 GLY A N 1
ATOM 5048 C CA . GLY A 1 701 ? 46.614 -7.362 -62.977 1.00 36.06 701 GLY A CA 1
ATOM 5049 C C . GLY A 1 701 ? 46.614 -5.908 -63.489 1.00 36.06 701 GLY A C 1
ATOM 5050 O O . GLY A 1 701 ? 46.047 -5.628 -64.532 1.00 36.06 701 GLY A O 1
ATOM 5051 N N . GLY A 1 702 ? 47.396 -5.045 -62.816 1.00 33.28 702 GLY A N 1
ATOM 5052 C CA . GLY A 1 702 ? 48.393 -4.155 -63.451 1.00 33.28 702 GLY A CA 1
ATOM 5053 C C . GLY A 1 702 ? 48.003 -2.753 -63.970 1.00 33.28 702 GLY A C 1
ATOM 5054 O O . GLY A 1 702 ? 47.331 -2.631 -64.979 1.00 33.28 702 GLY A O 1
ATOM 5055 N N . GLY A 1 703 ? 48.575 -1.721 -63.320 1.00 32.47 703 GLY A N 1
ATOM 5056 C CA . GLY A 1 703 ? 49.196 -0.480 -63.848 1.00 32.47 703 GLY A CA 1
ATOM 5057 C C . GLY A 1 703 ? 48.603 0.332 -65.020 1.00 32.47 703 GLY A C 1
ATOM 5058 O O . GLY A 1 703 ? 48.473 -0.172 -66.127 1.00 32.47 703 GLY A O 1
ATOM 5059 N N . GLY A 1 704 ? 48.469 1.658 -64.833 1.00 26.97 704 GLY A N 1
ATOM 5060 C CA . GLY A 1 704 ? 48.426 2.632 -65.942 1.00 26.97 704 GLY A CA 1
ATOM 5061 C C . GLY A 1 704 ? 47.604 3.912 -65.708 1.00 26.97 704 GLY A C 1
ATOM 5062 O O . GLY A 1 704 ? 46.392 3.863 -65.593 1.00 26.97 704 GLY A O 1
ATOM 5063 N N . THR A 1 705 ? 48.312 5.044 -65.659 1.00 26.86 705 THR A N 1
ATOM 5064 C CA . THR A 1 705 ? 47.978 6.434 -66.060 1.00 26.86 705 THR A CA 1
ATOM 5065 C C . THR A 1 705 ? 46.537 6.900 -66.381 1.00 26.86 705 THR A C 1
ATOM 5067 O O . THR A 1 705 ? 45.906 6.399 -67.302 1.00 26.86 705 THR A O 1
ATOM 5070 N N . ALA A 1 706 ? 46.230 8.073 -65.799 1.00 27.81 706 ALA A N 1
ATOM 5071 C CA . ALA A 1 706 ? 45.592 9.280 -66.366 1.00 27.81 706 ALA A CA 1
ATOM 5072 C C . ALA A 1 706 ? 44.076 9.356 -66.681 1.00 27.81 706 ALA A C 1
ATOM 5074 O O . ALA A 1 706 ? 43.507 8.533 -67.385 1.00 27.81 706 ALA A O 1
ATOM 5075 N N . THR A 1 707 ? 43.535 10.530 -66.290 1.00 26.08 707 THR A N 1
ATOM 5076 C CA . THR A 1 707 ? 42.298 11.242 -66.707 1.00 26.08 707 THR A CA 1
ATOM 5077 C C . THR A 1 707 ? 40.947 10.632 -66.320 1.00 26.08 707 THR A C 1
ATOM 5079 O O . THR A 1 707 ? 40.778 9.430 -66.388 1.00 26.08 707 THR A O 1
ATOM 5082 N N . ALA A 1 708 ? 39.878 11.365 -66.003 1.00 27.06 708 ALA A N 1
ATOM 5083 C CA . ALA A 1 708 ? 39.570 12.722 -65.528 1.00 27.06 708 ALA A CA 1
ATOM 5084 C C . ALA A 1 708 ? 38.025 12.758 -65.413 1.00 27.06 708 ALA A C 1
ATOM 5086 O O . ALA A 1 708 ? 37.382 12.202 -66.299 1.00 27.06 708 ALA A O 1
ATOM 5087 N N . ALA A 1 709 ? 37.466 13.401 -64.376 1.00 28.30 709 ALA A N 1
ATOM 5088 C CA . ALA A 1 709 ? 36.160 14.108 -64.315 1.00 28.30 709 ALA A CA 1
ATOM 5089 C C . ALA A 1 709 ? 35.622 14.054 -62.865 1.00 28.30 709 ALA A C 1
ATOM 5091 O O . ALA A 1 709 ? 35.224 12.996 -62.398 1.00 28.30 709 ALA A O 1
ATOM 5092 N N . THR A 1 710 ? 35.830 15.054 -62.000 1.00 25.61 710 THR A N 1
ATOM 5093 C CA . THR A 1 710 ? 35.091 16.332 -61.836 1.00 25.61 710 THR A CA 1
ATOM 5094 C C . THR A 1 710 ? 33.575 16.206 -61.664 1.00 25.61 710 THR A C 1
ATOM 5096 O O . THR A 1 710 ? 32.895 16.014 -62.663 1.00 25.61 710 THR A O 1
ATOM 5099 N N . VAL A 1 711 ? 33.087 16.455 -60.436 1.00 27.77 711 VAL A N 1
ATOM 5100 C CA . VAL A 1 711 ? 32.138 17.525 -60.019 1.00 27.77 711 VAL A CA 1
ATOM 5101 C C . VAL A 1 711 ? 32.402 17.750 -58.507 1.00 27.77 711 VAL A C 1
ATOM 5103 O O . VAL A 1 711 ? 32.230 16.824 -57.729 1.00 27.77 711 VAL A O 1
ATOM 5106 N N . ALA A 1 712 ? 33.196 18.742 -58.089 1.00 25.88 712 ALA A N 1
ATOM 5107 C CA . ALA A 1 712 ? 32.894 20.152 -57.768 1.00 25.88 712 ALA A CA 1
ATOM 5108 C C . ALA A 1 712 ? 32.663 20.433 -56.254 1.00 25.88 712 ALA A C 1
ATOM 5110 O O . ALA A 1 712 ? 31.685 20.003 -55.657 1.00 25.88 712 ALA A O 1
ATOM 5111 N N . GLN A 1 713 ? 33.636 21.181 -55.705 1.00 25.95 713 GLN A N 1
ATOM 5112 C CA . GLN A 1 713 ? 33.723 22.006 -54.475 1.00 25.95 713 GLN A CA 1
ATOM 5113 C C . GLN A 1 713 ? 32.463 22.847 -54.154 1.00 25.95 713 GLN A C 1
ATOM 5115 O O . GLN A 1 713 ? 31.678 23.115 -55.055 1.00 25.95 713 GLN A O 1
ATOM 5120 N N . ALA A 1 714 ? 32.240 23.371 -52.936 1.00 27.20 714 ALA A N 1
ATOM 5121 C CA . ALA A 1 714 ? 33.110 24.283 -52.161 1.00 27.20 714 ALA A CA 1
ATOM 5122 C C . ALA A 1 714 ? 32.674 24.341 -50.666 1.00 27.20 714 ALA A C 1
ATOM 5124 O O . ALA A 1 714 ? 31.480 24.285 -50.400 1.00 27.20 714 ALA A O 1
ATOM 5125 N N . ALA A 1 715 ? 33.587 24.245 -49.680 1.00 25.70 715 ALA A N 1
ATOM 5126 C CA . ALA A 1 715 ? 34.367 25.316 -48.999 1.00 25.70 715 ALA A CA 1
ATOM 5127 C C . ALA A 1 715 ? 33.570 25.980 -47.838 1.00 25.70 715 ALA A C 1
ATOM 5129 O O . ALA A 1 715 ? 32.376 26.176 -47.981 1.00 25.70 715 ALA A O 1
ATOM 5130 N N . THR A 1 716 ? 34.084 26.314 -46.646 1.00 25.80 716 THR A N 1
ATOM 5131 C CA . THR A 1 716 ? 35.410 26.783 -46.191 1.00 25.80 716 THR A CA 1
ATOM 5132 C C . THR A 1 716 ? 35.605 26.565 -44.673 1.00 25.80 716 THR A C 1
ATOM 5134 O O . THR A 1 716 ? 34.668 26.736 -43.900 1.00 25.80 716 THR A O 1
ATOM 5137 N N . THR A 1 717 ? 36.846 26.303 -44.251 1.00 25.44 717 THR A N 1
ATOM 5138 C CA . THR A 1 717 ? 37.398 26.458 -42.879 1.00 25.44 717 THR A CA 1
ATOM 5139 C C . THR A 1 717 ? 37.556 27.960 -42.499 1.00 25.44 717 THR A C 1
ATOM 5141 O O . THR A 1 717 ? 37.426 28.797 -43.395 1.00 25.44 717 THR A O 1
ATOM 5144 N N . PRO A 1 718 ? 37.883 28.353 -41.241 1.00 32.91 718 PRO A N 1
ATOM 5145 C CA . PRO A 1 718 ? 39.272 28.261 -40.756 1.00 32.91 718 PRO A CA 1
ATOM 5146 C C . PRO A 1 718 ? 39.453 27.832 -39.285 1.00 32.91 718 PRO A C 1
ATOM 5148 O O . PRO A 1 718 ? 38.642 28.099 -38.407 1.00 32.91 718 PRO A O 1
ATOM 5151 N N . ALA A 1 719 ? 40.594 27.183 -39.053 1.00 28.28 719 ALA A N 1
ATOM 5152 C CA . ALA A 1 719 ? 41.172 26.843 -37.759 1.00 28.28 719 ALA A CA 1
ATOM 5153 C C . ALA A 1 719 ? 42.025 27.996 -37.193 1.00 28.28 719 ALA A C 1
ATOM 5155 O O . ALA A 1 719 ? 42.607 28.745 -37.977 1.00 28.28 719 ALA A O 1
ATOM 5156 N N . ALA A 1 720 ? 42.194 28.051 -35.865 1.00 24.98 720 ALA A N 1
ATOM 5157 C CA . ALA A 1 720 ? 43.481 28.321 -35.195 1.00 24.98 720 ALA A CA 1
ATOM 5158 C C . ALA A 1 720 ? 43.363 28.010 -33.675 1.00 24.98 720 ALA A C 1
ATOM 5160 O O . ALA A 1 720 ? 42.482 28.572 -33.039 1.00 24.98 720 ALA A O 1
ATOM 5161 N N . THR A 1 721 ? 43.993 26.984 -33.078 1.00 20.88 721 THR A N 1
ATOM 5162 C CA . THR A 1 721 ? 45.403 26.762 -32.635 1.00 20.88 721 THR A CA 1
ATOM 5163 C C . THR A 1 721 ? 45.644 27.109 -31.146 1.00 20.88 721 THR A C 1
ATOM 5165 O O . THR A 1 721 ? 45.313 28.209 -30.721 1.00 20.88 721 THR A O 1
ATOM 5168 N N . GLN A 1 722 ? 46.419 26.234 -30.468 1.00 25.28 722 GLN A N 1
ATOM 5169 C CA . GLN A 1 722 ? 47.348 26.495 -29.338 1.00 25.28 722 GLN A CA 1
ATOM 5170 C C . GLN A 1 722 ? 46.725 26.594 -27.916 1.00 25.28 722 GLN A C 1
ATOM 5172 O O . GLN A 1 722 ? 45.727 27.262 -27.731 1.00 25.28 722 GLN A O 1
ATOM 5177 N N . THR A 1 723 ? 47.238 25.994 -26.828 1.00 20.61 723 THR A N 1
ATOM 5178 C CA . THR A 1 723 ? 48.555 25.389 -26.529 1.00 20.61 723 THR A CA 1
ATOM 5179 C C . THR A 1 723 ? 48.459 24.544 -25.248 1.00 20.61 723 THR A C 1
ATOM 5181 O O . THR A 1 723 ? 47.733 24.906 -24.327 1.00 20.61 723 THR A O 1
ATOM 5184 N N . ALA A 1 724 ? 49.250 23.475 -25.160 1.00 26.25 724 ALA A N 1
ATOM 5185 C CA . ALA A 1 724 ? 49.549 22.766 -23.920 1.00 26.25 724 ALA A CA 1
ATOM 5186 C C . ALA A 1 724 ? 50.661 23.485 -23.137 1.00 26.25 724 ALA A C 1
ATOM 5188 O O . ALA A 1 724 ? 51.695 23.822 -23.715 1.00 26.25 724 ALA A O 1
ATOM 5189 N N . THR A 1 725 ? 50.493 23.648 -21.824 1.00 21.94 725 THR A N 1
ATOM 5190 C CA . THR A 1 725 ? 51.595 23.964 -20.902 1.00 21.94 725 THR A CA 1
ATOM 5191 C C . THR A 1 725 ? 51.443 23.185 -19.600 1.00 21.94 725 THR A C 1
ATOM 5193 O O . THR A 1 725 ? 50.523 23.431 -18.824 1.00 21.94 725 THR A O 1
ATOM 5196 N N . THR A 1 726 ? 52.378 22.270 -19.358 1.00 27.67 726 THR A N 1
ATOM 5197 C CA . THR A 1 726 ? 52.674 21.667 -18.050 1.00 27.67 726 THR A CA 1
ATOM 5198 C C . THR A 1 726 ? 53.463 22.659 -17.184 1.00 27.67 726 THR A C 1
ATOM 5200 O O . THR A 1 726 ? 54.251 23.443 -17.721 1.00 27.67 726 THR A O 1
ATOM 5203 N N . PRO A 1 727 ? 53.364 22.562 -15.848 1.00 26.22 727 PRO A N 1
ATOM 5204 C CA . PRO A 1 727 ? 54.587 22.416 -15.055 1.00 26.22 727 PRO A CA 1
ATOM 5205 C C . PRO A 1 727 ? 54.509 21.267 -14.038 1.00 26.22 727 PRO A C 1
ATOM 5207 O O . PRO A 1 727 ? 53.494 21.032 -13.391 1.00 26.22 727 PRO A O 1
ATOM 5210 N N . ALA A 1 728 ? 55.634 20.566 -13.910 1.00 29.31 728 ALA A N 1
ATOM 5211 C CA . ALA A 1 728 ? 55.889 19.455 -13.001 1.00 29.31 728 ALA A CA 1
ATOM 5212 C C . ALA A 1 728 ? 56.555 19.926 -11.698 1.00 29.31 728 ALA A C 1
ATOM 5214 O O . ALA A 1 728 ? 57.434 20.778 -11.782 1.00 29.31 728 ALA A O 1
ATOM 5215 N N . VAL A 1 729 ? 56.247 19.294 -10.552 1.00 23.66 729 VAL A N 1
ATOM 5216 C CA . VAL A 1 729 ? 57.126 19.197 -9.359 1.00 23.66 729 VAL A CA 1
ATOM 5217 C C . VAL A 1 729 ? 56.832 17.876 -8.607 1.00 23.66 729 VAL A C 1
ATOM 5219 O O . VAL A 1 729 ? 55.811 17.738 -7.950 1.00 23.66 729 VAL A O 1
ATOM 5222 N N . THR A 1 730 ? 57.587 16.820 -8.935 1.00 22.83 730 THR A N 1
ATOM 5223 C CA . THR A 1 730 ? 58.513 16.016 -8.093 1.00 22.83 730 THR A CA 1
ATOM 5224 C C . THR A 1 730 ? 57.927 15.050 -7.055 1.00 22.83 730 THR A C 1
ATOM 5226 O O . THR A 1 730 ? 57.468 15.435 -5.984 1.00 22.83 730 THR A O 1
ATOM 5229 N N . THR A 1 731 ? 58.122 13.765 -7.354 1.00 32.09 731 THR A N 1
ATOM 5230 C CA . THR A 1 731 ? 58.108 12.590 -6.468 1.00 32.09 731 THR A CA 1
ATOM 5231 C C . THR A 1 731 ? 59.268 12.613 -5.459 1.00 32.09 731 THR A C 1
ATOM 5233 O O . THR A 1 731 ? 60.320 13.192 -5.749 1.00 32.09 731 THR A O 1
ATOM 5236 N N . PRO A 1 732 ? 59.147 11.881 -4.335 1.00 29.22 732 PRO A N 1
ATOM 5237 C CA . PRO A 1 732 ? 60.059 10.741 -4.163 1.00 29.22 732 PRO A CA 1
ATOM 5238 C C . PRO A 1 732 ? 59.407 9.440 -3.638 1.00 29.22 732 PRO A C 1
ATOM 5240 O O . PRO A 1 732 ? 58.756 9.440 -2.603 1.00 29.22 732 PRO A O 1
ATOM 5243 N N . ALA A 1 733 ? 59.698 8.355 -4.377 1.00 28.69 733 ALA A N 1
ATOM 5244 C CA . ALA A 1 733 ? 59.899 6.937 -4.007 1.00 28.69 733 ALA A CA 1
ATOM 5245 C C . ALA A 1 733 ? 58.938 6.280 -2.983 1.00 28.69 733 ALA A C 1
ATOM 5247 O O . ALA A 1 733 ? 58.963 6.612 -1.807 1.00 28.69 733 ALA A O 1
ATOM 5248 N N . GLY A 1 734 ? 58.161 5.241 -3.314 1.00 30.17 734 GLY A N 1
ATOM 5249 C CA . GLY A 1 734 ? 58.485 4.114 -4.199 1.00 30.17 734 GLY A CA 1
ATOM 5250 C C . GLY A 1 734 ? 57.904 4.156 -5.615 1.00 30.17 734 GLY A C 1
ATOM 5251 O O . GLY A 1 734 ? 56.722 4.391 -5.827 1.00 30.17 734 GLY A O 1
ATOM 5252 N N . GLN A 1 735 ? 58.793 3.906 -6.576 1.00 27.17 735 GLN A N 1
ATOM 5253 C CA . GLN A 1 735 ? 58.525 3.577 -7.982 1.00 27.17 735 GLN A CA 1
ATOM 5254 C C . GLN A 1 735 ? 57.571 2.359 -8.053 1.00 27.17 735 GLN A C 1
ATOM 5256 O O . GLN A 1 735 ? 57.635 1.506 -7.174 1.00 27.17 735 GLN A O 1
ATOM 5261 N N . VAL A 1 736 ? 56.673 2.211 -9.036 1.00 28.17 736 VAL A N 1
ATOM 5262 C CA . VAL A 1 736 ? 56.968 2.205 -10.479 1.00 28.17 736 VAL A CA 1
ATOM 5263 C C . VAL A 1 736 ? 55.754 2.633 -11.329 1.00 28.17 736 VAL A C 1
ATOM 5265 O O . VAL A 1 736 ? 54.617 2.254 -11.064 1.00 28.17 736 VAL A O 1
ATOM 5268 N N . LEU A 1 737 ? 56.032 3.353 -12.418 1.00 38.97 737 LEU A N 1
ATOM 5269 C CA . LEU A 1 737 ? 55.251 3.320 -13.654 1.00 38.97 737 LEU A CA 1
ATOM 5270 C C . LEU A 1 737 ? 55.363 1.894 -14.236 1.00 38.97 737 LEU A C 1
ATOM 5272 O O . LEU A 1 737 ? 56.443 1.511 -14.671 1.00 38.97 737 LEU A O 1
ATOM 5276 N N . GLY A 1 738 ? 54.288 1.106 -14.204 1.00 42.91 738 GLY A N 1
ATOM 5277 C CA . GLY A 1 738 ? 54.331 -0.327 -14.512 1.00 42.91 738 GLY A CA 1
ATOM 5278 C C . GLY A 1 738 ? 54.602 -1.179 -13.270 1.00 42.91 738 GLY A C 1
ATOM 5279 O O . GLY A 1 738 ? 55.742 -1.526 -12.976 1.00 42.91 738 GLY A O 1
ATOM 5280 N N . ALA A 1 739 ? 53.544 -1.574 -12.557 1.00 37.19 739 ALA A N 1
ATOM 5281 C CA . ALA A 1 739 ? 53.592 -2.876 -11.907 1.00 37.19 739 ALA A CA 1
ATOM 5282 C C . ALA A 1 739 ? 53.626 -3.903 -13.043 1.00 37.19 739 ALA A C 1
ATOM 5284 O O . ALA A 1 739 ? 52.711 -3.926 -13.865 1.00 37.19 739 ALA A O 1
ATOM 5285 N N . GLU A 1 740 ? 54.680 -4.716 -13.128 1.00 44.62 740 GLU A N 1
ATOM 5286 C CA . GLU A 1 740 ? 54.773 -5.723 -14.192 1.00 44.62 740 GLU A CA 1
ATOM 5287 C C . GLU A 1 740 ? 53.628 -6.751 -14.112 1.00 44.62 740 GLU A C 1
ATOM 5289 O O . GLU A 1 740 ? 53.328 -7.370 -15.124 1.00 44.62 740 GLU A O 1
ATOM 5294 N N . ALA A 1 741 ? 52.890 -6.844 -12.989 1.00 50.91 741 ALA A N 1
ATOM 5295 C CA . ALA A 1 741 ? 51.534 -7.396 -12.986 1.00 50.91 741 ALA A CA 1
ATOM 5296 C C . ALA A 1 741 ? 50.687 -7.137 -11.737 1.00 50.91 741 ALA A C 1
ATOM 5298 O O . ALA A 1 741 ? 51.137 -7.348 -10.611 1.00 50.91 741 ALA A O 1
ATOM 5299 N N . PHE A 1 742 ? 49.405 -6.845 -11.976 1.00 59.50 742 PHE A N 1
ATOM 5300 C CA . PHE A 1 742 ? 48.296 -7.225 -11.104 1.00 59.50 742 PHE A CA 1
ATOM 5301 C C . PHE A 1 742 ? 47.751 -8.568 -11.610 1.00 59.50 742 PHE A C 1
ATOM 5303 O O . PHE A 1 742 ? 47.482 -8.706 -12.802 1.00 59.50 742 PHE A O 1
ATOM 5310 N N . ASN A 1 743 ? 47.656 -9.578 -10.742 1.00 69.38 743 ASN A N 1
ATOM 5311 C CA . ASN A 1 743 ? 47.189 -10.906 -11.136 1.00 69.38 743 ASN A CA 1
ATOM 5312 C C . ASN A 1 743 ? 45.722 -11.069 -10.737 1.00 69.38 743 ASN A C 1
ATOM 5314 O O . ASN A 1 743 ? 45.432 -11.385 -9.584 1.00 69.38 743 ASN A O 1
ATOM 5318 N N . PHE A 1 744 ? 44.812 -10.883 -11.690 1.00 73.50 744 PHE A N 1
ATOM 5319 C CA . PHE A 1 744 ? 43.387 -11.121 -11.483 1.00 73.50 744 PHE A CA 1
ATOM 5320 C C . PHE A 1 744 ? 43.166 -12.621 -11.216 1.00 73.50 744 PHE A C 1
ATOM 5322 O O . PHE A 1 744 ? 43.406 -13.455 -12.099 1.00 73.50 744 PHE A O 1
ATOM 5329 N N . THR A 1 745 ? 42.741 -12.981 -10.002 1.00 58.72 745 THR A N 1
ATOM 5330 C CA . THR A 1 745 ? 42.496 -14.376 -9.584 1.00 58.72 745 THR A CA 1
ATOM 5331 C C . THR A 1 745 ? 41.008 -14.729 -9.558 1.00 58.72 745 THR A C 1
ATOM 5333 O O . THR A 1 745 ? 40.662 -15.856 -9.922 1.00 58.72 745 THR A O 1
ATOM 5336 N N . GLY A 1 746 ? 40.141 -13.775 -9.208 1.00 46.94 746 GLY A N 1
ATOM 5337 C CA . GLY A 1 746 ? 38.681 -13.913 -9.207 1.00 46.94 746 GLY A CA 1
ATOM 5338 C C . GLY A 1 746 ? 38.024 -13.477 -10.518 1.00 46.94 746 GLY A C 1
ATOM 5339 O O . GLY A 1 746 ? 38.592 -12.696 -11.277 1.00 46.94 746 GLY A O 1
ATOM 5340 N N . ASP A 1 747 ? 36.838 -14.010 -10.801 1.00 53.16 747 ASP A N 1
ATOM 5341 C CA . ASP A 1 747 ? 36.024 -13.621 -11.955 1.00 53.16 747 ASP A CA 1
ATOM 5342 C C . ASP A 1 747 ? 35.392 -12.237 -11.717 1.00 53.16 747 ASP A C 1
ATOM 5344 O O . ASP A 1 747 ? 34.931 -11.965 -10.613 1.00 53.16 747 ASP A O 1
ATOM 5348 N N . LEU A 1 748 ? 35.371 -11.368 -12.739 1.00 47.38 748 LEU A N 1
ATOM 5349 C CA . LEU A 1 748 ? 34.728 -10.044 -12.668 1.00 47.38 748 LEU A CA 1
ATOM 5350 C C . LEU A 1 748 ? 33.691 -9.899 -13.787 1.00 47.38 748 LEU A C 1
ATOM 5352 O O . LEU A 1 748 ? 33.908 -10.356 -14.909 1.00 47.38 748 LEU A O 1
ATOM 5356 N N . HIS A 1 749 ? 32.574 -9.249 -13.499 1.00 52.16 749 HIS A N 1
ATOM 5357 C CA . HIS A 1 749 ? 31.459 -9.049 -14.425 1.00 52.16 749 HIS A CA 1
ATOM 5358 C C . HIS A 1 749 ? 30.676 -7.784 -14.068 1.00 52.16 749 HIS A C 1
ATOM 5360 O O . HIS A 1 749 ? 31.009 -7.106 -13.096 1.00 52.16 749 HIS A O 1
ATOM 5366 N N . MET A 1 750 ? 29.625 -7.480 -14.835 1.00 41.22 750 MET A N 1
ATOM 5367 C CA . MET A 1 750 ? 28.699 -6.390 -14.515 1.00 41.22 750 MET A CA 1
ATOM 5368 C C . MET A 1 750 ? 28.248 -6.471 -13.047 1.00 41.22 750 MET A C 1
ATOM 5370 O O . MET A 1 750 ? 27.897 -7.556 -12.588 1.00 41.22 750 MET A O 1
ATOM 5374 N N . SER A 1 751 ? 28.303 -5.354 -12.322 1.00 40.97 751 SER A N 1
ATOM 5375 C CA . SER A 1 751 ? 28.023 -5.225 -10.881 1.00 40.97 751 SER A CA 1
ATOM 5376 C C . SER A 1 751 ? 29.108 -5.732 -9.916 1.00 40.97 751 SER A C 1
ATOM 5378 O O . SER A 1 751 ? 28.939 -5.635 -8.702 1.00 40.97 751 SER A O 1
ATOM 5380 N N . SER A 1 752 ? 30.258 -6.219 -10.404 1.00 47.03 752 SER A N 1
ATOM 5381 C CA . SER A 1 752 ? 31.435 -6.453 -9.546 1.00 47.03 752 SER A CA 1
ATOM 5382 C C . SER A 1 752 ? 31.990 -5.129 -8.996 1.00 47.03 752 SER A C 1
ATOM 5384 O O . SER A 1 752 ? 31.992 -4.119 -9.703 1.00 47.03 752 SER A O 1
ATOM 5386 N N . SER A 1 753 ? 32.536 -5.124 -7.775 1.00 54.94 753 SER A N 1
ATOM 5387 C CA . SER A 1 753 ? 33.149 -3.934 -7.162 1.00 54.94 753 SER A CA 1
ATOM 5388 C C . SER A 1 753 ? 34.432 -4.243 -6.374 1.00 54.94 753 SER A C 1
ATOM 5390 O O . SER A 1 753 ? 34.762 -5.401 -6.122 1.00 54.94 753 SER A O 1
ATOM 5392 N N . GLY A 1 754 ? 35.196 -3.209 -6.010 1.00 52.53 754 GLY A N 1
ATOM 5393 C CA . GLY A 1 754 ? 36.392 -3.309 -5.168 1.00 52.53 754 GLY A CA 1
ATOM 5394 C C . GLY A 1 754 ? 37.724 -3.090 -5.897 1.00 52.53 754 GLY A C 1
ATOM 5395 O O . GLY A 1 754 ? 37.793 -2.546 -7.005 1.00 52.53 754 GLY A O 1
ATOM 5396 N N . SER A 1 755 ? 38.821 -3.484 -5.243 1.00 60.31 755 SER A N 1
ATOM 5397 C CA . SER A 1 755 ? 40.194 -3.233 -5.713 1.00 60.31 755 SER A CA 1
ATOM 5398 C C . SER A 1 755 ? 40.502 -3.887 -7.060 1.00 60.31 755 SER A C 1
ATOM 5400 O O . SER A 1 755 ? 41.193 -3.294 -7.882 1.00 60.31 755 SER A O 1
ATOM 5402 N N . ASP A 1 756 ? 39.947 -5.067 -7.324 1.00 63.88 756 ASP A N 1
ATOM 5403 C CA . ASP A 1 756 ? 40.191 -5.803 -8.567 1.00 63.88 756 ASP A CA 1
ATOM 5404 C C . ASP A 1 756 ? 39.505 -5.110 -9.751 1.00 63.88 756 ASP A C 1
ATOM 5406 O O . ASP A 1 756 ? 40.074 -4.980 -10.829 1.00 63.88 756 ASP A O 1
ATOM 5410 N N . VAL A 1 757 ? 38.315 -4.550 -9.546 1.00 69.31 757 VAL A N 1
ATOM 5411 C CA . VAL A 1 757 ? 37.631 -3.758 -10.577 1.00 69.31 757 VAL A CA 1
ATOM 5412 C C . VAL A 1 757 ? 38.338 -2.425 -10.817 1.00 69.31 757 VAL A C 1
ATOM 5414 O O . VAL A 1 757 ? 38.490 -2.004 -11.963 1.00 69.31 757 VAL A O 1
ATOM 5417 N N . THR A 1 758 ? 38.841 -1.797 -9.751 1.00 74.25 758 THR A N 1
ATOM 5418 C CA . THR A 1 758 ? 39.657 -0.577 -9.837 1.00 74.25 758 THR A CA 1
ATOM 5419 C C . THR A 1 758 ? 40.873 -0.789 -10.739 1.00 74.25 758 THR A C 1
ATOM 5421 O O . THR A 1 758 ? 41.150 0.030 -11.617 1.00 74.25 758 THR A O 1
ATOM 5424 N N . GLU A 1 759 ? 41.592 -1.896 -10.554 1.00 74.88 759 GLU A N 1
ATOM 5425 C CA . GLU A 1 759 ? 42.774 -2.214 -11.356 1.00 74.88 759 GLU A CA 1
ATOM 5426 C C . GLU A 1 759 ? 42.415 -2.635 -12.788 1.00 74.88 759 GLU A C 1
ATOM 5428 O O . GLU A 1 759 ? 43.097 -2.222 -13.727 1.00 74.88 759 GLU A O 1
ATOM 5433 N N . LEU A 1 760 ? 41.302 -3.348 -13.000 1.00 78.44 760 LEU A N 1
ATOM 5434 C CA . LEU A 1 760 ? 40.790 -3.643 -14.344 1.00 78.44 760 LEU A CA 1
ATOM 5435 C C . LEU A 1 760 ? 40.512 -2.355 -15.134 1.00 78.44 760 LEU A C 1
ATOM 5437 O O . LEU A 1 760 ? 40.966 -2.211 -16.266 1.00 78.44 760 LEU A O 1
ATOM 5441 N N . GLN A 1 761 ? 39.804 -1.399 -14.534 1.00 80.56 761 GLN A N 1
ATOM 5442 C CA . GLN A 1 761 ? 39.445 -0.133 -15.179 1.00 80.56 761 GLN A CA 1
ATOM 5443 C C . GLN A 1 761 ? 40.676 0.701 -15.539 1.00 80.56 761 GLN A C 1
ATOM 5445 O O . GLN A 1 761 ? 40.766 1.222 -16.651 1.00 80.56 761 GLN A O 1
ATOM 5450 N N . LYS A 1 762 ? 41.666 0.771 -14.641 1.00 75.94 762 LYS A N 1
ATOM 5451 C CA . LYS A 1 762 ? 42.952 1.424 -14.926 1.00 75.94 762 LYS A CA 1
ATOM 5452 C C . LYS A 1 762 ? 43.680 0.761 -16.098 1.00 75.94 762 LYS A C 1
ATOM 5454 O O . LYS A 1 762 ? 44.199 1.470 -16.958 1.00 75.94 762 LYS A O 1
ATOM 5459 N N . VAL A 1 763 ? 43.700 -0.576 -16.157 1.00 77.44 763 VAL A N 1
ATOM 5460 C CA . VAL A 1 763 ? 44.342 -1.341 -17.242 1.00 77.44 763 VAL A CA 1
ATOM 5461 C C . VAL A 1 763 ? 43.655 -1.095 -18.587 1.00 77.44 763 VAL A C 1
ATOM 5463 O O . VAL A 1 763 ? 44.343 -0.880 -19.584 1.00 77.44 763 VAL A O 1
ATOM 5466 N N . LEU A 1 764 ? 42.320 -1.075 -18.627 1.00 79.88 764 LEU A N 1
ATOM 5467 C CA . LEU A 1 764 ? 41.550 -0.821 -19.852 1.00 79.88 764 LEU A CA 1
ATOM 5468 C C . LEU A 1 764 ? 41.798 0.591 -20.399 1.00 79.88 764 LEU A C 1
ATOM 5470 O O . LEU A 1 764 ? 42.144 0.737 -21.573 1.00 79.88 764 LEU A O 1
ATOM 5474 N N . ILE A 1 765 ? 41.723 1.607 -19.531 1.00 79.75 765 ILE A N 1
ATOM 5475 C CA . ILE A 1 765 ? 41.971 3.011 -19.895 1.00 79.75 765 ILE A CA 1
ATOM 5476 C C . ILE A 1 765 ? 43.413 3.191 -20.385 1.00 79.75 765 ILE A C 1
ATOM 5478 O O . ILE A 1 765 ? 43.645 3.796 -21.432 1.00 79.75 765 ILE A O 1
ATOM 5482 N N . ALA A 1 766 ? 44.394 2.619 -19.678 1.00 73.69 766 ALA A N 1
ATOM 5483 C CA . ALA A 1 766 ? 45.801 2.684 -20.073 1.00 73.69 766 ALA A CA 1
ATOM 5484 C C . ALA A 1 766 ? 46.085 1.965 -21.405 1.00 73.69 766 ALA A C 1
ATOM 5486 O O . ALA A 1 766 ? 46.972 2.380 -22.151 1.00 73.69 766 ALA A O 1
ATOM 5487 N N . ALA A 1 767 ? 45.323 0.915 -21.725 1.00 72.19 767 ALA A N 1
ATOM 5488 C CA . ALA A 1 767 ? 45.397 0.192 -22.993 1.00 72.19 767 ALA A CA 1
ATOM 5489 C C . ALA A 1 767 ? 44.630 0.878 -24.145 1.00 72.19 767 ALA A C 1
ATOM 5491 O O . ALA A 1 767 ? 44.600 0.344 -25.254 1.00 72.19 767 ALA A O 1
ATOM 5492 N N . GLY A 1 768 ? 44.045 2.059 -23.908 1.00 70.25 768 GLY A N 1
ATOM 5493 C CA . GLY A 1 768 ? 43.351 2.860 -24.921 1.00 70.25 768 GLY A CA 1
ATOM 5494 C C . GLY A 1 768 ? 41.866 2.531 -25.098 1.00 70.25 768 GLY A C 1
ATOM 5495 O O . GLY A 1 768 ? 41.251 3.036 -26.037 1.00 70.25 768 GLY A O 1
ATOM 5496 N N . PHE A 1 769 ? 41.281 1.718 -24.214 1.00 78.88 769 PHE A N 1
ATOM 5497 C CA . PHE A 1 769 ? 39.842 1.444 -24.160 1.00 78.88 769 PHE A CA 1
ATOM 5498 C C . PHE A 1 769 ? 39.222 2.378 -23.122 1.00 78.88 769 PHE A C 1
ATOM 5500 O O . PHE A 1 769 ? 39.138 2.049 -21.940 1.00 78.88 769 PHE A O 1
ATOM 5507 N N . ASP A 1 770 ? 38.893 3.589 -23.575 1.00 69.38 770 ASP A N 1
ATOM 5508 C CA . ASP A 1 770 ? 38.419 4.675 -22.716 1.00 69.38 770 ASP A CA 1
ATOM 5509 C C . ASP A 1 770 ? 37.128 4.299 -21.970 1.00 69.38 770 ASP A C 1
ATOM 5511 O O . ASP A 1 770 ? 36.240 3.648 -22.523 1.00 69.38 770 ASP A O 1
ATOM 5515 N N . ILE A 1 771 ? 37.026 4.749 -20.719 1.00 66.19 771 ILE A N 1
ATOM 5516 C CA . ILE A 1 771 ? 35.820 4.656 -19.890 1.00 66.19 771 ILE A CA 1
ATOM 5517 C C . ILE A 1 771 ? 35.451 6.098 -19.522 1.00 66.19 771 ILE A C 1
ATOM 5519 O O . ILE A 1 771 ? 35.944 6.614 -18.512 1.00 66.19 771 ILE A O 1
ATOM 5523 N N . PRO A 1 772 ? 34.623 6.777 -20.341 1.00 59.19 772 PRO A N 1
ATOM 5524 C CA . PRO A 1 772 ? 34.392 8.216 -20.230 1.00 59.19 772 PRO A CA 1
ATOM 5525 C C . PRO A 1 772 ? 33.884 8.675 -18.860 1.00 59.19 772 PRO A C 1
ATOM 5527 O O . PRO A 1 772 ? 34.254 9.763 -18.418 1.00 59.19 772 PRO A O 1
ATOM 5530 N N . ALA A 1 773 ? 33.088 7.847 -18.171 1.00 53.06 773 ALA A N 1
ATOM 5531 C CA . ALA A 1 773 ? 32.618 8.127 -16.814 1.00 53.06 773 ALA A CA 1
ATOM 5532 C C . ALA A 1 773 ? 33.775 8.343 -15.818 1.00 53.06 773 ALA A C 1
ATOM 5534 O O . ALA A 1 773 ? 33.681 9.197 -14.940 1.00 53.06 773 ALA A O 1
ATOM 5535 N N . ILE A 1 774 ? 34.899 7.642 -15.991 1.00 58.50 774 ILE A N 1
ATOM 5536 C CA . ILE A 1 774 ? 36.086 7.766 -15.135 1.00 58.50 774 ILE A CA 1
ATOM 5537 C C . ILE A 1 774 ? 37.043 8.845 -15.672 1.00 58.50 774 ILE A C 1
ATOM 5539 O O . ILE A 1 774 ? 37.533 9.680 -14.912 1.00 58.50 774 ILE A O 1
ATOM 5543 N N . THR A 1 775 ? 37.312 8.879 -16.981 1.00 55.62 775 THR A N 1
ATOM 5544 C CA . THR A 1 775 ? 38.348 9.760 -17.564 1.00 55.62 775 THR A CA 1
ATOM 5545 C C . THR A 1 775 ? 37.942 11.227 -17.689 1.00 55.62 775 THR A C 1
ATOM 5547 O O . THR A 1 775 ? 38.815 12.092 -17.781 1.00 55.62 775 THR A O 1
ATOM 5550 N N . LYS A 1 776 ? 36.641 11.535 -17.630 1.00 59.69 776 LYS A N 1
ATOM 5551 C CA . LYS A 1 776 ? 36.112 12.910 -17.616 1.00 59.69 776 LYS A CA 1
ATOM 5552 C C . LYS A 1 776 ? 35.732 13.412 -16.215 1.00 59.69 776 LYS A C 1
ATOM 5554 O O . LYS A 1 776 ? 35.180 14.501 -16.105 1.00 59.69 776 LYS A O 1
ATOM 5559 N N . GLY A 1 777 ? 36.070 12.656 -15.163 1.00 43.12 777 GLY A N 1
ATOM 5560 C CA . GLY A 1 777 ? 35.910 13.062 -13.761 1.00 43.12 777 GLY A CA 1
ATOM 5561 C C . GLY A 1 777 ? 34.511 12.863 -13.167 1.00 43.12 777 GLY A C 1
ATOM 5562 O O . GLY A 1 777 ? 34.167 13.587 -12.241 1.00 43.12 777 GLY A O 1
ATOM 5563 N N . GLY A 1 778 ? 33.713 11.925 -13.696 1.00 51.91 778 GLY A N 1
ATOM 5564 C CA . GLY A 1 778 ? 32.319 11.699 -13.288 1.00 51.91 778 GLY A CA 1
ATOM 5565 C C . GLY A 1 778 ? 32.093 10.650 -12.189 1.00 51.91 778 GLY A C 1
ATOM 5566 O O . GLY A 1 778 ? 31.076 10.733 -11.517 1.00 51.91 778 GLY A O 1
ATOM 5567 N N . ILE A 1 779 ? 33.006 9.690 -11.978 1.00 44.84 779 ILE A N 1
ATOM 5568 C CA . ILE A 1 779 ? 32.930 8.664 -10.911 1.00 44.84 779 ILE A CA 1
ATOM 5569 C C . ILE A 1 779 ? 34.327 8.227 -10.432 1.00 44.84 779 ILE A C 1
ATOM 5571 O O . ILE A 1 779 ? 35.311 8.318 -11.174 1.00 44.84 779 ILE A O 1
ATOM 5575 N N . ALA A 1 780 ? 34.418 7.713 -9.199 1.00 46.81 780 ALA A N 1
ATOM 5576 C CA . ALA A 1 780 ? 35.620 7.049 -8.690 1.00 46.81 780 ALA A CA 1
ATOM 5577 C C . ALA A 1 780 ? 35.793 5.642 -9.298 1.00 46.81 780 ALA A C 1
ATOM 5579 O O . ALA A 1 780 ? 34.838 5.011 -9.748 1.00 46.81 780 ALA A O 1
ATOM 5580 N N . TYR A 1 781 ? 37.026 5.132 -9.305 1.00 67.19 781 TYR A N 1
ATOM 5581 C CA . TYR A 1 781 ? 37.304 3.752 -9.712 1.00 67.19 781 TYR A CA 1
ATOM 5582 C C . TYR A 1 781 ? 36.674 2.740 -8.741 1.00 67.19 781 TYR A C 1
ATOM 5584 O O . TYR A 1 781 ? 36.559 3.019 -7.548 1.00 67.19 781 TYR A O 1
ATOM 5592 N N . GLY A 1 782 ? 36.375 1.533 -9.235 1.00 46.62 782 GLY A N 1
ATOM 5593 C CA . GLY A 1 782 ? 36.080 0.376 -8.388 1.00 46.62 782 GLY A CA 1
ATOM 5594 C C . GLY A 1 782 ? 34.701 -0.253 -8.535 1.00 46.62 782 GLY A C 1
ATOM 5595 O O . GLY A 1 782 ? 34.411 -1.156 -7.760 1.00 46.62 782 GLY A O 1
ATOM 5596 N N . TYR A 1 783 ? 33.887 0.148 -9.516 1.00 53.16 783 TYR A N 1
ATOM 5597 C CA . TYR A 1 783 ? 32.601 -0.499 -9.832 1.00 53.16 783 TYR A CA 1
ATOM 5598 C C . TYR A 1 783 ? 32.453 -0.819 -11.327 1.00 53.16 783 TYR A C 1
ATOM 5600 O O . TYR A 1 783 ? 32.658 0.049 -12.173 1.00 53.16 783 TYR A O 1
ATOM 5608 N N . PHE A 1 784 ? 32.097 -2.062 -11.665 1.00 54.06 784 PHE A N 1
ATOM 5609 C CA . PHE A 1 784 ? 32.032 -2.581 -13.031 1.00 54.06 784 PHE A CA 1
ATOM 5610 C C . PHE A 1 784 ? 30.613 -2.392 -13.589 1.00 54.06 784 PHE A C 1
ATOM 5612 O O . PHE A 1 784 ? 29.815 -3.322 -13.568 1.00 54.06 784 PHE A O 1
ATOM 5619 N N . GLY A 1 785 ? 30.321 -1.194 -14.105 1.00 47.22 785 GLY A N 1
ATOM 5620 C CA . GLY A 1 785 ? 29.041 -0.851 -14.756 1.00 47.22 785 GLY A CA 1
ATOM 5621 C C . GLY A 1 785 ? 29.056 -0.917 -16.296 1.00 47.22 785 GLY A C 1
ATOM 5622 O O . GLY A 1 785 ? 30.062 -1.304 -16.910 1.00 47.22 785 GLY A O 1
ATOM 5623 N N . GLY A 1 786 ? 27.971 -0.455 -16.930 1.00 46.69 786 GLY A N 1
ATOM 5624 C CA . GLY A 1 786 ? 27.740 -0.427 -18.391 1.00 46.69 786 GLY A CA 1
ATOM 5625 C C . GLY A 1 786 ? 28.935 0.002 -19.254 1.00 46.69 786 GLY A C 1
ATOM 5626 O O . GLY A 1 786 ? 29.305 -0.661 -20.225 1.00 46.69 786 GLY A O 1
ATOM 5627 N N . GLN A 1 787 ? 29.611 1.087 -18.872 1.00 54.66 787 GLN A N 1
ATOM 5628 C CA . GLN A 1 787 ? 30.764 1.598 -19.627 1.00 54.66 787 GLN A CA 1
ATOM 5629 C C . GLN A 1 787 ? 32.042 0.770 -19.416 1.00 54.66 787 GLN A C 1
ATOM 5631 O O . GLN A 1 787 ? 32.870 0.669 -20.321 1.00 54.66 787 GLN A O 1
ATOM 5636 N N . THR A 1 788 ? 32.191 0.126 -18.253 1.00 59.62 788 THR A N 1
ATOM 5637 C CA . THR A 1 788 ? 33.298 -0.813 -18.009 1.00 59.62 788 THR A CA 1
ATOM 5638 C C . THR A 1 788 ? 33.088 -2.095 -18.812 1.00 59.62 788 THR A C 1
ATOM 5640 O O . THR A 1 788 ? 34.040 -2.600 -19.400 1.00 59.62 788 THR A O 1
ATOM 5643 N N . LEU A 1 789 ? 31.841 -2.568 -18.943 1.00 46.66 789 LEU A N 1
ATOM 5644 C CA . LEU A 1 789 ? 31.480 -3.677 -19.833 1.00 46.66 789 LEU A CA 1
ATOM 5645 C C . LEU A 1 789 ? 31.828 -3.371 -21.291 1.00 46.66 789 LEU A C 1
ATOM 5647 O O . LEU A 1 789 ? 32.507 -4.172 -21.931 1.00 46.66 789 LEU A O 1
ATOM 5651 N N . ALA A 1 790 ? 31.433 -2.202 -21.800 1.00 46.69 790 ALA A N 1
ATOM 5652 C CA . ALA A 1 790 ? 31.757 -1.785 -23.163 1.00 46.69 790 ALA A CA 1
ATOM 5653 C C . ALA A 1 790 ? 33.278 -1.731 -23.408 1.00 46.69 790 ALA A C 1
ATOM 5655 O O . ALA A 1 790 ? 33.764 -2.228 -24.429 1.00 46.69 790 ALA A O 1
ATOM 5656 N N . ALA A 1 791 ? 34.047 -1.207 -22.447 1.00 54.00 791 ALA A N 1
ATOM 5657 C CA . ALA A 1 791 ? 35.506 -1.186 -22.516 1.00 54.00 791 ALA A CA 1
ATOM 5658 C C . ALA A 1 791 ? 36.128 -2.594 -22.441 1.00 54.00 791 ALA A C 1
ATOM 5660 O O . ALA A 1 791 ? 37.069 -2.877 -23.184 1.00 54.00 791 ALA A O 1
ATOM 5661 N N . VAL A 1 792 ? 35.587 -3.509 -21.623 1.00 54.34 792 VAL A N 1
ATOM 5662 C CA . VAL A 1 792 ? 36.024 -4.917 -21.568 1.00 54.34 792 VAL A CA 1
ATOM 5663 C C . VAL A 1 792 ? 35.729 -5.639 -22.880 1.00 54.34 792 VAL A C 1
ATOM 5665 O O . VAL A 1 792 ? 36.609 -6.326 -23.391 1.00 54.34 792 VAL A O 1
ATOM 5668 N N . ILE A 1 793 ? 34.548 -5.449 -23.476 1.00 44.38 793 ILE A N 1
ATOM 5669 C CA . ILE A 1 793 ? 34.193 -6.022 -24.786 1.00 44.38 793 ILE A CA 1
ATOM 5670 C C . ILE A 1 793 ? 35.156 -5.512 -25.863 1.00 44.38 793 ILE A C 1
ATOM 5672 O O . ILE A 1 793 ? 35.682 -6.301 -26.653 1.00 44.38 793 ILE A O 1
ATOM 5676 N N . ALA A 1 794 ? 35.443 -4.208 -25.875 1.00 52.97 794 ALA A N 1
ATOM 5677 C CA . ALA A 1 794 ? 36.376 -3.610 -26.824 1.00 52.97 794 ALA A CA 1
ATOM 5678 C C . ALA A 1 794 ? 37.814 -4.128 -26.629 1.00 52.97 794 ALA A C 1
ATOM 5680 O O . ALA A 1 794 ? 38.474 -4.497 -27.606 1.00 52.97 794 ALA A O 1
ATOM 5681 N N . TYR A 1 795 ? 38.271 -4.244 -25.380 1.00 68.75 795 TYR A N 1
ATOM 5682 C CA . TYR A 1 795 ? 39.572 -4.815 -25.028 1.00 68.75 795 TYR A CA 1
ATOM 5683 C C . TYR A 1 795 ? 39.680 -6.292 -25.420 1.00 68.75 795 TYR A C 1
ATOM 5685 O O . TYR A 1 795 ? 40.672 -6.706 -26.020 1.00 68.75 795 TYR A O 1
ATOM 5693 N N . GLN A 1 796 ? 38.652 -7.095 -25.146 1.00 58.84 796 GLN A N 1
ATOM 5694 C CA . GLN A 1 796 ? 38.596 -8.509 -25.516 1.00 58.84 796 GLN A CA 1
ATOM 5695 C C . GLN A 1 796 ? 38.654 -8.693 -27.034 1.00 58.84 796 GLN A C 1
ATOM 5697 O O . GLN A 1 796 ? 39.445 -9.497 -27.532 1.00 58.84 796 GLN A O 1
ATOM 5702 N N . LYS A 1 797 ? 37.881 -7.887 -27.772 1.00 52.62 797 LYS A N 1
ATOM 5703 C CA . LYS A 1 797 ? 37.868 -7.860 -29.239 1.00 52.62 797 LYS A CA 1
ATOM 5704 C C . LYS A 1 797 ? 39.241 -7.520 -29.813 1.00 52.62 797 LYS A C 1
ATOM 5706 O O . LYS A 1 797 ? 39.699 -8.184 -30.739 1.00 52.62 797 LYS A O 1
ATOM 5711 N N . ALA A 1 798 ? 39.921 -6.527 -29.244 1.00 56.50 798 ALA A N 1
ATOM 5712 C CA . ALA A 1 798 ? 41.257 -6.124 -29.675 1.00 56.50 798 ALA A CA 1
ATOM 5713 C C . ALA A 1 798 ? 42.353 -7.146 -29.326 1.00 56.50 798 ALA A C 1
ATOM 5715 O O . ALA A 1 798 ? 43.385 -7.185 -29.993 1.00 56.50 798 ALA A O 1
ATOM 5716 N N . ASN A 1 799 ? 42.125 -7.989 -28.316 1.00 55.28 799 ASN A N 1
ATOM 5717 C CA . ASN A 1 799 ? 43.080 -9.001 -27.865 1.00 55.28 799 ASN A CA 1
ATOM 5718 C C . ASN A 1 799 ? 42.723 -10.439 -28.290 1.00 55.28 799 ASN A C 1
ATOM 5720 O O . ASN A 1 799 ? 43.364 -11.389 -27.836 1.00 55.28 799 ASN A O 1
ATOM 5724 N N . GLY A 1 800 ? 41.736 -10.617 -29.176 1.00 45.66 800 GLY A N 1
ATOM 5725 C CA . GLY A 1 800 ? 41.418 -11.914 -29.781 1.00 45.66 800 GLY A CA 1
ATOM 5726 C C . GLY A 1 800 ? 40.858 -12.952 -28.803 1.00 45.66 800 GLY A C 1
ATOM 5727 O O . GLY A 1 800 ? 41.008 -14.150 -29.036 1.00 45.66 800 GLY A O 1
ATOM 5728 N N . VAL A 1 801 ? 40.228 -12.501 -27.714 1.00 44.97 801 VAL A N 1
ATOM 5729 C CA . VAL A 1 801 ? 39.443 -13.338 -26.793 1.00 44.97 801 VAL A CA 1
ATOM 5730 C C . VAL A 1 801 ? 37.956 -13.019 -26.936 1.00 44.97 801 VAL A C 1
ATOM 5732 O O . VAL A 1 801 ? 37.585 -11.910 -27.324 1.00 44.97 801 VAL A O 1
ATOM 5735 N N . THR A 1 802 ? 37.094 -13.998 -26.652 1.00 44.75 802 THR A N 1
ATOM 5736 C CA . THR A 1 802 ? 35.642 -13.879 -26.847 1.00 44.75 802 THR A CA 1
ATOM 5737 C C . THR A 1 802 ? 35.091 -12.649 -26.124 1.00 44.75 802 THR A C 1
ATOM 5739 O O . THR A 1 802 ? 35.204 -12.533 -24.903 1.00 44.75 802 THR A O 1
ATOM 5742 N N . SER A 1 803 ? 34.509 -11.723 -26.890 1.00 47.03 803 SER A N 1
ATOM 5743 C CA . SER A 1 803 ? 34.133 -10.370 -26.455 1.00 47.03 803 SER A CA 1
ATOM 5744 C C . SER A 1 803 ? 32.793 -10.345 -25.714 1.00 47.03 803 SER A C 1
ATOM 5746 O O . SER A 1 803 ? 31.829 -9.739 -26.163 1.00 47.03 803 SER A O 1
ATOM 5748 N N . THR A 1 804 ? 32.733 -11.083 -24.607 1.00 41.66 804 THR A N 1
ATOM 5749 C CA . THR A 1 804 ? 31.528 -11.334 -23.797 1.00 41.66 804 THR A CA 1
ATOM 5750 C C . THR A 1 804 ? 31.264 -10.270 -22.735 1.00 41.66 804 THR A C 1
ATOM 5752 O O . THR A 1 804 ? 30.214 -10.289 -22.107 1.00 41.66 804 THR A O 1
ATOM 5755 N N . GLY A 1 805 ? 32.234 -9.396 -22.456 1.00 41.09 805 GLY A N 1
ATOM 5756 C CA . GLY A 1 805 ? 32.171 -8.462 -21.331 1.00 41.09 805 GLY A CA 1
ATOM 5757 C C . GLY A 1 805 ? 32.427 -9.107 -19.962 1.00 41.09 805 GLY A C 1
ATOM 5758 O O . GLY A 1 805 ? 32.582 -8.395 -18.977 1.00 41.09 805 GLY A O 1
ATOM 5759 N N . TYR A 1 806 ? 32.560 -10.437 -19.894 1.00 43.44 806 TYR A N 1
ATOM 5760 C CA . TYR A 1 806 ? 32.884 -11.196 -18.684 1.00 43.44 806 TYR A CA 1
ATOM 5761 C C . TYR A 1 806 ? 34.399 -11.405 -18.524 1.00 43.44 806 TYR A C 1
ATOM 5763 O O . TYR A 1 806 ? 35.093 -11.893 -19.428 1.00 43.44 806 TYR A O 1
ATOM 5771 N N . VAL A 1 807 ? 34.940 -11.103 -17.345 1.00 48.03 807 VAL A N 1
ATOM 5772 C CA . VAL A 1 807 ? 36.361 -11.276 -17.001 1.00 48.03 807 VAL A CA 1
ATOM 5773 C C . VAL A 1 807 ? 36.579 -12.629 -16.318 1.00 48.03 807 VAL A C 1
ATOM 5775 O O . VAL A 1 807 ? 36.999 -12.751 -15.167 1.00 48.03 807 VAL A O 1
ATOM 5778 N N . GLY A 1 808 ? 36.289 -13.678 -17.083 1.00 45.44 808 GLY A N 1
ATOM 5779 C CA . GLY A 1 808 ? 36.552 -15.074 -16.740 1.00 45.44 808 GLY A CA 1
ATOM 5780 C C . GLY A 1 808 ? 37.995 -15.499 -17.014 1.00 45.44 808 GLY A C 1
ATOM 5781 O O . GLY A 1 808 ? 38.844 -14.696 -17.410 1.00 45.44 808 GLY A O 1
ATOM 5782 N N . THR A 1 809 ? 38.276 -16.793 -16.861 1.00 43.31 809 THR A N 1
ATOM 5783 C CA . THR A 1 809 ? 39.633 -17.362 -16.933 1.00 43.31 809 THR A CA 1
ATOM 5784 C C . THR A 1 809 ? 40.400 -16.979 -18.207 1.00 43.31 809 THR A C 1
ATOM 5786 O O . THR A 1 809 ? 41.594 -16.707 -18.130 1.00 43.31 809 THR A O 1
ATOM 5789 N N . LEU A 1 810 ? 39.734 -16.893 -19.366 1.00 45.34 810 LEU A N 1
ATOM 5790 C CA . LEU A 1 810 ? 40.367 -16.527 -20.644 1.00 45.34 810 LEU A CA 1
ATOM 5791 C C . LEU A 1 810 ? 40.737 -15.039 -20.722 1.00 45.34 810 LEU A C 1
ATOM 5793 O O . LEU A 1 810 ? 41.842 -14.697 -21.139 1.00 45.34 810 LEU A O 1
ATOM 5797 N N . THR A 1 811 ? 39.841 -14.157 -20.277 1.00 59.72 811 THR A N 1
ATOM 5798 C CA . THR A 1 811 ? 40.082 -12.709 -20.220 1.00 59.72 811 THR A CA 1
ATOM 5799 C C . THR A 1 811 ? 41.175 -12.385 -19.202 1.00 59.72 811 THR A C 1
ATOM 5801 O O . THR A 1 811 ? 42.071 -11.594 -19.493 1.00 59.72 811 THR A O 1
ATOM 5804 N N . ARG A 1 812 ? 41.182 -13.064 -18.044 1.00 71.69 812 ARG A N 1
ATOM 5805 C CA . ARG A 1 812 ? 42.245 -12.931 -17.034 1.00 71.69 812 ARG A CA 1
ATOM 5806 C C . ARG A 1 812 ? 43.594 -13.420 -17.530 1.00 71.69 812 ARG A C 1
ATOM 5808 O O . ARG A 1 812 ? 44.596 -12.776 -17.258 1.00 71.69 812 ARG A O 1
ATOM 5815 N N . ALA A 1 813 ? 43.639 -14.494 -18.318 1.00 56.88 813 ALA A N 1
ATOM 5816 C CA . ALA A 1 813 ? 44.888 -14.971 -18.914 1.00 56.88 813 ALA A CA 1
ATOM 5817 C C . ALA A 1 813 ? 45.556 -13.917 -19.820 1.00 56.88 813 ALA A C 1
ATOM 5819 O O . ALA A 1 813 ? 46.782 -13.872 -19.919 1.00 56.88 813 ALA A O 1
ATOM 5820 N N . VAL A 1 814 ? 44.759 -13.068 -20.478 1.00 62.12 814 VAL A N 1
ATOM 5821 C CA . VAL A 1 814 ? 45.252 -11.976 -21.328 1.00 62.12 814 VAL A CA 1
ATOM 5822 C C . VAL A 1 814 ? 45.578 -10.721 -20.516 1.00 62.12 814 VAL A C 1
ATOM 5824 O O . VAL A 1 814 ? 46.614 -10.108 -20.761 1.00 62.12 814 VAL A O 1
ATOM 5827 N N . LEU A 1 815 ? 44.764 -10.381 -19.513 1.00 71.69 815 LEU A N 1
ATOM 5828 C CA . LEU A 1 815 ? 45.032 -9.269 -18.591 1.00 71.69 815 LEU A CA 1
ATOM 5829 C C . LEU A 1 815 ? 46.298 -9.506 -17.744 1.00 71.69 815 LEU A C 1
ATOM 5831 O O . LEU A 1 815 ? 47.078 -8.586 -17.527 1.00 71.69 815 LEU A O 1
ATOM 5835 N N . ASN A 1 816 ? 46.556 -10.754 -17.339 1.00 73.50 816 ASN A N 1
ATOM 5836 C CA . ASN A 1 816 ? 47.703 -11.149 -16.511 1.00 73.50 816 ASN A CA 1
ATOM 5837 C C . ASN A 1 816 ? 48.988 -11.383 -17.326 1.00 73.50 816 ASN A C 1
ATOM 5839 O O . ASN A 1 816 ? 49.982 -11.855 -16.781 1.00 73.50 816 ASN A O 1
ATOM 5843 N N . LYS A 1 817 ? 49.011 -11.087 -18.633 1.00 63.09 817 LYS A N 1
ATOM 5844 C CA . LYS A 1 817 ? 50.088 -11.503 -19.556 1.00 63.09 817 LYS A CA 1
ATOM 5845 C C . LYS A 1 817 ? 51.425 -10.750 -19.381 1.00 63.09 817 LYS A C 1
ATOM 5847 O O . LYS A 1 817 ? 52.356 -10.992 -20.146 1.00 63.09 817 LYS A O 1
ATOM 5852 N N . GLY A 1 818 ? 51.537 -9.890 -18.363 1.00 51.62 818 GLY A N 1
ATOM 5853 C CA . GLY A 1 818 ? 52.793 -9.335 -17.829 1.00 51.62 818 GLY A CA 1
ATOM 5854 C C . GLY A 1 818 ? 53.289 -9.997 -16.528 1.00 51.62 818 GLY A C 1
ATOM 5855 O O . GLY A 1 818 ? 54.426 -9.775 -16.121 1.00 51.62 818 GLY A O 1
ATOM 5856 N N . ALA A 1 819 ? 52.484 -10.855 -15.888 1.00 41.72 819 ALA A N 1
ATOM 5857 C CA . ALA A 1 819 ? 52.790 -11.452 -14.589 1.00 41.72 819 ALA A CA 1
ATOM 5858 C C . ALA A 1 819 ? 53.765 -12.614 -14.728 1.00 41.72 819 ALA A C 1
ATOM 5860 O O . ALA A 1 819 ? 53.440 -13.645 -15.321 1.00 41.72 819 ALA A O 1
ATOM 5861 N N . THR A 1 820 ? 54.961 -12.494 -14.154 1.00 32.69 820 THR A N 1
ATOM 5862 C CA . THR A 1 820 ? 55.844 -13.656 -14.034 1.00 32.69 820 THR A CA 1
ATOM 5863 C C . THR A 1 820 ? 55.224 -14.685 -13.074 1.00 32.69 820 THR A C 1
ATOM 5865 O O . THR A 1 820 ? 54.795 -14.328 -11.975 1.00 32.69 820 THR A O 1
ATOM 5868 N N . PRO A 1 821 ? 55.154 -15.976 -13.455 1.00 33.16 821 PRO A N 1
ATOM 5869 C CA . PRO A 1 821 ? 54.553 -17.003 -12.615 1.00 33.16 821 PRO A CA 1
ATOM 5870 C C . PRO A 1 821 ? 55.504 -17.364 -11.469 1.00 33.16 821 PRO A C 1
ATOM 5872 O O . PRO A 1 821 ? 56.516 -18.036 -11.672 1.00 33.16 821 PRO A O 1
ATOM 5875 N N . SER A 1 822 ? 55.174 -16.933 -10.250 1.00 25.58 822 SER A N 1
ATOM 5876 C CA . SER A 1 822 ? 55.830 -17.429 -9.040 1.00 25.58 822 SER A CA 1
ATOM 5877 C C . SER A 1 822 ? 55.195 -18.750 -8.608 1.00 25.58 822 SER A C 1
ATOM 5879 O O . SER A 1 822 ? 54.008 -18.840 -8.300 1.00 25.58 822 SER A O 1
ATOM 5881 N N . THR A 1 823 ? 56.016 -19.792 -8.616 1.00 33.06 823 THR A N 1
ATOM 5882 C CA . THR A 1 823 ? 55.767 -21.126 -8.069 1.00 33.06 823 THR A CA 1
ATOM 5883 C C . THR A 1 823 ? 55.397 -21.081 -6.583 1.00 33.06 823 THR A C 1
ATOM 5885 O O . THR A 1 823 ? 56.155 -20.515 -5.796 1.00 33.06 823 THR A O 1
ATOM 5888 N N . GLY A 1 824 ? 54.323 -21.763 -6.164 1.00 26.62 824 GLY A N 1
ATOM 5889 C CA . GLY A 1 824 ? 54.050 -21.932 -4.733 1.00 26.62 824 GLY A CA 1
ATOM 5890 C C . GLY A 1 824 ? 52.790 -22.711 -4.350 1.00 26.62 824 GLY A C 1
ATOM 5891 O O . GLY A 1 824 ? 51.752 -22.117 -4.110 1.00 26.62 824 GLY A O 1
ATOM 5892 N N . THR A 1 825 ? 52.969 -24.025 -4.182 1.00 22.45 825 THR A N 1
ATOM 5893 C CA . THR A 1 825 ? 52.358 -24.883 -3.143 1.00 22.45 825 THR A CA 1
ATOM 5894 C C . THR A 1 825 ? 50.862 -25.218 -3.225 1.00 22.45 825 THR A C 1
ATOM 5896 O O . THR A 1 825 ? 49.988 -24.466 -2.812 1.00 22.45 825 THR A O 1
ATOM 5899 N N . ALA A 1 826 ? 50.596 -26.462 -3.637 1.00 37.69 826 ALA A N 1
ATOM 5900 C CA . ALA A 1 826 ? 49.340 -27.163 -3.399 1.00 37.69 826 ALA A CA 1
ATOM 5901 C C . ALA A 1 826 ? 49.040 -27.262 -1.891 1.00 37.69 826 ALA A C 1
ATOM 5903 O O . ALA A 1 826 ? 49.851 -27.799 -1.134 1.00 37.69 826 ALA A O 1
ATOM 5904 N N . ALA A 1 827 ? 47.861 -26.795 -1.475 1.00 27.55 827 ALA A N 1
ATOM 5905 C CA . ALA A 1 827 ? 47.304 -27.038 -0.150 1.00 27.55 827 ALA A CA 1
ATOM 5906 C C . ALA A 1 827 ? 46.022 -27.880 -0.273 1.00 27.55 827 ALA A C 1
ATOM 5908 O O . ALA A 1 827 ? 45.009 -27.460 -0.820 1.00 27.55 827 ALA A O 1
ATOM 5909 N N . THR A 1 828 ? 46.151 -29.107 0.221 1.00 25.80 828 THR A N 1
ATOM 5910 C CA . THR A 1 828 ? 45.170 -30.151 0.552 1.00 25.80 828 THR A CA 1
ATOM 5911 C C . THR A 1 828 ? 43.741 -29.700 0.891 1.00 25.80 828 THR A C 1
ATOM 5913 O O . THR A 1 828 ? 43.530 -29.033 1.902 1.00 25.80 828 THR A O 1
ATOM 5916 N N . SER A 1 829 ? 42.749 -30.218 0.154 1.00 26.75 829 SER A N 1
ATOM 5917 C CA . SER A 1 829 ? 41.347 -30.281 0.594 1.00 26.75 829 SER A CA 1
ATOM 5918 C C . SER A 1 829 ? 41.128 -31.485 1.513 1.00 26.75 829 SER A C 1
ATOM 5920 O O . SER A 1 829 ? 41.339 -32.634 1.119 1.00 26.75 829 SER A O 1
ATOM 5922 N N . ALA A 1 830 ? 40.695 -31.217 2.744 1.00 28.95 830 ALA A N 1
ATOM 5923 C CA . ALA A 1 830 ? 40.175 -32.220 3.664 1.00 28.95 830 ALA A CA 1
ATOM 5924 C C . ALA A 1 830 ? 38.738 -32.606 3.268 1.00 28.95 830 ALA A C 1
ATOM 5926 O O . ALA A 1 830 ? 37.923 -31.745 2.943 1.00 28.95 830 ALA A O 1
ATOM 5927 N N . ALA A 1 831 ? 38.435 -33.905 3.295 1.00 37.78 831 ALA A N 1
ATOM 5928 C CA . ALA A 1 831 ? 37.122 -34.458 2.980 1.00 37.78 831 ALA A CA 1
ATOM 5929 C C . ALA A 1 831 ? 36.073 -34.042 4.032 1.00 37.78 831 ALA A C 1
ATOM 5931 O O . ALA A 1 831 ? 36.120 -34.498 5.174 1.00 37.78 831 ALA A O 1
ATOM 5932 N N . GLY A 1 832 ? 35.130 -33.182 3.639 1.00 32.47 832 GLY A N 1
ATOM 5933 C CA . GLY A 1 832 ? 33.974 -32.781 4.440 1.00 32.47 832 GLY A CA 1
ATOM 5934 C C . GLY A 1 832 ? 32.769 -33.687 4.184 1.00 32.47 832 GLY A C 1
ATOM 5935 O O . GLY A 1 832 ? 32.323 -33.858 3.052 1.00 32.47 832 GLY A O 1
ATOM 5936 N N . THR A 1 833 ? 32.247 -34.293 5.244 1.00 46.62 833 THR A N 1
ATOM 5937 C CA . THR A 1 833 ? 31.068 -35.166 5.243 1.00 46.62 833 THR A CA 1
ATOM 5938 C C . THR A 1 833 ? 29.814 -34.412 4.773 1.00 46.62 833 THR A C 1
ATOM 5940 O O . THR A 1 833 ? 29.453 -33.393 5.355 1.00 46.62 833 THR A O 1
ATOM 5943 N N . LYS A 1 834 ? 29.117 -34.934 3.752 1.00 52.88 834 LYS A N 1
ATOM 5944 C CA . LYS A 1 834 ? 27.858 -34.392 3.190 1.00 52.88 834 LYS A CA 1
ATOM 5945 C C . LYS A 1 834 ? 26.797 -34.125 4.292 1.00 52.88 834 LYS A C 1
ATOM 5947 O O . LYS A 1 834 ? 26.686 -34.974 5.178 1.00 52.88 834 LYS A O 1
ATOM 5952 N N . PRO A 1 835 ? 25.996 -33.036 4.267 1.00 60.47 835 PRO A N 1
ATOM 5953 C CA . PRO A 1 835 ? 24.949 -32.712 5.268 1.00 60.47 835 PRO A CA 1
ATOM 5954 C C . PRO A 1 835 ? 23.688 -33.605 5.168 1.00 60.47 835 PRO A C 1
ATOM 5956 O O . PRO A 1 835 ? 23.503 -34.290 4.165 1.00 60.47 835 PRO A O 1
ATOM 5959 N N . MET A 1 836 ? 22.903 -33.758 6.257 1.00 76.00 836 MET A N 1
ATOM 5960 C CA . MET A 1 836 ? 21.693 -34.622 6.310 1.00 76.00 836 MET A CA 1
ATOM 5961 C C . MET A 1 836 ? 20.435 -33.759 6.364 1.00 76.00 836 MET A C 1
ATOM 5963 O O . MET A 1 836 ? 20.285 -32.992 7.304 1.00 76.00 836 MET A O 1
ATOM 5967 N N . PHE A 1 837 ? 19.510 -33.939 5.424 1.00 83.00 837 PHE A N 1
ATOM 5968 C CA . PHE A 1 837 ? 18.269 -33.163 5.381 1.00 83.00 837 PHE A CA 1
ATOM 5969 C C . PHE A 1 837 ? 17.138 -33.927 6.082 1.00 83.00 837 PHE A C 1
ATOM 5971 O O . PHE A 1 837 ? 16.693 -34.964 5.580 1.00 83.00 837 PHE A O 1
ATOM 5978 N N . THR A 1 838 ? 16.677 -33.452 7.243 1.00 77.38 838 THR A N 1
ATOM 5979 C CA . THR A 1 838 ? 15.652 -34.131 8.069 1.00 77.38 838 THR A CA 1
ATOM 5980 C C . THR A 1 838 ? 14.259 -33.506 7.945 1.00 77.38 838 THR A C 1
ATOM 5982 O O . THR A 1 838 ? 13.263 -34.231 8.009 1.00 77.38 838 THR A O 1
ATOM 5985 N N . LYS A 1 839 ? 14.170 -32.200 7.664 1.00 70.38 839 LYS A N 1
ATOM 5986 C CA . LYS A 1 839 ? 12.918 -31.435 7.504 1.00 70.38 839 LYS A CA 1
ATOM 5987 C C . LYS A 1 839 ? 12.675 -30.993 6.061 1.00 70.38 839 LYS A C 1
ATOM 5989 O O . LYS A 1 839 ? 13.611 -30.942 5.269 1.00 70.38 839 LYS A O 1
ATOM 5994 N N . ALA A 1 840 ? 11.424 -30.694 5.709 1.00 65.38 840 ALA A N 1
ATOM 5995 C CA . ALA A 1 840 ? 11.092 -30.210 4.369 1.00 65.38 840 ALA A CA 1
ATOM 5996 C C . ALA A 1 840 ? 11.650 -28.803 4.118 1.00 65.38 840 ALA A C 1
ATOM 5998 O O . ALA A 1 840 ? 11.589 -27.962 5.007 1.00 65.38 840 ALA A O 1
ATOM 5999 N N . LEU A 1 841 ? 12.155 -28.563 2.904 1.00 74.25 841 LEU A N 1
ATOM 6000 C CA . LEU A 1 841 ? 12.596 -27.242 2.444 1.00 74.25 841 LEU A CA 1
ATOM 6001 C C . LEU A 1 841 ? 11.746 -26.838 1.237 1.00 74.25 841 LEU A C 1
ATOM 6003 O O . LEU A 1 841 ? 11.548 -27.641 0.320 1.00 74.25 841 LEU A O 1
ATOM 6007 N N . THR A 1 842 ? 11.202 -25.628 1.270 1.00 68.25 842 THR A N 1
ATOM 6008 C CA . THR A 1 842 ? 10.248 -25.092 0.287 1.00 68.25 842 THR A CA 1
ATOM 6009 C C . THR A 1 842 ? 10.567 -23.629 0.014 1.00 68.25 842 THR A C 1
ATOM 6011 O O . THR A 1 842 ? 11.363 -23.035 0.743 1.00 68.25 842 THR A O 1
ATOM 6014 N N . VAL A 1 843 ? 9.952 -23.056 -1.026 1.00 55.88 843 VAL A N 1
ATOM 6015 C CA . VAL A 1 843 ? 10.112 -21.628 -1.317 1.00 55.88 843 VAL A CA 1
ATOM 6016 C C . VAL A 1 843 ? 9.719 -20.790 -0.106 1.00 55.88 843 VAL A C 1
ATOM 6018 O O . VAL A 1 843 ? 8.709 -21.074 0.527 1.00 55.88 843 VAL A O 1
ATOM 6021 N N . GLY A 1 844 ? 10.538 -19.792 0.223 1.00 44.53 844 GLY A N 1
ATOM 6022 C CA . GLY A 1 844 ? 10.342 -18.941 1.399 1.00 44.53 844 GLY A CA 1
ATOM 6023 C C . GLY A 1 844 ? 11.251 -19.293 2.584 1.00 44.53 844 GLY A C 1
ATOM 6024 O O . GLY A 1 844 ? 11.564 -18.419 3.387 1.00 44.53 844 GLY A O 1
ATOM 6025 N N . VAL A 1 845 ? 11.755 -20.531 2.681 1.00 55.66 845 VAL A N 1
ATOM 6026 C CA . VAL A 1 845 ? 12.583 -20.971 3.824 1.00 55.66 845 VAL A CA 1
ATOM 6027 C C . VAL A 1 845 ? 13.991 -20.356 3.780 1.00 55.66 845 VAL A C 1
ATOM 6029 O O . VAL A 1 845 ? 14.647 -20.382 2.734 1.00 55.66 845 VAL A O 1
ATOM 6032 N N . ARG A 1 846 ? 14.479 -19.854 4.929 1.00 75.75 846 ARG A N 1
ATOM 6033 C CA . ARG A 1 846 ? 15.855 -19.354 5.131 1.00 75.75 846 ARG A CA 1
ATOM 6034 C C . ARG A 1 846 ? 16.548 -20.046 6.296 1.00 75.75 846 ARG A C 1
ATOM 6036 O O . ARG A 1 846 ? 16.189 -19.801 7.442 1.00 75.75 846 ARG A O 1
ATOM 6043 N N . ASP A 1 847 ? 17.550 -20.877 6.023 1.00 62.72 847 ASP A N 1
ATOM 6044 C CA . ASP A 1 847 ? 18.390 -21.487 7.058 1.00 62.72 847 ASP A CA 1
ATOM 6045 C C . ASP A 1 847 ? 19.660 -22.149 6.484 1.00 62.72 847 ASP A C 1
ATOM 6047 O O . ASP A 1 847 ? 19.906 -22.175 5.277 1.00 62.72 847 ASP A O 1
ATOM 6051 N N . ALA A 1 848 ? 20.474 -22.716 7.379 1.00 65.25 848 ALA A N 1
ATOM 6052 C CA . ALA A 1 848 ? 21.707 -23.413 7.027 1.00 65.25 848 ALA A CA 1
ATOM 6053 C C . ALA A 1 848 ? 21.488 -24.700 6.202 1.00 65.25 848 ALA A C 1
ATOM 6055 O O . ALA A 1 848 ? 22.393 -25.098 5.463 1.00 65.25 848 ALA A O 1
ATOM 6056 N N . ASP A 1 849 ? 20.312 -25.338 6.283 1.00 71.88 849 ASP A N 1
ATOM 6057 C CA . ASP A 1 849 ? 19.990 -26.510 5.461 1.00 71.88 849 ASP A CA 1
ATOM 6058 C C . ASP A 1 849 ? 19.746 -26.082 4.005 1.00 71.88 849 ASP A C 1
ATOM 6060 O O . ASP A 1 849 ? 20.153 -26.776 3.073 1.00 71.88 849 ASP A O 1
ATOM 6064 N N . VAL A 1 850 ? 19.163 -24.903 3.775 1.00 71.81 850 VAL A N 1
ATOM 6065 C CA . VAL A 1 850 ? 19.026 -24.334 2.427 1.00 71.81 850 VAL A CA 1
ATOM 6066 C C . VAL A 1 850 ? 20.384 -23.949 1.836 1.00 71.81 850 VAL A C 1
ATOM 6068 O O . VAL A 1 850 ? 20.646 -24.278 0.678 1.00 71.81 850 VAL A O 1
ATOM 6071 N N . THR A 1 851 ? 21.281 -23.342 2.620 1.00 70.88 851 THR A N 1
ATOM 6072 C CA . THR A 1 851 ? 22.657 -23.041 2.176 1.00 70.88 851 THR A CA 1
ATOM 6073 C C . THR A 1 851 ? 23.378 -24.320 1.748 1.00 70.88 851 THR A C 1
ATOM 6075 O O . THR A 1 851 ? 23.969 -24.393 0.670 1.00 70.88 851 THR A O 1
ATOM 6078 N N . ALA A 1 852 ? 23.279 -25.365 2.573 1.00 74.06 852 ALA A N 1
ATOM 6079 C CA . ALA A 1 852 ? 23.864 -26.673 2.307 1.00 74.06 852 ALA A CA 1
ATOM 6080 C C . ALA A 1 852 ? 23.283 -27.344 1.050 1.00 74.06 852 ALA A C 1
ATOM 6082 O O . ALA A 1 852 ? 24.011 -28.004 0.305 1.00 74.06 852 ALA A O 1
ATOM 6083 N N . LEU A 1 853 ? 21.982 -27.179 0.804 1.00 77.81 853 LEU A N 1
ATOM 6084 C CA . LEU A 1 853 ? 21.318 -27.679 -0.393 1.00 77.81 853 LEU A CA 1
ATOM 6085 C C . LEU A 1 853 ? 21.782 -26.939 -1.651 1.00 77.81 853 LEU A C 1
ATOM 6087 O O . LEU A 1 853 ? 22.126 -27.589 -2.635 1.00 77.81 853 LEU A O 1
ATOM 6091 N N . GLN A 1 854 ? 21.808 -25.607 -1.623 1.00 69.19 854 GLN A N 1
ATOM 6092 C CA . GLN A 1 854 ? 22.246 -24.785 -2.753 1.00 69.19 854 GLN A CA 1
ATOM 6093 C C . GLN A 1 854 ? 23.693 -25.094 -3.128 1.00 69.19 854 GLN A C 1
ATOM 6095 O O . GLN A 1 854 ? 23.970 -25.341 -4.297 1.00 69.19 854 GLN A O 1
ATOM 6100 N N . GLN A 1 855 ? 24.584 -25.194 -2.136 1.00 66.94 855 GLN A N 1
ATOM 6101 C CA . GLN A 1 855 ? 25.974 -25.575 -2.378 1.00 66.94 855 GLN A CA 1
ATOM 6102 C C . GLN A 1 855 ? 26.069 -26.964 -3.020 1.00 66.94 855 GLN A C 1
ATOM 6104 O O . GLN A 1 855 ? 26.739 -27.134 -4.034 1.00 66.94 855 GLN A O 1
ATOM 6109 N N . TYR A 1 856 ? 25.335 -27.950 -2.491 1.00 77.31 856 TYR A N 1
ATOM 6110 C CA . TYR A 1 856 ? 25.312 -29.294 -3.068 1.00 77.31 856 TYR A CA 1
ATOM 6111 C C . TYR A 1 856 ? 24.798 -29.302 -4.518 1.00 77.31 856 TYR A C 1
ATOM 6113 O O . TYR A 1 856 ? 25.329 -30.033 -5.355 1.00 77.31 856 TYR A O 1
ATOM 6121 N N . LEU A 1 857 ? 23.774 -28.506 -4.834 1.00 67.38 857 LEU A N 1
ATOM 6122 C CA . LEU A 1 857 ? 23.224 -28.413 -6.186 1.00 67.38 857 LEU A CA 1
ATOM 6123 C C . LEU A 1 857 ? 24.168 -27.665 -7.141 1.00 67.38 857 LEU A C 1
ATOM 6125 O O . LEU A 1 857 ? 24.280 -28.079 -8.293 1.00 67.38 857 LEU A O 1
ATOM 6129 N N . THR A 1 858 ? 24.893 -26.640 -6.684 1.00 53.94 858 THR A N 1
ATOM 6130 C CA . THR A 1 858 ? 25.914 -25.943 -7.488 1.00 53.94 858 THR A CA 1
ATOM 6131 C C . THR A 1 858 ? 27.094 -26.842 -7.801 1.00 53.94 858 THR A C 1
ATOM 6133 O O . THR A 1 858 ? 27.465 -26.975 -8.966 1.00 53.94 858 THR A O 1
ATOM 6136 N N . ASP A 1 859 ? 27.622 -27.538 -6.795 1.00 57.50 859 ASP A N 1
ATOM 6137 C CA . ASP A 1 859 ? 28.778 -28.426 -6.954 1.00 57.50 859 ASP A CA 1
ATOM 6138 C C . ASP A 1 859 ? 28.501 -29.576 -7.937 1.00 57.50 859 ASP A C 1
ATOM 6140 O O . ASP A 1 859 ? 29.424 -30.155 -8.508 1.00 57.50 859 ASP A O 1
ATOM 6144 N N . ASN A 1 860 ? 27.224 -29.908 -8.148 1.00 48.03 860 ASN A N 1
ATOM 6145 C CA . ASN A 1 860 ? 26.781 -30.949 -9.073 1.00 48.03 860 ASN A CA 1
ATOM 6146 C C . ASN A 1 860 ? 26.131 -30.385 -10.354 1.00 48.03 860 ASN A C 1
ATOM 6148 O O . ASN A 1 860 ? 25.553 -31.149 -11.121 1.00 48.03 860 ASN A O 1
ATOM 6152 N N . GLY A 1 861 ? 26.242 -29.074 -10.605 1.00 51.28 861 GLY A N 1
ATOM 6153 C CA . GLY A 1 861 ? 25.826 -28.430 -11.858 1.00 51.28 861 GLY A CA 1
ATOM 6154 C C . GLY A 1 861 ? 24.317 -28.233 -12.032 1.00 51.28 861 GLY A C 1
ATOM 6155 O O . GLY A 1 861 ? 23.868 -27.907 -13.126 1.00 51.28 861 GLY A O 1
ATOM 6156 N N . PHE A 1 862 ? 23.531 -28.421 -10.970 1.00 50.19 862 PHE A N 1
ATOM 6157 C CA . PHE A 1 862 ? 22.074 -28.252 -10.969 1.00 50.19 862 PHE A CA 1
ATOM 6158 C C . PHE A 1 862 ? 21.623 -26.835 -10.606 1.00 50.19 862 PHE A C 1
ATOM 6160 O O . PHE A 1 862 ? 20.490 -26.472 -10.908 1.00 50.19 862 PHE A O 1
ATOM 6167 N N . TYR A 1 863 ? 22.480 -26.047 -9.946 1.00 49.84 863 TYR A N 1
ATOM 6168 C CA . TYR A 1 863 ? 22.177 -24.690 -9.484 1.00 49.84 863 TYR A CA 1
ATOM 6169 C C . TYR A 1 863 ? 23.285 -23.709 -9.892 1.00 49.84 863 TYR A C 1
ATOM 6171 O O . TYR A 1 863 ? 24.432 -23.856 -9.478 1.00 49.84 863 TYR A O 1
ATOM 6179 N N . SER A 1 864 ? 22.944 -22.698 -10.692 1.00 52.44 864 SER A N 1
ATOM 6180 C CA . SER A 1 864 ? 23.876 -21.673 -11.198 1.00 52.44 864 SER A CA 1
ATOM 6181 C C . SER A 1 864 ? 23.663 -20.284 -10.574 1.00 52.44 864 SER A C 1
ATOM 6183 O O . SER A 1 864 ? 24.210 -19.305 -11.071 1.00 52.44 864 SER A O 1
ATOM 6185 N N . GLY A 1 865 ? 22.846 -20.194 -9.517 1.00 44.00 865 GLY A N 1
ATOM 6186 C CA . GLY A 1 865 ? 22.612 -18.973 -8.737 1.00 44.00 865 GLY A CA 1
ATOM 6187 C C . GLY A 1 865 ? 23.503 -18.876 -7.484 1.00 44.00 865 GLY A C 1
ATOM 6188 O O . GLY A 1 865 ? 24.231 -19.821 -7.173 1.00 44.00 865 GLY A O 1
ATOM 6189 N N . PRO A 1 866 ? 23.452 -17.759 -6.732 1.00 43.31 866 PRO A N 1
ATOM 6190 C CA . PRO A 1 866 ? 24.253 -17.575 -5.518 1.00 43.31 866 PRO A CA 1
ATOM 6191 C C . PRO A 1 866 ? 23.789 -18.485 -4.362 1.00 43.31 866 PRO A C 1
ATOM 6193 O O . PRO A 1 866 ? 22.594 -18.749 -4.201 1.00 43.31 866 PRO A O 1
ATOM 6196 N N . VAL A 1 867 ? 24.726 -18.949 -3.524 1.00 59.59 867 VAL A N 1
ATOM 6197 C CA . VAL A 1 867 ? 24.445 -19.739 -2.308 1.00 59.59 867 VAL A CA 1
ATOM 6198 C C . VAL A 1 867 ? 24.115 -18.778 -1.162 1.00 59.59 867 VAL A C 1
ATOM 6200 O O . VAL A 1 867 ? 25.001 -18.279 -0.473 1.00 59.59 867 VAL A O 1
ATOM 6203 N N . THR A 1 868 ? 22.830 -18.466 -1.003 1.00 63.66 868 THR A N 1
ATOM 6204 C CA . THR A 1 868 ? 22.336 -17.381 -0.134 1.00 63.66 868 THR A CA 1
ATOM 6205 C C . THR A 1 868 ? 21.742 -17.861 1.187 1.00 63.66 868 THR A C 1
ATOM 6207 O O . THR A 1 868 ? 21.478 -17.048 2.069 1.00 63.66 868 THR A O 1
ATOM 6210 N N . GLY A 1 869 ? 21.472 -19.161 1.322 1.00 45.59 869 GLY A N 1
ATOM 6211 C CA . GLY A 1 869 ? 20.708 -19.709 2.444 1.00 45.59 869 GLY A CA 1
ATOM 6212 C C . GLY A 1 869 ? 19.206 -19.449 2.371 1.00 45.59 869 GLY A C 1
ATOM 6213 O O . GLY A 1 869 ? 18.496 -19.797 3.307 1.00 45.59 869 GLY A O 1
ATOM 6214 N N . TYR A 1 870 ? 18.713 -18.883 1.263 1.00 58.22 870 TYR A N 1
ATOM 6215 C CA . TYR A 1 870 ? 17.292 -18.669 0.986 1.00 58.22 870 TYR A CA 1
ATOM 6216 C C . TYR A 1 870 ? 16.788 -19.529 -0.167 1.00 58.22 870 TYR A C 1
ATOM 6218 O O . TYR A 1 870 ? 17.371 -19.568 -1.252 1.00 58.22 870 TYR A O 1
ATOM 6226 N N . PHE A 1 871 ? 15.666 -20.207 0.047 1.00 48.31 871 PHE A N 1
ATOM 6227 C CA . PHE A 1 871 ? 15.077 -21.096 -0.936 1.00 48.31 871 PHE A CA 1
ATOM 6228 C C . PHE A 1 871 ? 14.138 -20.271 -1.822 1.00 48.31 871 PHE A C 1
ATOM 6230 O O . PHE A 1 871 ? 12.947 -20.164 -1.554 1.00 48.31 871 PHE A O 1
ATOM 6237 N N . GLY A 1 872 ? 14.694 -19.642 -2.857 1.00 41.16 872 GLY A N 1
ATOM 6238 C CA . GLY A 1 872 ? 13.947 -18.866 -3.854 1.00 41.16 872 GLY A CA 1
ATOM 6239 C C . GLY A 1 872 ? 13.584 -19.670 -5.109 1.00 41.16 872 GLY A C 1
ATOM 6240 O O . GLY A 1 872 ? 13.793 -20.886 -5.179 1.00 41.16 872 GLY A O 1
ATOM 6241 N N . THR A 1 873 ? 13.078 -18.981 -6.133 1.00 50.44 873 THR A N 1
ATOM 6242 C CA . THR A 1 873 ? 12.663 -19.568 -7.425 1.00 50.44 873 THR A CA 1
ATOM 6243 C C . THR A 1 873 ? 13.804 -20.304 -8.135 1.00 50.44 873 THR A C 1
ATOM 6245 O O . THR A 1 873 ? 13.597 -21.404 -8.648 1.00 50.44 873 THR A O 1
ATOM 6248 N N . LEU A 1 874 ? 15.034 -19.785 -8.057 1.00 47.59 874 LEU A N 1
ATOM 6249 C CA . LEU A 1 874 ? 16.226 -20.443 -8.602 1.00 47.59 874 LEU A CA 1
ATOM 6250 C C . LEU A 1 874 ? 16.576 -21.746 -7.852 1.00 47.59 874 LEU A C 1
ATOM 6252 O O . LEU A 1 874 ? 16.894 -22.757 -8.479 1.00 47.59 874 LEU A O 1
ATOM 6256 N N . THR A 1 875 ? 16.474 -21.762 -6.516 1.00 57.09 875 THR A N 1
ATOM 6257 C CA . THR A 1 875 ? 16.696 -22.975 -5.702 1.00 57.09 875 THR A CA 1
ATOM 6258 C C . THR A 1 875 ? 15.611 -24.017 -5.977 1.00 57.09 875 THR A C 1
ATOM 6260 O O . THR A 1 875 ? 15.911 -25.206 -6.093 1.00 57.09 875 THR A O 1
ATOM 6263 N N . LYS A 1 876 ? 14.355 -23.582 -6.162 1.00 53.22 876 LYS A N 1
ATOM 6264 C CA . LYS A 1 876 ? 13.231 -24.444 -6.559 1.00 53.22 876 LYS A CA 1
ATOM 6265 C C . LYS A 1 876 ? 13.472 -25.085 -7.924 1.00 53.22 876 LYS A C 1
ATOM 6267 O O . LYS A 1 876 ? 13.351 -26.303 -8.031 1.00 53.22 876 LYS A O 1
ATOM 6272 N N . ALA A 1 877 ? 13.865 -24.301 -8.930 1.00 46.91 877 ALA A N 1
ATOM 6273 C CA . ALA A 1 877 ? 14.178 -24.800 -10.269 1.00 46.91 877 ALA A CA 1
ATOM 6274 C C . ALA A 1 877 ? 15.315 -25.836 -10.234 1.00 46.91 877 ALA A C 1
ATOM 6276 O O . ALA A 1 877 ? 15.195 -26.914 -10.817 1.00 46.91 877 ALA A O 1
ATOM 6277 N N . ALA A 1 878 ? 16.370 -25.582 -9.455 1.00 50.12 878 ALA A N 1
ATOM 6278 C CA . ALA A 1 878 ? 17.458 -26.539 -9.267 1.00 50.12 878 ALA A CA 1
ATOM 6279 C C . ALA A 1 878 ? 17.020 -27.829 -8.554 1.00 50.12 878 ALA A C 1
ATOM 6281 O O . ALA A 1 878 ? 17.434 -28.926 -8.935 1.00 50.12 878 ALA A O 1
ATOM 6282 N N . VAL A 1 879 ? 16.137 -27.733 -7.554 1.00 53.16 879 VAL A N 1
ATOM 6283 C CA . VAL A 1 879 ? 15.544 -28.908 -6.896 1.00 53.16 879 VAL A CA 1
ATOM 6284 C C . VAL A 1 879 ? 14.642 -29.687 -7.855 1.00 53.16 879 VAL A C 1
ATOM 6286 O O . VAL A 1 879 ? 14.664 -30.914 -7.808 1.00 53.16 879 VAL A O 1
ATOM 6289 N N . GLN A 1 880 ? 13.910 -29.029 -8.761 1.00 56.97 880 GLN A N 1
ATOM 6290 C CA . GLN A 1 880 ? 13.103 -29.701 -9.791 1.00 56.97 880 GLN A CA 1
ATOM 6291 C C . GLN A 1 880 ? 13.972 -30.436 -10.811 1.00 56.97 880 GLN A C 1
ATOM 6293 O O . GLN A 1 880 ? 13.671 -31.582 -11.145 1.00 56.97 880 GLN A O 1
ATOM 6298 N N . ILE A 1 881 ? 15.080 -29.831 -11.249 1.00 54.09 881 ILE A N 1
ATOM 6299 C CA . ILE A 1 881 ? 16.067 -30.484 -12.121 1.00 54.09 881 ILE A CA 1
ATOM 6300 C C . ILE A 1 881 ? 16.668 -31.705 -11.411 1.00 54.09 881 ILE A C 1
ATOM 6302 O O . ILE A 1 881 ? 16.697 -32.801 -11.973 1.00 54.09 881 ILE A O 1
ATOM 6306 N N . TYR A 1 882 ? 17.057 -31.555 -10.144 1.00 67.62 882 TYR A N 1
ATOM 6307 C CA . TYR A 1 882 ? 17.569 -32.657 -9.333 1.00 67.62 882 TYR A CA 1
ATOM 6308 C C . TYR A 1 882 ? 16.527 -33.778 -9.141 1.00 67.62 882 TYR A C 1
ATOM 6310 O O . TYR A 1 882 ? 16.831 -34.952 -9.340 1.00 67.62 882 TYR A O 1
ATOM 6318 N N . GLN A 1 883 ? 15.276 -33.446 -8.807 1.00 70.88 883 GLN A N 1
ATOM 6319 C CA . GLN A 1 883 ? 14.178 -34.410 -8.661 1.00 70.88 883 GLN A CA 1
ATOM 6320 C C . GLN A 1 883 ? 13.886 -35.143 -9.971 1.00 70.88 883 GLN A C 1
ATOM 6322 O O . GLN A 1 883 ? 13.718 -36.363 -9.953 1.00 70.88 883 GLN A O 1
ATOM 6327 N N . LYS A 1 884 ? 13.886 -34.418 -11.100 1.00 64.06 884 LYS A N 1
ATOM 6328 C CA . LYS A 1 884 ? 13.724 -34.979 -12.446 1.00 64.06 884 LYS A CA 1
ATOM 6329 C C . LYS A 1 884 ? 14.787 -36.025 -12.725 1.00 64.06 884 LYS A C 1
ATOM 6331 O O . LYS A 1 884 ? 14.451 -37.138 -13.122 1.00 64.06 884 LYS A O 1
ATOM 6336 N N . GLU A 1 885 ? 16.052 -35.690 -12.476 1.00 68.88 885 GLU A N 1
ATOM 6337 C CA . GLU A 1 885 ? 17.162 -36.614 -12.701 1.00 68.88 885 GLU A CA 1
ATOM 6338 C C . GLU A 1 885 ? 17.064 -37.860 -11.810 1.00 68.88 885 GLU A C 1
ATOM 6340 O O . GLU A 1 885 ? 17.443 -38.956 -12.222 1.00 68.88 885 GLU A O 1
ATOM 6345 N N . LYS A 1 886 ? 16.523 -37.724 -10.595 1.00 74.00 886 LYS A N 1
ATOM 6346 C CA . LYS A 1 886 ? 16.362 -38.845 -9.659 1.00 74.00 886 LYS A CA 1
ATOM 6347 C C . LYS A 1 886 ? 15.019 -39.575 -9.766 1.00 74.00 886 LYS A C 1
ATOM 6349 O O . LYS A 1 886 ? 14.750 -40.459 -8.956 1.00 74.00 886 LYS A O 1
ATOM 6354 N N . GLY A 1 887 ? 14.191 -39.250 -10.762 1.00 66.19 887 GLY A N 1
ATOM 6355 C CA . GLY A 1 887 ? 12.901 -39.910 -10.992 1.00 66.19 887 GLY A CA 1
ATOM 6356 C C . GLY A 1 887 ? 11.858 -39.637 -9.902 1.00 66.19 887 GLY A C 1
ATOM 6357 O O . GLY A 1 887 ? 10.966 -40.451 -9.676 1.00 66.19 887 GLY A O 1
ATOM 6358 N N . ILE A 1 888 ? 11.981 -38.506 -9.208 1.00 70.88 888 ILE A N 1
ATOM 6359 C CA . ILE A 1 888 ? 11.048 -38.031 -8.183 1.00 70.88 888 ILE A CA 1
ATOM 6360 C C . ILE A 1 888 ? 10.123 -36.993 -8.825 1.00 70.88 888 ILE A C 1
ATOM 6362 O O . ILE A 1 888 ? 10.535 -36.252 -9.719 1.00 70.88 888 ILE A O 1
ATOM 6366 N N . ALA A 1 889 ? 8.868 -36.920 -8.371 1.00 58.50 889 ALA A N 1
ATOM 6367 C CA . ALA A 1 889 ? 7.944 -35.877 -8.808 1.00 58.50 889 ALA A CA 1
ATOM 6368 C C . ALA A 1 889 ? 8.573 -34.485 -8.602 1.00 58.50 889 ALA A C 1
ATOM 6370 O O . ALA A 1 889 ? 9.039 -34.165 -7.507 1.00 58.50 889 ALA A O 1
ATOM 6371 N N . GLN A 1 890 ? 8.603 -33.680 -9.666 1.00 73.00 890 GLN A N 1
ATOM 6372 C CA . GLN A 1 890 ? 9.330 -32.405 -9.756 1.00 73.00 890 GLN A CA 1
ATOM 6373 C C . GLN A 1 890 ? 8.559 -31.268 -9.080 1.00 73.00 890 GLN A C 1
ATOM 6375 O O . GLN A 1 890 ? 8.217 -30.257 -9.689 1.00 73.00 890 GLN A O 1
ATOM 6380 N N . THR A 1 891 ? 8.230 -31.448 -7.808 1.00 56.50 891 THR A N 1
ATOM 6381 C CA . THR A 1 891 ? 7.439 -30.485 -7.038 1.00 56.50 891 THR A CA 1
ATOM 6382 C C . THR A 1 891 ? 8.236 -29.228 -6.684 1.00 56.50 891 THR A C 1
ATOM 6384 O O . THR A 1 891 ? 7.653 -28.222 -6.288 1.00 56.50 891 THR A O 1
ATOM 6387 N N . GLY A 1 892 ? 9.570 -29.275 -6.787 1.00 47.81 892 GLY A N 1
ATOM 6388 C CA . GLY A 1 892 ? 10.468 -28.197 -6.363 1.00 47.81 892 GLY A CA 1
ATOM 6389 C C . GLY A 1 892 ? 10.544 -28.023 -4.850 1.00 47.81 892 GLY A C 1
ATOM 6390 O O . GLY A 1 892 ? 11.219 -27.125 -4.362 1.00 47.81 892 GLY A O 1
ATOM 6391 N N . VAL A 1 893 ? 9.879 -28.913 -4.113 1.00 68.31 893 VAL A N 1
ATOM 6392 C CA . VAL A 1 893 ? 9.883 -29.004 -2.656 1.00 68.31 893 VAL A CA 1
ATOM 6393 C C . VAL A 1 893 ? 10.765 -30.167 -2.239 1.00 68.31 893 VAL A C 1
ATOM 6395 O O . VAL A 1 893 ? 10.579 -31.289 -2.708 1.00 68.31 893 VAL A O 1
ATOM 6398 N N . VAL A 1 894 ? 11.662 -29.956 -1.281 1.00 72.25 894 VAL A N 1
ATOM 6399 C CA . VAL A 1 894 ? 12.497 -31.015 -0.698 1.00 72.25 894 VAL A CA 1
ATOM 6400 C C . VAL A 1 894 ? 11.679 -31.829 0.316 1.00 72.25 894 VAL A C 1
ATOM 6402 O O . VAL A 1 894 ? 11.888 -31.809 1.531 1.00 72.25 894 VAL A O 1
ATOM 6405 N N . GLY A 1 895 ? 10.679 -32.541 -0.201 1.00 53.97 895 GLY A N 1
ATOM 6406 C CA . GLY A 1 895 ? 9.778 -33.416 0.546 1.00 53.97 895 GLY A CA 1
ATOM 6407 C C . GLY A 1 895 ? 10.425 -34.753 0.938 1.00 53.97 895 GLY A C 1
ATOM 6408 O O . GLY A 1 895 ? 11.591 -34.996 0.618 1.00 53.97 895 GLY A O 1
ATOM 6409 N N . PRO A 1 896 ? 9.689 -35.651 1.620 1.00 57.97 896 PRO A N 1
ATOM 6410 C CA . PRO A 1 896 ? 10.241 -36.898 2.162 1.00 57.97 896 PRO A CA 1
ATOM 6411 C C . PRO A 1 896 ? 11.004 -37.755 1.138 1.00 57.97 896 PRO A C 1
ATOM 6413 O O . PRO A 1 896 ? 12.069 -38.278 1.458 1.00 57.97 896 PRO A O 1
ATOM 6416 N N . LEU A 1 897 ? 10.517 -37.837 -0.106 1.00 57.50 897 LEU A N 1
ATOM 6417 C CA . LEU A 1 897 ? 11.165 -38.599 -1.181 1.00 57.50 897 LEU A CA 1
ATOM 6418 C C . LEU A 1 897 ? 12.480 -37.955 -1.648 1.00 57.50 897 LEU A C 1
ATOM 6420 O O . LEU A 1 897 ? 13.490 -38.638 -1.791 1.00 57.50 897 LEU A O 1
ATOM 6424 N N . THR A 1 898 ? 12.502 -36.633 -1.823 1.00 78.88 898 THR A N 1
ATOM 6425 C CA . THR A 1 898 ? 13.710 -35.889 -2.217 1.00 78.88 898 THR A CA 1
ATOM 6426 C C . THR A 1 898 ? 14.758 -35.890 -1.111 1.00 78.88 898 THR A C 1
ATOM 6428 O O . THR A 1 898 ? 15.943 -36.027 -1.398 1.00 78.88 898 THR A O 1
ATOM 6431 N N . ARG A 1 899 ? 14.341 -35.827 0.161 1.00 84.75 899 ARG A N 1
ATOM 6432 C CA . ARG A 1 899 ? 15.255 -35.976 1.306 1.00 84.75 899 ARG A CA 1
ATOM 6433 C C . ARG A 1 899 ? 15.851 -37.366 1.388 1.00 84.75 899 ARG A C 1
ATOM 6435 O O . ARG A 1 899 ? 17.050 -37.487 1.614 1.00 84.75 899 ARG A O 1
ATOM 6442 N N . ALA A 1 900 ? 15.039 -38.403 1.186 1.00 73.06 900 ALA A N 1
ATOM 6443 C CA . ALA A 1 900 ? 15.532 -39.773 1.154 1.00 73.06 900 ALA A CA 1
ATOM 6444 C C . ALA A 1 900 ? 16.630 -39.939 0.091 1.00 73.06 900 ALA A C 1
ATOM 6446 O O . ALA A 1 900 ? 17.655 -40.552 0.377 1.00 73.06 900 ALA A O 1
ATOM 6447 N N . GLU A 1 901 ? 16.465 -39.325 -1.083 1.00 81.94 901 GLU A N 1
ATOM 6448 C CA . GLU A 1 901 ? 17.448 -39.353 -2.171 1.00 81.94 901 GLU A CA 1
ATOM 6449 C C . GLU A 1 901 ? 18.708 -38.527 -1.889 1.00 81.94 901 GLU A C 1
ATOM 6451 O O . GLU A 1 901 ? 19.822 -39.030 -2.040 1.00 81.94 901 GLU A O 1
ATOM 6456 N N . LEU A 1 902 ? 18.557 -37.288 -1.409 1.00 80.06 902 LEU A N 1
ATOM 6457 C CA . LEU A 1 902 ? 19.686 -36.432 -1.026 1.00 80.06 902 LEU A CA 1
ATOM 6458 C C . LEU A 1 902 ? 20.536 -37.081 0.076 1.00 80.06 902 LEU A C 1
ATOM 6460 O O . LEU A 1 902 ? 21.761 -36.927 0.082 1.00 80.06 902 LEU A O 1
ATOM 6464 N N . ASN A 1 903 ? 19.899 -37.855 0.960 1.00 83.38 903 ASN A N 1
ATOM 6465 C CA . ASN A 1 903 ? 20.541 -38.576 2.054 1.00 83.38 903 ASN A CA 1
ATOM 6466 C C . ASN A 1 903 ? 21.107 -39.959 1.655 1.00 83.38 903 ASN A C 1
ATOM 6468 O O . ASN A 1 903 ? 21.776 -40.585 2.484 1.00 83.38 903 ASN A O 1
ATOM 6472 N N . LYS A 1 904 ? 20.903 -40.455 0.421 1.00 73.25 904 LYS A N 1
ATOM 6473 C CA . LYS A 1 904 ? 21.494 -41.734 -0.027 1.00 73.25 904 LYS A CA 1
ATOM 6474 C C . LYS A 1 904 ? 23.024 -41.670 -0.023 1.00 73.25 904 LYS A C 1
ATOM 6476 O O . LYS A 1 904 ? 23.630 -40.671 -0.406 1.00 73.25 904 LYS A O 1
ATOM 6481 N N . GLY A 1 905 ? 23.648 -42.762 0.423 1.00 61.91 905 GLY A N 1
ATOM 6482 C CA . GLY A 1 905 ? 25.097 -42.843 0.646 1.00 61.91 905 GLY A CA 1
ATOM 6483 C C . GLY A 1 905 ? 25.539 -42.420 2.050 1.00 61.91 905 GLY A C 1
ATOM 6484 O O . GLY A 1 905 ? 26.722 -42.516 2.368 1.00 61.91 905 GLY A O 1
ATOM 6485 N N . LYS A 1 906 ? 24.608 -42.016 2.923 1.00 53.78 906 LYS A N 1
ATOM 6486 C CA . LYS A 1 906 ? 24.869 -41.926 4.359 1.00 53.78 906 LYS A CA 1
ATOM 6487 C C . LYS A 1 906 ? 24.624 -43.271 5.019 1.00 53.78 906 LYS A C 1
ATOM 6489 O O . LYS A 1 906 ? 23.509 -43.784 5.016 1.00 53.78 906 LYS A O 1
ATOM 6494 N N . VAL A 1 907 ? 25.671 -43.820 5.626 1.00 40.97 907 VAL A N 1
ATOM 6495 C CA . VAL A 1 907 ? 25.515 -44.861 6.638 1.00 40.97 907 VAL A CA 1
ATOM 6496 C C . VAL A 1 907 ? 24.780 -44.211 7.805 1.00 40.97 907 VAL A C 1
ATOM 6498 O O . VAL A 1 907 ? 25.351 -43.404 8.535 1.00 40.97 907 VAL A O 1
ATOM 6501 N N . THR A 1 908 ? 23.508 -44.555 7.993 1.00 38.00 908 THR A N 1
ATOM 6502 C CA . THR A 1 908 ? 22.967 -44.586 9.346 1.00 38.00 908 THR A CA 1
ATOM 6503 C C . THR A 1 908 ? 23.876 -45.522 10.120 1.00 38.00 908 THR A C 1
ATOM 6505 O O . THR A 1 908 ? 23.906 -46.724 9.849 1.00 38.00 908 THR A O 1
ATOM 6508 N N . THR A 1 909 ? 24.612 -45.004 11.095 1.00 32.00 909 THR A N 1
ATOM 6509 C CA . THR A 1 909 ? 24.964 -45.817 12.253 1.00 32.00 909 THR A CA 1
ATOM 6510 C C . THR A 1 909 ? 23.649 -46.178 12.938 1.00 32.00 909 THR A C 1
ATOM 6512 O O . THR A 1 909 ? 23.242 -45.557 13.915 1.00 32.00 909 THR A O 1
ATOM 6515 N N . THR A 1 910 ? 22.929 -47.149 12.372 1.00 30.27 910 THR A N 1
ATOM 6516 C CA . THR A 1 910 ? 21.938 -47.924 13.096 1.00 30.27 910 THR A CA 1
ATOM 6517 C C . THR A 1 910 ? 22.718 -48.680 14.152 1.00 30.27 910 THR A C 1
ATOM 6519 O O . THR A 1 910 ? 23.294 -49.735 13.887 1.00 30.27 910 THR A O 1
ATOM 6522 N N . ASN A 1 911 ? 22.712 -48.148 15.369 1.00 27.48 911 ASN A N 1
ATOM 6523 C CA . ASN A 1 911 ? 22.569 -49.037 16.502 1.00 27.48 911 ASN A CA 1
ATOM 6524 C C . ASN A 1 911 ? 21.228 -49.752 16.316 1.00 27.48 911 ASN A C 1
ATOM 6526 O O . ASN A 1 911 ? 20.168 -49.193 16.583 1.00 27.48 911 ASN A O 1
ATOM 6530 N N . SER A 1 912 ? 21.281 -50.987 15.816 1.00 29.88 912 SER A N 1
ATOM 6531 C CA . SER A 1 912 ? 20.243 -51.961 16.117 1.00 29.88 912 SER A CA 1
ATOM 6532 C C . SER A 1 912 ? 20.202 -52.142 17.629 1.00 29.88 912 SER A C 1
ATOM 6534 O O . SER A 1 912 ? 21.099 -52.748 18.209 1.00 29.88 912 SER A O 1
ATOM 6536 N N . ALA A 1 913 ? 19.122 -51.678 18.241 1.00 29.69 913 ALA A N 1
ATOM 6537 C CA . ALA A 1 913 ? 18.441 -52.441 19.270 1.00 29.69 913 ALA A CA 1
ATOM 6538 C C . ALA A 1 913 ? 16.930 -52.335 19.012 1.00 29.69 913 ALA A C 1
ATOM 6540 O O . ALA A 1 913 ? 16.378 -51.247 19.099 1.00 29.69 913 ALA A O 1
ATOM 6541 N N . ALA A 1 914 ? 16.330 -53.491 18.690 1.00 32.66 914 ALA A N 1
ATOM 6542 C CA . ALA A 1 914 ? 14.896 -53.808 18.616 1.00 32.66 914 ALA A CA 1
ATOM 6543 C C . ALA A 1 914 ? 14.060 -52.947 17.638 1.00 32.66 914 ALA A C 1
ATOM 6545 O O . ALA A 1 914 ? 13.832 -51.772 17.853 1.00 32.66 914 ALA A O 1
ATOM 6546 N N . GLY A 1 915 ? 13.563 -53.438 16.505 1.00 32.50 915 GLY A N 1
ATOM 6547 C CA . GLY A 1 915 ? 12.941 -54.733 16.260 1.00 32.50 915 GLY A CA 1
ATOM 6548 C C . GLY A 1 915 ? 11.447 -54.499 16.049 1.00 32.50 915 GLY A C 1
ATOM 6549 O O . GLY A 1 915 ? 10.759 -54.197 17.009 1.00 32.50 915 GLY A O 1
ATOM 6550 N N . SER A 1 916 ? 10.943 -54.644 14.823 1.00 30.83 916 SER A N 1
ATOM 6551 C CA . SER A 1 916 ? 9.608 -55.208 14.613 1.00 30.83 916 SER A CA 1
ATOM 6552 C C . SER A 1 916 ? 9.373 -55.561 13.148 1.00 30.83 916 SER A C 1
ATOM 6554 O O . SER A 1 916 ? 9.640 -54.801 12.222 1.00 30.83 916 SER A O 1
ATOM 6556 N N . THR A 1 917 ? 8.897 -56.783 13.010 1.00 29.72 917 THR A N 1
ATOM 6557 C CA . THR A 1 917 ? 8.428 -57.555 11.869 1.00 29.72 917 THR A CA 1
ATOM 6558 C C . THR A 1 917 ? 7.487 -56.841 10.895 1.00 29.72 917 THR A C 1
ATOM 6560 O O . THR A 1 917 ? 6.543 -56.157 11.272 1.00 29.72 917 THR A O 1
ATOM 6563 N N . VAL A 1 918 ? 7.732 -57.154 9.623 1.00 31.25 918 VAL A N 1
ATOM 6564 C CA . VAL A 1 918 ? 6.845 -57.116 8.453 1.00 31.25 918 VAL A CA 1
ATOM 6565 C C . VAL A 1 918 ? 5.417 -57.575 8.765 1.00 31.25 918 VAL A C 1
ATOM 6567 O O . VAL A 1 918 ? 5.263 -58.679 9.279 1.00 31.25 918 VAL A O 1
ATOM 6570 N N . LEU A 1 919 ? 4.402 -56.832 8.299 1.00 27.84 919 LEU A N 1
ATOM 6571 C CA . LEU A 1 919 ? 3.157 -57.406 7.768 1.00 27.84 919 LEU A CA 1
ATOM 6572 C C . LEU A 1 919 ? 2.608 -56.570 6.598 1.00 27.84 919 LEU A C 1
ATOM 6574 O O . LEU A 1 919 ? 2.368 -55.372 6.697 1.00 27.84 919 LEU A O 1
ATOM 6578 N N . THR A 1 920 ? 2.420 -57.260 5.479 1.00 30.64 920 THR A N 1
ATOM 6579 C CA . THR A 1 920 ? 1.687 -56.879 4.268 1.00 30.64 920 THR A CA 1
ATOM 6580 C C . THR A 1 920 ? 0.170 -56.939 4.493 1.00 30.64 920 THR A C 1
ATOM 6582 O O . THR A 1 920 ? -0.289 -57.883 5.134 1.00 30.64 920 THR A O 1
ATOM 6585 N N . GLY A 1 921 ? -0.624 -56.057 3.873 1.00 29.14 921 GLY A N 1
ATOM 6586 C CA . GLY A 1 921 ? -2.082 -56.240 3.801 1.00 29.14 921 GLY A CA 1
ATOM 6587 C C . GLY A 1 921 ? -2.820 -55.165 3.001 1.00 29.14 921 GLY A C 1
ATOM 6588 O O . GLY A 1 921 ? -2.719 -53.988 3.311 1.00 29.14 921 GLY A O 1
ATOM 6589 N N . SER A 1 922 ? -3.531 -55.599 1.959 1.00 28.00 922 SER A N 1
ATOM 6590 C CA . SER A 1 922 ? -4.311 -54.804 1.002 1.00 28.00 922 SER A CA 1
ATOM 6591 C C . SER A 1 922 ? -5.710 -54.418 1.527 1.00 28.00 922 SER A C 1
ATOM 6593 O O . SER A 1 922 ? -6.150 -54.912 2.561 1.00 28.00 922 SER A O 1
ATOM 6595 N N . ALA A 1 923 ? -6.380 -53.533 0.785 1.00 34.78 923 ALA A N 1
ATOM 6596 C CA . ALA A 1 923 ? -7.630 -52.823 1.076 1.00 34.78 923 ALA A CA 1
ATOM 6597 C C . ALA A 1 923 ? -8.879 -53.690 1.351 1.00 34.78 923 ALA A C 1
ATOM 6599 O O . ALA A 1 923 ? -9.016 -54.735 0.726 1.00 34.78 923 ALA A O 1
ATOM 6600 N N . THR A 1 924 ? -9.825 -53.166 2.162 1.00 28.62 924 THR A N 1
ATOM 6601 C CA . THR A 1 924 ? -11.298 -53.138 1.913 1.00 28.62 924 THR A CA 1
ATOM 6602 C C . THR A 1 924 ? -12.103 -52.421 3.028 1.00 28.62 924 THR A C 1
ATOM 6604 O O . THR A 1 924 ? -11.909 -52.709 4.201 1.00 28.62 924 THR A O 1
ATOM 6607 N N . THR A 1 925 ? -13.047 -51.563 2.595 1.00 30.02 925 THR A N 1
ATOM 6608 C CA . THR A 1 925 ? -14.406 -51.230 3.123 1.00 30.02 925 THR A CA 1
ATOM 6609 C C . THR A 1 925 ? -14.661 -50.642 4.538 1.00 30.02 925 THR A C 1
ATOM 6611 O O . THR A 1 925 ? -14.389 -51.265 5.554 1.00 30.02 925 THR A O 1
ATOM 6614 N N . THR A 1 926 ? -15.319 -49.469 4.504 1.00 27.47 926 THR A N 1
ATOM 6615 C CA . THR A 1 926 ? -16.186 -48.652 5.411 1.00 27.47 926 THR A CA 1
ATOM 6616 C C . THR A 1 926 ? -16.990 -49.356 6.541 1.00 27.47 926 THR A C 1
ATOM 6618 O O . THR A 1 926 ? -17.220 -50.556 6.424 1.00 27.47 926 THR A O 1
ATOM 6621 N N . PRO A 1 927 ? -17.709 -48.630 7.447 1.00 51.69 927 PRO A N 1
ATOM 6622 C CA . PRO A 1 927 ? -17.356 -47.565 8.418 1.00 51.69 927 PRO A CA 1
ATOM 6623 C C . PRO A 1 927 ? -17.761 -47.926 9.887 1.00 51.69 927 PRO A C 1
ATOM 6625 O O . PRO A 1 927 ? -18.467 -48.908 10.091 1.00 51.69 927 PRO A O 1
ATOM 6628 N N . ALA A 1 928 ? -17.390 -47.101 10.887 1.00 27.50 928 ALA A N 1
ATOM 6629 C CA . ALA A 1 928 ? -18.214 -46.663 12.047 1.00 27.50 928 ALA A CA 1
ATOM 6630 C C . ALA A 1 928 ? -17.424 -46.412 13.355 1.00 27.50 928 ALA A C 1
ATOM 6632 O O . ALA A 1 928 ? -16.661 -47.255 13.810 1.00 27.50 928 ALA A O 1
ATOM 6633 N N . SER A 1 929 ? -17.753 -45.263 13.966 1.00 29.42 929 SER A N 1
ATOM 6634 C CA . SER A 1 929 ? -17.850 -44.939 15.403 1.00 29.42 929 SER A CA 1
ATOM 6635 C C . SER A 1 929 ? -16.685 -45.205 16.369 1.00 29.42 929 SER A C 1
ATOM 6637 O O . SER A 1 929 ? -16.302 -46.347 16.596 1.00 29.42 929 SER A O 1
ATOM 6639 N N . GLY A 1 930 ? -16.343 -44.161 17.135 1.00 28.06 930 GLY A N 1
ATOM 6640 C CA . GLY A 1 930 ? -16.103 -44.310 18.575 1.00 28.06 930 GLY A CA 1
ATOM 6641 C C . GLY A 1 930 ? -14.789 -43.744 19.112 1.00 28.06 930 GLY A C 1
ATOM 6642 O O . GLY A 1 930 ? -13.775 -44.420 19.082 1.00 28.06 930 GLY A O 1
ATOM 6643 N N . MET A 1 931 ? -14.894 -42.548 19.698 1.00 27.95 931 MET A N 1
ATOM 6644 C CA . MET A 1 931 ? -14.369 -42.175 21.022 1.00 27.95 931 MET A CA 1
ATOM 6645 C C . MET A 1 931 ? -12.875 -42.361 21.378 1.00 27.95 931 MET A C 1
ATOM 6647 O O . MET A 1 931 ? -12.391 -43.467 21.583 1.00 27.95 931 MET A O 1
ATOM 6651 N N . SER A 1 932 ? -12.297 -41.211 21.754 1.00 28.00 932 SER A N 1
ATOM 6652 C CA . SER A 1 932 ? -11.586 -40.949 23.022 1.00 28.00 932 SER A CA 1
ATOM 6653 C C . SER A 1 932 ? -10.065 -41.156 23.123 1.00 28.00 932 SER A C 1
ATOM 6655 O O . SER A 1 932 ? -9.562 -42.273 23.062 1.00 28.00 932 SER A O 1
ATOM 6657 N N . ALA A 1 933 ? -9.428 -40.026 23.465 1.00 34.38 933 ALA A N 1
ATOM 6658 C CA . ALA A 1 933 ? -8.286 -39.814 24.363 1.00 34.38 933 ALA A CA 1
ATOM 6659 C C . ALA A 1 933 ? -6.912 -40.402 23.992 1.00 34.38 933 ALA A C 1
ATOM 6661 O O . ALA A 1 933 ? -6.664 -41.597 24.145 1.00 34.38 933 ALA A O 1
ATOM 6662 N N . TY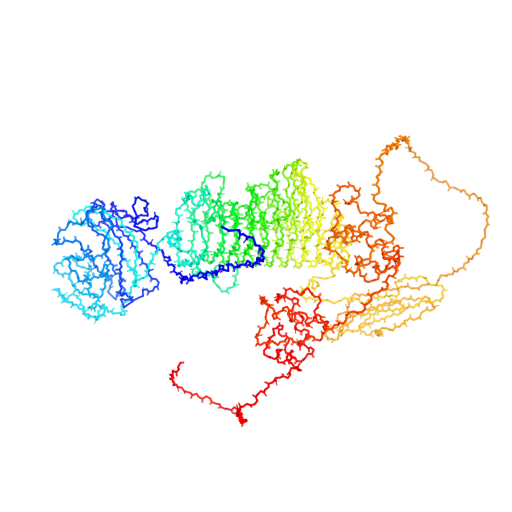R A 1 934 ? -5.965 -39.521 23.652 1.00 33.12 934 TYR A N 1
ATOM 6663 C CA . TYR A 1 934 ? -5.065 -38.888 24.632 1.00 33.12 934 TYR A CA 1
ATOM 6664 C C . TYR A 1 934 ? -4.474 -37.593 24.078 1.00 33.12 934 TYR A C 1
ATOM 6666 O O . TYR A 1 934 ? -4.239 -37.552 22.849 1.00 33.12 934 TYR A O 1
#

Sequence (934 aa):
MNSKYFGFALGAVLAFGAAAPLAFAQATLNVIPFELSYTEGEATAEWSNAEFKNGSHSIYLQTTGEQGAEGRIRIEFPTVTTLEDITSISWWTNTVGGYPAHLDITLETNDVNQSMLTAEMAYNNGDWAGSATTGQWLQTFELAANDGAGEINDNTVFWVAKLGAGDQDAPWGTLANWKAGQVANDPGGELSSTEINSSTPVSFVEIEIDNWINQSEAYVDGITVNGVTYYGLIQDAINAATSGDTVNVAAGTYTEPIARVAACGNEPSSLCIDKSLTLRGDPGDAAAGPGSDAPVLDGAGLDDGSAIALLRDGSPISNVIIEGFIIRNYTNPNEQGGTGSGVIAWNTDASSITIQDNSFEDLGWNGVLVGSDDDSVQSGWTVQNNVIDNAAYAGVELTNVTNSTVSGNTITVSNGTWDVGDSGVGIEVAVRDNGTGVTAGDTIGVTVSGNTITGGGADARAGINILSRAYQATSDAWLMNVTIEDNTVDGITPRGILVAAEQRNGGAASIAALHLSGNTVSNNEVGIAVGVPTGSSGVNGGYELLVNGNSVSGNTGSGVQNASGVLFDATNNWWDDATGPSGEGTGSGDMVSTDVSFLPWYGNSSFLPPGTVPAPVISPESSSFRVSVDVTIGDSVSGSTVHYTTDGTTPTCSSDTYTDGQVLHFSQPVTVNAIRCDSGGAAVPSAVSSATYTIANSGGGGGGTATAATVAQAATTPAATQTATTPAVTTPAGQVLGAEAFNFTGDLHMSSSGSDVTELQKVLIAAGFDIPAITKGGIAYGYFGGQTLAAVIAYQKANGVTSTGYVGTLTRAVLNKGATPSTGTAATSAAGTKPMFTKALTVGVRDADVTALQQYLTDNGFYSGPVTGYFGTLTKAAVQIYQKEKGIAQTGVVGPLTRAELNKGKVTTTNSAAGSTVLTGSATTTPASGMSAY

pLDDT: mean 71.49, std 21.69, range [20.61, 98.81]

Foldseek 3Di:
DDDDDDDDDDDDDPDPDDDDPPPDPFAEAEAEAKDWDKDPAPWGWDWDQPDADAFRTWIKTWHDGDFWIKTKIKFDDPQAFFLLSFAKKKWKKAWAAWATWWKWWWFDFPDPDTWIWTQRDQDDDDDPDIDDPHGDIDMGNDDPDDDDDSIQHQQRKTWTPPVPPPDPQTFMDGSVQQQCLHTPDHNPPPDDSRGGHRGTTTPIMMTMDGRRPHMIIMIIGQIDTPNHTYHNAQQRSLRVGDAAHEHEYWQDEDEQAFDCDVQLPRATESHEHEHAYEYDYALDDPAQAAHPGAYEHECAPHAAHAHYEYGQPPDEYENYEYGRHEYDDQWHPPPLIGNYEPYDDENHLYAQYEYGRHEAYHHRAEPEYDDYAQLREAENYEAESYEYEDHWFEHEADELYAHYEHANYEFAFDQQPNPQQRGREHYEDEYEYALNCNDLPRHAHYEYEHYEFYHYHQRHHEPYEYYFEYAELNAATHHEHYEYAQYEQEQYPAEHYEHEFFDAHNHAGEYAHYEAANYEQENHLERYEYYDDPPDRGHAHYYHYAAALYEQAHHNHASYHYPNPAAYENEAYHFNALQFAPEVGPDPGGHYYPSYHHPPYHNDPPSSPVDDDAWWEKPPAAEEDAFKDKIATHDDDPQKWKAKDKAPDETDPPHHTHDHPDIDMGRAKIKMKMWIWGDDPDTDIHDIDIYTYHHDDDDDDDDDDDDDDDDDDDDDDDDDDDDDDDDDDDDDDDDDPDPLDDQDPDKDAAFFWDDSQLVLQVLLVVVVLDQCCVVVPNDHTTHCHDSNLSSQLVVCVVQVHHSRSICDPRVSCSRGVSPDDDDDDDDDDDDDDQDADDDKDDAADADPVQLSQQVVLVVVPLAPDDSHSGCHPRQLSSLLVVCVVVVHHSPSMCDPVVSVVSCPPDDDPPPDDDDDDDDDDDDDDDDDDDDDDD

Secondary structure (DSSP, 8-state):
------------------PPP--PPPPEEEE--EEEEE-SSEEEEEEESSS-SSSS-EEEEEEESSTT-EEEEEE--TT--BGGG-S-EEEEEEEEESSPPEEEEEE--SSSS-EEEEE-----SS-SSS---TTSEEETT--SSSS--SSB-TT-EEEEGGG-TT-TTS-EEEHHHHHTT--SB-SS--S-TTSS-TTSBEEEEEEEEE-SSS-EEEEEEEEEETTEEEESSHHHHHHHPPTT-EEEE-SSEE-PPPB--GGGTT--EEEEE-SSEEEES---SSSSS--TTPPEEE-TT--S-EEEEE--SSS--EEEEEES-EEE----TTSS-----SEEEESS--EEEEEES-EEEEESS-SEEEE-SSS--EEEEEEES-EEEEESSEEEEEESEES-EEES-EEEE----SSTTT--EEEEEEEEE-SS---TT--EEEEEES-EEEEB-TT--EEEEEEEEE-STT-EEEEEEEEEES-EEES-BSEEEEEEEEE-TT-EEEEEEEEEES-EEES-SEEEEESPPTT-S-EE-EEEEEE-S-EEES-SSEEEEE-SSS-EE--S-B-SSTT-EEETSSSSEEEE-TTEE--S--SSGGGSTT---PPPEEES-SEEESS-EEEEEE---TTEEEEEESBSPPP-TTSEEEPTT--EEESS-EEEEEEEEESSSS--BPPPEEEEEEE-------------------------------------SS--S--S-----S-B-TT-BSHHHHHHHHHHHHTT---HHHHTTSS-S-B--HHHHHHHHHHHHHTTS---S-B-HHHHHHHTTT-------------PPPP---S-B-TT-BSHHHHHHHHHHHHTTS--S---SB--HHHHHHHHHHHHHTTS---SSB-HHHHHHHTTT-----------------------------